Protein 3X0U (pdb70)

Radius of gyration: 28.28 Å; Cα contacts (8 Å, |Δi|>4): 1634; chains: 2; bounding box: 74×82×62 Å

CATH classification: 1.20.190.10

Secondary structure (DSSP, 8-state):
--S--TTGGG---PPPSEE--TTHHHHHHHHH-GGGSTT---HHHHHHHHHS---SSS-----HHHHHHHHHTTTS-HHHHHHHHHHIIIIIHHHHHHHHHHHHHHHHH-HHHHHHHHHHHIIIIITTGGGGG----SS--HHHHHHHHHHHHHHHHHHHHHHHHHHTHHHHT--HHHHHHHHHHHHHHHHHHHHHHHHHHHHHHHHHHHT--TTTHHHHHHHHHHHHIIIIIHHHHHHHHHHHHTSS--------EEEPPPEES--HHHHHHHHS-GGG--TTTSPPEETTEEPPEEEEEEEEEEEETTEEEEEEEEEEETTS-EEEES---TT-EEEEEEE-TT--EEEEEEEEETTTEEEEEEEEETTS-EEEEE---S--EEEEEETTEEEEEEEEE-TTSSS--EEEEEEEE--HHHH--/----PPPSEE--TTHHHHHHHHH-GGGSTT---HHHHHHHHHS---TTS-----HHHHHHHHHTTTS-HHHHHHHHHHIIIIIHHHHHHHHHHHHHHHHH-HHHHHHHHHHHIIIIITTGGGGG----SS--HHHHHHHHHHHHHHHHHHHHHHHHHHTHHHHT--HHHHHHHHHHHHHHHHHHHHHHHHHHHHHHHHHHHT--TTTHHHHHHHHHHHHIIIIIHHHHHHHHHHHHTSS--------EEEPPPEES--HHHHHHHHS-GGG--TTTSPPEETTEEPPEEEEEEEE---BTTB--EEEEEEEETTS-EEEES---TT-EEEEEEE-TT--EEEEEEEEETTTEEEEEEEEETTS-EEEEE---SPPEEEEEETTEEEEEEEEE-TTSSS--EEEEEEEE--HHHH---PPP-

Nearest PDB structures (foldseek):
  3x0u-assembly2_B  TM=9.921E-01  e=1.372E-71  Vibrio parahaemolyticus M0605
  7fdp-assembly1_A  TM=9.233E-01  e=2.544E-31  Photorhabdus akhurstii
  5zi1-assembly1_A  TM=7.061E-01  e=5.101E-11  Bacillus thuringiensis
  8qae-assembly1_A  TM=3.138E-01  e=6.309E+00  synthetic construct
  5c5b-assembly2_D  TM=1.461E-01  e=5.992E+00  Homo sapiens

Foldseek 3Di:
DDDDDPQCVLDFLFAALEHEFLCLCVLQCLQAFVVPDPPDDALLVVVLCSQQPDDPPDDRDDGSLVVLLVVLCSRGPPVVSVLSVVCCVPLVVVLSVLSVVLVVCCVPPRQQSSLVSLVVSLPVRQVPSLVSQADDPDLSCSSSLSSLLVSLSSLLVNLLSLQSCVVCVVRNVDDPVSLVVSLVSLVVSLVVQLVRLVSVLVSQLVVQCVPDDQFCLLSRNLSSVQSSVSRPVSSSQQSVQCSVVSHSGHHGFDADKGWHGKDFGGDPVSNVQSVDDPVPRDPQARFPDDPPHGWAFFKKKFWWFDQDPNWTAGQWMWTATPVGDIDTAHDADDGTHDIDMDGCVLKFFAKKKWWADPPLTGAKIWTAIPVGDIDIGHDDPDGGIRMRHYPQWTWGHKHFDCRPHRHTRMMITMIDGDHCVRRND/DFFLFDDLEAEFLCLVVLQCLQAFVVPPPPGDQLLVVVLCSQQPDDPPDDGDDGSLRVLLVVLPVGDDPVVSVLSVVLCVPLVVVLSVLSVVLVVCCVVPNLQRSLVSLVCSLPPRQVPSLVSQADDPDLPCSSSLSSLLVSLSSLLSNLLSLLSCVVCVVRNVDDVVRLVVSLVSLVVSLVVQLVRLVSVLVSQLVVLCVPDDQWCLLRRNLSSVQSSVSRNVSSSQLSVQCSVVSHSRHHHDDADKGWHGKDFGRDPVSVVQSVDDPVPRDPQARFDDDPPHGWAWFKKKFWWFDDDPNWTATQWMWTATPVGDIGIAHDADDGTHDMDMDTLVLWFFAKKKWAYDPPLATQKIWTATPVGDIDIGHDCPVGDIGMRHYFQWTWGHKHFDQRPHSGTRMIITMIDGDDCVRRNDDDHDD

Sequence (846 aa):
LTEFNPNNARKSYLFDNYEVDPNYAFKAMVSFGLSNIPYAGGFLSTLWNIFWPNTPNEPDIENIWEQLRDRIQDLVDESIIDAINGILDSKIKETRDKIQDINETIENFGYAAAKDDYIGLVTHYLIGLEENFKRELDGDEWLGYAILPLLATTVSLQITYMACGLDYKDEFGFTDSDVHKLTRNIDKLYDDVSSYITELAAWADNDSYNNANQDNVYDEVMGARSWCTVHGFEHMLIWQKIKELKKVDVFVHSNLISYSPAVGFPSGNFNYIATGTEDEIPQPLKPNMFGERRNRIVKIESWNSIEIHYYNRVGRLKLTYENGEVVELGKAHKYDEHYQSIELNGAYIKYVDVIANGPEAIDRIVFHFSDDRTFVVGENSGKPSVRLQLEGHFICGMLADQEGSDKVAAFSVAYELFHPDEFGTRKSYLFDNYEVDPNYAFKAMVSFGLSNIPYAGGFLSTLWNIFWPNTPNEPDIENIWEQLRDRIQDLVDESIIDAINGILDSKIKETRDKIQDINETIENFGYAAAKDDYIGLVTHYLIGLEENFKRELDGDEWLGYAILPLLATTVSLQITYMACGLDYKDEFGFTDSDVHKLTRNIDKLYDDVSSYITELAAWADNDSYNNANQDNVYDEVMGARSWCTVHGFEHMLIWQKIKELKKVDVFVHSNLISYSPAVGFPSGNFNYIATGTEDEIPQPLKPNMFGERRNRIVKIESWNSIEIHYYNRVGRLKLTYENGEVVELGKAHKYDEHYQSIELNGAYIKYVDVIANGPEAIDRIVFHFSDDRTFVVGENSGKPSVRLQLEGHFICGMLADQEGSDKVAAFSVAYELFHPDEFGTEKLEH

Structure (mmCIF, N/CA/C/O backbone):
data_3X0U
#
_entry.id   3X0U
#
_cell.length_a   120.897
_cell.length_b   128.618
_cell.length_c   117.104
_cell.angle_alpha   90.00
_cell.angle_beta   90.00
_cell.angle_gamma   90.00
#
_symmetry.space_group_name_H-M   'C 2 2 21'
#
loop_
_entity.id
_entity.type
_entity.pdbx_description
1 polymer 'Uncharacterized protein'
2 water water
#
loop_
_atom_site.group_PDB
_atom_site.id
_atom_site.type_symbol
_atom_site.label_atom_id
_atom_site.label_alt_id
_atom_site.label_comp_id
_atom_site.label_asym_id
_atom_site.label_entity_id
_atom_site.label_seq_id
_atom_site.pdbx_PDB_ins_code
_atom_site.Cartn_x
_atom_site.Cartn_y
_atom_site.Cartn_z
_atom_site.occupancy
_atom_site.B_iso_or_equiv
_atom_site.auth_seq_id
_atom_site.auth_comp_id
_atom_site.auth_asym_id
_atom_site.auth_atom_id
_atom_site.pdbx_PDB_model_num
ATOM 1 N N . LEU A 1 12 ? 25.952 8.084 6.483 1.00 94.85 12 LEU A N 1
ATOM 2 C CA . LEU A 1 12 ? 25.711 8.066 5.005 1.00 90.27 12 LEU A CA 1
ATOM 3 C C . LEU A 1 12 ? 24.357 8.721 4.681 1.00 85.62 12 LEU A C 1
ATOM 4 O O . LEU A 1 12 ? 23.313 8.039 4.719 1.00 83.80 12 LEU A O 1
ATOM 9 N N . THR A 1 13 ? 24.373 10.037 4.386 1.00 74.23 13 THR A N 1
ATOM 10 C CA . THR A 1 13 ? 23.127 10.788 4.045 1.00 64.50 13 THR A CA 1
ATOM 11 C C . THR A 1 13 ? 22.852 10.711 2.519 1.00 58.48 13 THR A C 1
ATOM 12 O O . THR A 1 13 ? 23.653 11.148 1.681 1.00 64.80 13 THR A O 1
ATOM 16 N N . GLU A 1 14 ? 21.723 10.098 2.191 1.00 42.88 14 GLU A N 1
ATOM 17 C CA . GLU A 1 14 ? 21.407 9.659 0.836 1.00 39.40 14 GLU A CA 1
ATOM 18 C C . GLU A 1 14 ? 19.916 9.339 0.787 1.00 32.20 14 GLU A C 1
ATOM 19 O O . GLU A 1 14 ? 19.178 9.517 1.772 1.00 30.27 14 GLU A O 1
ATOM 25 N N . PHE A 1 15 ? 19.441 8.816 -0.337 1.00 25.09 15 PHE A N 1
ATOM 26 C CA . PHE A 1 15 ? 18.048 8.386 -0.333 1.00 22.24 15 PHE A CA 1
ATOM 27 C C . PHE A 1 15 ? 17.870 7.071 0.468 1.00 24.10 15 PHE A C 1
ATOM 28 O O . PHE A 1 15 ? 18.444 6.040 0.095 1.00 24.52 15 PHE A O 1
ATOM 36 N N . ASN A 1 16 ? 17.050 7.123 1.524 1.00 26.04 16 ASN A N 1
ATOM 37 C CA . ASN A 1 16 ? 16.755 5.965 2.387 1.00 29.45 16 ASN A CA 1
ATOM 38 C C . ASN A 1 16 ? 15.286 5.928 2.753 1.00 28.53 16 ASN A C 1
ATOM 39 O O . ASN A 1 16 ? 14.851 6.558 3.709 1.00 29.46 16 ASN A O 1
ATOM 44 N N . PRO A 1 17 ? 14.520 5.136 2.009 1.00 29.49 17 PRO A N 1
ATOM 45 C CA . PRO A 1 17 ? 13.098 5.045 2.184 1.00 29.04 17 PRO A CA 1
ATOM 46 C C . PRO A 1 17 ? 12.647 4.273 3.436 1.00 34.83 17 PRO A C 1
ATOM 47 O O . PRO A 1 17 ? 11.450 4.198 3.676 1.00 35.21 17 PRO A O 1
ATOM 51 N N . ASN A 1 18 ? 13.587 3.735 4.229 1.00 32.53 18 ASN A N 1
ATOM 52 C CA . ASN A 1 18 ? 13.264 2.881 5.402 1.00 34.55 18 ASN A CA 1
ATOM 53 C C . ASN A 1 18 ? 13.393 3.558 6.740 1.00 36.51 18 ASN A C 1
ATOM 54 O O . ASN A 1 18 ? 12.869 3.068 7.755 1.00 38.37 18 ASN A O 1
ATOM 59 N N . ASN A 1 19 ? 14.044 4.710 6.768 1.00 35.81 19 ASN A N 1
ATOM 60 C CA . ASN A 1 19 ? 14.380 5.278 8.044 1.00 34.94 19 ASN A CA 1
ATOM 61 C C . ASN A 1 19 ? 13.223 5.956 8.765 1.00 33.62 19 ASN A C 1
ATOM 62 O O . ASN A 1 19 ? 13.305 6.253 9.967 1.00 33.29 19 ASN A O 1
ATOM 67 N N . ALA A 1 20 ? 12.105 6.103 8.062 1.00 30.73 20 ALA A N 1
ATOM 68 C CA . ALA A 1 20 ? 10.915 6.754 8.652 1.00 26.74 20 ALA A CA 1
ATOM 69 C C . ALA A 1 20 ? 10.320 5.966 9.840 1.00 23.69 20 ALA A C 1
ATOM 70 O O . ALA A 1 20 ? 9.675 6.522 10.690 1.00 21.10 20 ALA A O 1
ATOM 72 N N . ARG A 1 21 ? 10.463 4.658 9.811 1.00 23.66 21 ARG A N 1
ATOM 73 C CA . ARG A 1 21 ? 9.956 3.816 10.873 1.00 21.83 21 ARG A CA 1
ATOM 74 C C . ARG A 1 21 ? 11.090 3.283 11.802 1.00 20.44 21 ARG A C 1
ATOM 75 O O . ARG A 1 21 ? 10.872 2.321 12.556 1.00 20.20 21 ARG A O 1
ATOM 83 N N . LYS A 1 22 ? 12.260 3.918 11.754 1.00 17.80 22 LYS A N 1
ATOM 84 C CA . LYS A 1 22 ? 13.332 3.552 12.653 1.00 16.67 22 LYS A CA 1
ATOM 85 C C . LYS A 1 22 ? 12.900 3.764 14.125 1.00 16.85 22 LYS A C 1
ATOM 86 O O . LYS A 1 22 ? 12.466 4.841 14.500 1.00 17.30 22 LYS A O 1
ATOM 92 N N . SER A 1 23 ? 13.026 2.708 14.936 1.00 14.64 23 SER A N 1
ATOM 93 C CA . SER A 1 23 ? 12.706 2.747 16.356 1.00 13.12 23 SER A CA 1
ATOM 94 C C . SER A 1 23 ? 13.419 1.537 16.909 1.00 11.21 23 SER A C 1
ATOM 95 O O . SER A 1 23 ? 13.162 0.437 16.465 1.00 11.79 23 SER A O 1
ATOM 98 N N . TYR A 1 24 ? 14.292 1.747 17.887 1.00 8.88 24 TYR A N 1
ATOM 99 C CA . TYR A 1 24 ? 14.986 0.678 18.542 1.00 8.81 24 TYR A CA 1
ATOM 100 C C . TYR A 1 24 ? 14.308 0.162 19.829 1.00 8.75 24 TYR A C 1
ATOM 101 O O . TYR A 1 24 ? 14.784 -0.819 20.444 1.00 8.85 24 TYR A O 1
ATOM 110 N N . LEU A 1 25 ? 13.209 0.797 20.232 1.00 9.10 25 LEU A N 1
ATOM 111 C CA . LEU A 1 25 ? 12.452 0.380 21.430 1.00 9.75 25 LEU A CA 1
ATOM 112 C C . LEU A 1 25 ? 12.115 -1.105 21.388 1.00 9.68 25 LEU A C 1
ATOM 113 O O . LEU A 1 25 ? 11.580 -1.631 20.403 1.00 8.77 25 LEU A O 1
ATOM 118 N N . PHE A 1 26 ? 12.361 -1.791 22.501 1.00 8.55 26 PHE A N 1
ATOM 119 C CA . PHE A 1 26 ? 11.998 -3.189 22.657 1.00 8.77 26 PHE A CA 1
ATOM 120 C C . PHE A 1 26 ? 10.595 -3.137 23.175 1.00 8.33 26 PHE A C 1
ATOM 121 O O . PHE A 1 26 ? 10.251 -2.322 24.054 1.00 8.92 26 PHE A O 1
ATOM 129 N N . ASP A 1 27 ? 9.738 -3.965 22.607 1.00 7.98 27 ASP A N 1
ATOM 130 C CA . ASP A 1 27 ? 8.339 -3.964 23.054 1.00 8.51 27 ASP A CA 1
ATOM 131 C C . ASP A 1 27 ? 8.283 -4.474 24.505 1.00 7.86 27 ASP A C 1
ATOM 132 O O . ASP A 1 27 ? 9.034 -5.347 24.915 1.00 8.41 27 ASP A O 1
ATOM 137 N N . ASN A 1 28 ? 7.325 -3.956 25.283 1.00 7.92 28 ASN A N 1
ATOM 138 C CA . ASN A 1 28 ? 7.129 -4.424 26.659 1.00 7.90 28 ASN A CA 1
ATOM 139 C C . ASN A 1 28 ? 6.860 -5.892 26.681 1.00 8.51 28 ASN A C 1
ATOM 140 O O . ASN A 1 28 ? 7.390 -6.617 27.545 1.00 8.53 28 ASN A O 1
ATOM 145 N N . TYR A 1 29 ? 6.072 -6.398 25.719 1.00 8.98 29 TYR A N 1
ATOM 146 C CA . TYR A 1 29 ? 5.845 -7.848 25.507 1.00 11.40 29 TYR A CA 1
ATOM 147 C C . TYR A 1 29 ? 6.492 -8.148 24.164 1.00 11.10 29 TYR A C 1
ATOM 148 O O . TYR A 1 29 ? 6.017 -7.672 23.151 1.00 9.97 29 TYR A O 1
ATOM 157 N N . GLU A 1 30 ? 7.628 -8.818 24.171 1.00 10.45 30 GLU A N 1
ATOM 158 C CA . GLU A 1 30 ? 8.392 -9.080 22.957 1.00 10.74 30 GLU A CA 1
ATOM 159 C C . GLU A 1 30 ? 8.362 -10.552 22.665 1.00 9.80 30 GLU A C 1
ATOM 160 O O . GLU A 1 30 ? 8.364 -11.411 23.537 1.00 9.08 30 GLU A O 1
ATOM 166 N N . VAL A 1 31 ? 8.432 -10.828 21.373 1.00 9.41 31 VAL A N 1
ATOM 167 C CA . VAL A 1 31 ? 8.331 -12.179 20.885 1.00 10.42 31 VAL A CA 1
ATOM 168 C C . VAL A 1 31 ? 9.704 -12.748 20.580 1.00 9.38 31 VAL A C 1
ATOM 169 O O . VAL A 1 31 ? 10.650 -12.011 20.321 1.00 9.90 31 VAL A O 1
ATOM 173 N N . ASP A 1 32 ? 9.813 -14.089 20.619 1.00 9.58 32 ASP A N 1
ATOM 174 C CA . ASP A 1 32 ? 10.955 -14.764 20.154 1.00 9.13 32 ASP A CA 1
ATOM 175 C C . ASP A 1 32 ? 10.508 -16.096 19.610 1.00 9.58 32 ASP A C 1
ATOM 176 O O . ASP A 1 32 ? 10.569 -17.133 20.319 1.00 9.69 32 ASP A O 1
ATOM 181 N N . PRO A 1 33 ? 10.102 -16.122 18.351 1.00 9.19 33 PRO A N 1
ATOM 182 C CA . PRO A 1 33 ? 9.647 -17.340 17.690 1.00 10.07 33 PRO A CA 1
ATOM 183 C C . PRO A 1 33 ? 10.704 -18.459 17.617 1.00 9.12 33 PRO A C 1
ATOM 184 O O . PRO A 1 33 ? 10.320 -19.629 17.350 1.00 10.56 33 PRO A O 1
ATOM 188 N N . ASN A 1 34 ? 11.986 -18.107 17.846 1.00 8.78 34 ASN A N 1
ATOM 189 C CA . ASN A 1 34 ? 13.064 -19.086 17.947 1.00 8.52 34 ASN A CA 1
ATOM 190 C C . ASN A 1 34 ? 13.312 -19.673 19.340 1.00 9.27 34 ASN A C 1
ATOM 191 O O . ASN A 1 34 ? 14.292 -20.380 19.562 1.00 8.95 34 ASN A O 1
ATOM 196 N N . TYR A 1 35 ? 12.420 -19.428 20.269 1.00 11.41 35 TYR A N 1
ATOM 197 C CA . TYR A 1 35 ? 12.746 -19.841 21.639 1.00 13.31 35 TYR A CA 1
ATOM 198 C C . TYR A 1 35 ? 12.851 -21.373 21.772 1.00 12.36 35 TYR A C 1
ATOM 199 O O . TYR A 1 35 ? 13.687 -21.853 22.516 1.00 12.34 35 TYR A O 1
ATOM 208 N N . ALA A 1 36 ? 12.057 -22.109 21.025 1.00 11.44 36 ALA A N 1
ATOM 209 C CA . ALA A 1 36 ? 12.060 -23.569 21.105 1.00 11.69 36 ALA A CA 1
ATOM 210 C C . ALA A 1 36 ? 13.237 -24.138 20.342 1.00 10.99 36 ALA A C 1
ATOM 211 O O . ALA A 1 36 ? 13.929 -25.037 20.828 1.00 10.16 36 ALA A O 1
ATOM 213 N N . PHE A 1 37 ? 13.544 -23.543 19.175 1.00 9.76 37 PHE A N 1
ATOM 214 C CA . PHE A 1 37 ? 14.764 -23.852 18.523 1.00 9.45 37 PHE A CA 1
ATOM 215 C C . PHE A 1 37 ? 15.917 -23.745 19.475 1.00 9.80 37 PHE A C 1
ATOM 216 O O . PHE A 1 37 ? 16.779 -24.639 19.595 1.00 10.24 37 PHE A O 1
ATOM 224 N N . LYS A 1 38 ? 15.985 -22.605 20.178 1.00 9.19 38 LYS A N 1
ATOM 225 C CA . LYS A 1 38 ? 17.126 -22.380 21.037 1.00 8.97 38 LYS A CA 1
ATOM 226 C C . LYS A 1 38 ? 17.223 -23.376 22.175 1.00 9.46 38 LYS A C 1
ATOM 227 O O . LYS A 1 38 ? 18.272 -23.978 22.435 1.00 9.48 38 LYS A O 1
ATOM 233 N N . ALA A 1 39 ? 16.114 -23.537 22.840 1.00 10.25 39 ALA A N 1
ATOM 234 C CA . ALA A 1 39 ? 16.080 -24.410 24.036 1.00 11.17 39 ALA A CA 1
ATOM 235 C C . ALA A 1 39 ? 16.293 -25.899 23.642 1.00 11.32 39 ALA A C 1
ATOM 236 O O . ALA A 1 39 ? 17.048 -26.613 24.312 1.00 12.68 39 ALA A O 1
ATOM 238 N N . MET A 1 40 ? 15.679 -26.322 22.579 1.00 10.81 40 MET A N 1
ATOM 239 C CA . MET A 1 40 ? 15.757 -27.750 22.154 1.00 11.60 40 MET A CA 1
ATOM 240 C C . MET A 1 40 ? 17.102 -28.120 21.617 1.00 11.41 40 MET A C 1
ATOM 241 O O . MET A 1 40 ? 17.703 -29.047 22.072 1.00 11.22 40 MET A O 1
ATOM 246 N N . VAL A 1 41 ? 17.678 -27.294 20.710 1.00 10.03 41 VAL A N 1
ATOM 247 C CA . VAL A 1 41 ? 19.003 -27.574 20.234 1.00 10.13 41 VAL A CA 1
ATOM 248 C C . VAL A 1 41 ? 20.048 -27.470 21.333 1.00 10.59 41 VAL A C 1
ATOM 249 O O . VAL A 1 41 ? 20.994 -28.239 21.393 1.00 11.70 41 VAL A O 1
ATOM 253 N N . SER A 1 42 ? 19.845 -26.533 22.280 1.00 9.82 42 SER A N 1
ATOM 254 C CA . SER A 1 42 ? 20.847 -26.276 23.298 1.00 10.99 42 SER A CA 1
ATOM 255 C C . SER A 1 42 ? 20.841 -27.349 24.396 1.00 10.83 42 SER A C 1
ATOM 256 O O . SER A 1 42 ? 21.789 -27.472 25.073 1.00 12.20 42 SER A O 1
ATOM 259 N N . PHE A 1 43 ? 19.737 -28.047 24.515 1.00 12.01 43 PHE A N 1
ATOM 260 C CA . PHE A 1 43 ? 19.594 -29.170 25.447 1.00 13.41 43 PHE A CA 1
ATOM 261 C C . PHE A 1 43 ? 20.302 -30.416 24.943 1.00 13.04 43 PHE A C 1
ATOM 262 O O . PHE A 1 43 ? 20.584 -31.327 25.743 1.00 13.71 43 PHE A O 1
ATOM 270 N N . GLY A 1 44 ? 20.570 -30.459 23.651 1.00 12.01 44 GLY A N 1
ATOM 271 C CA . GLY A 1 44 ? 21.045 -31.677 22.939 1.00 12.75 44 GLY A CA 1
ATOM 272 C C . GLY A 1 44 ? 19.816 -32.341 22.305 1.00 12.51 44 GLY A C 1
ATOM 273 O O . GLY A 1 44 ? 18.945 -32.852 23.008 1.00 13.81 44 GLY A O 1
ATOM 274 N N . LEU A 1 45 ? 19.745 -32.355 20.997 1.00 11.97 45 LEU A N 1
ATOM 275 C CA . LEU A 1 45 ? 18.593 -32.975 20.302 1.00 12.87 45 LEU A CA 1
ATOM 276 C C . LEU A 1 45 ? 18.375 -34.439 20.703 1.00 13.35 45 LEU A C 1
ATOM 277 O O . LEU A 1 45 ? 17.240 -34.858 20.721 1.00 14.49 45 LEU A O 1
ATOM 282 N N . SER A 1 46 ? 19.429 -35.161 21.007 1.00 13.89 46 SER A N 1
ATOM 283 C CA . SER A 1 46 ? 19.309 -36.599 21.446 1.00 16.45 46 SER A CA 1
ATOM 284 C C . SER A 1 46 ? 18.802 -36.713 22.890 1.00 18.06 46 SER A C 1
ATOM 285 O O . SER A 1 46 ? 18.489 -37.845 23.341 1.00 17.64 46 SER A O 1
ATOM 288 N N . ASN A 1 47 ? 18.770 -35.602 23.629 1.00 15.17 47 ASN A N 1
ATOM 289 C CA . ASN A 1 47 ? 18.333 -35.618 25.029 1.00 14.97 47 ASN A CA 1
ATOM 290 C C . ASN A 1 47 ? 16.855 -35.297 25.152 1.00 14.97 47 ASN A C 1
ATOM 291 O O . ASN A 1 47 ? 16.292 -35.350 26.247 1.00 16.11 47 ASN A O 1
ATOM 296 N N . ILE A 1 48 ? 16.214 -34.883 24.055 1.00 15.31 48 ILE A N 1
ATOM 297 C CA . ILE A 1 48 ? 14.829 -34.484 24.120 1.00 17.22 48 ILE A CA 1
ATOM 298 C C . ILE A 1 48 ? 13.941 -35.719 24.273 1.00 18.48 48 ILE A C 1
ATOM 299 O O . ILE A 1 48 ? 13.965 -36.575 23.422 1.00 17.41 48 ILE A O 1
ATOM 304 N N . PRO A 1 49 ? 13.155 -35.792 25.363 1.00 19.48 49 PRO A N 1
ATOM 305 C CA . PRO A 1 49 ? 12.335 -37.000 25.483 1.00 18.97 49 PRO A CA 1
ATOM 306 C C . PRO A 1 49 ? 11.325 -37.118 24.318 1.00 17.37 49 PRO A C 1
ATOM 307 O O . PRO A 1 49 ? 10.769 -36.122 23.877 1.00 16.69 49 PRO A O 1
ATOM 311 N N . TYR A 1 50 ? 11.141 -38.328 23.797 1.00 16.54 50 TYR A N 1
ATOM 312 C CA . TYR A 1 50 ? 10.099 -38.649 22.848 1.00 18.93 50 TYR A CA 1
ATOM 313 C C . TYR A 1 50 ? 10.415 -38.198 21.421 1.00 21.56 50 TYR A C 1
ATOM 314 O O . TYR A 1 50 ? 9.594 -38.318 20.525 1.00 24.53 50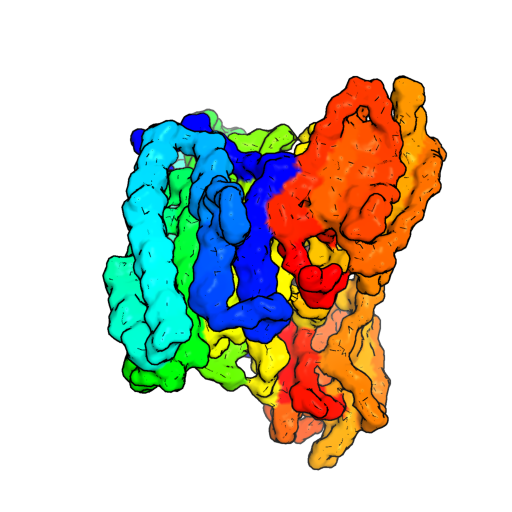 TYR A O 1
ATOM 323 N N . ALA A 1 51 ? 11.623 -37.718 21.203 1.00 19.01 51 ALA A N 1
ATOM 324 C CA . ALA A 1 51 ? 11.944 -37.182 19.894 1.00 17.69 51 ALA A CA 1
ATOM 325 C C . ALA A 1 51 ? 12.492 -38.281 18.994 1.00 17.65 51 ALA A C 1
ATOM 326 O O . ALA A 1 51 ? 13.018 -39.331 19.454 1.00 17.89 51 ALA A O 1
ATOM 328 N N . GLY A 1 52 ? 12.329 -38.055 17.686 1.00 16.84 52 GLY A N 1
ATOM 329 C CA . GLY A 1 52 ? 12.876 -38.948 16.668 1.00 16.83 52 GLY A CA 1
ATOM 330 C C . GLY A 1 52 ? 14.218 -38.458 16.129 1.00 14.53 52 GLY A C 1
ATOM 331 O O . GLY A 1 52 ? 15.032 -37.867 16.866 1.00 16.49 52 GLY A O 1
ATOM 332 N N . GLY A 1 53 ? 14.435 -38.685 14.845 1.00 12.04 53 GLY A N 1
ATOM 333 C CA . GLY A 1 53 ? 15.683 -38.294 14.181 1.00 12.84 53 GLY A CA 1
ATOM 334 C C . GLY A 1 53 ? 15.798 -36.754 14.085 1.00 11.63 53 GLY A C 1
ATOM 335 O O . GLY A 1 53 ? 14.790 -36.047 14.011 1.00 11.73 53 GLY A O 1
ATOM 336 N N . PHE A 1 54 ? 17.025 -36.281 14.077 1.00 12.12 54 PHE A N 1
ATOM 337 C CA . PHE A 1 54 ? 17.316 -34.819 14.131 1.00 11.66 54 PHE A CA 1
ATOM 338 C C . PHE A 1 54 ? 16.669 -34.057 12.998 1.00 11.61 54 PHE A C 1
ATOM 339 O O . PHE A 1 54 ? 16.180 -32.936 13.219 1.00 11.06 54 PHE A O 1
ATOM 347 N N . LEU A 1 55 ? 16.620 -34.618 11.776 1.00 10.08 55 LEU A N 1
ATOM 348 C CA . LEU A 1 55 ? 16.099 -33.846 10.676 1.00 11.05 55 LEU A CA 1
ATOM 349 C C . LEU A 1 55 ? 14.584 -33.702 10.833 1.00 10.99 55 LEU A C 1
ATOM 350 O O . LEU A 1 55 ? 14.001 -32.760 10.293 1.00 10.63 55 LEU A O 1
ATOM 355 N N . SER A 1 56 ? 13.909 -34.680 11.491 1.00 12.51 56 SER A N 1
ATOM 356 C CA . SER A 1 56 ? 12.492 -34.521 11.770 1.00 12.65 56 SER A CA 1
ATOM 357 C C . SER A 1 56 ? 12.251 -33.560 12.930 1.00 10.85 56 SER A C 1
ATOM 358 O O . SER A 1 56 ? 11.358 -32.726 12.856 1.00 11.88 56 SER A O 1
ATOM 361 N N . THR A 1 57 ? 13.041 -33.657 13.989 1.00 10.16 57 THR A N 1
ATOM 362 C CA . THR A 1 57 ? 12.915 -32.738 15.135 1.00 10.59 57 THR A CA 1
ATOM 363 C C . THR A 1 57 ? 13.073 -31.294 14.679 1.00 10.42 57 THR A C 1
ATOM 364 O O . THR A 1 57 ? 12.277 -30.420 14.970 1.00 9.73 57 THR A O 1
ATOM 368 N N . LEU A 1 58 ? 14.078 -31.065 13.874 1.00 10.08 58 LEU A N 1
ATOM 369 C CA . LEU A 1 58 ? 14.323 -29.696 13.428 1.00 9.48 58 LEU A CA 1
ATOM 370 C C . LEU A 1 58 ? 13.217 -29.196 12.516 1.00 9.76 58 LEU A C 1
ATOM 371 O O . LEU A 1 58 ? 12.853 -28.043 12.569 1.00 9.55 58 LEU A O 1
ATOM 376 N N . TRP A 1 59 ? 12.647 -30.055 11.682 1.00 8.52 59 TRP A N 1
ATOM 377 C CA . TRP A 1 59 ? 11.632 -29.628 10.800 1.00 9.62 59 TRP A CA 1
ATOM 378 C C . TRP A 1 59 ? 10.408 -29.164 11.579 1.00 9.43 59 TRP A C 1
ATOM 379 O O . TRP A 1 59 ? 9.744 -28.142 11.239 1.00 9.35 59 TRP A O 1
ATOM 390 N N . ASN A 1 60 ? 10.064 -29.907 12.615 1.00 10.01 60 ASN A N 1
ATOM 391 C CA . ASN A 1 60 ? 8.895 -29.570 13.421 1.00 11.25 60 ASN A CA 1
ATOM 392 C C . ASN A 1 60 ? 9.105 -28.290 14.252 1.00 11.14 60 ASN A C 1
ATOM 393 O O . ASN A 1 60 ? 8.141 -27.699 14.708 1.00 11.46 60 ASN A O 1
ATOM 398 N N . ILE A 1 61 ? 10.353 -27.914 14.459 1.00 10.40 61 ILE A N 1
ATOM 399 C CA . ILE A 1 61 ? 10.699 -26.646 15.184 1.00 9.99 61 ILE A CA 1
ATOM 400 C C . ILE A 1 61 ? 10.488 -25.442 14.208 1.00 9.52 61 ILE A C 1
ATOM 401 O O . ILE A 1 61 ? 9.794 -24.486 14.506 1.00 9.55 61 ILE A O 1
ATOM 406 N N . PHE A 1 62 ? 11.086 -25.527 13.016 1.00 9.05 62 PHE A N 1
ATOM 407 C CA . PHE A 1 62 ? 10.986 -24.429 12.044 1.00 8.76 62 PHE A CA 1
ATOM 408 C C . PHE A 1 62 ? 9.618 -24.244 11.455 1.00 9.84 62 PHE A C 1
ATOM 409 O O . PHE A 1 62 ? 9.220 -23.119 11.133 1.00 9.37 62 PHE A O 1
ATOM 417 N N . TRP A 1 63 ? 8.883 -25.345 11.335 1.00 9.01 63 TRP A N 1
ATOM 418 C CA . TRP A 1 63 ? 7.565 -25.368 10.709 1.00 10.75 63 TRP A CA 1
ATOM 419 C C . TRP A 1 63 ? 6.617 -26.054 11.702 1.00 12.26 63 TRP A C 1
ATOM 420 O O . TRP A 1 63 ? 6.181 -27.196 11.487 1.00 14.36 63 TRP A O 1
ATOM 431 N N . PRO A 1 64 ? 6.279 -25.370 12.781 1.00 12.80 64 PRO A N 1
ATOM 432 C CA . PRO A 1 64 ? 5.430 -25.999 13.829 1.00 15.03 64 PRO A CA 1
ATOM 433 C C . PRO A 1 64 ? 4.067 -26.392 13.316 1.00 18.05 64 PRO A C 1
ATOM 434 O O . PRO A 1 64 ? 3.501 -25.783 12.424 1.00 16.80 64 PRO A O 1
ATOM 438 N N . ASN A 1 65 ? 3.590 -27.515 13.848 1.00 22.66 65 ASN A N 1
ATOM 439 C CA . ASN A 1 65 ? 2.406 -28.124 13.296 1.00 23.90 65 ASN A CA 1
ATOM 440 C C . ASN A 1 65 ? 1.868 -29.080 14.363 1.00 33.50 65 ASN A C 1
ATOM 441 O O . ASN A 1 65 ? 2.649 -29.686 15.140 1.00 32.95 65 ASN A O 1
ATOM 446 N N . THR A 1 66 ? 0.551 -29.170 14.435 1.00 35.07 66 THR A N 1
ATOM 447 C CA . THR A 1 66 ? -0.081 -30.155 15.300 1.00 45.00 66 THR A CA 1
ATOM 448 C C . THR A 1 66 ? -1.055 -30.880 14.432 1.00 46.91 66 THR A C 1
ATOM 449 O O . THR A 1 66 ? -1.787 -30.237 13.642 1.00 38.67 66 THR A O 1
ATOM 453 N N . PRO A 1 67 ? -1.063 -32.224 14.573 1.00 64.73 67 PRO A N 1
ATOM 454 C CA . PRO A 1 67 ? -1.683 -33.129 13.612 1.00 72.39 67 PRO A CA 1
ATOM 455 C C . PRO A 1 67 ? -3.178 -32.897 13.617 1.00 75.58 67 PRO A C 1
ATOM 456 O O . PRO A 1 67 ? -3.775 -32.838 14.691 1.00 76.39 67 PRO A O 1
ATOM 460 N N . ASN A 1 68 ? -3.756 -32.741 12.429 1.00 82.99 68 ASN A N 1
ATOM 461 C CA . ASN A 1 68 ? -5.141 -32.295 12.270 1.00 91.36 68 ASN A CA 1
ATOM 462 C C . ASN A 1 68 ? -5.306 -30.845 12.761 1.00 94.59 68 ASN A C 1
ATOM 463 O O . ASN A 1 68 ? -4.804 -30.454 13.834 1.00 79.37 68 ASN A O 1
ATOM 468 N N . GLU A 1 69 ? -6.031 -30.071 11.951 1.00 100.64 69 GLU A N 1
ATOM 469 C CA . GLU A 1 69 ? -6.384 -28.676 12.235 1.00 100.11 69 GLU A CA 1
ATOM 470 C C . GLU A 1 69 ? -5.145 -27.741 12.326 1.00 94.41 69 GLU A C 1
ATOM 471 O O . GLU A 1 69 ? -4.298 -27.778 11.428 1.00 88.57 69 GLU A O 1
ATOM 477 N N . PRO A 1 70 ? -5.016 -26.939 13.405 1.00 93.43 70 PRO A N 1
ATOM 478 C CA . PRO A 1 70 ? -4.371 -25.613 13.259 1.00 91.02 70 PRO A CA 1
ATOM 479 C C . PRO A 1 70 ? -3.209 -25.522 12.262 1.00 77.61 70 PRO A C 1
ATOM 480 O O . PRO A 1 70 ? -2.260 -26.307 12.338 1.00 77.92 70 PRO A O 1
ATOM 484 N N . ASP A 1 71 ? -3.309 -24.572 11.330 1.00 67.92 71 ASP A N 1
ATOM 485 C CA . ASP A 1 71 ? -2.150 -24.127 10.559 1.00 58.29 71 ASP A CA 1
ATOM 486 C C . ASP A 1 71 ? -1.475 -22.932 11.249 1.00 47.48 71 ASP A C 1
ATOM 487 O O . ASP A 1 71 ? -2.030 -21.841 11.319 1.00 50.57 71 ASP A O 1
ATOM 492 N N . ILE A 1 72 ? -0.278 -23.189 11.781 1.00 35.65 72 ILE A N 1
ATOM 493 C CA . ILE A 1 72 ? 0.444 -22.269 12.622 1.00 29.35 72 ILE A CA 1
ATOM 494 C C . ILE A 1 72 ? 1.448 -21.576 11.669 1.00 20.51 72 ILE A C 1
ATOM 495 O O . ILE A 1 72 ? 1.978 -22.227 10.729 1.00 17.87 72 ILE A O 1
ATOM 500 N N . GLU A 1 73 ? 1.675 -20.292 11.887 1.00 16.01 73 GLU A N 1
ATOM 501 C CA . GLU A 1 73 ? 2.772 -19.593 11.153 1.00 13.33 73 GLU A CA 1
ATOM 502 C C . GLU A 1 73 ? 4.128 -20.198 11.515 1.00 11.46 73 GLU A C 1
ATOM 503 O O . GLU A 1 73 ? 4.383 -20.568 12.682 1.00 12.49 73 GLU A O 1
ATOM 509 N N . ASN A 1 74 ? 4.986 -20.336 10.519 1.00 9.56 74 ASN A N 1
ATOM 510 C CA . ASN A 1 74 ? 6.347 -20.870 10.739 1.00 8.93 74 ASN A CA 1
ATOM 511 C C . ASN A 1 74 ? 7.196 -19.760 11.426 1.00 8.84 74 ASN A C 1
ATOM 512 O O . ASN A 1 74 ? 6.725 -18.622 11.610 1.00 8.84 74 ASN A O 1
ATOM 517 N N . ILE A 1 75 ? 8.439 -20.078 11.813 1.00 8.26 75 ILE A N 1
ATOM 518 C CA . ILE A 1 75 ? 9.231 -19.121 12.583 1.00 8.38 75 ILE A CA 1
ATOM 519 C C . ILE A 1 75 ? 9.406 -17.809 11.806 1.00 7.92 75 ILE A C 1
ATOM 520 O O . ILE A 1 75 ? 9.266 -16.720 12.350 1.00 8.64 75 ILE A O 1
ATOM 525 N N . TRP A 1 76 ? 9.757 -17.912 10.529 1.00 7.62 76 TRP A N 1
ATOM 526 C CA . TRP A 1 76 ? 9.967 -16.715 9.673 1.00 7.73 76 TRP A CA 1
ATOM 527 C C . TRP A 1 76 ? 8.724 -15.862 9.589 1.00 7.71 76 TRP A C 1
ATOM 528 O O . TRP A 1 76 ? 8.767 -14.608 9.661 1.00 8.02 76 TRP A O 1
ATOM 539 N N . GLU A 1 77 ? 7.573 -16.496 9.393 1.00 7.73 77 GLU A N 1
ATOM 540 C CA . GLU A 1 77 ? 6.324 -15.734 9.335 1.00 8.27 77 GLU A CA 1
ATOM 541 C C . GLU A 1 77 ? 5.982 -15.018 10.620 1.00 8.20 77 GLU A C 1
ATOM 542 O O . GLU A 1 77 ? 5.554 -13.864 10.605 1.00 8.83 77 GLU A O 1
ATOM 548 N N . GLN A 1 78 ? 6.211 -15.660 11.759 1.00 8.50 78 GLN A N 1
ATOM 549 C CA . GLN A 1 78 ? 6.032 -15.021 13.061 1.00 9.07 78 GLN A CA 1
ATOM 550 C C . GLN A 1 78 ? 6.940 -13.802 13.204 1.00 8.69 78 GLN A C 1
ATOM 551 O O . GLN A 1 78 ? 6.529 -12.745 13.725 1.00 9.71 78 GLN A O 1
ATOM 557 N N . LEU A 1 79 ? 8.196 -13.921 12.777 1.00 7.71 79 LEU A N 1
ATOM 558 C CA . LEU A 1 79 ? 9.096 -12.820 12.763 1.00 7.92 79 LEU A CA 1
ATOM 559 C C . LEU A 1 79 ? 8.691 -11.708 11.808 1.00 8.33 79 LEU A C 1
ATOM 560 O O . LEU A 1 79 ? 8.766 -10.510 12.160 1.00 8.28 79 LEU A O 1
ATOM 565 N N . ARG A 1 80 ? 8.209 -12.063 10.618 1.00 8.10 80 ARG A N 1
ATOM 566 C CA . ARG A 1 80 ? 7.670 -11.111 9.705 1.00 8.86 80 ARG A CA 1
ATOM 567 C C . ARG A 1 80 ? 6.560 -10.245 10.380 1.00 8.95 80 ARG A C 1
ATOM 568 O O . ARG A 1 80 ? 6.531 -9.011 10.205 1.00 9.31 80 ARG A O 1
ATOM 576 N N . ASP A 1 81 ? 5.658 -10.869 11.112 1.00 9.80 81 ASP A N 1
ATOM 577 C CA . ASP A 1 81 ? 4.613 -10.112 11.822 1.00 10.53 81 ASP A CA 1
ATOM 578 C C . ASP A 1 81 ? 5.197 -9.073 12.779 1.00 11.61 81 ASP A C 1
ATOM 579 O O . ASP A 1 81 ? 4.606 -7.998 12.940 1.00 13.82 81 ASP A O 1
ATOM 584 N N . ARG A 1 82 ? 6.316 -9.367 13.419 1.00 9.52 82 ARG A N 1
ATOM 585 C CA . ARG A 1 82 ? 6.981 -8.386 14.311 1.00 9.73 82 ARG A CA 1
ATOM 586 C C . ARG A 1 82 ? 7.675 -7.282 13.532 1.00 9.19 82 ARG A C 1
ATOM 587 O O . ARG A 1 82 ? 7.648 -6.121 13.920 1.00 9.49 82 ARG A O 1
ATOM 595 N N . ILE A 1 83 ? 8.341 -7.670 12.432 1.00 8.87 83 ILE A N 1
ATOM 596 C CA . ILE A 1 83 ? 9.186 -6.757 11.667 1.00 9.42 83 ILE A CA 1
ATOM 597 C C . ILE A 1 83 ? 8.353 -5.713 10.932 1.00 10.84 83 ILE A C 1
ATOM 598 O O . ILE A 1 83 ? 8.828 -4.622 10.614 1.00 11.51 83 ILE A O 1
ATOM 603 N N . GLN A 1 84 ? 7.088 -6.039 10.679 1.00 11.04 84 GLN A N 1
ATOM 604 C CA . GLN A 1 84 ? 6.208 -5.122 9.990 1.00 13.45 84 GLN A CA 1
ATOM 605 C C . GLN A 1 84 ? 6.048 -3.800 10.750 1.00 14.95 84 GLN A C 1
ATOM 606 O O . GLN A 1 84 ? 5.701 -2.818 10.184 1.00 17.64 84 GLN A O 1
ATOM 612 N N . ASP A 1 85 ? 6.294 -3.769 12.047 1.00 13.69 85 ASP A N 1
ATOM 613 C CA . ASP A 1 85 ? 6.239 -2.499 12.772 1.00 14.09 85 ASP A CA 1
ATOM 614 C C . ASP A 1 85 ? 7.454 -1.597 12.446 1.00 14.75 85 ASP A C 1
ATOM 615 O O . ASP A 1 85 ? 7.413 -0.424 12.770 1.00 15.00 85 ASP A O 1
ATOM 620 N N . LEU A 1 86 ? 8.547 -2.159 11.860 1.00 11.86 86 LEU A N 1
ATOM 621 C CA . LEU A 1 86 ? 9.843 -1.499 11.668 1.00 12.45 86 LEU A CA 1
ATOM 622 C C . LEU A 1 86 ? 10.104 -1.057 10.271 1.00 14.12 86 LEU A C 1
ATOM 623 O O . LEU A 1 86 ? 11.068 -0.325 10.030 1.00 15.10 86 LEU A O 1
ATOM 628 N N . VAL A 1 87 ? 9.316 -1.599 9.322 1.00 13.30 87 VAL A N 1
ATOM 629 C CA . VAL A 1 87 ? 9.602 -1.389 7.923 1.00 14.81 87 VAL A CA 1
ATOM 630 C C . VAL A 1 87 ? 8.262 -1.159 7.186 1.00 15.15 87 VAL A C 1
ATOM 631 O O . VAL A 1 87 ? 7.187 -1.475 7.688 1.00 16.44 87 VAL A O 1
ATOM 635 N N . ASP A 1 88 ? 8.368 -0.635 5.994 1.00 17.36 88 ASP A N 1
ATOM 636 C CA . ASP A 1 88 ? 7.147 -0.319 5.227 1.00 20.07 88 ASP A CA 1
ATOM 637 C C . ASP A 1 88 ? 6.600 -1.586 4.514 1.00 20.32 88 ASP A C 1
ATOM 638 O O . ASP A 1 88 ? 7.267 -2.631 4.468 1.00 16.61 88 ASP A O 1
ATOM 643 N N . GLU A 1 89 ? 5.411 -1.445 3.926 1.00 20.72 89 GLU A N 1
ATOM 644 C CA . GLU A 1 89 ? 4.730 -2.537 3.284 1.00 22.99 89 GLU A CA 1
ATOM 645 C C . GLU A 1 89 ? 5.532 -3.111 2.162 1.00 21.62 89 GLU A C 1
ATOM 646 O O . GLU A 1 89 ? 5.488 -4.327 1.898 1.00 20.05 89 GLU A O 1
ATOM 652 N N . SER A 1 90 ? 6.281 -2.279 1.454 1.00 21.39 90 SER A N 1
ATOM 653 C CA . SER A 1 90 ? 7.114 -2.821 0.376 1.00 21.85 90 SER A CA 1
ATOM 654 C C . SER A 1 90 ? 8.235 -3.793 0.819 1.00 19.09 90 SER A C 1
ATOM 655 O O . SER A 1 90 ? 8.536 -4.807 0.125 1.00 17.33 90 SER A O 1
ATOM 658 N N . ILE A 1 91 ? 8.856 -3.514 1.961 1.00 15.59 91 ILE A N 1
ATOM 659 C CA . ILE A 1 91 ? 9.862 -4.423 2.500 1.00 15.27 91 ILE A CA 1
ATOM 660 C C . ILE A 1 91 ? 9.124 -5.741 2.886 1.00 15.12 91 ILE A C 1
ATOM 661 O O . ILE A 1 91 ? 9.624 -6.819 2.638 1.00 13.27 91 ILE A O 1
ATOM 666 N N . ILE A 1 92 ? 7.956 -5.623 3.498 1.00 13.29 92 ILE A N 1
ATOM 667 C CA . ILE A 1 92 ? 7.243 -6.799 3.932 1.00 12.05 92 ILE A CA 1
ATOM 668 C C . ILE A 1 92 ? 6.848 -7.657 2.710 1.00 12.91 92 ILE A C 1
ATOM 669 O O . ILE A 1 92 ? 6.974 -8.859 2.716 1.00 11.05 92 ILE A O 1
ATOM 674 N N . ASP A 1 93 ? 6.431 -7.011 1.617 1.00 13.20 93 ASP A N 1
ATOM 675 C CA . ASP A 1 93 ? 6.160 -7.759 0.394 1.00 16.54 93 ASP A CA 1
ATOM 676 C C . ASP A 1 93 ? 7.327 -8.497 -0.131 1.00 14.54 93 ASP A C 1
ATOM 677 O O . ASP A 1 93 ? 7.156 -9.644 -0.547 1.00 16.17 93 ASP A O 1
ATOM 682 N N . ALA A 1 94 ? 8.500 -7.903 -0.087 1.00 13.56 94 ALA A N 1
ATOM 683 C CA . ALA A 1 94 ? 9.718 -8.551 -0.516 1.00 14.79 94 ALA A CA 1
ATOM 684 C C . ALA A 1 94 ? 10.036 -9.766 0.379 1.00 14.75 94 ALA A C 1
ATOM 685 O O . ALA A 1 94 ? 10.391 -10.841 -0.124 1.00 14.32 94 ALA A O 1
ATOM 687 N N . ILE A 1 95 ? 9.922 -9.565 1.701 1.00 12.64 95 ILE A N 1
ATOM 688 C CA . ILE A 1 95 ? 10.061 -10.644 2.645 1.00 11.87 95 ILE A CA 1
ATOM 689 C C . ILE A 1 95 ? 9.123 -11.791 2.314 1.00 11.24 95 ILE A C 1
ATOM 690 O O . ILE A 1 95 ? 9.554 -12.959 2.219 1.00 11.25 95 ILE A O 1
ATOM 695 N N . ASN A 1 96 ? 7.855 -11.488 2.152 1.00 12.14 96 ASN A N 1
ATOM 696 C CA . ASN A 1 96 ? 6.859 -12.502 1.857 1.00 12.32 96 ASN A CA 1
ATOM 697 C C . ASN A 1 96 ? 7.188 -13.285 0.583 1.00 13.68 96 ASN A C 1
ATOM 698 O O . ASN A 1 96 ? 7.003 -14.514 0.543 1.00 13.62 96 ASN A O 1
ATOM 703 N N . GLY A 1 97 ? 7.680 -12.580 -0.417 1.00 15.27 97 GLY A N 1
ATOM 704 C CA . GLY A 1 97 ? 8.195 -13.195 -1.621 1.00 15.72 97 GLY A CA 1
ATOM 705 C C . GLY A 1 97 ? 9.267 -14.245 -1.374 1.00 14.91 97 GLY A C 1
ATOM 706 O O . GLY A 1 97 ? 9.269 -15.283 -2.046 1.00 17.23 97 GLY A O 1
ATOM 707 N N . ILE A 1 98 ? 10.207 -13.983 -0.478 1.00 13.63 98 ILE A N 1
ATOM 708 C CA . ILE A 1 98 ? 11.248 -14.895 -0.174 1.00 13.67 98 ILE A CA 1
ATOM 709 C C . ILE A 1 98 ? 10.687 -16.041 0.635 1.00 12.26 98 ILE A C 1
ATOM 710 O O . ILE A 1 98 ? 11.035 -17.194 0.392 1.00 12.12 98 ILE A O 1
ATOM 715 N N . LEU A 1 99 ? 9.808 -15.729 1.610 1.00 12.13 99 LEU A N 1
ATOM 716 C CA . LEU A 1 99 ? 9.245 -16.807 2.414 1.00 12.00 99 LEU A CA 1
ATOM 717 C C . LEU A 1 99 ? 8.423 -17.779 1.589 1.00 13.80 99 LEU A C 1
ATOM 718 O O . LEU A 1 99 ? 8.485 -19.010 1.814 1.00 12.19 99 LEU A O 1
ATOM 723 N N . ASP A 1 100 ? 7.634 -17.231 0.657 1.00 14.25 100 ASP A N 1
ATOM 724 C CA . ASP A 1 100 ? 6.685 -18.054 -0.148 1.00 16.73 100 ASP A CA 1
ATOM 725 C C . ASP A 1 100 ? 7.417 -18.815 -1.242 1.00 17.00 100 ASP A C 1
ATOM 726 O O . ASP A 1 100 ? 6.850 -19.737 -1.823 1.00 19.34 100 ASP A O 1
ATOM 731 N N . SER A 1 101 ? 8.687 -18.526 -1.453 1.00 14.49 101 SER A N 1
ATOM 732 C CA . SER A 1 101 ? 9.524 -19.169 -2.496 1.00 16.67 101 SER A CA 1
ATOM 733 C C . SER A 1 101 ? 10.659 -19.990 -1.904 1.00 15.82 101 SER A C 1
ATOM 734 O O . SER A 1 101 ? 10.484 -21.182 -1.677 1.00 16.81 101 SER A O 1
ATOM 737 N N . LYS A 1 102 ? 11.759 -19.332 -1.570 1.00 15.44 102 LYS A N 1
ATOM 738 C CA . LYS A 1 102 ? 12.938 -19.950 -1.057 1.00 17.00 102 LYS A CA 1
ATOM 739 C C . LYS A 1 102 ? 12.677 -20.750 0.230 1.00 16.49 102 LYS A C 1
ATOM 740 O O . LYS A 1 102 ? 13.153 -21.881 0.364 1.00 15.92 102 LYS A O 1
ATOM 746 N N . ILE A 1 103 ? 11.912 -20.192 1.178 1.00 12.47 103 ILE A N 1
ATOM 747 C CA . ILE A 1 103 ? 11.764 -20.882 2.438 1.00 11.87 103 ILE A CA 1
ATOM 748 C C . ILE A 1 103 ? 10.775 -22.054 2.275 1.00 11.79 103 ILE A C 1
ATOM 749 O O . ILE A 1 103 ? 11.057 -23.173 2.739 1.00 11.96 103 ILE A O 1
ATOM 754 N N . LYS A 1 104 ? 9.626 -21.817 1.606 1.00 13.70 104 LYS A N 1
ATOM 755 C CA . LYS A 1 104 ? 8.611 -22.839 1.436 1.00 14.67 104 LYS A CA 1
ATOM 756 C C . LYS A 1 104 ? 9.162 -24.036 0.657 1.00 13.88 104 LYS A C 1
ATOM 757 O O . LYS A 1 104 ? 8.877 -25.192 0.987 1.00 13.81 104 LYS A O 1
ATOM 763 N N . GLU A 1 105 ? 9.962 -23.763 -0.368 1.00 13.83 105 GLU A N 1
ATOM 764 C CA . GLU A 1 105 ? 10.548 -24.861 -1.159 1.00 15.17 105 GLU A CA 1
ATOM 765 C C . GLU A 1 105 ? 11.522 -25.672 -0.324 1.00 14.56 105 GLU A C 1
ATOM 766 O O . GLU A 1 105 ? 11.591 -26.926 -0.452 1.00 13.61 105 GLU A O 1
ATOM 772 N N . THR A 1 106 ? 12.210 -24.997 0.602 1.00 12.71 106 THR A N 1
ATOM 773 C CA . THR A 1 106 ? 13.118 -25.705 1.493 1.00 12.24 106 THR A CA 1
ATOM 774 C C . THR A 1 106 ? 12.351 -26.546 2.499 1.00 11.40 106 THR A C 1
ATOM 775 O O . THR A 1 106 ? 12.736 -27.689 2.749 1.00 11.73 106 THR A O 1
ATOM 779 N N . ARG A 1 107 ? 11.230 -26.033 3.008 1.00 11.62 107 ARG A N 1
ATOM 780 C CA . ARG A 1 107 ? 10.325 -26.800 3.858 1.00 11.87 107 ARG A CA 1
ATOM 781 C C . ARG A 1 107 ? 9.951 -28.107 3.183 1.00 12.54 107 ARG A C 1
ATOM 782 O O . ARG A 1 107 ? 9.982 -29.158 3.785 1.00 12.45 107 ARG A O 1
ATOM 790 N N . ASP A 1 108 ? 9.573 -27.997 1.924 1.00 13.19 108 ASP A N 1
ATOM 791 C CA . ASP A 1 108 ? 9.006 -29.131 1.209 1.00 15.00 108 ASP A CA 1
ATOM 792 C C . ASP A 1 108 ? 10.133 -30.152 0.894 1.00 13.31 108 ASP A C 1
ATOM 793 O O . ASP A 1 108 ? 9.907 -31.352 0.990 1.00 13.22 108 ASP A O 1
ATOM 798 N N . LYS A 1 109 ? 11.318 -29.680 0.575 1.00 13.63 109 LYS A N 1
ATOM 799 C CA . LYS A 1 109 ? 12.471 -30.561 0.289 1.00 13.43 109 LYS A CA 1
ATOM 800 C C . LYS A 1 109 ? 12.857 -31.368 1.512 1.00 13.38 109 LYS A C 1
ATOM 801 O O . LYS A 1 109 ? 13.075 -32.589 1.454 1.00 11.05 109 LYS A O 1
ATOM 807 N N . ILE A 1 110 ? 12.882 -30.694 2.692 1.00 11.64 110 ILE A N 1
ATOM 808 C CA . ILE A 1 110 ? 13.195 -31.372 3.906 1.00 11.38 110 ILE A CA 1
ATOM 809 C C . ILE A 1 110 ? 12.117 -32.411 4.280 1.00 11.34 110 ILE A C 1
ATOM 810 O O . ILE A 1 110 ? 12.465 -33.491 4.740 1.00 11.76 110 ILE A O 1
ATOM 815 N N . GLN A 1 111 ? 10.847 -32.091 4.071 1.00 12.03 111 GLN A N 1
ATOM 816 C CA . GLN A 1 111 ? 9.753 -33.012 4.363 1.00 12.66 111 GLN A CA 1
ATOM 817 C C . GLN A 1 111 ? 9.919 -34.298 3.498 1.00 13.28 111 GLN A C 1
ATOM 818 O O . GLN A 1 111 ? 9.788 -35.407 3.990 1.00 12.55 111 GLN A O 1
ATOM 824 N N . ASP A 1 112 ? 10.245 -34.069 2.247 1.00 12.54 112 ASP A N 1
ATOM 825 C CA . ASP A 1 112 ? 10.504 -35.153 1.288 1.00 13.54 112 ASP A CA 1
ATOM 826 C C . ASP A 1 112 ? 11.688 -36.046 1.749 1.00 12.36 112 ASP A C 1
ATOM 827 O O . ASP A 1 112 ? 11.557 -37.286 1.784 1.00 12.77 112 ASP A O 1
ATOM 832 N N . ILE A 1 113 ? 12.800 -35.436 2.190 1.00 11.11 113 ILE A N 1
ATOM 833 C CA . ILE A 1 113 ? 13.890 -36.167 2.756 1.00 11.75 113 ILE A CA 1
ATOM 834 C C . ILE A 1 113 ? 13.473 -36.973 3.998 1.00 10.88 113 ILE A C 1
ATOM 835 O O . ILE A 1 113 ? 13.855 -38.149 4.180 1.00 13.40 113 ILE A O 1
ATOM 840 N N . ASN A 1 114 ? 12.667 -36.409 4.868 1.00 11.77 114 ASN A N 1
ATOM 841 C CA . ASN A 1 114 ? 12.280 -37.108 6.051 1.00 12.41 114 ASN A CA 1
ATOM 842 C C . ASN A 1 114 ? 11.409 -38.363 5.731 1.00 12.49 114 ASN A C 1
ATOM 843 O O . ASN A 1 114 ? 11.481 -39.356 6.458 1.00 12.05 114 ASN A O 1
ATOM 848 N N . GLU A 1 115 ? 10.599 -38.228 4.697 1.00 12.69 115 GLU A N 1
ATOM 849 C CA . GLU A 1 115 ? 9.763 -39.352 4.211 1.00 15.97 115 GLU A CA 1
ATOM 850 C C . GLU A 1 115 ? 10.658 -40.507 3.698 1.00 14.62 115 GLU A C 1
ATOM 851 O O . GLU A 1 115 ? 10.460 -41.643 4.077 1.00 16.52 115 GLU A O 1
ATOM 857 N N . THR A 1 116 ? 11.675 -40.169 2.942 1.00 15.81 116 THR A N 1
ATOM 858 C CA . THR A 1 116 ? 12.646 -41.128 2.424 1.00 14.65 116 THR A CA 1
ATOM 859 C C . THR A 1 116 ? 13.439 -41.732 3.549 1.00 14.50 116 THR A C 1
ATOM 860 O O . THR A 1 116 ? 13.617 -42.934 3.606 1.00 13.54 116 THR A O 1
ATOM 864 N N . ILE A 1 117 ? 13.896 -40.919 4.520 1.00 13.76 117 ILE A N 1
ATOM 865 C CA . ILE A 1 117 ? 14.531 -41.487 5.674 1.00 13.89 117 ILE A CA 1
ATOM 866 C C . ILE A 1 117 ? 13.642 -42.516 6.366 1.00 14.76 117 ILE A C 1
ATOM 867 O O . ILE A 1 117 ? 14.142 -43.588 6.750 1.00 15.63 117 ILE A O 1
ATOM 872 N N . GLU A 1 118 ? 12.381 -42.182 6.575 1.00 15.45 118 GLU A N 1
ATOM 873 C CA . GLU A 1 118 ? 11.510 -43.030 7.322 1.00 19.37 118 GLU A CA 1
ATOM 874 C C . GLU A 1 118 ? 11.216 -44.352 6.536 1.00 17.12 118 GLU A C 1
ATOM 875 O O . GLU A 1 118 ? 11.187 -45.391 7.127 1.00 18.51 118 GLU A O 1
ATOM 881 N N . ASN A 1 119 ? 11.029 -44.267 5.235 1.00 16.12 119 ASN A N 1
ATOM 882 C CA . ASN A 1 119 ? 10.560 -45.390 4.430 1.00 17.21 119 ASN A CA 1
ATOM 883 C C . ASN A 1 119 ? 11.637 -46.204 3.787 1.00 16.22 119 ASN A C 1
ATOM 884 O O . ASN A 1 119 ? 11.430 -47.382 3.548 1.00 18.05 119 ASN A O 1
ATOM 889 N N . PHE A 1 120 ? 12.798 -45.613 3.547 1.00 15.58 120 PHE A N 1
ATOM 890 C CA . PHE A 1 120 ? 13.929 -46.271 2.875 1.00 14.90 120 PHE A CA 1
ATOM 891 C C . PHE A 1 120 ? 15.262 -46.176 3.621 1.00 14.25 120 PHE A C 1
ATOM 892 O O . PHE A 1 120 ? 16.180 -46.877 3.294 1.00 13.92 120 PHE A O 1
ATOM 900 N N . GLY A 1 121 ? 15.385 -45.248 4.570 1.00 14.89 121 GLY A N 1
ATOM 901 C CA . GLY A 1 121 ? 16.615 -45.076 5.338 1.00 14.45 121 GLY A CA 1
ATOM 902 C C . GLY A 1 121 ? 17.524 -43.984 4.883 1.00 14.14 121 GLY A C 1
ATOM 903 O O . GLY A 1 121 ? 17.301 -43.338 3.858 1.00 14.29 121 GLY A O 1
ATOM 904 N N . TYR A 1 122 ? 18.553 -43.730 5.698 1.00 15.51 122 TYR A N 1
ATOM 905 C CA . TYR A 1 122 ? 19.469 -42.606 5.505 1.00 14.74 122 TYR A CA 1
ATOM 906 C C . TYR A 1 122 ? 20.308 -42.730 4.227 1.00 15.38 122 TYR A C 1
ATOM 907 O O . TYR A 1 122 ? 20.446 -41.771 3.451 1.00 13.44 122 TYR A O 1
ATOM 916 N N . ALA A 1 123 ? 20.864 -43.914 3.954 1.00 15.07 123 ALA A N 1
ATOM 917 C CA . ALA A 1 123 ? 21.610 -44.024 2.718 1.00 15.22 123 ALA A CA 1
ATOM 918 C C . ALA A 1 123 ? 20.791 -43.700 1.505 1.00 15.19 123 ALA A C 1
ATOM 919 O O . ALA A 1 123 ? 21.253 -43.007 0.605 1.00 14.45 123 ALA A O 1
ATOM 921 N N . ALA A 1 124 ? 19.545 -44.188 1.457 1.00 15.84 124 ALA A N 1
ATOM 922 C CA . ALA A 1 124 ? 18.643 -43.870 0.360 1.00 15.20 124 ALA A CA 1
ATOM 923 C C . ALA A 1 124 ? 18.425 -42.340 0.179 1.00 13.69 124 ALA A C 1
ATOM 924 O O . ALA A 1 124 ? 18.320 -41.836 -0.942 1.00 13.60 124 ALA A O 1
ATOM 926 N N . ALA A 1 125 ? 18.399 -41.615 1.310 1.00 13.42 125 ALA A N 1
ATOM 927 C CA . ALA A 1 125 ? 18.163 -40.178 1.295 1.00 14.39 125 ALA A CA 1
ATOM 928 C C . ALA A 1 125 ? 19.418 -39.367 0.982 1.00 15.18 125 ALA A C 1
ATOM 929 O O . ALA A 1 125 ? 19.326 -38.135 0.878 1.00 14.14 125 ALA A O 1
ATOM 931 N N . LYS A 1 126 ? 20.597 -40.000 0.889 1.00 14.17 126 LYS A N 1
ATOM 932 C CA . LYS A 1 126 ? 21.822 -39.232 0.663 1.00 16.49 126 LYS A CA 1
ATOM 933 C C . LYS A 1 126 ? 21.771 -38.280 -0.493 1.00 15.80 126 LYS A C 1
ATOM 934 O O . LYS A 1 126 ? 22.189 -37.093 -0.376 1.00 14.45 126 LYS A O 1
ATOM 940 N N . ASP A 1 127 ? 21.311 -38.728 -1.657 1.00 15.12 127 ASP A N 1
ATOM 941 C CA . ASP A 1 127 ? 21.294 -37.806 -2.794 1.00 15.09 127 ASP A CA 1
ATOM 942 C C . ASP A 1 127 ? 20.436 -36.578 -2.522 1.00 14.94 127 ASP A C 1
ATOM 943 O O . ASP A 1 127 ? 20.821 -35.489 -2.916 1.00 15.19 127 ASP A O 1
ATOM 948 N N . ASP A 1 128 ? 19.267 -36.776 -1.934 1.00 13.56 128 ASP A N 1
ATOM 949 C CA . ASP A 1 128 ? 18.339 -35.678 -1.786 1.00 14.51 128 ASP A CA 1
ATOM 950 C C . ASP A 1 128 ? 18.902 -34.736 -0.680 1.00 13.25 128 ASP A C 1
ATOM 951 O O . ASP A 1 128 ? 18.719 -33.521 -0.753 1.00 13.97 128 ASP A O 1
ATOM 956 N N . TYR A 1 129 ? 19.577 -35.307 0.279 1.00 12.73 129 TYR A N 1
ATOM 957 C CA . TYR A 1 129 ? 20.210 -34.474 1.339 1.00 13.24 129 TYR A CA 1
ATOM 958 C C . TYR A 1 129 ? 21.300 -33.619 0.727 1.00 13.85 129 TYR A C 1
ATOM 959 O O . TYR A 1 129 ? 21.432 -32.437 1.024 1.00 12.92 129 TYR A O 1
ATOM 968 N N . ILE A 1 130 ? 22.131 -34.222 -0.117 1.00 13.05 130 ILE A N 1
ATOM 969 C CA . ILE A 1 130 ? 23.157 -33.439 -0.803 1.00 15.00 130 ILE A CA 1
ATOM 970 C C . ILE A 1 130 ? 22.528 -32.352 -1.643 1.00 14.04 130 ILE A C 1
ATOM 971 O O . ILE A 1 130 ? 22.996 -31.237 -1.678 1.00 16.33 130 ILE A O 1
ATOM 976 N N . GLY A 1 131 ? 21.458 -32.636 -2.316 1.00 14.21 131 GLY A N 1
ATOM 977 C CA . GLY A 1 131 ? 20.685 -31.667 -3.046 1.00 14.89 131 GLY A CA 1
ATOM 978 C C . GLY A 1 131 ? 20.154 -30.505 -2.188 1.00 15.98 131 GLY A C 1
ATOM 979 O O . GLY A 1 131 ? 20.184 -29.339 -2.621 1.00 15.15 131 GLY A O 1
ATOM 980 N N . LEU A 1 132 ? 19.658 -30.858 -1.003 1.00 14.02 132 LEU A N 1
ATOM 981 C CA . LEU A 1 132 ? 19.191 -29.870 -0.039 1.00 12.48 132 LEU A CA 1
ATOM 982 C C . LEU A 1 132 ? 20.333 -28.902 0.261 1.00 13.01 132 LEU A C 1
ATOM 983 O O . LEU A 1 132 ? 20.132 -27.708 0.146 1.00 13.56 132 LEU A O 1
ATOM 988 N N . VAL A 1 133 ? 21.519 -29.404 0.553 1.00 12.07 133 VAL A N 1
ATOM 989 C CA . VAL A 1 133 ? 22.605 -28.542 0.979 1.00 13.58 133 VAL A CA 1
ATOM 990 C C . VAL A 1 133 ? 23.027 -27.699 -0.222 1.00 16.10 133 VAL A C 1
ATOM 991 O O . VAL A 1 133 ? 23.094 -26.457 -0.159 1.00 13.96 133 VAL A O 1
ATOM 995 N N . THR A 1 134 ? 23.232 -28.360 -1.370 1.00 14.20 134 THR A N 1
ATOM 996 C CA . THR A 1 134 ? 23.823 -27.650 -2.510 1.00 16.37 134 THR A CA 1
ATOM 997 C C . THR A 1 134 ? 22.857 -26.686 -3.283 1.00 15.79 134 THR A C 1
ATOM 998 O O . THR A 1 134 ? 23.302 -25.634 -3.701 1.00 18.49 134 THR A O 1
ATOM 1002 N N . HIS A 1 135 ? 21.582 -27.001 -3.432 1.00 15.32 135 HIS A N 1
ATOM 1003 C CA . HIS A 1 135 ? 20.639 -26.215 -4.194 1.00 17.77 135 HIS A CA 1
ATOM 1004 C C . HIS A 1 135 ? 19.728 -25.362 -3.359 1.00 15.66 135 HIS A C 1
ATOM 1005 O O . HIS A 1 135 ? 18.988 -24.596 -3.946 1.00 15.03 135 HIS A O 1
ATOM 1012 N N . TYR A 1 136 ? 19.671 -25.594 -2.036 1.00 15.22 136 TYR A N 1
ATOM 1013 C CA . TYR A 1 136 ? 18.690 -24.846 -1.217 1.00 13.30 136 TYR A CA 1
ATOM 1014 C C . TYR A 1 136 ? 19.476 -24.064 -0.119 1.00 13.24 136 TYR A C 1
ATOM 1015 O O . TYR A 1 136 ? 19.288 -22.829 0.042 1.00 12.88 136 TYR A O 1
ATOM 1024 N N . LEU A 1 137 ? 20.300 -24.755 0.622 1.00 11.91 137 LEU A N 1
ATOM 1025 C CA . LEU A 1 137 ? 20.906 -24.151 1.837 1.00 13.26 137 LEU A CA 1
ATOM 1026 C C . LEU A 1 137 ? 22.097 -23.228 1.578 1.00 13.45 137 LEU A C 1
ATOM 1027 O O . LEU A 1 137 ? 22.193 -22.113 2.129 1.00 13.03 137 LEU A O 1
ATOM 1032 N N . ILE A 1 138 ? 23.028 -23.660 0.759 1.00 14.32 138 ILE A N 1
ATOM 1033 C CA . ILE A 1 138 ? 24.199 -22.813 0.498 1.00 15.72 138 ILE A CA 1
ATOM 1034 C C . ILE A 1 138 ? 23.725 -21.509 -0.164 1.00 14.57 138 ILE A C 1
ATOM 1035 O O . ILE A 1 138 ? 22.910 -21.489 -1.100 1.00 14.94 138 ILE A O 1
ATOM 1040 N N . GLY A 1 139 ? 24.174 -20.377 0.393 1.00 15.14 139 GLY A N 1
ATOM 1041 C CA . GLY A 1 139 ? 23.736 -19.085 -0.113 1.00 15.03 139 GLY A CA 1
ATOM 1042 C C . GLY A 1 139 ? 22.414 -18.546 0.410 1.00 15.06 139 GLY A C 1
ATOM 1043 O O . GLY A 1 139 ? 22.064 -17.386 0.181 1.00 14.44 139 GLY A O 1
ATOM 1044 N N . LEU A 1 140 ? 21.666 -19.375 1.156 1.00 11.95 140 LEU A N 1
ATOM 1045 C CA . LEU A 1 140 ? 20.330 -18.987 1.511 1.00 12.70 140 LEU A CA 1
ATOM 1046 C C . LEU A 1 140 ? 20.287 -17.730 2.406 1.00 11.65 140 LEU A C 1
ATOM 1047 O O . LEU A 1 140 ? 19.322 -16.960 2.320 1.00 12.99 140 LEU A O 1
ATOM 1052 N N . GLU A 1 141 ? 21.320 -17.564 3.195 1.00 12.52 141 GLU A N 1
ATOM 1053 C CA . GLU A 1 141 ? 21.453 -16.428 4.130 1.00 13.68 141 GLU A CA 1
ATOM 1054 C C . GLU A 1 141 ? 21.518 -15.093 3.418 1.00 14.07 141 GLU A C 1
ATOM 1055 O O . GLU A 1 141 ? 21.107 -14.051 3.956 1.00 11.70 141 GLU A O 1
ATOM 1061 N N . GLU A 1 142 ? 21.962 -15.104 2.151 1.00 13.95 142 GLU A N 1
ATOM 1062 C CA . GLU A 1 142 ? 22.137 -13.824 1.463 1.00 15.92 142 GLU A CA 1
ATOM 1063 C C . GLU A 1 142 ? 20.851 -13.108 1.255 1.00 15.73 142 GLU A C 1
ATOM 1064 O O . GLU A 1 142 ? 20.860 -11.884 1.109 1.00 14.92 142 GLU A O 1
ATOM 1070 N N . ASN A 1 143 ? 19.724 -13.826 1.234 1.00 12.89 143 ASN A N 1
ATOM 1071 C CA . ASN A 1 143 ? 18.455 -13.205 1.106 1.00 14.11 143 ASN A CA 1
ATOM 1072 C C . ASN A 1 143 ? 18.102 -12.198 2.208 1.00 13.61 143 ASN A C 1
ATOM 1073 O O . ASN A 1 143 ? 17.193 -11.390 2.029 1.00 13.23 143 ASN A O 1
ATOM 1078 N N . PHE A 1 144 ? 18.763 -12.322 3.343 1.00 12.23 144 PHE A N 1
ATOM 1079 C CA . PHE A 1 144 ? 18.437 -11.449 4.479 1.00 12.12 144 PHE A CA 1
ATOM 1080 C C . PHE A 1 144 ? 19.665 -10.669 4.944 1.00 11.81 144 PHE A C 1
ATOM 1081 O O . PHE A 1 144 ? 19.709 -10.235 6.088 1.00 11.43 144 PHE A O 1
ATOM 1089 N N . LYS A 1 145 ? 20.667 -10.509 4.099 1.00 13.66 145 LYS A N 1
ATOM 1090 C CA . LYS A 1 145 ? 21.839 -9.673 4.434 1.00 15.31 145 LYS A CA 1
ATOM 1091 C C . LYS A 1 145 ? 21.751 -8.351 3.665 1.00 18.49 145 LYS A C 1
ATOM 1092 O O . LYS A 1 145 ? 21.151 -8.309 2.595 1.00 19.35 145 LYS A O 1
ATOM 1098 N N . ARG A 1 146 ? 22.320 -7.283 4.225 1.00 17.78 146 ARG A N 1
ATOM 1099 C CA . ARG A 1 146 ? 22.452 -6.021 3.504 1.00 20.56 146 ARG A CA 1
ATOM 1100 C C . ARG A 1 146 ? 23.902 -5.624 3.556 1.00 23.92 146 ARG A C 1
ATOM 1101 O O . ARG A 1 146 ? 24.648 -6.168 4.323 1.00 25.77 146 ARG A O 1
ATOM 1109 N N . GLU A 1 147 ? 24.299 -4.632 2.774 1.00 29.48 147 GLU A N 1
ATOM 1110 C CA . GLU A 1 147 ? 25.643 -4.022 2.913 1.00 31.10 147 GLU A CA 1
ATOM 1111 C C . GLU A 1 147 ? 25.835 -3.282 4.215 1.00 32.85 147 GLU A C 1
ATOM 1112 O O . GLU A 1 147 ? 24.946 -2.543 4.679 1.00 35.16 147 GLU A O 1
ATOM 1118 N N . LEU A 1 148 ? 26.980 -3.468 4.849 1.00 30.41 148 LEU A N 1
ATOM 1119 C CA . LEU A 1 148 ? 27.191 -2.725 6.079 1.00 30.85 148 LEU A CA 1
ATOM 1120 C C . LEU A 1 148 ? 27.943 -1.457 5.672 1.00 32.23 148 LEU A C 1
ATOM 1121 O O . LEU A 1 148 ? 29.172 -1.405 5.673 1.00 37.37 148 LEU A O 1
ATOM 1126 N N . ASP A 1 149 ? 27.165 -0.454 5.297 1.00 31.40 149 ASP A N 1
ATOM 1127 C CA . ASP A 1 149 ? 27.699 0.814 4.805 1.00 36.92 149 ASP A CA 1
ATOM 1128 C C . ASP A 1 149 ? 27.342 2.028 5.691 1.00 37.29 149 ASP A C 1
ATOM 1129 O O . ASP A 1 149 ? 27.301 3.155 5.181 1.00 40.94 149 ASP A O 1
ATOM 1134 N N . GLY A 1 150 ? 27.069 1.822 6.990 1.00 36.73 150 GLY A N 1
ATOM 1135 C CA . GLY A 1 150 ? 26.742 2.981 7.868 1.00 42.34 150 GLY A CA 1
ATOM 1136 C C . GLY A 1 150 ? 25.308 3.519 7.748 1.00 44.23 150 GLY A C 1
ATOM 1137 O O . GLY A 1 150 ? 24.949 4.486 8.456 1.00 47.93 150 GLY A O 1
ATOM 1138 N N . ASP A 1 151 ? 24.490 2.870 6.898 1.00 42.53 151 ASP A N 1
ATOM 1139 C CA . ASP A 1 151 ? 23.036 3.128 6.732 1.00 41.99 151 ASP A CA 1
ATOM 1140 C C . ASP A 1 151 ? 22.342 1.732 6.770 1.00 34.28 151 ASP A C 1
ATOM 1141 O O . ASP A 1 151 ? 21.795 1.249 5.775 1.00 39.07 151 ASP A O 1
ATOM 1146 N N . GLU A 1 152 ? 22.439 1.079 7.931 1.00 26.67 152 GLU A N 1
ATOM 1147 C CA . GLU A 1 152 ? 22.262 -0.375 8.077 1.00 20.06 152 GLU A CA 1
ATOM 1148 C C . GLU A 1 152 ? 20.882 -0.679 8.775 1.00 15.46 152 GLU A C 1
ATOM 1149 O O . GLU A 1 152 ? 20.667 -1.816 9.208 1.00 13.70 152 GLU A O 1
ATOM 1155 N N . TRP A 1 153 ? 19.990 0.297 8.810 1.00 12.39 153 TRP A N 1
ATOM 1156 C CA . TRP A 1 153 ? 18.685 0.088 9.475 1.00 11.97 153 TRP A CA 1
ATOM 1157 C C . TRP A 1 153 ? 17.912 -1.123 8.935 1.00 11.96 153 TRP A C 1
ATOM 1158 O O . TRP A 1 153 ? 17.395 -2.005 9.700 1.00 9.53 153 TRP A O 1
ATOM 1169 N N . LEU A 1 154 ? 17.831 -1.238 7.598 1.00 11.25 154 LEU A N 1
ATOM 1170 C CA . LEU A 1 154 ? 17.112 -2.363 7.044 1.00 10.92 154 LEU A CA 1
ATOM 1171 C C . LEU A 1 154 ? 17.774 -3.697 7.433 1.00 10.17 154 LEU A C 1
ATOM 1172 O O . LEU A 1 154 ? 17.097 -4.674 7.744 1.00 8.38 154 LEU A O 1
ATOM 1177 N N . GLY A 1 155 ? 19.099 -3.746 7.474 1.00 9.01 155 GLY A N 1
ATOM 1178 C CA . GLY A 1 155 ? 19.810 -4.888 7.911 1.00 9.35 155 GLY A CA 1
ATOM 1179 C C . GLY A 1 155 ? 19.474 -5.290 9.346 1.00 8.98 155 GLY A C 1
ATOM 1180 O O . GLY A 1 155 ? 19.262 -6.487 9.671 1.00 8.52 155 GLY A O 1
ATOM 1181 N N . TYR A 1 156 ? 19.389 -4.276 10.207 1.00 8.85 156 TYR A N 1
ATOM 1182 C CA . TYR A 1 156 ? 18.935 -4.490 11.581 1.00 8.21 156 TYR A CA 1
ATOM 1183 C C . TYR A 1 156 ? 17.527 -5.046 11.622 1.00 7.90 156 TYR A C 1
ATOM 1184 O O . TYR A 1 156 ? 17.239 -6.055 12.322 1.00 7.16 156 TYR A O 1
ATOM 1193 N N . ALA A 1 157 ? 16.630 -4.434 10.895 1.00 7.32 157 ALA A N 1
ATOM 1194 C CA . ALA A 1 157 ? 15.246 -4.859 10.922 1.00 7.52 157 ALA A CA 1
ATOM 1195 C C . ALA A 1 157 ? 15.043 -6.300 10.513 1.00 7.74 157 ALA A C 1
ATOM 1196 O O . ALA A 1 157 ? 14.172 -6.962 11.055 1.00 7.63 157 ALA A O 1
ATOM 1198 N N . ILE A 1 158 ? 15.792 -6.765 9.478 1.00 7.75 158 ILE A N 1
ATOM 1199 C CA . ILE A 1 158 ? 15.617 -8.144 8.988 1.00 8.67 158 ILE A CA 1
ATOM 1200 C C . ILE A 1 158 ? 16.586 -9.147 9.637 1.00 7.77 158 ILE A C 1
ATOM 1201 O O . ILE A 1 158 ? 16.572 -10.334 9.321 1.00 7.66 158 ILE A O 1
ATOM 1206 N N . LEU A 1 159 ? 17.414 -8.705 10.589 1.00 7.56 159 LEU A N 1
ATOM 1207 C CA . LEU A 1 159 ? 18.306 -9.594 11.349 1.00 7.65 159 LEU A CA 1
ATOM 1208 C C . LEU A 1 159 ? 17.640 -10.876 11.847 1.00 7.33 159 LEU A C 1
ATOM 1209 O O . LEU A 1 159 ? 18.213 -11.929 11.704 1.00 7.12 159 LEU A O 1
ATOM 1214 N N . PRO A 1 160 ? 16.422 -10.782 12.420 1.00 6.61 160 PRO A N 1
ATOM 1215 C CA . PRO A 1 160 ? 15.837 -12.018 12.927 1.00 6.37 160 PRO A CA 1
ATOM 1216 C C . PRO A 1 160 ? 15.613 -13.038 11.822 1.00 6.40 160 PRO A C 1
ATOM 1217 O O . PRO A 1 160 ? 15.720 -14.252 12.066 1.00 6.84 160 PRO A O 1
ATOM 1221 N N . LEU A 1 161 ? 15.299 -12.548 10.614 1.00 6.85 161 LEU A N 1
ATOM 1222 C CA . LEU A 1 161 ? 15.102 -13.439 9.465 1.00 7.27 161 LEU A CA 1
ATOM 1223 C C . LEU A 1 161 ? 16.406 -14.068 9.047 1.00 8.14 161 LEU A C 1
ATOM 1224 O O . LEU A 1 161 ? 16.496 -15.290 8.712 1.00 7.20 161 LEU A O 1
ATOM 1229 N N . LEU A 1 162 ? 17.452 -13.261 9.072 1.00 8.27 162 LEU A N 1
ATOM 1230 C CA . LEU A 1 162 ? 18.784 -13.797 8.787 1.00 8.70 162 LEU A CA 1
ATOM 1231 C C . LEU A 1 162 ? 19.167 -14.866 9.793 1.00 8.23 162 LEU A C 1
ATOM 1232 O O . LEU A 1 162 ? 19.622 -15.944 9.404 1.00 7.68 162 LEU A O 1
ATOM 1237 N N . ALA A 1 163 ? 19.026 -14.580 11.090 1.00 7.99 163 ALA A N 1
ATOM 1238 C CA . ALA A 1 163 ? 19.410 -15.488 12.098 1.00 7.44 163 ALA A CA 1
ATOM 1239 C C . ALA A 1 163 ? 18.669 -16.842 11.992 1.00 8.01 163 ALA A C 1
ATOM 1240 O O . ALA A 1 163 ? 19.282 -17.871 12.141 1.00 8.36 163 ALA A O 1
ATOM 1242 N N . THR A 1 164 ? 17.350 -16.793 11.800 1.00 7.35 164 THR A N 1
ATOM 1243 C CA . THR A 1 164 ? 16.552 -17.981 11.621 1.00 7.70 164 THR A CA 1
ATOM 1244 C C . THR A 1 164 ? 17.073 -18.837 10.466 1.00 7.77 164 THR A C 1
ATOM 1245 O O . THR A 1 164 ? 17.197 -20.054 10.559 1.00 7.53 164 THR A O 1
ATOM 1249 N N . THR A 1 165 ? 17.399 -18.159 9.385 1.00 7.47 165 THR A N 1
ATOM 1250 C CA . THR A 1 165 ? 17.851 -18.810 8.194 1.00 7.43 165 THR A CA 1
ATOM 1251 C C . THR A 1 165 ? 19.190 -19.481 8.436 1.00 7.94 165 THR A C 1
ATOM 1252 O O . THR A 1 165 ? 19.399 -20.616 8.049 1.00 8.27 165 THR A O 1
ATOM 1256 N N . VAL A 1 166 ? 20.138 -18.763 9.054 1.00 7.63 166 VAL A N 1
ATOM 1257 C CA . VAL A 1 166 ? 21.426 -19.351 9.377 1.00 7.98 166 VAL A CA 1
ATOM 1258 C C . VAL A 1 166 ? 21.319 -20.527 10.356 1.00 8.51 166 VAL A C 1
ATOM 1259 O O . VAL A 1 166 ? 22.023 -21.538 10.253 1.00 9.06 166 VAL A O 1
ATOM 1263 N N . SER A 1 167 ? 20.432 -20.397 11.322 1.00 7.69 167 SER A N 1
ATOM 1264 C CA . SER A 1 167 ? 20.126 -21.501 12.193 1.00 8.17 167 SER A CA 1
ATOM 1265 C C . SER A 1 167 ? 19.640 -22.751 11.433 1.00 7.70 167 SER A C 1
ATOM 1266 O O . SER A 1 167 ? 20.106 -23.856 11.718 1.00 8.05 167 SER A O 1
ATOM 1269 N N . LEU A 1 168 ? 18.760 -22.551 10.469 1.00 7.94 168 LEU A N 1
ATOM 1270 C CA . LEU A 1 168 ? 18.348 -23.664 9.584 1.00 8.39 168 LEU A CA 1
ATOM 1271 C C . LEU A 1 168 ? 19.493 -24.251 8.814 1.00 8.33 168 LEU A C 1
ATOM 1272 O O . LEU A 1 168 ? 19.686 -25.494 8.786 1.00 8.30 168 LEU A O 1
ATOM 1277 N N . GLN A 1 169 ? 20.299 -23.386 8.181 1.00 8.91 169 GLN A N 1
ATOM 1278 C CA . GLN A 1 169 ? 21.419 -23.869 7.378 1.00 9.40 169 GLN A CA 1
ATOM 1279 C C . GLN A 1 169 ? 22.405 -24.617 8.218 1.00 9.30 169 GLN A C 1
ATOM 1280 O O . GLN A 1 169 ? 22.880 -25.702 7.820 1.00 9.03 169 GLN A O 1
ATOM 1286 N N . ILE A 1 170 ? 22.841 -24.024 9.350 1.00 9.38 170 ILE A N 1
ATOM 1287 C CA . ILE A 1 170 ? 23.891 -24.638 10.139 1.00 10.00 170 ILE A CA 1
ATOM 1288 C C . ILE A 1 170 ? 23.408 -25.913 10.749 1.00 9.61 170 ILE A C 1
ATOM 1289 O O . ILE A 1 170 ? 24.154 -26.896 10.751 1.00 9.13 170 ILE A O 1
ATOM 1294 N N . THR A 1 171 ? 22.174 -25.956 11.246 1.00 8.91 171 THR A N 1
ATOM 1295 C CA . THR A 1 171 ? 21.766 -27.208 11.900 1.00 8.83 171 THR A CA 1
ATOM 1296 C C . THR A 1 171 ? 21.622 -28.392 10.856 1.00 8.63 171 THR A C 1
ATOM 1297 O O . THR A 1 171 ? 22.005 -29.508 11.163 1.00 9.62 171 THR A O 1
ATOM 1301 N N . TYR A 1 172 ? 21.056 -28.100 9.706 1.00 8.78 172 TYR A N 1
ATOM 1302 C CA . TYR A 1 172 ? 20.842 -29.106 8.644 1.00 8.71 172 TYR A CA 1
ATOM 1303 C C . TYR A 1 172 ? 22.160 -29.560 8.072 1.00 9.61 172 TYR A C 1
ATOM 1304 O O . TYR A 1 172 ? 22.348 -30.771 7.860 1.00 10.43 172 TYR A O 1
ATOM 1313 N N . MET A 1 173 ? 23.088 -28.640 7.842 1.00 9.41 173 MET A N 1
ATOM 1314 C CA . MET A 1 173 ? 24.457 -29.044 7.501 1.00 11.05 173 MET A CA 1
ATOM 1315 C C . MET A 1 173 ? 25.106 -29.914 8.553 1.00 10.55 173 MET A C 1
ATOM 1316 O O . MET A 1 173 ? 25.742 -30.969 8.216 1.00 11.51 173 MET A O 1
ATOM 1321 N N . ALA A 1 174 ? 24.970 -29.563 9.811 1.00 10.37 174 ALA A N 1
ATOM 1322 C CA . ALA A 1 174 ? 25.601 -30.319 10.873 1.00 9.55 174 ALA A CA 1
ATOM 1323 C C . ALA A 1 174 ? 25.005 -31.732 11.006 1.00 10.63 174 ALA A C 1
ATOM 1324 O O . ALA A 1 174 ? 25.682 -32.651 11.451 1.00 11.58 174 ALA A O 1
ATOM 1326 N N . CYS A 1 175 ? 23.729 -31.849 10.688 1.00 11.38 175 CYS A N 1
ATOM 1327 C CA . CYS A 1 175 ? 23.037 -33.190 10.734 1.00 12.54 175 CYS A CA 1
ATOM 1328 C C . CYS A 1 175 ? 23.773 -34.184 9.880 1.00 13.30 175 CYS A C 1
ATOM 1329 O O . CYS A 1 175 ? 23.779 -35.358 10.200 1.00 13.47 175 CYS A O 1
ATOM 1332 N N . GLY A 1 176 ? 24.335 -33.729 8.791 1.00 13.43 176 GLY A N 1
ATOM 1333 C CA . GLY A 1 176 ? 25.075 -34.607 7.877 1.00 14.67 176 GLY A CA 1
ATOM 1334 C C . GLY A 1 176 ? 26.328 -35.145 8.549 1.00 15.01 176 GLY A C 1
ATOM 1335 O O . GLY A 1 176 ? 26.800 -36.256 8.275 1.00 14.65 176 GLY A O 1
ATOM 1336 N N . LEU A 1 177 ? 26.873 -34.387 9.496 1.00 13.72 177 LEU A N 1
ATOM 1337 C CA . LEU A 1 177 ? 27.974 -34.871 10.310 1.00 14.05 177 LEU A CA 1
ATOM 1338 C C . LEU A 1 177 ? 27.568 -35.910 11.350 1.00 14.48 177 LEU A C 1
ATOM 1339 O O . LEU A 1 177 ? 28.179 -36.971 11.425 1.00 13.96 177 LEU A O 1
ATOM 1344 N N . ASP A 1 178 ? 26.518 -35.648 12.140 1.00 14.72 178 ASP A N 1
ATOM 1345 C CA . ASP A 1 178 ? 26.070 -36.614 13.116 1.00 14.15 178 ASP A CA 1
ATOM 1346 C C . ASP A 1 178 ? 25.689 -37.954 12.471 1.00 14.23 178 ASP A C 1
ATOM 1347 O O . ASP A 1 178 ? 26.037 -38.998 13.008 1.00 13.88 178 ASP A O 1
ATOM 1352 N N . TYR A 1 179 ? 25.086 -37.858 11.304 1.00 13.44 179 TYR A N 1
ATOM 1353 C CA . TYR A 1 179 ? 24.582 -39.039 10.593 1.00 14.99 179 TYR A CA 1
ATOM 1354 C C . TYR A 1 179 ? 25.507 -39.467 9.466 1.00 15.00 179 TYR A C 1
ATOM 1355 O O . TYR A 1 179 ? 25.111 -40.145 8.504 1.00 14.81 179 TYR A O 1
ATOM 1364 N N . LYS A 1 180 ? 26.773 -39.082 9.549 1.00 15.69 180 LYS A N 1
ATOM 1365 C CA . LYS A 1 180 ? 27.659 -39.340 8.434 1.00 16.46 180 LYS A CA 1
ATOM 1366 C C . LYS A 1 180 ? 27.749 -40.829 8.057 1.00 16.16 180 LYS A C 1
ATOM 1367 O O . LYS A 1 180 ? 27.894 -41.186 6.872 1.00 17.93 180 LYS A O 1
ATOM 1373 N N . ASP A 1 181 ? 27.714 -41.688 9.038 1.00 16.94 181 ASP A N 1
ATOM 1374 C CA . ASP A 1 181 ? 27.839 -43.141 8.775 1.00 18.66 181 ASP A CA 1
ATOM 1375 C C . ASP A 1 181 ? 26.542 -43.698 8.230 1.00 20.81 181 ASP A C 1
ATOM 1376 O O . ASP A 1 181 ? 26.581 -44.651 7.402 1.00 19.69 181 ASP A O 1
ATOM 1381 N N . GLU A 1 182 ? 25.406 -43.144 8.674 1.00 17.88 182 GLU A N 1
ATOM 1382 C CA . GLU A 1 182 ? 24.113 -43.577 8.210 1.00 18.89 182 GLU A CA 1
ATOM 1383 C C . GLU A 1 182 ? 23.898 -43.167 6.752 1.00 18.15 182 GLU A C 1
ATOM 1384 O O . GLU A 1 182 ? 23.505 -43.997 5.893 1.00 15.99 182 GLU A O 1
ATOM 1390 N N . PHE A 1 183 ? 24.183 -41.910 6.418 1.00 16.43 183 PHE A N 1
ATOM 1391 C CA . PHE A 1 183 ? 24.104 -41.444 5.080 1.00 15.56 183 PHE A CA 1
ATOM 1392 C C . PHE A 1 183 ? 25.127 -42.131 4.145 1.00 16.67 183 PHE A C 1
ATOM 1393 O O . PHE A 1 183 ? 24.885 -42.234 2.970 1.00 17.26 183 PHE A O 1
ATOM 1401 N N . GLY A 1 184 ? 26.285 -42.471 4.671 1.00 18.22 184 GLY A N 1
ATOM 1402 C CA . GLY A 1 184 ? 27.379 -43.051 3.903 1.00 20.19 184 GLY A CA 1
ATOM 1403 C C . GLY A 1 184 ? 28.289 -42.033 3.293 1.00 22.95 184 GLY A C 1
ATOM 1404 O O . GLY A 1 184 ? 28.803 -42.236 2.215 1.00 19.70 184 GLY A O 1
ATOM 1405 N N . PHE A 1 185 ? 28.524 -40.913 3.986 1.00 21.79 185 PHE A N 1
ATOM 1406 C CA . PHE A 1 185 ? 29.497 -39.943 3.536 1.00 22.04 185 PHE A CA 1
ATOM 1407 C C . PHE A 1 185 ? 30.970 -40.380 3.728 1.00 24.48 185 PHE A C 1
ATOM 1408 O O . PHE A 1 185 ? 31.362 -41.002 4.729 1.00 26.82 185 PHE A O 1
ATOM 1416 N N . THR A 1 186 ? 31.781 -39.967 2.789 1.00 28.06 186 THR A N 1
ATOM 1417 C CA . THR A 1 186 ? 33.242 -40.091 2.903 1.00 31.72 186 THR A CA 1
ATOM 1418 C C . THR A 1 186 ? 33.831 -38.928 3.644 1.00 39.54 186 THR A C 1
ATOM 1419 O O . THR A 1 186 ? 33.153 -37.894 3.860 1.00 32.65 186 THR A O 1
ATOM 1423 N 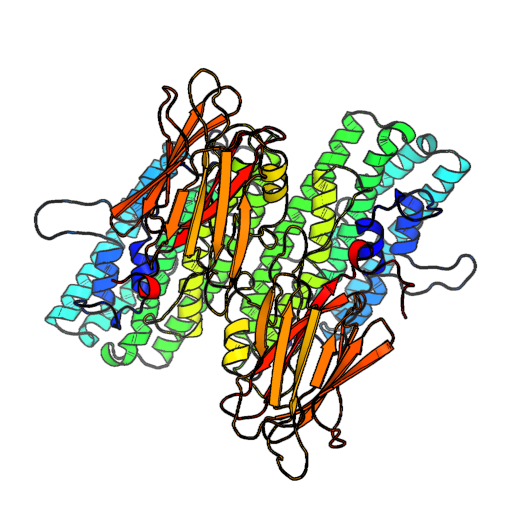N . ASP A 1 187 ? 35.104 -39.087 4.008 1.00 37.78 187 ASP A N 1
ATOM 1424 C CA . ASP A 1 187 ? 35.826 -38.061 4.729 1.00 39.27 187 ASP A CA 1
ATOM 1425 C C . ASP A 1 187 ? 35.792 -36.773 3.923 1.00 35.07 187 ASP A C 1
ATOM 1426 O O . ASP A 1 187 ? 35.643 -35.697 4.498 1.00 32.55 187 ASP A O 1
ATOM 1431 N N . SER A 1 188 ? 35.846 -36.874 2.608 1.00 33.91 188 SER A N 1
ATOM 1432 C CA . SER A 1 188 ? 35.783 -35.686 1.770 1.00 34.93 188 SER A CA 1
ATOM 1433 C C . SER A 1 188 ? 34.441 -34.981 1.903 1.00 34.99 188 SER A C 1
ATOM 1434 O O . SER A 1 188 ? 34.375 -33.728 1.974 1.00 30.16 188 SER A O 1
ATOM 1437 N N . ASP A 1 189 ? 33.362 -35.768 1.930 1.00 31.70 189 ASP A N 1
ATOM 1438 C CA . ASP A 1 189 ? 32.005 -35.204 2.034 1.00 27.70 189 ASP A CA 1
ATOM 1439 C C . ASP A 1 189 ? 31.954 -34.449 3.356 1.00 24.21 189 ASP A C 1
ATOM 1440 O O . ASP A 1 189 ? 31.457 -33.335 3.383 1.00 22.71 189 ASP A O 1
ATOM 1445 N N . VAL A 1 190 ? 32.438 -35.096 4.421 1.00 23.96 190 VAL A N 1
ATOM 1446 C CA . VAL A 1 190 ? 32.465 -34.571 5.767 1.00 24.00 190 VAL A CA 1
ATOM 1447 C C . VAL A 1 190 ? 33.210 -33.233 5.823 1.00 25.43 190 VAL A C 1
ATOM 1448 O O . VAL A 1 190 ? 32.753 -32.278 6.479 1.00 20.42 190 VAL A O 1
ATOM 1452 N N . HIS A 1 191 ? 34.337 -33.158 5.136 1.00 25.26 191 HIS A N 1
ATOM 1453 C CA . HIS A 1 191 ? 35.173 -32.001 5.217 1.00 28.57 191 HIS A CA 1
ATOM 1454 C C . HIS A 1 191 ? 34.503 -30.850 4.482 1.00 25.33 191 HIS A C 1
ATOM 1455 O O . HIS A 1 191 ? 34.631 -29.691 4.900 1.00 25.12 191 HIS A O 1
ATOM 1462 N N . LYS A 1 192 ? 33.744 -31.151 3.434 1.00 22.59 192 LYS A N 1
ATOM 1463 C CA . LYS A 1 192 ? 33.014 -30.120 2.723 1.00 24.00 192 LYS A CA 1
ATOM 1464 C C . LYS A 1 192 ? 31.887 -29.549 3.579 1.00 19.03 192 LYS A C 1
ATOM 1465 O O . LYS A 1 192 ? 31.624 -28.350 3.503 1.00 20.88 192 LYS A O 1
ATOM 1471 N N . LEU A 1 193 ? 31.179 -30.396 4.296 1.00 17.53 193 LEU A N 1
ATOM 1472 C CA . LEU A 1 193 ? 30.122 -29.886 5.176 1.00 18.06 193 LEU A CA 1
ATOM 1473 C C . LEU A 1 193 ? 30.766 -29.028 6.278 1.00 16.62 193 LEU A C 1
ATOM 1474 O O . LEU A 1 193 ? 30.248 -27.968 6.597 1.00 14.87 193 LEU A O 1
ATOM 1479 N N . THR A 1 194 ? 31.814 -29.530 6.905 1.00 17.18 194 THR A N 1
ATOM 1480 C CA . THR A 1 194 ? 32.497 -28.801 7.956 1.00 20.17 194 THR A CA 1
ATOM 1481 C C . THR A 1 194 ? 32.984 -27.434 7.478 1.00 18.66 194 THR A C 1
ATOM 1482 O O . THR A 1 194 ? 32.830 -26.448 8.165 1.00 15.60 194 THR A O 1
ATOM 1486 N N . ARG A 1 195 ? 33.551 -27.374 6.292 1.00 17.25 195 ARG A N 1
ATOM 1487 C CA . ARG A 1 195 ? 33.991 -26.114 5.718 1.00 19.76 195 ARG A CA 1
ATOM 1488 C C . ARG A 1 195 ? 32.835 -25.131 5.454 1.00 18.18 195 ARG A C 1
ATOM 1489 O O . ARG A 1 195 ? 32.990 -23.918 5.646 1.00 15.50 195 ARG A O 1
ATOM 1497 N N . ASN A 1 196 ? 31.725 -25.637 4.951 1.00 16.41 196 ASN A N 1
ATOM 1498 C CA . ASN A 1 196 ? 30.528 -24.842 4.805 1.00 17.39 196 ASN A CA 1
ATOM 1499 C C . ASN A 1 196 ? 30.000 -24.293 6.095 1.00 14.61 196 ASN A C 1
ATOM 1500 O O . ASN A 1 196 ? 29.681 -23.113 6.114 1.00 14.42 196 ASN A O 1
ATOM 1505 N N . ILE A 1 197 ? 30.054 -25.066 7.173 1.00 14.01 197 ILE A N 1
ATOM 1506 C CA . ILE A 1 197 ? 29.623 -24.533 8.495 1.00 13.38 197 ILE A CA 1
ATOM 1507 C C . ILE A 1 197 ? 30.582 -23.465 8.972 1.00 13.94 197 ILE A C 1
ATOM 1508 O O . ILE A 1 197 ? 30.160 -22.378 9.402 1.00 12.50 197 ILE A O 1
ATOM 1513 N N . ASP A 1 198 ? 31.870 -23.772 8.861 1.00 13.69 198 ASP A N 1
ATOM 1514 C CA . ASP A 1 198 ? 32.898 -22.844 9.306 1.00 14.07 198 ASP A CA 1
ATOM 1515 C C . ASP A 1 198 ? 32.735 -21.510 8.596 1.00 14.65 198 ASP A C 1
ATOM 1516 O O . ASP A 1 198 ? 32.788 -20.432 9.216 1.00 12.58 198 ASP A O 1
ATOM 1521 N N . LYS A 1 199 ? 32.631 -21.565 7.283 1.00 13.66 199 LYS A N 1
ATOM 1522 C CA . LYS A 1 199 ? 32.619 -20.378 6.499 1.00 15.26 199 LYS A CA 1
ATOM 1523 C C . LYS A 1 199 ? 31.372 -19.537 6.818 1.00 14.19 199 LYS A C 1
ATOM 1524 O O . LYS A 1 199 ? 31.418 -18.326 6.928 1.00 12.37 199 LYS A O 1
ATOM 1530 N N . LEU A 1 200 ? 30.237 -20.208 6.908 1.00 12.45 200 LEU A N 1
ATOM 1531 C CA . LEU A 1 200 ? 28.992 -19.490 7.189 1.00 11.32 200 LEU A CA 1
ATOM 1532 C C . LEU A 1 200 ? 29.066 -18.864 8.560 1.00 9.96 200 LEU A C 1
ATOM 1533 O O . LEU A 1 200 ? 28.614 -17.689 8.717 1.00 10.28 200 LEU A O 1
ATOM 1538 N N . TYR A 1 201 ? 29.476 -19.615 9.569 1.00 9.44 201 TYR A N 1
ATOM 1539 C CA . TYR A 1 201 ? 29.629 -19.113 10.917 1.00 9.98 201 TYR A CA 1
ATOM 1540 C C . TYR A 1 201 ? 30.529 -17.877 10.922 1.00 11.17 201 TYR A C 1
ATOM 1541 O O . TYR A 1 201 ? 30.201 -16.834 11.481 1.00 10.43 201 TYR A O 1
ATOM 1550 N N . ASP A 1 202 ? 31.690 -17.997 10.307 1.00 11.43 202 ASP A N 1
ATOM 1551 C CA . ASP A 1 202 ? 32.677 -16.907 10.384 1.00 11.50 202 ASP A CA 1
ATOM 1552 C C . ASP A 1 202 ? 32.142 -15.670 9.724 1.00 12.09 202 ASP A C 1
ATOM 1553 O O . ASP A 1 202 ? 32.336 -14.570 10.225 1.00 11.34 202 ASP A O 1
ATOM 1558 N N . ASP A 1 203 ? 31.465 -15.827 8.594 1.00 10.94 203 ASP A N 1
ATOM 1559 C CA . ASP A 1 203 ? 30.967 -14.701 7.873 1.00 13.35 203 ASP A CA 1
ATOM 1560 C C . ASP A 1 203 ? 29.839 -14.008 8.644 1.00 11.96 203 ASP A C 1
ATOM 1561 O O . ASP A 1 203 ? 29.825 -12.781 8.810 1.00 10.37 203 ASP A O 1
ATOM 1566 N N . VAL A 1 204 ? 28.873 -14.818 9.088 1.00 10.87 204 VAL A N 1
ATOM 1567 C CA . VAL A 1 204 ? 27.696 -14.231 9.722 1.00 10.48 204 VAL A CA 1
ATOM 1568 C C . VAL A 1 204 ? 27.973 -13.694 11.108 1.00 10.80 204 VAL A C 1
ATOM 1569 O O . VAL A 1 204 ? 27.426 -12.648 11.483 1.00 11.12 204 VAL A O 1
ATOM 1573 N N . SER A 1 205 ? 28.828 -14.349 11.869 1.00 10.07 205 SER A N 1
ATOM 1574 C CA . SER A 1 205 ? 29.172 -13.826 13.224 1.00 11.70 205 SER A CA 1
ATOM 1575 C C . SER A 1 205 ? 29.810 -12.449 13.102 1.00 12.84 205 SER A C 1
ATOM 1576 O O . SER A 1 205 ? 29.461 -11.546 13.847 1.00 13.68 205 SER A O 1
ATOM 1579 N N . SER A 1 206 ? 30.748 -12.275 12.158 1.00 14.38 206 SER A N 1
ATOM 1580 C CA . SER A 1 206 ? 31.358 -10.948 11.885 1.00 14.40 206 SER A CA 1
ATOM 1581 C C . SER A 1 206 ? 30.321 -9.913 11.498 1.00 12.98 206 SER A C 1
ATOM 1582 O O . SER A 1 206 ? 30.334 -8.805 12.026 1.00 12.28 206 SER A O 1
ATOM 1585 N N . TYR A 1 207 ? 29.449 -10.271 10.564 1.00 11.51 207 TYR A N 1
ATOM 1586 C CA . TYR A 1 207 ? 28.379 -9.435 10.100 1.00 10.77 207 TYR A CA 1
ATOM 1587 C C . TYR A 1 207 ? 27.477 -8.950 11.266 1.00 10.25 207 TYR A C 1
ATOM 1588 O O . TYR A 1 207 ? 27.188 -7.728 11.396 1.00 9.50 207 TYR A O 1
ATOM 1597 N N . ILE A 1 208 ? 26.990 -9.886 12.072 1.00 9.21 208 ILE A N 1
ATOM 1598 C CA . ILE A 1 208 ? 26.106 -9.532 13.152 1.00 8.82 208 ILE A CA 1
ATOM 1599 C C . ILE A 1 208 ? 26.813 -8.683 14.203 1.00 9.54 208 ILE A C 1
ATOM 1600 O O . ILE A 1 208 ? 26.266 -7.675 14.698 1.00 8.73 208 ILE A O 1
ATOM 1605 N N . THR A 1 209 ? 28.075 -8.991 14.450 1.00 10.92 209 THR A N 1
ATOM 1606 C CA . THR A 1 209 ? 28.826 -8.209 15.422 1.00 11.58 209 THR A CA 1
ATOM 1607 C C . THR A 1 209 ? 28.967 -6.774 15.005 1.00 12.09 209 THR A C 1
ATOM 1608 O O . THR A 1 209 ? 28.811 -5.864 15.832 1.00 11.05 209 THR A O 1
ATOM 1612 N N . GLU A 1 210 ? 29.276 -6.557 13.752 1.00 11.37 210 GLU A N 1
ATOM 1613 C CA . GLU A 1 210 ? 29.402 -5.212 13.207 1.00 13.38 210 GLU A CA 1
ATOM 1614 C C . GLU A 1 210 ? 28.068 -4.493 13.201 1.00 12.33 210 GLU A C 1
ATOM 1615 O O . GLU A 1 210 ? 27.998 -3.338 13.609 1.00 11.20 210 GLU A O 1
ATOM 1621 N N . LEU A 1 211 ? 27.006 -5.160 12.732 1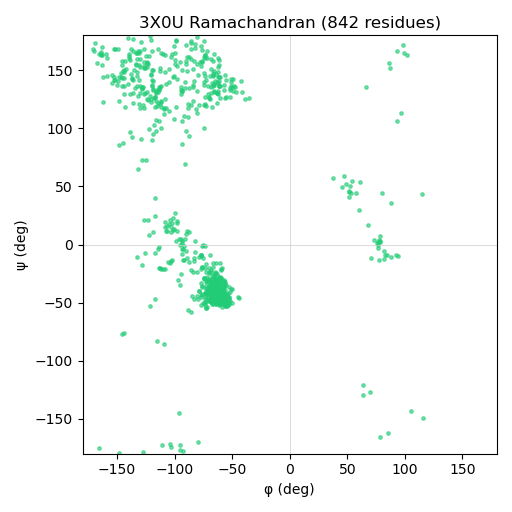.00 11.05 211 LEU A N 1
ATOM 1622 C CA . LEU A 1 211 ? 25.653 -4.616 12.754 1.00 10.00 211 LEU A CA 1
ATOM 1623 C C . LEU A 1 211 ? 25.228 -4.135 14.117 1.00 8.72 211 LEU A C 1
ATOM 1624 O O . LEU A 1 211 ? 24.628 -3.033 14.252 1.00 8.64 211 LEU A O 1
ATOM 1629 N N . ALA A 1 212 ? 25.501 -4.941 15.144 1.00 7.87 212 ALA A N 1
ATOM 1630 C CA . ALA A 1 212 ? 25.164 -4.596 16.521 1.00 8.09 212 ALA A CA 1
ATOM 1631 C C . ALA A 1 212 ? 25.911 -3.385 17.000 1.00 8.44 212 ALA A C 1
ATOM 1632 O O . ALA A 1 212 ? 25.346 -2.548 17.715 1.00 8.75 212 ALA A O 1
ATOM 1634 N N . ALA A 1 213 ? 27.201 -3.283 16.666 1.00 8.81 213 ALA A N 1
ATOM 1635 C CA . ALA A 1 213 ? 27.953 -2.093 17.006 1.00 9.64 213 ALA A CA 1
ATOM 1636 C C . ALA A 1 213 ? 27.421 -0.847 16.329 1.00 9.93 213 ALA A C 1
ATOM 1637 O O . ALA A 1 213 ? 27.266 0.183 17.005 1.00 10.81 213 ALA A O 1
ATOM 1639 N N . TRP A 1 214 ? 27.039 -0.950 15.060 1.00 8.93 214 TRP A N 1
ATOM 1640 C CA . TRP A 1 214 ? 26.460 0.171 14.326 1.00 9.40 214 TRP A CA 1
ATOM 1641 C C . TRP A 1 214 ? 25.171 0.562 15.011 1.00 8.48 214 TRP A C 1
ATOM 1642 O O . TRP A 1 214 ? 24.909 1.768 15.222 1.00 7.98 214 TRP A O 1
ATOM 1653 N N . ALA A 1 215 ? 24.362 -0.437 15.383 1.00 8.33 215 ALA A N 1
ATOM 1654 C CA . ALA A 1 215 ? 23.099 -0.139 16.001 1.00 8.65 215 ALA A CA 1
ATOM 1655 C C . ALA A 1 215 ? 23.211 0.471 17.382 1.00 9.00 215 ALA A C 1
ATOM 1656 O O . ALA A 1 215 ? 22.411 1.345 17.766 1.00 8.38 215 ALA A O 1
ATOM 1658 N N . ASP A 1 216 ? 24.230 0.054 18.126 1.00 9.86 216 ASP A N 1
ATOM 1659 C CA . ASP A 1 216 ? 24.506 0.659 19.428 1.00 12.18 216 ASP A CA 1
ATOM 1660 C C . ASP A 1 216 ? 24.717 2.184 19.215 1.00 10.67 216 ASP A C 1
ATOM 1661 O O . ASP A 1 216 ? 24.176 3.009 19.928 1.00 11.76 216 ASP A O 1
ATOM 1666 N N . ASN A 1 217 ? 25.478 2.571 18.194 1.00 8.18 217 ASN A N 1
ATOM 1667 C CA . ASN A 1 217 ? 25.836 3.954 18.013 1.00 8.59 217 ASN A CA 1
ATOM 1668 C C . ASN A 1 217 ? 24.663 4.744 17.383 1.00 7.95 217 ASN A C 1
ATOM 1669 O O . ASN A 1 217 ? 24.374 5.877 17.787 1.00 7.12 217 ASN A O 1
ATOM 1674 N N . ASP A 1 218 ? 23.966 4.124 16.407 1.00 7.29 218 ASP A N 1
ATOM 1675 C CA . ASP A 1 218 ? 22.868 4.791 15.705 1.00 8.15 218 ASP A CA 1
ATOM 1676 C C . ASP A 1 218 ? 21.695 5.049 16.645 1.00 8.08 218 ASP A C 1
ATOM 1677 O O . ASP A 1 218 ? 21.073 6.107 16.613 1.00 8.78 218 ASP A O 1
ATOM 1682 N N . SER A 1 219 ? 21.384 4.051 17.488 1.00 8.49 219 SER A N 1
ATOM 1683 C CA . SER A 1 219 ? 20.343 4.239 18.487 1.00 8.33 219 SER A CA 1
ATOM 1684 C C . SER A 1 219 ? 20.641 5.393 19.408 1.00 8.07 219 SER A C 1
ATOM 1685 O O . SER A 1 219 ? 19.747 6.246 19.690 1.00 9.52 219 SER A O 1
ATOM 1688 N N . TYR A 1 220 ? 21.863 5.464 19.894 1.00 8.19 220 TYR A N 1
ATOM 1689 C CA . TYR A 1 220 ? 22.274 6.575 20.709 1.00 8.94 220 TYR A CA 1
ATOM 1690 C C . TYR A 1 220 ? 22.191 7.905 19.993 1.00 8.83 220 TYR A C 1
ATOM 1691 O O . TYR A 1 220 ? 21.635 8.871 20.530 1.00 9.18 220 TYR A O 1
ATOM 1700 N N . ASN A 1 221 ? 22.690 7.932 18.774 1.00 8.87 221 ASN A N 1
ATOM 1701 C CA . ASN A 1 221 ? 22.703 9.188 17.975 1.00 9.36 221 ASN A CA 1
ATOM 1702 C C . ASN A 1 221 ? 21.298 9.762 17.767 1.00 11.09 221 ASN A C 1
ATOM 1703 O O . ASN A 1 221 ? 21.176 10.995 17.699 1.00 12.52 221 ASN A O 1
ATOM 1708 N N . ASN A 1 222 ? 20.310 8.941 17.682 1.00 10.53 222 ASN A N 1
ATOM 1709 C CA . ASN A 1 222 ? 18.961 9.392 17.377 1.00 12.88 222 ASN A CA 1
ATOM 1710 C C . ASN A 1 222 ? 18.080 9.528 18.618 1.00 13.33 222 ASN A C 1
ATOM 1711 O O . ASN A 1 222 ? 16.864 9.853 18.518 1.00 14.11 222 ASN A O 1
ATOM 1716 N N . ALA A 1 223 ? 18.647 9.281 19.787 1.00 11.62 223 ALA A N 1
ATOM 1717 C CA . ALA A 1 223 ? 17.880 9.335 21.036 1.00 12.24 223 ALA A CA 1
ATOM 1718 C C . ALA A 1 223 ? 17.909 10.730 21.663 1.00 13.88 223 ALA A C 1
ATOM 1719 O O . ALA A 1 223 ? 18.707 11.602 21.292 1.00 15.87 223 ALA A O 1
ATOM 1721 N N . ASN A 1 224 ? 17.106 10.929 22.716 1.00 16.27 224 ASN A N 1
ATOM 1722 C CA . ASN A 1 224 ? 17.254 12.050 23.644 1.00 17.32 224 ASN A CA 1
ATOM 1723 C C . ASN A 1 224 ? 17.320 11.547 25.069 1.00 18.64 224 ASN A C 1
ATOM 1724 O O . ASN A 1 224 ? 17.261 10.321 25.360 1.00 14.70 224 ASN A O 1
ATOM 1729 N N . GLN A 1 225 ? 17.430 12.472 26.037 1.00 17.68 225 GLN A N 1
ATOM 1730 C CA . GLN A 1 225 ? 17.534 12.021 27.439 1.00 19.90 225 GLN A CA 1
ATOM 1731 C C . GLN A 1 225 ? 16.344 11.246 27.929 1.00 17.49 225 GLN A C 1
ATOM 1732 O O . GLN A 1 225 ? 16.480 10.438 28.867 1.00 18.96 225 GLN A O 1
ATOM 1738 N N . ASP A 1 226 ? 15.168 11.525 27.379 1.00 16.66 226 ASP A N 1
ATOM 1739 C CA . ASP A 1 226 ? 13.999 10.823 27.846 1.00 16.85 226 ASP A CA 1
ATOM 1740 C C . ASP A 1 226 ? 13.934 9.388 27.353 1.00 15.20 226 ASP A C 1
ATOM 1741 O O . ASP A 1 226 ? 13.223 8.583 27.952 1.00 16.26 226 ASP A O 1
ATOM 1746 N N . ASN A 1 227 ? 14.513 9.090 26.172 1.00 12.83 227 ASN A N 1
ATOM 1747 C CA . ASN A 1 227 ? 14.363 7.767 25.625 1.00 11.38 227 ASN A CA 1
ATOM 1748 C C . ASN A 1 227 ? 15.642 7.016 25.340 1.00 9.78 227 ASN A C 1
ATOM 1749 O O . ASN A 1 227 ? 15.576 5.934 24.786 1.00 9.60 227 ASN A O 1
ATOM 1754 N N . VAL A 1 228 ? 16.776 7.543 25.762 1.00 9.56 228 VAL A N 1
ATOM 1755 C CA . VAL A 1 228 ? 18.076 6.899 25.438 1.00 9.47 228 VAL A CA 1
ATOM 1756 C C . VAL A 1 228 ? 18.180 5.488 26.060 1.00 8.99 228 VAL A C 1
ATOM 1757 O O . VAL A 1 228 ? 18.738 4.582 25.455 1.00 9.05 228 VAL A O 1
ATOM 1761 N N . TYR A 1 229 ? 17.667 5.286 27.259 1.00 7.77 229 TYR A N 1
ATOM 1762 C CA . TYR A 1 229 ? 17.649 3.922 27.783 1.00 7.68 229 TYR A CA 1
ATOM 1763 C C . TYR A 1 229 ? 16.881 2.989 26.901 1.00 7.58 229 TYR A C 1
ATOM 1764 O O . TYR A 1 229 ? 17.408 1.932 26.502 1.00 7.08 229 TYR A O 1
ATOM 1773 N N . ASP A 1 230 ? 15.624 3.340 26.591 1.00 7.50 230 ASP A N 1
ATOM 1774 C CA . ASP A 1 230 ? 14.861 2.486 25.766 1.00 7.48 230 ASP A CA 1
ATOM 1775 C C . ASP A 1 230 ? 15.485 2.220 24.383 1.00 7.13 230 ASP A C 1
ATOM 1776 O O . ASP A 1 230 ? 15.431 1.091 23.864 1.00 6.85 230 ASP A O 1
ATOM 1781 N N . GLU A 1 231 ? 16.113 3.227 23.811 1.00 7.34 231 GLU A N 1
ATOM 1782 C CA . GLU A 1 231 ? 16.658 3.093 22.436 1.00 7.52 231 GLU A CA 1
ATOM 1783 C C . GLU A 1 231 ? 17.923 2.183 22.444 1.00 7.18 231 GLU A C 1
ATOM 1784 O O . GLU A 1 231 ? 18.039 1.238 21.666 1.00 6.94 231 GLU A O 1
ATOM 1790 N N . VAL A 1 232 ? 18.878 2.556 23.274 1.00 6.86 232 VAL A N 1
ATOM 1791 C CA . VAL A 1 232 ? 20.144 1.847 23.276 1.00 6.62 232 VAL A CA 1
ATOM 1792 C C . VAL A 1 232 ? 19.923 0.445 23.844 1.00 7.02 232 VAL A C 1
ATOM 1793 O O . VAL A 1 232 ? 20.443 -0.528 23.262 1.00 7.23 232 VAL A O 1
ATOM 1797 N N . MET A 1 233 ? 19.237 0.311 24.983 1.00 6.62 233 MET A N 1
ATOM 1798 C CA . MET A 1 233 ? 19.039 -1.021 25.543 1.00 6.79 233 MET A CA 1
ATOM 1799 C C . MET A 1 233 ? 18.172 -1.884 24.613 1.00 6.40 233 MET A C 1
ATOM 1800 O O . MET A 1 233 ? 18.292 -3.100 24.513 1.00 6.76 233 MET A O 1
ATOM 1805 N N . GLY A 1 234 ? 17.267 -1.248 23.887 1.00 6.47 234 GLY A N 1
ATOM 1806 C CA . GLY A 1 234 ? 16.488 -1.932 22.894 1.00 6.59 234 GLY A CA 1
ATOM 1807 C C . GLY A 1 234 ? 17.314 -2.492 21.741 1.00 6.64 234 GLY A C 1
ATOM 1808 O O . GLY A 1 234 ? 17.116 -3.654 21.337 1.00 5.79 234 GLY A O 1
ATOM 1809 N N . ALA A 1 235 ? 18.204 -1.657 21.210 1.00 6.32 235 ALA A N 1
ATOM 1810 C CA . ALA A 1 235 ? 19.128 -2.106 20.153 1.00 6.36 235 ALA A CA 1
ATOM 1811 C C . ALA A 1 235 ? 19.959 -3.323 20.603 1.00 6.98 235 ALA A C 1
ATOM 1812 O O . ALA A 1 235 ? 20.108 -4.326 19.877 1.00 7.38 235 ALA A O 1
ATOM 1814 N N . ARG A 1 236 ? 20.415 -3.239 21.850 1.00 6.84 236 ARG A N 1
ATOM 1815 C CA . ARG A 1 236 ? 21.199 -4.269 22.422 1.00 7.14 236 ARG A CA 1
ATOM 1816 C C . ARG A 1 236 ? 20.396 -5.555 22.536 1.00 6.81 236 ARG A C 1
ATOM 1817 O O . ARG A 1 236 ? 20.884 -6.612 22.201 1.00 7.00 236 ARG A O 1
ATOM 1825 N N . SER A 1 237 ? 19.167 -5.447 22.999 1.00 6.51 237 SER A N 1
ATOM 1826 C CA . SER A 1 237 ? 18.317 -6.596 23.255 1.00 6.87 237 SER A CA 1
ATOM 1827 C C . SER A 1 237 ? 17.925 -7.285 21.961 1.00 6.61 237 SER A C 1
ATOM 1828 O O . SER A 1 237 ? 17.920 -8.501 21.850 1.00 6.17 237 SER A O 1
ATOM 1831 N N . TRP A 1 238 ? 17.592 -6.479 20.948 1.00 6.82 238 TRP A N 1
ATOM 1832 C CA . TRP A 1 238 ? 17.229 -7.022 19.641 1.00 7.07 238 TRP A CA 1
ATOM 1833 C C . TRP A 1 238 ? 18.407 -7.811 19.072 1.00 6.94 238 TRP A C 1
ATOM 1834 O O . TRP A 1 238 ? 18.236 -8.948 18.606 1.00 6.17 238 TRP A O 1
ATOM 1845 N N . CYS A 1 239 ? 19.621 -7.238 19.149 1.00 6.68 239 CYS A N 1
ATOM 1846 C CA . CYS A 1 239 ? 20.782 -7.930 18.661 1.00 7.77 239 CYS A CA 1
ATOM 1847 C C . CYS A 1 239 ? 21.148 -9.193 19.440 1.00 7.35 239 CYS A C 1
ATOM 1848 O O . CYS A 1 239 ? 21.604 -10.193 18.891 1.00 7.38 239 CYS A O 1
ATOM 1851 N N . THR A 1 240 ? 20.903 -9.175 20.739 1.00 6.77 240 THR A N 1
ATOM 1852 C CA . THR A 1 240 ? 21.078 -10.358 21.559 1.00 6.51 240 THR A CA 1
ATOM 1853 C C . THR A 1 240 ? 20.083 -11.471 21.261 1.00 6.78 240 THR A C 1
ATOM 1854 O O . THR A 1 240 ? 20.486 -12.581 20.987 1.00 7.27 240 THR A O 1
ATOM 1858 N N . VAL A 1 241 ? 18.802 -11.158 21.239 1.00 6.87 241 VAL A N 1
ATOM 1859 C CA . VAL A 1 241 ? 17.772 -12.162 21.029 1.00 7.28 241 VAL A CA 1
ATOM 1860 C C . VAL A 1 241 ? 17.854 -12.686 19.583 1.00 7.32 241 VAL A C 1
ATOM 1861 O O . VAL A 1 241 ? 17.807 -13.889 19.355 1.00 7.17 241 VAL A O 1
ATOM 1865 N N . HIS A 1 242 ? 18.000 -11.775 18.620 1.00 6.89 242 HIS A N 1
ATOM 1866 C CA . HIS A 1 242 ? 17.888 -12.157 17.228 1.00 7.25 242 HIS A CA 1
ATOM 1867 C C . HIS A 1 242 ? 19.192 -12.308 16.550 1.00 7.64 242 HIS A C 1
ATOM 1868 O O . HIS A 1 242 ? 19.271 -12.481 15.342 1.00 8.78 242 HIS A O 1
ATOM 1875 N N . GLY A 1 243 ? 20.259 -12.337 17.336 1.00 7.25 243 GLY A N 1
ATOM 1876 C CA . GLY A 1 243 ? 21.600 -12.427 16.786 1.00 7.52 243 GLY A CA 1
ATOM 1877 C C . GLY A 1 243 ? 22.499 -13.231 17.692 1.00 7.17 243 GLY A C 1
ATOM 1878 O O . GLY A 1 243 ? 22.776 -14.408 17.414 1.00 7.51 243 GLY A O 1
ATOM 1879 N N . PHE A 1 244 ? 22.978 -12.662 18.797 1.00 7.31 244 PHE A N 1
ATOM 1880 C CA . PHE A 1 244 ? 23.960 -13.367 19.603 1.00 7.72 244 PHE A CA 1
ATOM 1881 C C . PHE A 1 244 ? 23.464 -14.680 20.215 1.00 7.46 244 PHE A C 1
ATOM 1882 O O . PHE A 1 244 ? 24.264 -15.598 20.388 1.00 8.87 244 PHE A O 1
ATOM 1890 N N . GLU A 1 245 ? 22.168 -14.790 20.595 1.00 7.69 245 GLU A N 1
ATOM 1891 C CA . GLU A 1 245 ? 21.650 -16.037 21.150 1.00 7.24 245 GLU A CA 1
ATOM 1892 C C . GLU A 1 245 ? 21.714 -17.177 20.126 1.00 7.47 245 GLU A C 1
ATOM 1893 O O . GLU A 1 245 ? 21.866 -18.320 20.510 1.00 7.91 245 GLU A O 1
ATOM 1899 N N . HIS A 1 246 ? 21.570 -16.864 18.842 1.00 7.44 246 HIS A N 1
ATOM 1900 C CA . HIS A 1 246 ? 21.718 -17.832 17.771 1.00 7.70 246 HIS A CA 1
ATOM 1901 C C . HIS A 1 246 ? 23.174 -18.151 17.606 1.00 9.53 246 HIS A C 1
ATOM 1902 O O . HIS A 1 246 ? 23.541 -19.316 17.513 1.00 8.11 246 HIS A O 1
ATOM 1909 N N . MET A 1 247 ? 24.002 -17.100 17.490 1.00 9.50 247 MET A N 1
ATOM 1910 C CA . MET A 1 247 ? 25.429 -17.320 17.361 1.00 10.64 247 MET A CA 1
ATOM 1911 C C . MET A 1 247 ? 26.043 -18.228 18.399 1.00 10.16 247 MET A C 1
ATOM 1912 O O . MET A 1 247 ? 26.966 -19.008 18.091 1.00 10.16 247 MET A O 1
ATOM 1917 N N . LEU A 1 248 ? 25.605 -18.140 19.633 1.00 10.36 248 LEU A N 1
ATOM 1918 C CA . LEU A 1 248 ? 26.184 -18.990 20.710 1.00 10.70 248 LEU A CA 1
ATOM 1919 C C . LEU A 1 248 ? 26.014 -20.484 20.362 1.00 10.60 248 LEU A C 1
ATOM 1920 O O . LEU A 1 248 ? 26.891 -21.336 20.636 1.00 11.60 248 LEU A O 1
ATOM 1925 N N . ILE A 1 249 ? 24.873 -20.799 19.779 1.00 10.58 249 ILE A N 1
ATOM 1926 C CA . ILE A 1 249 ? 24.540 -22.183 19.394 1.00 9.82 249 ILE A CA 1
ATOM 1927 C C . ILE A 1 249 ? 25.361 -22.564 18.165 1.00 9.58 249 ILE A C 1
ATOM 1928 O O . ILE A 1 249 ? 25.963 -23.651 18.137 1.00 10.23 249 ILE A O 1
ATOM 1933 N N . TRP A 1 250 ? 25.427 -21.682 17.184 1.00 9.33 250 TRP A N 1
ATOM 1934 C CA . TRP A 1 250 ? 26.164 -21.951 15.973 1.00 9.08 250 TRP A CA 1
ATOM 1935 C C . TRP A 1 250 ? 27.616 -22.147 16.308 1.00 10.35 250 TRP A C 1
ATOM 1936 O O . TRP A 1 250 ? 28.273 -23.043 15.768 1.00 9.63 250 TRP A O 1
ATOM 1947 N N . GLN A 1 251 ? 28.132 -21.327 17.210 1.00 10.78 251 GLN A N 1
ATOM 1948 C CA . GLN A 1 251 ? 29.533 -21.501 17.600 1.00 12.90 251 GLN A CA 1
ATOM 1949 C C . GLN A 1 251 ? 29.855 -22.904 18.196 1.00 12.12 251 GLN A C 1
ATOM 1950 O O . GLN A 1 251 ? 30.925 -23.456 17.931 1.00 11.77 251 GLN A O 1
ATOM 1956 N N . LYS A 1 252 ? 28.982 -23.416 19.060 1.00 10.60 252 LYS A N 1
ATOM 1957 C CA . LYS A 1 252 ? 29.159 -24.735 19.672 1.00 11.60 252 LYS A CA 1
ATOM 1958 C C . LYS A 1 252 ? 29.144 -25.784 18.569 1.00 10.82 252 LYS A C 1
ATOM 1959 O O . LYS A 1 252 ? 29.950 -26.734 18.598 1.00 10.62 252 LYS A O 1
ATOM 1965 N N . ILE A 1 253 ? 28.218 -25.668 17.640 1.00 10.34 253 ILE A N 1
ATOM 1966 C CA . ILE A 1 253 ? 28.133 -26.606 16.489 1.00 10.62 253 ILE A CA 1
ATOM 1967 C C . ILE A 1 253 ? 29.423 -26.541 15.641 1.00 11.77 253 ILE A C 1
ATOM 1968 O O . ILE A 1 253 ? 29.947 -27.587 15.276 1.00 12.00 253 ILE A O 1
ATOM 1973 N N . LYS A 1 254 ? 29.911 -25.341 15.348 1.00 10.40 254 LYS A N 1
ATOM 1974 C CA . LYS A 1 254 ? 31.207 -25.213 14.661 1.00 11.58 254 LYS A CA 1
ATOM 1975 C C . LYS A 1 254 ? 32.335 -25.907 15.454 1.00 11.48 254 LYS A C 1
ATOM 1976 O O . LYS A 1 254 ? 33.136 -26.667 14.858 1.00 12.69 254 LYS A O 1
ATOM 1982 N N . GLU A 1 255 ? 32.393 -25.695 16.765 1.00 12.37 255 GLU A N 1
ATOM 1983 C CA . GLU A 1 255 ? 33.476 -26.163 17.542 1.00 13.31 255 GLU A CA 1
ATOM 1984 C C . GLU A 1 255 ? 33.455 -27.717 17.662 1.00 14.98 255 GLU A C 1
ATOM 1985 O O . GLU A 1 255 ? 34.495 -28.372 17.518 1.00 14.94 255 GLU A O 1
ATOM 1991 N N . LEU A 1 256 ? 32.286 -28.282 17.854 1.00 13.51 256 LEU A N 1
ATOM 1992 C CA . LEU A 1 256 ? 32.132 -29.723 18.095 1.00 15.22 256 LEU A CA 1
ATOM 1993 C C . LEU A 1 256 ? 31.900 -30.509 16.816 1.00 15.72 256 LEU A C 1
ATOM 1994 O O . LEU A 1 256 ? 32.001 -31.752 16.835 1.00 16.77 256 LEU A O 1
ATOM 1999 N N . LYS A 1 257 ? 31.599 -29.833 15.705 1.00 14.07 257 LYS A N 1
ATOM 2000 C CA . LYS A 1 257 ? 31.399 -30.490 14.399 1.00 14.87 257 LYS A CA 1
ATOM 2001 C C . LYS A 1 257 ? 30.274 -31.547 14.525 1.00 16.05 257 LYS A C 1
ATOM 2002 O O . LYS A 1 257 ? 30.370 -32.664 13.976 1.00 15.15 257 LYS A O 1
ATOM 2008 N N . LYS A 1 258 ? 29.202 -31.154 15.196 1.00 14.81 258 LYS A N 1
ATOM 2009 C CA . LYS A 1 258 ? 27.986 -31.963 15.244 1.00 15.22 258 LYS A CA 1
ATOM 2010 C C . LYS A 1 258 ? 26.814 -31.070 15.604 1.00 14.02 258 LYS A C 1
ATOM 2011 O O . LYS A 1 258 ? 27.018 -29.968 16.140 1.00 12.40 258 LYS A O 1
ATOM 2017 N N . VAL A 1 259 ? 25.597 -31.527 15.314 1.00 11.57 259 VAL A N 1
ATOM 2018 C CA . VAL A 1 259 ? 24.409 -30.773 15.673 1.00 12.14 259 VAL A CA 1
ATOM 2019 C C . VAL A 1 259 ? 23.995 -31.058 17.131 1.00 12.19 259 VAL A C 1
ATOM 2020 O O . VAL A 1 259 ? 23.246 -30.253 17.692 1.00 12.07 259 VAL A O 1
ATOM 2024 N N . ASP A 1 260 ? 24.400 -32.209 17.680 1.00 11.27 260 ASP A N 1
ATOM 2025 C CA . ASP A 1 260 ? 23.946 -32.669 18.985 1.00 13.42 260 ASP A CA 1
ATOM 2026 C C . ASP A 1 260 ? 24.922 -32.116 20.004 1.00 12.90 260 ASP A C 1
ATOM 2027 O O . ASP A 1 260 ? 26.036 -32.659 20.177 1.00 13.58 260 ASP A O 1
ATOM 2032 N N . VAL A 1 261 ? 24.543 -31.009 20.623 1.00 12.72 261 VAL A N 1
ATOM 2033 C CA . VAL A 1 261 ? 25.444 -30.260 21.479 1.00 12.68 261 VAL A CA 1
ATOM 2034 C C . VAL A 1 261 ? 24.700 -29.824 22.730 1.00 14.00 261 VAL A C 1
ATOM 2035 O O . VAL A 1 261 ? 23.497 -29.836 22.763 1.00 14.15 261 VAL A O 1
ATOM 2039 N N . PHE A 1 262 ? 25.449 -29.329 23.721 1.00 12.31 262 PHE A N 1
ATOM 2040 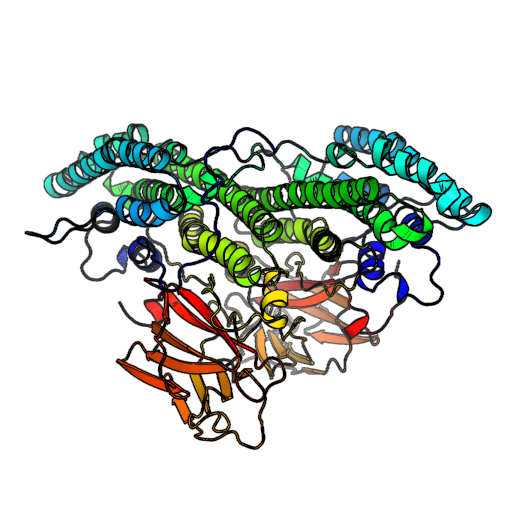C CA . PHE A 1 262 ? 24.869 -28.747 24.881 1.00 13.96 262 PHE A CA 1
ATOM 2041 C C . PHE A 1 262 ? 25.411 -27.331 25.029 1.00 13.09 262 PHE A C 1
ATOM 2042 O O . PHE A 1 262 ? 26.656 -27.107 24.993 1.00 13.94 262 PHE A O 1
ATOM 2050 N N . VAL A 1 263 ? 24.488 -26.405 25.246 1.00 13.20 263 VAL A N 1
ATOM 2051 C CA . VAL A 1 263 ? 24.818 -24.962 25.370 1.00 14.69 263 VAL A CA 1
ATOM 2052 C C . VAL A 1 263 ? 23.976 -24.408 26.501 1.00 13.23 263 VAL A C 1
ATOM 2053 O O . VAL A 1 263 ? 22.781 -24.620 26.512 1.00 14.07 263 VAL A O 1
ATOM 2057 N N . HIS A 1 264 ? 24.565 -23.700 27.469 1.00 13.62 264 HIS A N 1
ATOM 2058 C CA . HIS A 1 264 ? 23.737 -23.057 28.521 1.00 13.38 264 HIS A CA 1
ATOM 2059 C C . HIS A 1 264 ? 23.943 -21.551 28.363 1.00 13.88 264 HIS A C 1
ATOM 2060 O O . HIS A 1 264 ? 25.058 -21.043 28.603 1.00 13.03 264 HIS A O 1
ATOM 2067 N N . SER A 1 265 ? 22.914 -20.876 27.858 1.00 11.66 265 SER A N 1
ATOM 2068 C CA . SER A 1 265 ? 23.030 -19.487 27.466 1.00 11.02 265 SER A CA 1
ATOM 2069 C C . SER A 1 265 ? 23.171 -18.564 28.666 1.00 10.45 265 SER A C 1
ATOM 2070 O O . SER A 1 265 ? 22.382 -18.636 29.582 1.00 12.00 265 SER A O 1
ATOM 2073 N N . ASN A 1 266 ? 24.199 -17.737 28.658 1.00 9.00 266 ASN A N 1
ATOM 2074 C CA . ASN A 1 266 ? 24.314 -16.741 29.685 1.00 8.88 266 ASN A CA 1
ATOM 2075 C C . ASN A 1 266 ? 24.013 -15.322 29.170 1.00 8.76 266 ASN A C 1
ATOM 2076 O O . ASN A 1 266 ? 24.287 -14.350 29.865 1.00 9.41 266 ASN A O 1
ATOM 2081 N N . LEU A 1 267 ? 23.470 -15.196 27.947 1.00 8.32 267 LEU A N 1
ATOM 2082 C CA . LEU A 1 267 ? 23.228 -13.859 27.388 1.00 8.52 267 LEU A CA 1
ATOM 2083 C C . LEU A 1 267 ? 22.014 -13.206 28.060 1.00 7.72 267 LEU A C 1
ATOM 2084 O O . LEU A 1 267 ? 20.978 -13.853 28.294 1.00 8.39 267 LEU A O 1
ATOM 2089 N N . ILE A 1 268 ? 22.148 -11.918 28.313 1.00 7.27 268 ILE A N 1
ATOM 2090 C CA . ILE A 1 268 ? 21.150 -11.106 28.981 1.00 7.03 268 ILE A CA 1
ATOM 2091 C C . ILE A 1 268 ? 20.583 -10.072 28.005 1.00 7.18 268 ILE A C 1
ATOM 2092 O O . ILE A 1 268 ? 21.332 -9.382 27.297 1.00 7.53 268 ILE A O 1
ATOM 2097 N N . SER A 1 269 ? 19.251 -9.943 27.954 1.00 6.50 269 SER A N 1
ATOM 2098 C CA . SER A 1 269 ? 18.592 -8.897 27.213 1.00 7.03 269 SER A CA 1
ATOM 2099 C C . SER A 1 269 ? 17.710 -8.054 28.198 1.00 6.55 269 SER A C 1
ATOM 2100 O O . SER A 1 269 ? 17.660 -8.370 29.378 1.00 6.14 269 SER A O 1
ATOM 2103 N N . TYR A 1 270 ? 17.036 -7.030 27.705 1.00 6.22 270 TYR A N 1
ATOM 2104 C CA . TYR A 1 270 ? 16.515 -5.985 28.567 1.00 6.45 270 TYR A CA 1
ATOM 2105 C C . TYR A 1 270 ? 15.128 -5.526 28.133 1.00 6.73 270 TYR A C 1
ATOM 2106 O O . TYR A 1 270 ? 14.910 -5.229 26.956 1.00 6.91 270 TYR A O 1
ATOM 2115 N N . SER A 1 271 ? 14.242 -5.323 29.094 1.00 6.37 271 SER A N 1
ATOM 2116 C CA . SER A 1 271 ? 12.943 -4.714 28.807 1.00 6.97 271 SER A CA 1
ATOM 2117 C C . SER A 1 271 ? 13.095 -3.237 28.503 1.00 6.84 271 SER A C 1
ATOM 2118 O O . SER A 1 271 ? 14.074 -2.613 28.946 1.00 6.31 271 SER A O 1
ATOM 2121 N N . PRO A 1 272 ? 12.039 -2.597 27.960 1.00 6.78 272 PRO A N 1
ATOM 2122 C CA . PRO A 1 272 ? 11.955 -1.171 28.035 1.00 7.09 272 PRO A CA 1
ATOM 2123 C C . PRO A 1 272 ? 11.717 -0.762 29.486 1.00 7.86 272 PRO A C 1
ATOM 2124 O O . PRO A 1 272 ? 11.329 -1.595 30.285 1.00 7.50 272 PRO A O 1
ATOM 2128 N N . ALA A 1 273 ? 12.022 0.485 29.821 1.00 8.18 273 ALA A N 1
ATOM 2129 C CA . ALA A 1 273 ? 11.783 0.975 31.170 1.00 9.32 273 ALA A CA 1
ATOM 2130 C C . ALA A 1 273 ? 10.317 1.423 31.321 1.00 10.80 273 ALA A C 1
ATOM 2131 O O . ALA A 1 273 ? 9.582 1.644 30.313 1.00 11.48 273 ALA A O 1
ATOM 2133 N N . VAL A 1 274 ? 9.837 1.450 32.561 1.00 10.89 274 VAL A N 1
ATOM 2134 C CA . VAL A 1 274 ? 8.509 2.001 32.914 1.00 11.70 274 VAL A CA 1
ATOM 2135 C C . VAL A 1 274 ? 8.762 3.133 33.870 1.00 12.50 274 VAL A C 1
ATOM 2136 O O . VAL A 1 274 ? 9.599 3.020 34.758 1.00 11.84 274 VAL A O 1
ATOM 2140 N N . GLY A 1 275 ? 8.066 4.250 33.693 1.00 13.73 275 GLY A N 1
ATOM 2141 C CA . GLY A 1 275 ? 8.110 5.279 34.688 1.00 14.60 275 GLY A CA 1
ATOM 2142 C C . GLY A 1 275 ? 8.733 6.536 34.163 1.00 16.91 275 GLY A C 1
ATOM 2143 O O . GLY A 1 275 ? 8.559 6.861 32.992 1.00 20.89 275 GLY A O 1
ATOM 2144 N N . PHE A 1 276 ? 9.388 7.278 35.020 1.00 14.98 276 PHE A N 1
ATOM 2145 C CA . PHE A 1 276 ? 9.844 8.631 34.680 1.00 17.68 276 PHE A CA 1
ATOM 2146 C C . PHE A 1 276 ? 11.297 8.599 34.355 1.00 16.53 276 PHE A C 1
ATOM 2147 O O . PHE A 1 276 ? 12.040 7.906 35.040 1.00 13.47 276 PHE A O 1
ATOM 2155 N N . PRO A 1 277 ? 11.743 9.418 33.376 1.00 15.66 277 PRO A N 1
ATOM 2156 C CA . PRO A 1 277 ? 13.172 9.338 32.995 1.00 15.72 277 PRO A CA 1
ATOM 2157 C C . PRO A 1 277 ? 14.181 9.448 34.107 1.00 15.54 277 PRO A C 1
ATOM 2158 O O . PRO A 1 277 ? 14.014 10.324 34.963 1.00 15.82 277 PRO A O 1
ATOM 2162 N N . SER A 1 278 ? 15.203 8.561 34.106 1.00 12.64 278 SER A N 1
ATOM 2163 C CA . SER A 1 278 ? 16.188 8.404 35.185 1.00 12.14 278 SER A CA 1
ATOM 2164 C C . SER A 1 278 ? 17.628 8.616 34.710 1.00 12.24 278 SER A C 1
ATOM 2165 O O . SER A 1 278 ? 18.098 7.911 33.807 1.00 11.85 278 SER A O 1
ATOM 2168 N N . GLY A 1 279 ? 18.388 9.485 35.368 1.00 12.77 279 GLY A N 1
ATOM 2169 C CA . GLY A 1 279 ? 19.812 9.624 35.038 1.00 14.16 279 GLY A CA 1
ATOM 2170 C C . GLY A 1 279 ? 20.575 8.378 35.316 1.00 13.17 279 GLY A C 1
ATOM 2171 O O . GLY A 1 279 ? 21.578 8.084 34.629 1.00 14.32 279 GLY A O 1
ATOM 2172 N N . ASN A 1 280 ? 20.163 7.630 36.351 1.00 12.21 280 ASN A N 1
ATOM 2173 C CA . ASN A 1 280 ? 20.836 6.387 36.691 1.00 12.22 280 ASN A CA 1
ATOM 2174 C C . ASN A 1 280 ? 20.608 5.340 35.597 1.00 10.42 280 ASN A C 1
ATOM 2175 O O . ASN A 1 280 ? 21.519 4.646 35.237 1.00 9.94 280 ASN A O 1
ATOM 2180 N N . PHE A 1 281 ? 19.368 5.221 35.111 1.00 9.33 281 PHE A N 1
ATOM 2181 C CA . PHE A 1 281 ? 19.130 4.318 33.966 1.00 8.91 281 PHE A CA 1
ATOM 2182 C C . PHE A 1 281 ? 19.964 4.756 32.749 1.00 8.93 281 PHE A C 1
ATOM 2183 O O . PHE A 1 281 ? 20.590 3.919 32.056 1.00 8.70 281 PHE A O 1
ATOM 2191 N N . ASN A 1 282 ? 19.965 6.050 32.491 1.00 9.88 282 ASN A N 1
ATOM 2192 C CA . ASN A 1 282 ? 20.675 6.548 31.319 1.00 10.47 282 ASN A CA 1
ATOM 2193 C C . ASN A 1 282 ? 22.159 6.260 31.405 1.00 10.30 282 ASN A C 1
ATOM 2194 O O . ASN A 1 282 ? 22.785 6.010 30.383 1.00 10.39 282 ASN A O 1
ATOM 2199 N N . TYR A 1 283 ? 22.712 6.290 32.611 1.00 10.40 283 TYR A N 1
ATOM 2200 C CA . TYR A 1 283 ? 24.159 6.022 32.847 1.00 11.71 283 TYR A CA 1
ATOM 2201 C C . TYR A 1 283 ? 24.488 4.576 32.419 1.00 11.67 283 TYR A C 1
ATOM 2202 O O . TYR A 1 283 ? 25.532 4.303 31.864 1.00 11.91 283 TYR A O 1
ATOM 2211 N N . ILE A 1 284 ? 23.567 3.654 32.642 1.00 10.72 284 ILE A N 1
ATOM 2212 C CA . ILE A 1 284 ? 23.746 2.233 32.225 1.00 11.09 284 ILE A CA 1
ATOM 2213 C C . ILE A 1 284 ? 23.656 2.133 30.702 1.00 10.85 284 ILE A C 1
ATOM 2214 O O . ILE A 1 284 ? 24.465 1.468 30.046 1.00 10.47 284 ILE A O 1
ATOM 2219 N N . ALA A 1 285 ? 22.743 2.877 30.124 1.00 11.78 285 ALA A N 1
ATOM 2220 C CA . ALA A 1 285 ? 22.575 2.852 28.686 1.00 11.71 285 ALA A CA 1
ATOM 2221 C C . ALA A 1 285 ? 23.730 3.445 27.926 1.00 11.08 285 ALA A C 1
ATOM 2222 O O . ALA A 1 285 ? 24.043 2.950 26.823 1.00 13.09 285 ALA A O 1
ATOM 2224 N N . THR A 1 286 ? 24.371 4.470 28.484 1.00 10.46 286 THR A N 1
ATOM 2225 C CA . THR A 1 286 ? 25.413 5.205 27.772 1.00 11.93 286 THR A CA 1
ATOM 2226 C C . THR A 1 286 ? 26.783 4.647 28.058 1.00 11.85 286 THR A C 1
ATOM 2227 O O . THR A 1 286 ? 27.774 5.084 27.468 1.00 13.04 286 THR A O 1
ATOM 2231 N N . GLY A 1 287 ? 26.853 3.655 28.960 1.00 12.21 287 GLY A N 1
ATOM 2232 C CA . GLY A 1 287 ? 28.086 2.887 29.184 1.00 13.55 287 GLY A CA 1
ATOM 2233 C C . GLY A 1 287 ? 28.049 1.602 28.358 1.00 13.71 287 GLY A C 1
ATOM 2234 O O . GLY A 1 287 ? 27.108 1.384 27.635 1.00 17.00 287 GLY A O 1
ATOM 2235 N N . THR A 1 288 ? 28.994 0.710 28.546 1.00 11.52 288 THR A N 1
ATOM 2236 C CA . THR A 1 288 ? 29.101 -0.455 27.731 1.00 11.52 288 THR A CA 1
ATOM 2237 C C . THR A 1 288 ? 28.289 -1.574 28.345 1.00 10.73 288 THR A C 1
ATOM 2238 O O . THR A 1 288 ? 28.017 -1.632 29.555 1.00 9.26 288 THR A O 1
ATOM 2242 N N . GLU A 1 289 ? 27.922 -2.515 27.516 1.00 10.65 289 GLU A N 1
ATOM 2243 C CA . GLU A 1 289 ? 27.176 -3.666 27.970 1.00 11.67 289 GLU A CA 1
ATOM 2244 C C . GLU A 1 289 ? 27.993 -4.523 28.931 1.00 12.08 289 GLU A C 1
ATOM 2245 O O . GLU A 1 289 ? 27.465 -5.084 29.889 1.00 13.03 289 GLU A O 1
ATOM 2251 N N . ASP A 1 290 ? 29.297 -4.579 28.684 1.00 10.99 290 ASP A N 1
ATOM 2252 C CA . ASP A 1 290 ? 30.267 -5.357 29.511 1.00 13.07 290 ASP A CA 1
ATOM 2253 C C . ASP A 1 290 ? 30.247 -4.879 30.928 1.00 12.62 290 ASP A C 1
ATOM 2254 O O . ASP A 1 290 ? 30.527 -5.689 31.811 1.00 15.15 290 ASP A O 1
ATOM 2259 N N . GLU A 1 291 ? 29.927 -3.604 31.179 1.00 9.08 291 GLU A N 1
ATOM 2260 C CA . GLU A 1 291 ? 30.032 -3.088 32.547 1.00 10.59 291 GLU A CA 1
ATOM 2261 C C . GLU A 1 291 ? 28.669 -2.944 33.269 1.00 9.72 291 GLU A C 1
ATOM 2262 O O . GLU A 1 291 ? 28.618 -2.325 34.367 1.00 9.92 291 GLU A O 1
ATOM 2268 N N . ILE A 1 292 ? 27.595 -3.479 32.696 1.00 9.06 292 ILE A N 1
ATOM 2269 C CA . ILE A 1 292 ? 26.284 -3.391 33.389 1.00 9.72 292 ILE A CA 1
ATOM 2270 C C . ILE A 1 292 ? 26.349 -4.294 34.618 1.00 8.65 292 ILE A C 1
ATOM 2271 O O . ILE A 1 292 ? 26.753 -5.443 34.510 1.00 8.56 292 ILE A O 1
ATOM 2276 N N . PRO A 1 293 ? 26.058 -3.772 35.822 1.00 8.03 293 PRO A N 1
ATOM 2277 C CA . PRO A 1 293 ? 26.187 -4.529 37.047 1.00 7.65 293 PRO A CA 1
ATOM 2278 C C . PRO A 1 293 ? 24.846 -5.098 37.516 1.00 7.35 293 PRO A C 1
ATOM 2279 O O . PRO A 1 293 ? 23.822 -4.775 36.908 1.00 7.00 293 PRO A O 1
ATOM 2283 N N . GLN A 1 294 ? 24.914 -5.874 38.580 1.00 7.75 294 GLN A N 1
ATOM 2284 C CA . GLN A 1 294 ? 23.671 -6.165 39.367 1.00 8.23 294 GLN A CA 1
ATOM 2285 C C . GLN A 1 294 ? 23.155 -4.882 39.917 1.00 7.78 294 GLN A C 1
ATOM 2286 O O . GLN A 1 294 ? 23.919 -3.950 40.223 1.00 8.54 294 GLN A O 1
ATOM 2292 N N . PRO A 1 295 ? 21.821 -4.789 40.161 1.00 7.74 295 PRO A N 1
ATOM 2293 C CA . PRO A 1 295 ? 20.818 -5.845 40.073 1.00 7.96 295 PRO A CA 1
ATOM 2294 C C . PRO A 1 295 ? 20.268 -6.085 38.652 1.00 7.63 295 PRO A C 1
ATOM 2295 O O . PRO A 1 295 ? 19.588 -7.075 38.410 1.00 8.21 295 PRO A O 1
ATOM 2299 N N . LEU A 1 296 ? 20.504 -5.173 37.719 1.00 7.07 296 LEU A N 1
ATOM 2300 C CA . LEU A 1 296 ? 19.902 -5.369 36.371 1.00 7.36 296 LEU A CA 1
ATOM 2301 C C . LEU A 1 296 ? 20.455 -6.612 35.718 1.00 7.53 296 LEU A C 1
ATOM 2302 O O . LEU A 1 296 ? 19.698 -7.411 35.182 1.00 8.07 296 LEU A O 1
ATOM 2307 N N . LYS A 1 297 ? 21.783 -6.743 35.674 1.00 6.87 297 LYS A N 1
ATOM 2308 C CA . LYS A 1 297 ? 22.406 -7.790 34.931 1.00 7.65 297 LYS A CA 1
ATOM 2309 C C . LYS A 1 297 ? 23.069 -8.733 35.939 1.00 7.20 297 LYS A C 1
ATOM 2310 O O . LYS A 1 297 ? 23.997 -8.313 36.647 1.00 7.94 297 LYS A O 1
ATOM 2316 N N . PRO A 1 298 ? 22.676 -10.013 35.946 1.00 6.94 298 PRO A N 1
ATOM 2317 C CA . PRO A 1 298 ? 23.226 -10.916 37.004 1.00 7.32 298 PRO A CA 1
ATOM 2318 C C . PRO A 1 298 ? 24.682 -11.227 36.721 1.00 8.35 298 PRO A C 1
ATOM 2319 O O . PRO A 1 298 ? 25.076 -11.378 35.548 1.00 8.43 298 PRO A O 1
ATOM 2323 N N . ASN A 1 299 ? 25.470 -11.283 37.789 1.00 8.66 299 ASN A N 1
ATOM 2324 C CA . ASN A 1 299 ? 26.883 -11.709 37.632 1.00 9.48 299 ASN A CA 1
ATOM 2325 C C . ASN A 1 299 ? 26.958 -13.122 37.091 1.00 9.68 299 ASN A C 1
ATOM 2326 O O . ASN A 1 299 ? 26.055 -13.908 37.229 1.00 9.24 299 ASN A O 1
ATOM 2331 N N . MET A 1 300 ? 28.087 -13.502 36.487 1.00 9.76 300 MET A N 1
ATOM 2332 C CA . MET A 1 300 ? 28.378 -14.908 36.322 1.00 10.52 300 MET A CA 1
ATOM 2333 C C . MET A 1 300 ? 28.608 -15.530 37.717 1.00 10.71 300 MET A C 1
ATOM 2334 O O . MET A 1 300 ? 29.225 -14.933 38.637 1.00 12.14 300 MET A O 1
ATOM 2339 N N . PHE A 1 301 ? 28.193 -16.769 37.834 1.00 11.67 301 PHE A N 1
ATOM 2340 C CA . PHE A 1 301 ? 28.396 -17.564 39.062 1.00 14.68 301 PHE A CA 1
ATOM 2341 C C . PHE A 1 301 ? 28.817 -18.925 38.540 1.00 14.74 301 PHE A C 1
ATOM 2342 O O . PHE A 1 301 ? 27.995 -19.740 38.155 1.00 15.07 301 PHE A O 1
ATOM 2350 N N . GLY A 1 302 ? 30.145 -19.153 38.412 1.00 16.55 302 GLY A N 1
ATOM 2351 C CA . GLY A 1 302 ? 30.641 -20.345 37.679 1.00 16.37 302 GLY A CA 1
ATOM 2352 C C . GLY A 1 302 ? 30.289 -20.383 36.192 1.00 17.18 302 GLY A C 1
ATOM 2353 O O . GLY A 1 302 ? 30.537 -19.427 35.467 1.00 19.89 302 GLY A O 1
ATOM 2354 N N . GLU A 1 303 ? 29.561 -21.430 35.755 1.00 19.05 303 GLU A N 1
ATOM 2355 C CA . GLU A 1 303 ? 29.253 -21.587 34.330 1.00 22.10 303 GLU A CA 1
ATOM 2356 C C . GLU A 1 303 ? 27.908 -21.039 33.978 1.00 18.46 303 GLU A C 1
ATOM 2357 O O . GLU A 1 303 ? 27.543 -21.105 32.829 1.00 21.41 303 GLU A O 1
ATOM 2363 N N . ARG A 1 304 ? 27.223 -20.416 34.932 1.00 17.07 304 ARG A N 1
ATOM 2364 C CA . ARG A 1 304 ? 25.860 -19.862 34.734 1.00 15.31 304 ARG A CA 1
ATOM 2365 C C . ARG A 1 304 ? 25.739 -18.527 35.466 1.00 14.82 304 ARG A C 1
ATOM 2366 O O . ARG A 1 304 ? 26.708 -18.049 36.061 1.00 15.24 304 ARG A O 1
ATOM 2374 N N . ARG A 1 305 ? 24.599 -17.881 35.340 1.00 10.41 305 ARG A N 1
ATOM 2375 C CA . ARG A 1 305 ? 24.348 -16.627 35.940 1.00 9.60 305 ARG A CA 1
ATOM 2376 C C . ARG A 1 305 ? 23.888 -16.801 37.396 1.00 9.04 305 ARG A C 1
ATOM 2377 O O . ARG A 1 305 ? 23.190 -17.795 37.683 1.00 9.76 305 ARG A O 1
ATOM 2385 N N . ASN A 1 306 ? 24.188 -15.804 38.199 1.00 8.74 306 ASN A N 1
ATOM 2386 C CA . ASN A 1 306 ? 23.866 -15.747 39.615 1.00 9.29 306 ASN A CA 1
ATOM 2387 C C . ASN A 1 306 ? 22.316 -15.638 39.727 1.00 9.98 306 ASN A C 1
ATOM 2388 O O . ASN A 1 306 ? 21.735 -14.649 39.269 1.00 9.59 306 ASN A O 1
ATOM 2393 N N . ARG A 1 307 ? 21.694 -16.615 40.343 1.00 9.98 307 ARG A N 1
ATOM 2394 C CA . ARG A 1 307 ? 20.204 -16.603 40.542 1.00 11.22 307 ARG A CA 1
ATOM 2395 C C . ARG A 1 307 ? 19.715 -15.851 41.717 1.00 10.84 307 ARG A C 1
ATOM 2396 O O . ARG A 1 307 ? 20.273 -15.924 42.791 1.00 12.45 307 ARG A O 1
ATOM 2404 N N . ILE A 1 308 ? 18.645 -15.061 41.511 1.00 10.24 308 ILE A N 1
ATOM 2405 C CA . ILE A 1 308 ? 17.889 -14.474 42.621 1.00 10.82 308 ILE A CA 1
ATOM 2406 C C . ILE A 1 308 ? 17.243 -15.627 43.369 1.00 11.03 308 ILE A C 1
ATOM 2407 O O . ILE A 1 308 ? 16.663 -16.513 42.762 1.00 12.51 308 ILE A O 1
ATOM 2412 N N . VAL A 1 309 ? 17.368 -15.634 44.679 1.00 11.51 309 VAL A N 1
ATOM 2413 C CA . VAL A 1 309 ? 16.722 -16.647 45.505 1.00 11.61 309 VAL A CA 1
ATOM 2414 C C . VAL A 1 309 ? 15.637 -16.063 46.383 1.00 11.54 309 VAL A C 1
ATOM 2415 O O . VAL A 1 309 ? 14.785 -16.828 46.896 1.00 10.88 309 VAL A O 1
ATOM 2419 N N . LYS A 1 310 ? 15.654 -14.785 46.631 1.00 11.23 310 LYS A N 1
ATOM 2420 C CA . LYS A 1 310 ? 14.690 -14.152 47.520 1.00 12.45 310 LYS A CA 1
ATOM 2421 C C . LYS A 1 310 ? 14.469 -12.742 47.037 1.00 12.28 310 LYS A C 1
ATOM 2422 O O . LYS A 1 310 ? 15.434 -12.061 46.686 1.00 11.41 310 LYS A O 1
ATOM 2428 N N . ILE A 1 311 ? 13.189 -12.275 47.096 1.00 10.38 311 ILE A N 1
ATOM 2429 C CA . ILE A 1 311 ? 12.820 -10.907 46.930 1.00 9.84 311 ILE A CA 1
ATOM 2430 C C . ILE A 1 311 ? 12.155 -10.394 48.182 1.00 10.46 311 ILE A C 1
ATOM 2431 O O . ILE A 1 311 ? 11.256 -11.072 48.718 1.00 11.98 311 ILE A O 1
ATOM 2436 N N . GLU A 1 312 ? 12.559 -9.215 48.625 1.00 9.73 312 GLU A N 1
ATOM 2437 C CA . GLU A 1 312 ? 11.937 -8.497 49.741 1.00 9.76 312 GLU A CA 1
ATOM 2438 C C . GLU A 1 312 ? 11.455 -7.187 49.203 1.00 9.48 312 GLU A C 1
ATOM 2439 O O . GLU A 1 312 ? 12.073 -6.622 48.275 1.00 8.27 312 GLU A O 1
ATOM 2445 N N . SER A 1 313 ? 10.336 -6.679 49.741 1.00 8.41 313 SER A N 1
ATOM 2446 C CA . SER A 1 313 ? 9.802 -5.438 49.311 1.00 8.88 313 SER A CA 1
ATOM 2447 C C . SER A 1 313 ? 9.216 -4.627 50.414 1.00 9.11 313 SER A C 1
ATOM 2448 O O . SER A 1 313 ? 8.822 -5.220 51.439 1.00 10.00 313 SER A O 1
ATOM 2451 N N . TRP A 1 314 ? 9.123 -3.332 50.196 1.00 9.97 314 TRP A N 1
ATOM 2452 C CA . TRP A 1 314 ? 8.386 -2.393 51.034 1.00 10.47 314 TRP A CA 1
ATOM 2453 C C . TRP A 1 314 ? 7.491 -1.560 50.178 1.00 11.61 314 TRP A C 1
ATOM 2454 O O . TRP A 1 314 ? 7.890 -1.106 49.091 1.00 10.96 314 TRP A O 1
ATOM 2465 N N . ASN A 1 315 ? 6.252 -1.355 50.627 1.00 10.84 315 ASN A N 1
ATOM 2466 C CA . ASN A 1 315 ? 5.470 -0.332 50.036 1.00 10.59 315 ASN A CA 1
ATOM 2467 C C . ASN A 1 315 ? 5.862 1.064 50.543 1.00 11.56 315 ASN A C 1
ATOM 2468 O O . ASN A 1 315 ? 6.475 1.234 51.594 1.00 11.84 315 ASN A O 1
ATOM 2473 N N . SER A 1 316 ? 5.566 2.092 49.784 1.00 10.66 316 SER A N 1
ATOM 2474 C CA . SER A 1 316 ? 5.902 3.415 50.123 1.00 11.66 316 SER A CA 1
ATOM 2475 C C . SER A 1 316 ? 4.912 4.012 51.073 1.00 13.10 316 SER A C 1
ATOM 2476 O O . SER A 1 316 ? 3.779 3.488 51.282 1.00 13.06 316 SER A O 1
ATOM 2479 N N . ILE A 1 317 ? 5.305 5.146 51.587 1.00 15.40 317 ILE A N 1
ATOM 2480 C CA . ILE A 1 317 ? 4.384 6.101 52.198 1.00 15.62 317 ILE A CA 1
ATOM 2481 C C . ILE A 1 317 ? 3.108 6.258 51.389 1.00 17.38 317 ILE A C 1
ATOM 2482 O O . ILE A 1 317 ? 3.159 6.248 50.157 1.00 14.98 317 ILE A O 1
ATOM 2487 N N . GLU A 1 318 ? 1.972 6.374 52.064 1.00 18.06 318 GLU A N 1
ATOM 2488 C CA . GLU A 1 318 ? 0.718 6.583 51.361 1.00 19.06 318 GLU A CA 1
ATOM 2489 C C . GLU A 1 318 ? 0.806 7.932 50.627 1.00 19.93 318 GLU A C 1
ATOM 2490 O O . GLU A 1 318 ? 1.170 8.940 51.206 1.00 21.79 318 GLU A O 1
ATOM 2496 N N . ILE A 1 319 ? 0.458 7.935 49.335 1.00 20.69 319 ILE A N 1
ATOM 2497 C CA . ILE A 1 319 ? 0.452 9.139 48.502 1.00 22.06 319 ILE A CA 1
ATOM 2498 C C . ILE A 1 319 ? -0.894 9.160 47.833 1.00 24.61 319 ILE A C 1
ATOM 2499 O O . ILE A 1 319 ? -1.224 8.206 47.097 1.00 22.20 319 ILE A O 1
ATOM 2504 N N . HIS A 1 320 ? -1.686 10.188 48.113 1.00 28.00 320 HIS A N 1
ATOM 2505 C CA . HIS A 1 320 ? -3.039 10.316 47.551 1.00 30.77 320 HIS A CA 1
ATOM 2506 C C . HIS A 1 320 ? -3.828 9.013 47.724 1.00 28.97 320 HIS A C 1
ATOM 2507 O O . HIS A 1 320 ? -4.414 8.516 46.758 1.00 30.04 320 HIS A O 1
ATOM 2514 N N . TYR A 1 321 ? -3.851 8.536 48.963 1.00 25.04 321 TYR A N 1
ATOM 2515 C CA . TYR A 1 321 ? -4.592 7.373 49.437 1.00 28.60 321 TYR A CA 1
ATOM 2516 C C . TYR A 1 321 ? -4.019 5.985 49.087 1.00 21.28 321 TYR A C 1
ATOM 2517 O O . TYR A 1 321 ? -4.528 4.991 49.607 1.00 22.29 321 TYR A O 1
ATOM 2526 N N . TYR A 1 322 ? -2.924 5.922 48.317 1.00 17.35 322 TYR A N 1
ATOM 2527 C CA . TYR A 1 322 ? -2.396 4.676 47.880 1.00 14.90 322 TYR A CA 1
ATOM 2528 C C . TYR A 1 322 ? -0.921 4.566 48.202 1.00 16.26 322 TYR A C 1
ATOM 2529 O O . TYR A 1 322 ? -0.152 5.478 47.863 1.00 18.03 322 TYR A O 1
ATOM 2538 N N . ASN A 1 323 ? -0.527 3.431 48.741 1.00 13.93 323 ASN A N 1
ATOM 2539 C CA . ASN A 1 323 ? 0.872 3.098 48.947 1.00 13.89 323 ASN A CA 1
ATOM 2540 C C . ASN A 1 323 ? 1.421 2.602 47.631 1.00 14.80 323 ASN A C 1
ATOM 2541 O O . ASN A 1 323 ? 0.824 1.783 46.949 1.00 14.88 323 ASN A O 1
ATOM 2546 N N . ARG A 1 324 ? 2.555 3.132 47.265 1.00 12.20 324 ARG A N 1
ATOM 2547 C CA . ARG A 1 324 ? 3.202 2.761 46.006 1.00 12.54 324 ARG A CA 1
ATOM 2548 C C . ARG A 1 324 ? 4.361 1.834 46.252 1.00 11.28 324 ARG A C 1
ATOM 2549 O O . ARG A 1 324 ? 4.496 1.263 47.311 1.00 10.81 324 ARG A O 1
ATOM 2557 N N . VAL A 1 325 ? 5.144 1.542 45.220 1.00 10.65 325 VAL A N 1
ATOM 2558 C CA . VAL A 1 325 ? 6.326 0.710 45.394 1.00 9.65 325 VAL A CA 1
ATOM 2559 C C . VAL A 1 325 ? 7.406 1.543 46.145 1.00 10.08 325 VAL A C 1
ATOM 2560 O O . VAL A 1 325 ? 7.824 2.561 45.678 1.00 10.32 325 VAL A O 1
ATOM 2564 N N . GLY A 1 326 ? 7.816 1.074 47.330 1.00 9.93 326 GLY A N 1
ATOM 2565 C CA . GLY A 1 326 ? 8.799 1.826 48.126 1.00 9.78 326 GLY A CA 1
ATOM 2566 C C . GLY A 1 326 ? 10.241 1.501 47.718 1.00 9.19 326 GLY A C 1
ATOM 2567 O O . GLY A 1 326 ? 10.966 2.435 47.321 1.00 10.27 326 GLY A O 1
ATOM 2568 N N . ARG A 1 327 ? 10.588 0.230 47.812 1.00 9.71 327 ARG A N 1
ATOM 2569 C CA . ARG A 1 327 ? 11.893 -0.296 47.460 1.00 9.83 327 ARG A CA 1
ATOM 2570 C C . ARG A 1 327 ? 11.872 -1.754 47.452 1.00 9.83 327 ARG A C 1
ATOM 2571 O O . ARG A 1 327 ? 10.930 -2.400 47.951 1.00 10.24 327 ARG A O 1
ATOM 2579 N N . LEU A 1 328 ? 12.913 -2.352 46.890 1.00 9.52 328 LEU A N 1
ATOM 2580 C CA . LEU A 1 328 ? 13.027 -3.742 46.804 1.00 9.19 328 LEU A CA 1
ATOM 2581 C C . LEU A 1 328 ? 14.408 -4.185 47.296 1.00 9.32 328 LEU A C 1
ATOM 2582 O O . LEU A 1 328 ? 15.331 -3.391 47.345 1.00 9.17 328 LEU A O 1
ATOM 2587 N N . LYS A 1 329 ? 14.563 -5.447 47.565 1.00 9.07 329 LYS A N 1
ATOM 2588 C CA . LYS A 1 329 ? 15.864 -6.002 47.975 1.00 9.82 329 LYS A CA 1
ATOM 2589 C C . LYS A 1 329 ? 15.983 -7.402 47.482 1.00 9.09 329 LYS A C 1
ATOM 2590 O O . LYS A 1 329 ? 15.111 -8.270 47.714 1.00 10.83 329 LYS A O 1
ATOM 2596 N N . LEU A 1 330 ? 17.037 -7.688 46.713 1.00 8.51 330 LEU A N 1
ATOM 2597 C CA . LEU A 1 330 ? 17.268 -9.012 46.168 1.00 8.80 330 LEU A CA 1
ATOM 2598 C C . LEU A 1 330 ? 18.370 -9.757 46.893 1.00 10.37 330 LEU A C 1
ATOM 2599 O O . LEU A 1 330 ? 19.395 -9.183 47.177 1.00 10.51 330 LEU A O 1
ATOM 2604 N N . THR A 1 331 ? 18.169 -11.012 47.105 1.00 9.84 331 THR A N 1
ATOM 2605 C CA . THR A 1 331 ? 19.200 -11.925 47.593 1.00 10.27 331 THR A CA 1
ATOM 2606 C C . THR A 1 331 ? 19.487 -12.940 46.553 1.00 9.92 331 THR A C 1
ATOM 2607 O O . THR A 1 331 ? 18.606 -13.515 45.941 1.00 11.21 331 THR A O 1
ATOM 2611 N N . TYR A 1 332 ? 20.783 -13.168 46.297 1.00 10.29 332 TYR A N 1
ATOM 2612 C CA . TYR A 1 332 ? 21.226 -14.067 45.292 1.00 10.68 332 TYR A CA 1
ATOM 2613 C C . TYR A 1 332 ? 21.836 -15.346 45.856 1.00 12.48 332 TYR A C 1
ATOM 2614 O O . TYR A 1 332 ? 22.220 -15.419 47.061 1.00 12.77 332 TYR A O 1
ATOM 2623 N N . GLU A 1 333 ? 21.938 -16.349 44.997 1.00 13.17 333 GLU A N 1
ATOM 2624 C CA . GLU A 1 333 ? 22.433 -17.632 45.447 1.00 15.49 333 GLU A CA 1
ATOM 2625 C C . GLU A 1 333 ? 23.900 -17.598 45.926 1.00 15.89 333 GLU A C 1
ATOM 2626 O O . GLU A 1 333 ? 24.311 -18.443 46.743 1.00 18.15 333 GLU A O 1
ATOM 2632 N N . ASN A 1 334 ? 24.649 -16.634 45.433 1.00 14.73 334 ASN A N 1
ATOM 2633 C CA . ASN A 1 334 ? 26.072 -16.470 45.819 1.00 16.00 334 ASN A CA 1
ATOM 2634 C C . ASN A 1 334 ? 26.170 -15.711 47.130 1.00 17.12 334 ASN A C 1
ATOM 2635 O O . ASN A 1 334 ? 27.291 -15.442 47.567 1.00 19.80 334 ASN A O 1
ATOM 2640 N N . GLY A 1 335 ? 25.015 -15.374 47.749 1.00 16.24 335 GLY A N 1
ATOM 2641 C CA . GLY A 1 335 ? 24.944 -14.712 49.035 1.00 15.61 335 GLY A CA 1
ATOM 2642 C C . GLY A 1 335 ? 24.841 -13.176 49.017 1.00 14.45 335 GLY A C 1
ATOM 2643 O O . GLY A 1 335 ? 24.560 -12.548 50.037 1.00 15.30 335 GLY A O 1
ATOM 2644 N N . GLU A 1 336 ? 25.026 -12.523 47.877 1.00 13.10 336 GLU A N 1
ATOM 2645 C CA . GLU A 1 336 ? 24.941 -11.097 47.808 1.00 13.07 336 GLU A CA 1
ATOM 2646 C C . GLU A 1 336 ? 23.524 -10.617 48.065 1.00 12.89 336 GLU A C 1
ATOM 2647 O O . GLU A 1 336 ? 22.593 -11.282 47.634 1.00 13.94 336 GLU A O 1
ATOM 2653 N N . VAL A 1 337 ? 23.429 -9.482 48.709 1.00 14.06 337 VAL A N 1
ATOM 2654 C CA . VAL A 1 337 ? 22.162 -8.787 48.984 1.00 13.96 337 VAL A CA 1
ATOM 2655 C C . VAL A 1 337 ? 22.242 -7.429 48.354 1.00 14.93 337 VAL A C 1
ATOM 2656 O O . VAL A 1 337 ? 23.156 -6.612 48.625 1.00 16.11 337 VAL A O 1
ATOM 2660 N N . VAL A 1 338 ? 21.284 -7.119 47.464 1.00 11.99 338 VAL A N 1
ATOM 2661 C CA . VAL A 1 338 ? 21.382 -5.909 46.716 1.00 11.85 338 VAL A CA 1
ATOM 2662 C C . VAL A 1 338 ? 20.110 -5.074 46.921 1.00 11.29 338 VAL A C 1
ATOM 2663 O O . VAL A 1 338 ? 19.022 -5.626 46.751 1.00 10.87 338 VAL A O 1
ATOM 2667 N N . GLU A 1 339 ? 20.246 -3.825 47.346 1.00 11.87 339 GLU A N 1
ATOM 2668 C CA . GLU A 1 339 ? 19.122 -2.904 47.515 1.00 12.48 339 GLU A CA 1
ATOM 2669 C C . GLU A 1 339 ? 18.756 -2.234 46.237 1.00 12.62 339 GLU A C 1
ATOM 2670 O O . GLU A 1 339 ? 19.614 -1.793 45.483 1.00 14.55 339 GLU A O 1
ATOM 2676 N N . LEU A 1 340 ? 17.436 -2.140 46.001 1.00 10.24 340 LEU A N 1
ATOM 2677 C CA . LEU A 1 340 ? 16.870 -1.362 44.900 1.00 10.76 340 LEU A CA 1
ATOM 2678 C C . LEU A 1 340 ? 16.043 -0.242 45.482 1.00 11.10 340 LEU A C 1
ATOM 2679 O O . LEU A 1 340 ? 14.879 -0.451 45.827 1.00 11.56 340 LEU A O 1
ATOM 2684 N N . GLY A 1 341 ? 16.629 0.952 45.579 1.00 11.33 341 GLY A N 1
ATOM 2685 C CA . GLY A 1 341 ? 16.075 2.027 46.378 1.00 10.85 341 GLY A CA 1
ATOM 2686 C C . GLY A 1 341 ? 16.590 1.889 47.820 1.00 11.26 341 GLY A C 1
ATOM 2687 O O . GLY A 1 341 ? 16.908 0.790 48.308 1.00 11.73 341 GLY A O 1
ATOM 2688 N N . LYS A 1 342 ? 16.672 3.026 48.470 1.00 11.43 342 LYS A N 1
ATOM 2689 C CA . LYS A 1 342 ? 17.051 2.997 49.883 1.00 13.52 342 LYS A CA 1
ATOM 2690 C C . LYS A 1 342 ? 15.846 3.173 50.769 1.00 13.08 342 LYS A C 1
ATOM 2691 O O . LYS A 1 342 ? 14.799 3.609 50.352 1.00 12.05 342 LYS A O 1
ATOM 2697 N N . ALA A 1 343 ? 16.053 2.822 52.044 1.00 13.57 343 ALA A N 1
ATOM 2698 C CA . ALA A 1 343 ? 14.984 2.945 53.028 1.00 15.20 343 ALA A CA 1
ATOM 2699 C C . ALA A 1 343 ? 14.549 4.375 53.267 1.00 13.70 343 ALA A C 1
ATOM 2700 O O . ALA A 1 343 ? 15.335 5.307 53.261 1.00 14.01 343 ALA A O 1
ATOM 2702 N N . HIS A 1 344 ? 13.264 4.554 53.550 1.00 13.59 344 HIS A N 1
ATOM 2703 C CA . HIS A 1 344 ? 12.671 5.805 53.950 1.00 13.11 344 HIS A CA 1
ATOM 2704 C C . HIS A 1 344 ? 11.767 5.526 55.171 1.00 12.84 344 HIS A C 1
ATOM 2705 O O . HIS A 1 344 ? 11.335 4.412 55.386 1.00 13.18 344 HIS A O 1
ATOM 2712 N N . LYS A 1 345 ? 11.555 6.563 55.955 1.00 14.71 345 LYS A N 1
ATOM 2713 C CA . LYS A 1 345 ? 10.979 6.438 57.323 1.00 15.29 345 LYS A CA 1
ATOM 2714 C C . LYS A 1 345 ? 9.596 5.869 57.315 1.00 14.59 345 LYS A C 1
ATOM 2715 O O . LYS A 1 345 ? 9.244 5.138 58.239 1.00 15.16 345 LYS A O 1
ATOM 2721 N N . TYR A 1 346 ? 8.783 6.175 56.271 1.00 13.82 346 TYR A N 1
ATOM 2722 C CA . TYR A 1 346 ? 7.394 5.654 56.218 1.00 14.50 346 TYR A CA 1
ATOM 2723 C C . TYR A 1 346 ? 7.168 4.444 55.255 1.00 14.23 346 TYR A C 1
ATOM 2724 O O . TYR A 1 346 ? 6.002 4.098 54.904 1.00 15.80 346 TYR A O 1
ATOM 2733 N N . ASP A 1 347 ? 8.267 3.755 54.867 1.00 13.39 347 ASP A N 1
ATOM 2734 C CA . ASP A 1 347 ? 8.145 2.460 54.215 1.00 12.78 347 ASP A CA 1
ATOM 2735 C C . ASP A 1 347 ? 7.248 1.589 55.068 1.00 14.88 347 ASP A C 1
ATOM 2736 O O . ASP A 1 347 ? 7.344 1.630 56.324 1.00 14.95 347 ASP A O 1
ATOM 2741 N N . GLU A 1 348 ? 6.420 0.785 54.457 1.00 13.12 348 GLU A N 1
ATOM 2742 C CA . GLU A 1 348 ? 5.567 -0.123 55.169 1.00 14.74 348 GLU A CA 1
ATOM 2743 C C . GLU A 1 348 ? 5.279 -1.395 54.411 1.00 14.26 348 GLU A C 1
ATOM 2744 O O . GLU A 1 348 ? 5.789 -1.581 53.306 1.00 13.30 348 GLU A O 1
ATOM 2750 N N . HIS A 1 349 ? 4.480 -2.297 54.984 1.00 13.20 349 HIS A N 1
ATOM 2751 C CA . HIS A 1 349 ? 4.067 -3.524 54.318 1.00 14.17 349 HIS A CA 1
ATOM 2752 C C . HIS A 1 349 ? 5.248 -4.349 53.805 1.00 14.09 349 HIS A C 1
ATOM 2753 O O . HIS A 1 349 ? 5.331 -4.750 52.630 1.00 11.75 349 HIS A O 1
ATOM 2760 N N . TYR A 1 350 ? 6.169 -4.650 54.724 1.00 12.06 350 TYR A N 1
ATOM 2761 C CA . TYR A 1 350 ? 7.255 -5.548 54.430 1.00 12.00 350 TYR A CA 1
ATOM 2762 C C . TYR A 1 350 ? 6.769 -6.907 53.970 1.00 13.02 350 TYR A C 1
ATOM 2763 O O . TYR A 1 350 ? 5.783 -7.457 54.528 1.00 11.19 350 TYR A O 1
ATOM 2772 N N . GLN A 1 351 ? 7.342 -7.424 52.881 1.00 10.37 351 GLN A N 1
ATOM 2773 C CA . GLN A 1 351 ? 7.120 -8.729 52.407 1.00 11.34 351 GLN A CA 1
ATOM 2774 C C . GLN A 1 351 ? 8.352 -9.392 51.939 1.00 10.62 351 GLN A C 1
ATOM 2775 O O . GLN A 1 351 ? 9.302 -8.714 51.561 1.00 10.88 351 GLN A O 1
ATOM 2781 N N . SER A 1 352 ? 8.329 -10.709 51.887 1.00 10.69 352 SER A N 1
ATOM 2782 C CA . SER A 1 352 ? 9.434 -11.495 51.404 1.00 13.23 352 SER A CA 1
ATOM 2783 C C . SER A 1 352 ? 8.909 -12.688 50.677 1.00 15.48 352 SER A C 1
ATOM 2784 O O . SER A 1 352 ? 7.885 -13.297 51.120 1.00 14.94 352 SER A O 1
ATOM 2787 N N . ILE A 1 353 ? 9.632 -13.170 49.681 1.00 12.34 353 ILE A N 1
ATOM 2788 C CA . ILE A 1 353 ? 9.285 -14.411 49.038 1.00 12.02 353 ILE A CA 1
ATOM 2789 C C . ILE A 1 353 ? 10.508 -15.166 48.645 1.00 12.63 353 ILE A C 1
ATOM 2790 O O . ILE A 1 353 ? 11.439 -14.573 48.072 1.00 12.13 353 ILE A O 1
ATOM 2795 N N . GLU A 1 354 ? 10.516 -16.471 48.889 1.00 12.64 354 GLU A N 1
ATOM 2796 C CA . GLU A 1 354 ? 11.586 -17.323 48.428 1.00 16.61 354 GLU A CA 1
ATOM 2797 C C . GLU A 1 354 ? 11.261 -17.928 47.114 1.00 16.00 354 GLU A C 1
ATOM 2798 O O . GLU A 1 354 ? 10.206 -18.512 46.941 1.00 15.82 354 GLU A O 1
ATOM 2804 N N . LEU A 1 355 ? 12.182 -17.884 46.167 1.00 14.40 355 LEU A N 1
ATOM 2805 C CA . LEU A 1 355 ? 11.870 -18.435 44.897 1.00 14.44 355 LEU A CA 1
ATOM 2806 C C . LEU A 1 355 ? 11.742 -19.978 44.909 1.00 16.72 355 LEU A C 1
ATOM 2807 O O . LEU A 1 355 ? 10.980 -20.506 44.129 1.00 14.82 355 LEU A O 1
ATOM 2812 N N . ASN A 1 356 ? 12.522 -20.639 45.768 1.00 16.46 356 ASN A N 1
ATOM 2813 C CA . ASN A 1 356 ? 12.502 -22.052 45.923 1.00 18.03 356 ASN A CA 1
ATOM 2814 C C . ASN A 1 356 ? 12.633 -22.740 44.608 1.00 19.85 356 ASN A C 1
ATOM 2815 O O . ASN A 1 356 ? 11.843 -23.663 44.304 1.00 22.16 356 ASN A O 1
ATOM 2820 N N . GLY A 1 357 ? 13.567 -22.273 43.765 1.00 18.02 357 GLY A N 1
ATOM 2821 C CA . GLY A 1 357 ? 13.818 -22.959 42.515 1.00 17.67 357 GLY A CA 1
ATOM 2822 C C . GLY A 1 357 ? 12.954 -22.533 41.309 1.00 16.50 357 GLY A C 1
ATOM 2823 O O . GLY A 1 357 ? 13.261 -22.893 40.210 1.00 17.51 357 GLY A O 1
ATOM 2824 N N . ALA A 1 358 ? 11.919 -21.737 41.542 1.00 16.70 358 ALA A N 1
ATOM 2825 C CA . ALA A 1 358 ? 11.065 -21.238 40.481 1.00 15.15 358 ALA A CA 1
ATOM 2826 C C . ALA A 1 358 ? 11.805 -20.103 39.768 1.00 14.37 358 ALA A C 1
ATOM 2827 O O . ALA A 1 358 ? 12.802 -19.588 40.278 1.00 13.92 358 ALA A O 1
ATOM 2829 N N . TYR A 1 359 ? 11.250 -19.667 38.660 1.00 12.22 359 TYR A N 1
ATOM 2830 C CA . TYR A 1 359 ? 11.742 -18.429 37.997 1.00 12.26 359 TYR A CA 1
ATOM 2831 C C . TYR A 1 359 ? 10.614 -17.396 37.861 1.00 11.28 359 TYR A C 1
ATOM 2832 O O . TYR A 1 359 ? 9.381 -17.734 37.888 1.00 11.79 359 TYR A O 1
ATOM 2841 N N . ILE A 1 360 ? 11.030 -16.152 37.632 1.00 9.66 360 ILE A N 1
ATOM 2842 C CA . ILE A 1 360 ? 10.102 -15.062 37.346 1.00 9.63 360 ILE A CA 1
ATOM 2843 C C . ILE A 1 360 ? 9.752 -15.142 35.886 1.00 10.72 360 ILE A C 1
ATOM 2844 O O . ILE A 1 360 ? 10.619 -14.991 35.035 1.00 9.36 360 ILE A O 1
ATOM 2849 N N . LYS A 1 361 ? 8.490 -15.379 35.582 1.00 10.09 361 LYS A N 1
ATOM 2850 C CA . LYS A 1 361 ? 8.095 -15.525 34.221 1.00 11.32 361 LYS A CA 1
ATOM 2851 C C . LYS A 1 361 ? 7.911 -14.172 33.510 1.00 10.61 361 LYS A C 1
ATOM 2852 O O . LYS A 1 361 ? 8.267 -14.025 32.341 1.00 12.72 361 LYS A O 1
ATOM 2858 N N . TYR A 1 362 ? 7.256 -13.262 34.189 1.00 9.07 362 TYR A N 1
ATOM 2859 C CA . TYR A 1 362 ? 6.963 -11.900 33.720 1.00 10.28 362 TYR A CA 1
ATOM 2860 C C . TYR A 1 362 ? 6.555 -11.044 34.873 1.00 9.67 362 TYR A C 1
ATOM 2861 O O . TYR A 1 362 ? 6.325 -11.571 35.997 1.00 8.95 362 TYR A O 1
ATOM 2870 N N . VAL A 1 363 ? 6.570 -9.726 34.668 1.00 8.89 363 VAL A N 1
ATOM 2871 C CA . VAL A 1 363 ? 6.020 -8.804 35.622 1.00 9.38 363 VAL A CA 1
ATOM 2872 C C . VAL A 1 363 ? 4.956 -7.917 34.975 1.00 9.42 363 VAL A C 1
ATOM 2873 O O . VAL A 1 363 ? 5.006 -7.676 33.777 1.00 9.43 363 VAL A O 1
ATOM 2877 N N . ASP A 1 364 ? 4.004 -7.433 35.765 1.00 10.46 364 ASP A N 1
ATOM 2878 C CA . ASP A 1 364 ? 3.053 -6.413 35.351 1.00 10.64 364 ASP A CA 1
ATOM 2879 C C . ASP A 1 364 ? 3.355 -5.185 36.178 1.00 9.99 364 ASP A C 1
ATOM 2880 O O . ASP A 1 364 ? 3.580 -5.301 37.420 1.00 9.94 364 ASP A O 1
ATOM 2885 N N . VAL A 1 365 ? 3.376 -4.057 35.526 1.00 8.06 365 VAL A N 1
ATOM 2886 C CA . VAL A 1 365 ? 3.725 -2.808 36.150 1.00 8.91 365 VAL A CA 1
ATOM 2887 C C . VAL A 1 365 ? 2.687 -1.737 35.922 1.00 9.16 365 VAL A C 1
ATOM 2888 O O . VAL A 1 365 ? 2.250 -1.546 34.762 1.00 9.46 365 VAL A O 1
ATOM 2892 N N . ILE A 1 366 ? 2.305 -0.978 36.953 1.00 9.04 366 ILE A N 1
ATOM 2893 C CA . ILE A 1 366 ? 1.391 0.150 36.786 1.00 10.46 366 ILE A CA 1
ATOM 2894 C C . ILE A 1 366 ? 2.168 1.399 37.189 1.00 11.85 366 ILE A C 1
ATOM 2895 O O . ILE A 1 366 ? 2.723 1.458 38.284 1.00 12.35 366 ILE A O 1
ATOM 2900 N N . ALA A 1 367 ? 2.204 2.406 36.323 1.00 13.78 367 ALA A N 1
ATOM 2901 C CA . ALA A 1 367 ? 2.841 3.661 36.724 1.00 16.33 367 ALA A CA 1
ATOM 2902 C C . ALA A 1 367 ? 1.749 4.693 36.803 1.00 19.96 367 ALA A C 1
ATOM 2903 O O . ALA A 1 367 ? 0.734 4.624 36.077 1.00 19.21 367 ALA A O 1
ATOM 2905 N N . ASN A 1 368 ? 1.948 5.694 37.666 1.00 22.03 368 ASN A N 1
ATOM 2906 C CA . ASN A 1 368 ? 0.977 6.775 37.756 1.00 23.17 368 ASN A CA 1
ATOM 2907 C C . ASN A 1 368 ? 1.639 7.981 38.398 1.00 25.90 368 ASN A C 1
ATOM 2908 O O . ASN A 1 368 ? 2.701 7.846 39.023 1.00 23.60 368 ASN A O 1
ATOM 2913 N N . GLY A 1 369 ? 1.021 9.155 38.275 1.00 26.99 369 GLY A N 1
ATOM 2914 C CA . GLY A 1 369 ? 1.578 10.320 39.010 1.00 27.27 369 GLY A CA 1
ATOM 2915 C C . GLY A 1 369 ? 1.401 10.035 40.509 1.00 30.77 369 GLY A C 1
ATOM 2916 O O . GLY A 1 369 ? 0.522 9.238 40.884 1.00 27.43 369 GLY A O 1
ATOM 2917 N N . PRO A 1 370 ? 2.209 10.691 41.367 1.00 29.68 370 PRO A N 1
ATOM 2918 C CA . PRO A 1 370 ? 3.274 11.647 40.996 1.00 30.20 370 PRO A CA 1
ATOM 2919 C C . PRO A 1 370 ? 4.663 10.954 40.864 1.00 29.64 370 PRO A C 1
ATOM 2920 O O . PRO A 1 370 ? 5.279 10.619 41.873 1.00 28.75 370 PRO A O 1
ATOM 2924 N N . GLU A 1 371 ? 5.137 10.777 39.629 1.00 25.84 371 GLU A N 1
ATOM 2925 C CA . GLU A 1 371 ? 6.418 10.111 39.342 1.00 30.85 371 GLU A CA 1
ATOM 2926 C C . GLU A 1 371 ? 6.573 8.808 40.158 1.00 24.78 371 GLU A C 1
ATOM 2927 O O . GLU A 1 371 ? 7.596 8.532 40.768 1.00 25.13 371 GLU A O 1
ATOM 2933 N N . ALA A 1 372 ? 5.541 7.981 40.108 1.00 21.75 372 ALA A N 1
ATOM 2934 C CA . ALA A 1 372 ? 5.464 6.759 40.921 1.00 20.03 372 ALA A CA 1
ATOM 2935 C C . ALA A 1 372 ? 5.363 5.555 40.033 1.00 18.68 372 ALA A C 1
ATOM 2936 O O . ALA A 1 372 ? 4.613 5.573 39.034 1.00 17.19 372 ALA A O 1
ATOM 2938 N N . ILE A 1 373 ? 6.043 4.487 40.447 1.00 14.50 373 ILE A N 1
ATOM 2939 C CA . ILE A 1 373 ? 5.654 3.114 40.044 1.00 14.91 373 ILE A CA 1
ATOM 2940 C C . ILE A 1 373 ? 4.646 2.716 41.146 1.00 15.77 373 ILE A C 1
ATOM 2941 O O . ILE A 1 373 ? 5.050 2.499 42.307 1.00 14.20 373 ILE A O 1
ATOM 2946 N N . ASP A 1 374 ? 3.370 2.616 40.769 1.00 12.24 374 ASP A N 1
ATOM 2947 C CA . ASP A 1 374 ? 2.307 2.253 41.722 1.00 12.32 374 ASP A CA 1
ATOM 2948 C C . ASP A 1 374 ? 2.426 0.839 42.229 1.00 12.36 374 ASP A C 1
ATOM 2949 O O . ASP A 1 374 ? 2.302 0.576 43.448 1.00 11.69 374 ASP A O 1
ATOM 2954 N N . ARG A 1 375 ? 2.610 -0.129 41.323 1.00 10.12 375 ARG A N 1
ATOM 2955 C CA . ARG A 1 375 ? 2.491 -1.509 41.633 1.00 10.55 375 ARG A CA 1
ATOM 2956 C C . ARG A 1 375 ? 3.313 -2.315 40.688 1.00 10.41 375 ARG A C 1
ATOM 2957 O O . ARG A 1 375 ? 3.330 -2.063 39.461 1.00 11.22 375 ARG A O 1
ATOM 2965 N N . ILE A 1 376 ? 3.966 -3.317 41.232 1.00 9.33 376 ILE A N 1
ATOM 2966 C CA . ILE A 1 376 ? 4.628 -4.303 40.446 1.00 10.05 376 ILE A CA 1
ATOM 2967 C C . ILE A 1 376 ? 4.117 -5.657 40.879 1.00 10.25 376 ILE A C 1
ATOM 2968 O O . ILE A 1 376 ? 4.102 -5.974 42.071 1.00 10.61 376 ILE A O 1
ATOM 2973 N N . VAL A 1 377 ? 3.718 -6.488 39.938 1.00 9.43 377 VAL A N 1
ATOM 2974 C CA . VAL A 1 377 ? 3.348 -7.868 40.217 1.00 10.93 377 VAL A CA 1
ATOM 2975 C C . VAL A 1 377 ? 4.319 -8.835 39.565 1.00 11.10 377 VAL A C 1
ATOM 2976 O O . VAL A 1 377 ? 4.489 -8.833 38.304 1.00 11.86 377 VAL A O 1
ATOM 2980 N N . PHE A 1 378 ? 4.962 -9.685 40.364 1.00 10.91 378 PHE A N 1
ATOM 2981 C CA . PHE A 1 378 ? 5.794 -10.702 39.873 1.00 9.85 378 PHE A CA 1
ATOM 2982 C C . PHE A 1 378 ? 5.021 -12.030 39.725 1.00 9.89 378 PHE A C 1
ATOM 2983 O O . PHE A 1 378 ? 4.327 -12.457 40.636 1.00 11.54 378 PHE A O 1
ATOM 2991 N N . HIS A 1 379 ? 5.109 -12.663 38.589 1.00 10.20 379 HIS A N 1
ATOM 2992 C CA . HIS A 1 379 ? 4.469 -13.971 38.323 1.00 11.31 379 HIS A CA 1
ATOM 2993 C C . HIS A 1 379 ? 5.494 -15.031 38.170 1.00 11.33 379 HIS A C 1
ATOM 2994 O O . HIS A 1 379 ? 6.358 -14.958 37.260 1.00 11.83 379 HIS A O 1
ATOM 3001 N N . PHE A 1 380 ? 5.474 -16.037 39.033 1.00 11.97 380 PHE A N 1
ATOM 3002 C CA . PHE A 1 380 ? 6.495 -17.046 39.013 1.00 12.41 380 PHE A CA 1
ATOM 3003 C C . PHE A 1 380 ? 6.069 -18.285 38.306 1.00 14.45 380 PHE A C 1
ATOM 3004 O O . PHE A 1 380 ? 4.833 -18.495 38.155 1.00 16.05 380 PHE A O 1
ATOM 3012 N N . SER A 1 381 ? 7.021 -19.135 37.969 1.00 13.34 381 SER A N 1
ATOM 3013 C CA . SER A 1 381 ? 6.804 -20.328 37.204 1.00 15.03 381 SER A CA 1
ATOM 3014 C C . SER A 1 381 ? 5.955 -21.379 37.950 1.00 18.94 381 SER A C 1
ATOM 3015 O O . SER A 1 381 ? 5.443 -22.285 37.293 1.00 22.13 381 SER A O 1
ATOM 3018 N N . ASP A 1 382 ? 5.861 -21.273 39.269 1.00 19.39 382 ASP A N 1
ATOM 3019 C CA . ASP A 1 382 ? 5.234 -22.325 40.090 1.00 22.72 382 ASP A CA 1
ATOM 3020 C C . ASP A 1 382 ? 3.852 -21.828 40.483 1.00 22.67 382 ASP A C 1
ATOM 3021 O O . ASP A 1 382 ? 3.309 -22.238 41.515 1.00 26.57 382 ASP A O 1
ATOM 3026 N N . ASP A 1 383 ? 3.357 -20.860 39.704 1.00 23.46 383 ASP A N 1
ATOM 3027 C CA . ASP A 1 383 ? 2.022 -20.268 39.835 1.00 27.07 383 ASP A CA 1
ATOM 3028 C C . ASP A 1 383 ? 1.877 -19.160 40.897 1.00 25.86 383 ASP A C 1
ATOM 3029 O O . ASP A 1 383 ? 0.885 -18.378 40.878 1.00 29.72 383 ASP A O 1
ATOM 3034 N N . ARG A 1 384 ? 2.883 -19.005 41.775 1.00 18.56 384 ARG A N 1
ATOM 3035 C CA . ARG A 1 384 ? 2.792 -18.018 42.784 1.00 14.57 384 ARG A CA 1
ATOM 3036 C C . ARG A 1 384 ? 2.938 -16.617 42.197 1.00 15.26 384 ARG A C 1
ATOM 3037 O O . ARG A 1 384 ? 3.463 -16.433 41.064 1.00 12.97 384 ARG A O 1
ATOM 3045 N N . THR A 1 385 ? 2.477 -15.650 42.957 1.00 14.28 385 THR A N 1
ATOM 3046 C CA . THR A 1 385 ? 2.592 -14.226 42.645 1.00 14.72 385 THR A CA 1
ATOM 3047 C C . THR A 1 385 ? 3.136 -13.465 43.836 1.00 15.02 385 THR A C 1
ATOM 3048 O O . THR A 1 385 ? 3.092 -13.970 44.966 1.00 14.76 385 THR A O 1
ATOM 3052 N N . PHE A 1 386 ? 3.684 -12.274 43.577 1.00 12.55 386 PHE A N 1
ATOM 3053 C CA . PHE A 1 386 ? 4.210 -11.387 44.591 1.00 11.69 386 PHE A CA 1
ATOM 3054 C C . PHE A 1 386 ? 3.872 -9.995 44.132 1.00 12.99 386 PHE A C 1
ATOM 3055 O O . PHE A 1 386 ? 4.319 -9.521 43.049 1.00 12.35 386 PHE A O 1
ATOM 3063 N N . VAL A 1 387 ? 3.084 -9.331 44.948 1.00 11.35 387 VAL A N 1
ATOM 3064 C CA . VAL A 1 387 ? 2.538 -8.030 44.660 1.00 11.72 387 VAL A CA 1
ATOM 3065 C C . VAL A 1 387 ? 3.107 -6.956 45.532 1.00 11.02 387 VAL A C 1
ATOM 3066 O O . VAL A 1 387 ? 2.984 -7.011 46.778 1.00 11.58 387 VAL A O 1
ATOM 3070 N N . VAL A 1 388 ? 3.684 -5.937 44.901 1.00 9.65 388 VAL A N 1
ATOM 3071 C CA . VAL A 1 388 ? 4.237 -4.829 45.582 1.00 9.94 388 VAL A CA 1
ATOM 3072 C C . VAL A 1 388 ? 3.526 -3.556 45.171 1.00 10.44 388 VAL A C 1
ATOM 3073 O O . VAL A 1 388 ? 3.307 -3.299 43.977 1.00 9.84 388 VAL A O 1
ATOM 3077 N N . GLY A 1 389 ? 3.132 -2.722 46.150 1.00 9.55 389 GLY A N 1
ATOM 3078 C CA . GLY A 1 389 ? 2.431 -1.503 45.930 1.00 9.35 389 GLY A CA 1
ATOM 3079 C C . GLY A 1 389 ? 0.947 -1.760 45.648 1.00 8.66 389 GLY A C 1
ATOM 3080 O O . GLY A 1 389 ? 0.449 -2.872 45.896 1.00 9.70 389 GLY A O 1
ATOM 3081 N N . GLU A 1 390 ? 0.273 -0.727 45.135 1.00 9.07 390 GLU A N 1
ATOM 3082 C CA . GLU A 1 390 ? -1.205 -0.725 44.947 1.00 9.76 390 GLU A CA 1
ATOM 3083 C C . GLU A 1 390 ? -1.561 0.013 43.678 1.00 9.33 390 GLU A C 1
ATOM 3084 O O . GLU A 1 390 ? -0.910 0.957 43.322 1.00 9.04 390 GLU A O 1
ATOM 3090 N N . ASN A 1 391 ? -2.640 -0.412 43.038 1.00 9.30 391 ASN A N 1
ATOM 3091 C CA . ASN A 1 391 ? -3.155 0.217 41.848 1.00 9.61 391 ASN A CA 1
ATOM 3092 C C . ASN A 1 391 ? -3.952 1.423 42.196 1.00 10.59 391 ASN A C 1
ATOM 3093 O O . ASN A 1 391 ? -5.019 1.240 42.713 1.00 9.89 391 ASN A O 1
ATOM 3098 N N . SER A 1 392 ? -3.481 2.619 41.829 1.00 12.54 392 SER A N 1
ATOM 3099 C CA . SER A 1 392 ? -4.229 3.840 42.112 1.00 16.36 392 SER A CA 1
ATOM 3100 C C . SER A 1 392 ? -5.176 4.182 40.965 1.00 19.69 392 SER A C 1
ATOM 3101 O O . SER A 1 392 ? -5.837 5.243 41.028 1.00 20.36 392 SER A O 1
ATOM 3104 N N . GLY A 1 393 ? -5.337 3.281 39.984 1.00 17.94 393 GLY A N 1
ATOM 3105 C CA . GLY A 1 393 ? -6.433 3.430 38.970 1.00 16.95 393 GLY A CA 1
ATOM 3106 C C . GLY A 1 393 ? -5.873 3.667 37.585 1.00 16.42 393 GLY A C 1
ATOM 3107 O O . GLY A 1 393 ? -6.364 4.536 36.871 1.00 16.72 393 GLY A O 1
ATOM 3108 N N . LYS A 1 394 ? -4.823 2.918 37.201 1.00 13.51 394 LYS A N 1
ATOM 3109 C CA . LYS A 1 394 ? -4.192 3.012 35.902 1.00 13.40 394 LYS A CA 1
ATOM 3110 C C . LYS A 1 394 ? -3.982 1.609 35.298 1.00 13.24 394 LYS A C 1
ATOM 3111 O O . LYS A 1 394 ? -3.934 0.613 36.016 1.00 10.65 394 LYS A O 1
ATOM 3117 N N . PRO A 1 395 ? -3.816 1.545 33.980 1.00 13.40 395 PRO A N 1
ATOM 3118 C CA . PRO A 1 395 ? -3.622 0.202 33.410 1.00 12.75 395 PRO A CA 1
ATOM 3119 C C . PRO A 1 395 ? -2.198 -0.325 33.658 1.00 11.76 395 PRO A C 1
ATOM 3120 O O . PRO A 1 395 ? -1.260 0.444 33.901 1.00 11.60 395 PRO A O 1
ATOM 3124 N N . SER A 1 396 ? -2.080 -1.632 33.605 1.00 10.38 396 SER A N 1
ATOM 3125 C CA . SER A 1 396 ? -0.826 -2.302 33.745 1.00 10.28 396 SER A CA 1
ATOM 3126 C C . SER A 1 396 ? -0.179 -2.573 32.370 1.00 10.86 396 SER A C 1
ATOM 3127 O O . SER A 1 396 ? -0.854 -2.709 31.366 1.00 10.28 396 SER A O 1
ATOM 3130 N N . VAL A 1 397 ? 1.144 -2.597 32.371 1.00 9.42 397 VAL A N 1
ATOM 3131 C CA . VAL A 1 397 ? 1.946 -2.962 31.241 1.00 10.38 397 VAL A CA 1
ATOM 3132 C C . VAL A 1 397 ? 2.710 -4.225 31.632 1.00 9.17 397 VAL A C 1
ATOM 3133 O O . VAL A 1 397 ? 3.296 -4.302 32.742 1.00 9.02 397 VAL A O 1
ATOM 3137 N N . ARG A 1 398 ? 2.702 -5.240 30.790 1.00 8.80 398 ARG A N 1
ATOM 3138 C CA . ARG A 1 398 ? 3.421 -6.486 31.080 1.00 9.81 398 ARG A CA 1
ATOM 3139 C C . ARG A 1 398 ? 4.796 -6.349 30.499 1.00 9.59 398 ARG A C 1
ATOM 3140 O O . ARG A 1 398 ? 4.949 -5.913 29.335 1.00 10.63 398 ARG A O 1
ATOM 3148 N N . LEU A 1 399 ? 5.823 -6.741 31.274 1.00 8.08 399 LEU A N 1
ATOM 3149 C CA . LEU A 1 399 ? 7.167 -6.865 30.739 1.00 7.82 399 LEU A CA 1
ATOM 3150 C C . LEU A 1 399 ? 7.496 -8.333 30.665 1.00 7.98 399 LEU A C 1
ATOM 3151 O O . LEU A 1 399 ? 7.532 -9.047 31.663 1.00 8.08 399 LEU A O 1
ATOM 3156 N N . GLN A 1 400 ? 7.625 -8.852 29.447 1.00 8.07 400 GLN A N 1
ATOM 3157 C CA . GLN A 1 400 ? 7.827 -10.230 29.202 1.00 8.09 400 GLN A CA 1
ATOM 3158 C C . GLN A 1 400 ? 8.566 -10.385 27.841 1.00 8.35 400 GLN A C 1
ATOM 3159 O O . GLN A 1 400 ? 8.351 -9.582 26.930 1.00 8.85 400 GLN A O 1
ATOM 3165 N N . LEU A 1 401 ? 9.420 -11.390 27.755 1.00 7.50 401 LEU A N 1
ATOM 3166 C CA . LEU A 1 401 ? 10.047 -11.849 26.538 1.00 8.10 401 LEU A CA 1
ATOM 3167 C C . LEU A 1 401 ? 9.812 -13.317 26.397 1.00 8.52 401 LEU A C 1
ATOM 3168 O O . LEU A 1 401 ? 10.181 -14.122 27.246 1.00 7.80 401 LEU A O 1
ATOM 3173 N N . GLU A 1 402 ? 9.104 -13.686 25.309 1.00 8.90 402 GLU A N 1
ATOM 3174 C CA . GLU A 1 402 ? 8.744 -15.071 25.048 1.00 10.24 402 GLU A CA 1
ATOM 3175 C C . GLU A 1 402 ? 9.937 -15.984 25.177 1.00 9.14 402 GLU A C 1
ATOM 3176 O O . GLU A 1 402 ? 10.990 -15.672 24.625 1.00 9.05 402 GLU A O 1
ATOM 3182 N N . GLY A 1 403 ? 9.777 -17.102 25.902 1.00 8.45 403 GLY A N 1
ATOM 3183 C CA . GLY A 1 403 ? 10.834 -18.135 25.914 1.00 8.93 403 GLY A CA 1
ATOM 3184 C C . GLY A 1 403 ? 11.996 -17.745 26.845 1.00 8.21 403 GLY A C 1
ATOM 3185 O O . GLY A 1 403 ? 13.020 -18.438 26.902 1.00 9.75 403 GLY A O 1
ATOM 3186 N N . HIS A 1 404 ? 11.865 -16.608 27.527 1.00 7.55 404 HIS A N 1
ATOM 3187 C CA . HIS A 1 404 ? 12.918 -16.085 28.447 1.00 7.90 404 HIS A CA 1
ATOM 3188 C C . HIS A 1 404 ? 12.325 -15.732 29.777 1.00 8.03 404 HIS A C 1
ATOM 3189 O O . HIS A 1 404 ? 11.090 -15.575 29.909 1.00 7.98 404 HIS A O 1
ATOM 3196 N N . PHE A 1 405 ? 13.146 -15.799 30.830 1.00 7.91 405 PHE A N 1
ATOM 3197 C CA . PHE A 1 405 ? 12.645 -15.446 32.167 1.00 8.13 405 PHE A CA 1
ATOM 3198 C C . PHE A 1 405 ? 13.354 -14.204 32.660 1.00 7.51 405 PHE A C 1
ATOM 3199 O O . PHE A 1 405 ? 14.377 -13.809 32.086 1.00 8.00 405 PHE A O 1
ATOM 3207 N N . ILE A 1 406 ? 12.842 -13.631 33.727 1.00 7.03 406 ILE A N 1
ATOM 3208 C CA . ILE A 1 406 ? 13.403 -12.398 34.269 1.00 6.81 406 ILE A CA 1
ATOM 3209 C C . ILE A 1 406 ? 14.515 -12.765 35.279 1.00 7.45 406 ILE A C 1
ATOM 3210 O O . ILE A 1 406 ? 14.262 -13.538 36.252 1.00 7.41 406 ILE A O 1
ATOM 3215 N N . CYS A 1 407 ? 15.745 -12.282 34.998 1.00 7.98 407 CYS A N 1
ATOM 3216 C CA . CYS A 1 407 ? 16.942 -12.622 35.765 1.00 8.45 407 CYS A CA 1
ATOM 3217 C C . CYS A 1 407 ? 17.553 -11.447 36.535 1.00 7.99 407 CYS A C 1
ATOM 3218 O O . CYS A 1 407 ? 18.601 -11.627 37.190 1.00 8.13 407 CYS A O 1
ATOM 3221 N N . GLY A 1 408 ? 16.977 -10.267 36.399 1.00 7.53 408 GLY A N 1
ATOM 3222 C CA . GLY A 1 408 ? 17.426 -9.039 37.020 1.00 7.40 408 GLY A CA 1
ATOM 3223 C C . GLY A 1 408 ? 16.441 -7.949 36.841 1.00 7.90 408 GLY A C 1
ATOM 3224 O O . GLY A 1 408 ? 15.459 -8.106 36.090 1.00 7.41 408 GLY A O 1
ATOM 3225 N N . MET A 1 409 ? 16.645 -6.874 37.567 1.00 7.22 409 MET A N 1
ATOM 3226 C CA . MET A 1 409 ? 15.793 -5.725 37.514 1.00 7.46 409 MET A CA 1
ATOM 3227 C C . MET A 1 409 ? 16.471 -4.511 38.110 1.00 7.85 409 MET A C 1
ATOM 3228 O O . MET A 1 409 ? 17.558 -4.598 38.694 1.00 7.59 409 MET A O 1
ATOM 3233 N N . LEU A 1 410 ? 15.840 -3.373 37.924 1.00 7.75 410 LEU A N 1
ATOM 3234 C CA . LEU A 1 410 ? 16.431 -2.085 38.252 1.00 8.56 410 LEU A CA 1
ATOM 3235 C C . LEU A 1 410 ? 15.362 -1.108 38.641 1.00 8.86 410 LEU A C 1
ATOM 3236 O O . LEU A 1 410 ? 14.260 -1.069 38.009 1.00 7.91 410 LEU A O 1
ATOM 3241 N N . ALA A 1 411 ? 15.662 -0.353 39.695 1.00 9.15 411 ALA A N 1
ATOM 3242 C CA . ALA A 1 411 ? 14.716 0.657 40.216 1.00 9.58 411 ALA A CA 1
ATOM 3243 C C . ALA A 1 411 ? 15.457 1.958 40.446 1.00 10.20 411 ALA A C 1
ATOM 3244 O O . ALA A 1 411 ? 16.638 1.951 40.801 1.00 13.36 411 ALA A O 1
ATOM 3246 N N . ASP A 1 412 ? 14.810 3.087 40.291 1.00 10.09 412 ASP A N 1
ATOM 3247 C CA . ASP A 1 412 ? 15.370 4.338 40.746 1.00 9.31 412 ASP A CA 1
ATOM 3248 C C . ASP A 1 412 ? 14.297 5.120 41.439 1.00 9.41 412 ASP A C 1
ATOM 3249 O O . ASP A 1 412 ? 13.278 5.358 40.840 1.00 8.72 412 ASP A O 1
ATOM 3254 N N . GLN A 1 413 ? 14.508 5.483 42.706 1.00 10.45 413 GLN A N 1
ATOM 3255 C CA . GLN A 1 413 ? 13.582 6.395 43.442 1.00 11.07 413 GLN A CA 1
ATOM 3256 C C . GLN A 1 413 ? 13.755 7.877 43.051 1.00 11.59 413 GLN A C 1
ATOM 3257 O O . GLN A 1 413 ? 12.921 8.747 43.403 1.00 12.25 413 GLN A O 1
ATOM 3263 N N . GLU A 1 414 ? 14.797 8.175 42.275 1.00 12.41 414 GLU A N 1
ATOM 3264 C CA . GLU A 1 414 ? 14.959 9.543 41.719 1.00 13.30 414 GLU A CA 1
ATOM 3265 C C . GLU A 1 414 ? 14.890 10.610 42.825 1.00 15.09 414 GLU A C 1
ATOM 3266 O O . GLU A 1 414 ? 14.210 11.622 42.679 1.00 17.44 414 GLU A O 1
ATOM 3272 N N . GLY A 1 415 ? 15.567 10.322 43.906 1.00 16.70 415 GLY A N 1
ATOM 3273 C CA . GLY A 1 415 ? 15.666 11.260 45.061 1.00 18.14 415 GLY A CA 1
ATOM 3274 C C . GLY A 1 415 ? 14.415 11.301 45.920 1.00 18.78 415 GLY A C 1
ATOM 3275 O O . GLY A 1 415 ? 14.397 12.018 46.899 1.00 20.49 415 GLY A O 1
ATOM 3276 N N . SER A 1 416 ? 13.400 10.494 45.609 1.00 17.05 416 SER A N 1
ATOM 3277 C CA . SER A 1 416 ? 12.144 10.492 46.322 1.00 15.76 416 SER A CA 1
ATOM 3278 C C . SER A 1 416 ? 12.021 9.327 47.274 1.00 13.09 416 SER A C 1
ATOM 3279 O O . SER A 1 416 ? 12.962 8.536 47.441 1.00 12.58 416 SER A O 1
ATOM 3282 N N . ASP A 1 417 ? 10.836 9.186 47.877 1.00 15.11 417 ASP A N 1
ATOM 3283 C CA . ASP A 1 417 ? 10.598 8.122 48.833 1.00 14.58 417 ASP A CA 1
ATOM 3284 C C . ASP A 1 417 ? 9.873 6.867 48.259 1.00 14.76 417 ASP A C 1
ATOM 3285 O O . ASP A 1 417 ? 9.372 5.984 48.995 1.00 14.52 417 ASP A O 1
ATOM 3290 N N . LYS A 1 418 ? 9.773 6.822 46.924 1.00 13.18 418 LYS A N 1
ATOM 3291 C CA . LYS A 1 418 ? 9.120 5.742 46.257 1.00 13.44 418 LYS A CA 1
ATOM 3292 C C . LYS A 1 418 ? 9.884 5.530 44.929 1.00 11.12 418 LYS A C 1
ATOM 3293 O O . LYS A 1 418 ? 10.538 6.451 44.439 1.00 11.01 418 LYS A O 1
ATOM 3299 N N . VAL A 1 419 ? 9.808 4.318 44.422 1.00 9.53 419 VAL A N 1
ATOM 3300 C CA . VAL A 1 419 ? 10.345 3.993 43.088 1.00 8.78 419 VAL A CA 1
ATOM 3301 C C . VAL A 1 419 ? 9.624 4.786 41.993 1.00 8.46 419 VAL A C 1
ATOM 3302 O O . VAL A 1 419 ? 8.363 4.855 41.972 1.00 7.93 419 VAL A O 1
ATOM 3306 N N . ALA A 1 420 ? 10.416 5.395 41.079 1.00 8.41 420 ALA A N 1
ATOM 3307 C CA . ALA A 1 420 ? 9.918 6.231 40.005 1.00 8.81 420 ALA A CA 1
ATOM 3308 C C . ALA A 1 420 ? 10.144 5.645 38.595 1.00 9.36 420 ALA A C 1
ATOM 3309 O O . ALA A 1 420 ? 9.453 6.023 37.640 1.00 11.17 420 ALA A O 1
ATOM 3311 N N . ALA A 1 421 ? 11.084 4.725 38.490 1.00 9.08 421 ALA A N 1
ATOM 3312 C CA . ALA A 1 421 ? 11.407 4.043 37.226 1.00 9.55 421 ALA A CA 1
ATOM 3313 C C . ALA A 1 421 ? 11.816 2.616 37.550 1.00 8.55 421 ALA A C 1
ATOM 3314 O O . ALA A 1 421 ? 12.461 2.318 38.567 1.00 8.33 421 ALA A O 1
ATOM 3316 N N . PHE A 1 422 ? 11.439 1.692 36.698 1.00 7.77 422 PHE A N 1
ATOM 3317 C CA . PHE A 1 422 ? 11.669 0.305 36.924 1.00 7.67 422 PHE A CA 1
ATOM 3318 C C . PHE A 1 422 ? 11.873 -0.410 35.561 1.00 8.16 422 PHE A C 1
ATOM 3319 O O . PHE A 1 422 ? 11.231 -0.042 34.536 1.00 8.70 422 PHE A O 1
ATOM 3327 N N . SER A 1 423 ? 12.750 -1.405 35.522 1.00 7.26 423 SER A N 1
ATOM 3328 C CA . SER A 1 423 ? 12.922 -2.200 34.313 1.00 7.15 423 SER A CA 1
ATOM 3329 C C . SER A 1 423 ? 13.410 -3.583 34.733 1.00 6.81 423 SER A C 1
ATOM 3330 O O . SER A 1 423 ? 13.837 -3.803 35.869 1.00 7.23 423 SER A O 1
ATOM 3333 N N . VAL A 1 424 ? 13.389 -4.519 33.788 1.00 6.43 424 VAL A N 1
ATOM 3334 C CA . VAL A 1 424 ? 13.845 -5.884 34.020 1.00 6.39 424 VAL A CA 1
ATOM 3335 C C . VAL A 1 424 ? 14.792 -6.377 32.933 1.00 5.98 424 VAL A C 1
ATOM 3336 O O . VAL A 1 424 ? 14.943 -5.733 31.870 1.00 5.56 424 VAL A O 1
ATOM 3340 N N . ALA A 1 425 ? 15.450 -7.496 33.220 1.00 5.46 425 ALA A N 1
ATOM 3341 C CA . ALA A 1 425 ? 16.333 -8.156 32.302 1.00 5.58 425 ALA A CA 1
ATOM 3342 C C . ALA A 1 425 ? 15.944 -9.603 32.156 1.00 6.12 425 ALA A C 1
ATOM 3343 O O . ALA A 1 425 ? 15.302 -10.173 33.087 1.00 5.76 425 ALA A O 1
ATOM 3345 N N . TYR A 1 426 ? 16.281 -10.165 30.987 1.00 5.74 426 TYR A N 1
ATOM 3346 C CA . TYR A 1 426 ? 15.884 -11.492 30.580 1.00 6.15 426 TYR A CA 1
ATOM 3347 C C . TYR A 1 426 ? 17.017 -12.408 30.211 1.00 6.89 426 TYR A C 1
ATOM 3348 O O . TYR A 1 426 ? 18.105 -11.971 29.746 1.00 6.86 426 TYR A O 1
ATOM 3357 N N . GLU A 1 427 ? 16.742 -13.694 30.328 1.00 7.52 427 GLU A N 1
ATOM 3358 C CA . GLU A 1 427 ? 17.669 -14.748 29.965 1.00 8.35 427 GLU A CA 1
ATOM 3359 C C . GLU A 1 427 ? 16.882 -15.912 29.382 1.00 7.31 427 GLU A C 1
ATOM 3360 O O . GLU A 1 427 ? 15.739 -16.142 29.760 1.00 7.53 427 GLU A O 1
ATOM 3366 N N . LEU A 1 428 ? 17.472 -16.660 28.487 1.00 7.53 428 LEU A N 1
ATOM 3367 C CA . LEU A 1 428 ? 16.751 -17.788 27.848 1.00 7.97 428 LEU A CA 1
ATOM 3368 C C . LEU A 1 428 ? 16.422 -18.878 28.874 1.00 8.26 428 LEU A C 1
ATOM 3369 O O . LEU A 1 428 ? 17.226 -19.192 29.754 1.00 8.24 428 LEU A O 1
ATOM 3374 N N . PHE A 1 429 ? 15.204 -19.420 28.793 1.00 9.20 429 PHE A N 1
ATOM 3375 C CA . PHE A 1 429 ? 14.776 -20.564 29.587 1.00 10.94 429 PHE A CA 1
ATOM 3376 C C . PHE A 1 429 ? 15.798 -21.678 29.538 1.00 11.09 429 PHE A C 1
ATOM 3377 O O . PHE A 1 429 ? 16.300 -22.041 28.468 1.00 11.75 429 PHE A O 1
ATOM 3385 N N . HIS A 1 430 ? 16.049 -22.243 30.711 1.00 11.74 430 HIS A N 1
ATOM 3386 C CA . HIS A 1 430 ? 17.032 -23.298 30.919 1.00 13.25 430 HIS A CA 1
ATOM 3387 C C . HIS A 1 430 ? 16.382 -24.608 31.432 1.00 13.51 430 HIS A C 1
ATOM 3388 O O . HIS A 1 430 ? 16.126 -24.730 32.613 1.00 14.52 430 HIS A O 1
ATOM 3395 N N . PRO A 1 431 ? 16.214 -25.592 30.553 1.00 15.91 431 PRO A N 1
ATOM 3396 C CA . PRO A 1 431 ? 15.590 -26.880 30.988 1.00 18.56 431 PRO A CA 1
ATOM 3397 C C . PRO A 1 431 ? 16.456 -27.593 32.001 1.00 18.94 431 PRO A C 1
ATOM 3398 O O . PRO A 1 431 ? 15.894 -28.284 32.850 1.00 21.80 431 PRO A O 1
ATOM 3402 N N . ASP A 1 432 ? 17.798 -27.414 31.958 1.00 19.91 432 ASP A N 1
ATOM 3403 C CA . ASP A 1 432 ? 18.663 -27.940 33.028 1.00 19.65 432 ASP A CA 1
ATOM 3404 C C . ASP A 1 432 ? 18.341 -27.372 34.387 1.00 21.63 432 ASP A C 1
ATOM 3405 O O . ASP A 1 432 ? 18.581 -28.036 35.411 1.00 27.69 432 ASP A O 1
ATOM 3410 N N . GLU A 1 433 ? 17.807 -26.150 34.463 1.00 18.99 433 GLU A N 1
ATOM 3411 C CA . GLU A 1 433 ? 17.544 -25.512 35.728 1.00 20.17 433 GLU A CA 1
ATOM 3412 C C . GLU A 1 433 ? 16.102 -25.680 36.152 1.00 21.80 433 GLU A C 1
ATOM 3413 O O . GLU A 1 433 ? 15.789 -25.658 37.348 1.00 24.10 433 GLU A O 1
ATOM 3419 N N . PHE A 1 434 ? 15.228 -25.773 35.159 1.00 22.06 434 PHE A N 1
ATOM 3420 C CA . PHE A 1 434 ? 13.803 -25.616 35.389 1.00 24.99 434 PHE A CA 1
ATOM 3421 C C . PHE A 1 434 ? 12.918 -26.768 34.889 1.00 24.00 434 PHE A C 1
ATOM 3422 O O . PHE A 1 434 ? 11.708 -26.764 35.207 1.00 27.21 434 PHE A O 1
ATOM 3430 N N . GLY A 1 435 ? 13.482 -27.739 34.154 1.00 25.89 435 GLY A N 1
ATOM 3431 C CA . GLY A 1 435 ? 12.732 -28.909 33.625 1.00 29.64 435 GLY A CA 1
ATOM 3432 C C . GLY A 1 435 ? 12.362 -28.804 32.139 1.00 37.86 435 GLY A C 1
ATOM 3433 O O . GLY A 1 435 ? 12.390 -27.702 31.576 1.00 30.42 435 GLY A O 1
ATOM 3434 N N . THR A 1 436 ? 12.007 -29.953 31.514 1.00 45.59 436 THR A N 1
ATOM 3435 C CA . THR A 1 436 ? 11.611 -30.035 30.067 1.00 51.29 436 THR A CA 1
ATOM 3436 C C . THR A 1 436 ? 10.094 -29.856 29.750 1.00 53.81 436 THR A C 1
ATOM 3437 O O . THR A 1 436 ? 9.203 -30.059 30.591 1.00 50.18 436 THR A O 1
ATOM 3441 N N . ARG B 1 21 ? 52.594 -19.159 9.277 1.00 58.72 21 ARG B N 1
ATOM 3442 C CA . ARG B 1 21 ? 52.483 -19.708 10.671 1.00 55.94 21 ARG B CA 1
ATOM 3443 C C . ARG B 1 21 ? 52.491 -18.575 11.705 1.00 48.62 21 ARG B C 1
ATOM 3444 O O . ARG B 1 21 ? 53.428 -18.437 12.491 1.00 55.59 21 ARG B O 1
ATOM 3452 N N . LYS B 1 22 ? 51.426 -17.783 11.713 1.00 35.05 22 LYS B N 1
ATOM 3453 C CA . LYS B 1 22 ? 51.344 -16.587 12.593 1.00 29.67 22 LYS B CA 1
ATOM 3454 C C . LYS B 1 22 ? 50.741 -16.989 13.931 1.00 24.68 22 LYS B C 1
ATOM 3455 O O . LYS B 1 22 ? 50.072 -18.052 14.075 1.00 25.08 22 LYS B O 1
ATOM 3461 N N . SER B 1 23 ? 50.951 -16.154 14.937 1.00 22.73 23 SER B N 1
ATOM 3462 C CA . SER B 1 23 ? 50.397 -16.454 16.243 1.00 18.05 23 SER B CA 1
ATOM 3463 C C . SER B 1 23 ? 49.810 -15.185 16.860 1.00 15.28 23 SER B C 1
ATOM 3464 O O . SER B 1 23 ? 50.335 -14.042 16.730 1.00 16.18 23 SER B O 1
ATOM 3467 N N . TYR B 1 24 ? 48.699 -15.381 17.534 1.00 12.42 24 TYR B N 1
ATOM 3468 C CA . TYR B 1 24 ? 48.082 -14.327 18.349 1.00 12.01 24 TYR B CA 1
ATOM 3469 C C . TYR B 1 24 ? 48.529 -14.274 19.828 1.00 11.80 24 TYR B C 1
ATOM 3470 O O . TYR B 1 24 ? 47.951 -13.559 20.649 1.00 12.11 24 TYR B O 1
ATOM 3479 N N . LEU B 1 25 ? 49.495 -15.116 20.211 1.00 12.51 25 LEU B N 1
ATOM 3480 C CA . LEU B 1 25 ? 50.025 -15.150 21.565 1.00 12.67 25 LEU B CA 1
ATOM 3481 C C . LEU B 1 25 ? 50.349 -13.769 22.114 1.00 13.23 25 LEU B C 1
ATOM 3482 O O . LEU B 1 25 ? 50.986 -12.948 21.441 1.00 11.88 25 LEU B O 1
ATOM 3487 N N . PHE B 1 26 ? 49.881 -13.499 23.334 1.00 11.26 26 PHE B N 1
ATOM 3488 C CA . PHE B 1 26 ? 50.223 -12.268 24.055 1.00 11.10 26 PHE B CA 1
ATOM 3489 C C . PHE B 1 26 ? 51.400 -12.650 24.916 1.00 12.86 26 PHE B C 1
ATOM 3490 O O . PHE B 1 26 ? 51.440 -13.727 25.473 1.00 12.77 26 PHE B O 1
ATOM 3498 N N . ASP B 1 27 ? 52.426 -11.802 24.949 1.00 13.36 27 ASP B N 1
ATOM 3499 C CA . ASP B 1 27 ? 53.645 -12.209 25.638 1.00 15.44 27 ASP B CA 1
ATOM 3500 C C . ASP B 1 27 ? 53.441 -12.183 27.138 1.00 14.16 27 ASP B C 1
ATOM 3501 O O . ASP B 1 27 ? 52.524 -11.510 27.693 1.00 12.31 27 ASP B O 1
ATOM 3506 N N . ASN B 1 28 ? 54.323 -12.904 27.827 1.00 13.45 28 ASN B N 1
ATOM 3507 C CA . ASN B 1 28 ? 54.336 -12.916 29.281 1.00 12.91 28 ASN B CA 1
ATOM 3508 C C . ASN B 1 28 ? 54.444 -11.535 29.857 1.00 12.65 28 ASN B C 1
ATOM 3509 O O . ASN B 1 28 ? 53.665 -11.181 30.735 1.00 11.00 28 ASN B O 1
ATOM 3514 N N . TYR B 1 29 ? 55.342 -10.722 29.297 1.00 12.04 29 TYR B N 1
ATOM 3515 C CA . TYR B 1 29 ? 55.448 -9.305 29.580 1.00 12.99 29 TYR B CA 1
ATOM 3516 C C . TYR B 1 29 ? 55.036 -8.545 28.360 1.00 11.54 29 TYR B C 1
ATOM 3517 O O . TYR B 1 29 ? 55.638 -8.719 27.299 1.00 12.28 29 TYR B O 1
ATOM 3526 N N . GLU B 1 30 ? 54.022 -7.682 28.496 1.00 9.98 30 GLU B N 1
ATOM 3527 C CA . GLU B 1 30 ? 53.526 -6.874 27.408 1.00 9.82 30 GLU B CA 1
ATOM 3528 C C . GLU B 1 30 ? 53.496 -5.393 27.701 1.00 9.53 30 GLU B C 1
ATOM 3529 O O . GLU B 1 30 ? 53.461 -4.933 28.874 1.00 9.29 30 GLU B O 1
ATOM 3535 N N . VAL B 1 31 ? 53.623 -4.646 26.606 1.00 11.41 31 VAL B N 1
ATOM 3536 C CA . VAL B 1 31 ? 53.766 -3.188 26.636 1.00 11.60 31 VAL B CA 1
ATOM 3537 C C . VAL B 1 31 ? 52.478 -2.489 26.388 1.00 11.32 31 VAL B C 1
ATOM 3538 O O . VAL B 1 31 ? 51.573 -3.034 25.748 1.00 11.80 31 VAL B O 1
ATOM 3542 N N . ASP B 1 32 ? 52.388 -1.288 26.916 1.00 9.54 32 ASP B N 1
ATOM 3543 C CA . ASP B 1 32 ? 51.294 -0.416 26.553 1.00 10.35 32 ASP B CA 1
ATOM 3544 C C . ASP B 1 32 ? 51.798 1.013 26.532 1.00 10.22 32 ASP B C 1
ATOM 3545 O O . ASP B 1 32 ? 51.694 1.766 27.509 1.00 9.97 32 ASP B O 1
ATOM 3550 N N . PRO B 1 33 ? 52.337 1.410 25.355 1.00 10.72 33 PRO B N 1
ATOM 3551 C CA . PRO B 1 33 ? 52.851 2.774 25.227 1.00 11.00 33 PRO B CA 1
ATOM 3552 C C . PRO B 1 33 ? 51.772 3.868 25.371 1.00 10.99 33 PRO B C 1
ATOM 3553 O O . PRO B 1 33 ? 52.086 5.014 25.517 1.00 10.94 33 PRO B O 1
ATOM 3557 N N . ASN B 1 34 ? 50.485 3.491 25.265 1.00 10.34 34 ASN B N 1
ATOM 3558 C CA . ASN B 1 34 ? 49.390 4.426 25.486 1.00 9.89 34 ASN B CA 1
ATOM 3559 C C . ASN B 1 34 ? 48.899 4.514 26.940 1.00 10.28 34 ASN B C 1
ATOM 3560 O O . ASN B 1 34 ? 47.922 5.198 27.214 1.00 9.85 34 ASN B O 1
ATOM 3565 N N . TYR B 1 35 ? 49.650 3.939 27.863 1.00 10.00 35 TYR B N 1
ATOM 3566 C CA . TYR B 1 35 ? 49.260 3.996 29.264 1.00 10.94 35 TYR B CA 1
ATOM 3567 C C . TYR B 1 35 ? 49.130 5.447 29.695 1.00 10.60 35 TYR B C 1
ATOM 3568 O O . TYR B 1 35 ? 48.124 5.832 30.316 1.00 9.33 35 TYR B O 1
ATOM 3577 N N . ALA B 1 36 ? 50.137 6.282 29.445 1.00 11.36 36 ALA B N 1
ATOM 3578 C CA . ALA B 1 36 ? 50.048 7.645 29.915 1.00 12.09 36 ALA B CA 1
ATOM 3579 C C . ALA B 1 36 ? 48.845 8.414 29.370 1.00 10.88 36 ALA B C 1
ATOM 3580 O O . ALA B 1 36 ? 48.128 9.138 30.115 1.00 10.71 36 ALA B O 1
ATOM 3582 N N . PHE B 1 37 ? 48.583 8.226 28.077 1.00 10.51 37 PHE B N 1
ATOM 3583 C CA . PHE B 1 37 ? 47.424 8.821 27.440 1.00 10.21 37 PHE B CA 1
ATOM 3584 C C . PHE B 1 37 ? 46.169 8.402 28.169 1.00 10.14 37 PHE B C 1
ATOM 3585 O O . PHE B 1 37 ? 45.314 9.217 28.529 1.00 8.97 37 PHE B O 1
ATOM 3593 N N . LYS B 1 38 ? 46.040 7.078 28.336 1.00 9.75 38 LYS B N 1
ATOM 3594 C CA . LYS B 1 38 ? 44.819 6.558 28.922 1.00 8.27 38 LYS B CA 1
ATOM 3595 C C . LYS B 1 38 ? 44.644 7.079 30.313 1.00 8.76 38 LYS B C 1
ATOM 3596 O O . LYS B 1 38 ? 43.541 7.477 30.686 1.00 8.20 38 LYS B O 1
ATOM 3602 N N . ALA B 1 39 ? 45.683 6.948 31.147 1.00 8.37 39 ALA B N 1
ATOM 3603 C CA . ALA B 1 39 ? 45.556 7.336 32.570 1.00 9.22 39 ALA B CA 1
ATOM 3604 C C . ALA B 1 39 ? 45.312 8.858 32.699 1.00 9.40 39 ALA B C 1
ATOM 3605 O O . ALA B 1 39 ? 44.455 9.274 33.513 1.00 10.23 39 ALA B O 1
ATOM 3607 N N . MET B 1 40 ? 46.004 9.685 31.921 1.00 9.41 40 MET B N 1
ATOM 3608 C CA . MET B 1 40 ? 45.840 11.153 32.058 1.00 10.43 40 MET B CA 1
ATOM 3609 C C . MET B 1 40 ? 44.500 11.662 31.550 1.00 10.11 40 MET B C 1
ATOM 3610 O O . MET B 1 40 ? 43.816 12.358 32.244 1.00 9.92 40 MET B O 1
ATOM 3615 N N . VAL B 1 41 ? 44.093 11.263 30.347 1.00 9.89 41 VAL B N 1
ATOM 3616 C CA . VAL B 1 41 ? 42.843 11.693 29.835 1.00 9.16 41 VAL B CA 1
ATOM 3617 C C . VAL B 1 41 ? 41.709 11.163 30.687 1.00 8.90 41 VAL B C 1
ATOM 3618 O O . VAL B 1 41 ? 40.759 11.880 30.940 1.00 9.66 41 VAL B O 1
ATOM 3622 N N . SER B 1 42 ? 41.809 9.917 31.155 1.00 9.06 42 SER B N 1
ATOM 3623 C CA . SER B 1 42 ? 40.720 9.299 31.923 1.00 8.87 42 SER B CA 1
ATOM 3624 C C . SER B 1 42 ? 40.573 9.917 33.305 1.00 9.44 42 SER B C 1
ATOM 3625 O O . SER B 1 42 ? 39.498 9.840 33.906 1.00 9.26 42 SER B O 1
ATOM 3628 N N . PHE B 1 43 ? 41.646 10.499 33.806 1.00 9.10 43 PHE B N 1
ATOM 3629 C CA . PHE B 1 43 ? 41.592 11.184 35.115 1.00 10.79 43 PHE B CA 1
ATOM 3630 C C . PHE B 1 43 ? 40.897 12.531 35.025 1.00 11.20 43 PHE B C 1
ATOM 3631 O O . PHE B 1 43 ? 40.468 13.045 36.093 1.00 12.30 43 PHE B O 1
ATOM 3639 N N . GLY B 1 44 ? 40.778 13.112 33.820 1.00 11.49 44 GLY B N 1
ATOM 3640 C CA . GLY B 1 44 ? 40.313 14.481 33.621 1.00 11.10 44 GLY B CA 1
ATOM 3641 C C . GLY B 1 44 ? 41.551 15.363 33.573 1.00 12.00 44 GLY B C 1
ATOM 3642 O O . GLY B 1 44 ? 42.225 15.535 34.578 1.00 12.63 44 GLY B O 1
ATOM 3643 N N . LEU B 1 45 ? 41.906 15.833 32.402 1.00 12.28 45 LEU B N 1
ATOM 3644 C CA . LEU B 1 45 ? 43.117 16.624 32.226 1.00 12.79 45 LEU B CA 1
ATOM 3645 C C . LEU B 1 45 ? 43.156 17.822 33.208 1.00 12.95 45 LEU B C 1
ATOM 3646 O O . LEU B 1 45 ? 44.201 18.110 33.794 1.00 13.82 45 LEU B O 1
ATOM 3651 N N . SER B 1 46 ? 42.012 18.430 33.475 1.00 13.05 46 SER B N 1
ATOM 3652 C CA . SER B 1 46 ? 42.001 19.639 34.356 1.00 13.28 46 SER B CA 1
ATOM 3653 C C . SER B 1 46 ? 42.148 19.254 35.833 1.00 15.09 46 SER B C 1
ATOM 3654 O O . SER B 1 46 ? 42.367 20.119 36.704 1.00 14.53 46 SER B O 1
ATOM 3657 N N . ASN B 1 47 ? 42.056 17.966 36.145 1.00 14.28 47 ASN B N 1
ATOM 3658 C CA . ASN B 1 47 ? 42.200 17.472 37.531 1.00 15.26 47 ASN B CA 1
ATOM 3659 C C . ASN B 1 47 ? 43.658 17.209 37.869 1.00 15.83 47 ASN B C 1
ATOM 3660 O O . ASN B 1 47 ? 44.013 17.046 39.028 1.00 16.66 47 ASN B O 1
ATOM 3665 N N . ILE B 1 48 ? 44.517 17.150 36.870 1.00 14.68 48 ILE B N 1
ATOM 3666 C CA . ILE B 1 48 ? 45.927 16.900 37.110 1.00 17.61 48 ILE B CA 1
ATOM 3667 C C . ILE B 1 48 ? 46.550 18.182 37.704 1.00 18.72 48 ILE B C 1
ATOM 3668 O O . ILE B 1 48 ? 46.432 19.253 37.113 1.00 18.06 48 ILE B O 1
ATOM 3673 N N . PRO B 1 49 ? 47.233 18.061 38.865 1.00 20.95 49 PRO B N 1
ATOM 3674 C CA . PRO B 1 49 ? 47.803 19.266 39.479 1.00 20.98 49 PRO B CA 1
ATOM 3675 C C . PRO B 1 49 ? 48.759 20.016 38.575 1.00 20.32 49 PRO B C 1
ATOM 3676 O O . PRO B 1 49 ? 49.557 19.391 37.850 1.00 19.20 49 PRO B O 1
ATOM 3680 N N . TYR B 1 50 ? 48.634 21.357 38.568 1.00 19.19 50 TYR B N 1
ATOM 3681 C CA . TYR B 1 50 ? 49.501 22.249 37.834 1.00 19.12 50 TYR B CA 1
ATOM 3682 C C . TYR B 1 50 ? 49.506 22.020 36.331 1.00 18.94 50 TYR B C 1
ATOM 3683 O O . TYR B 1 50 ? 50.489 22.343 35.662 1.00 19.70 50 TYR B O 1
ATOM 3692 N N . ALA B 1 51 ? 48.360 21.546 35.846 1.00 19.29 51 ALA B N 1
ATOM 3693 C CA . ALA B 1 51 ? 48.116 21.287 34.451 1.00 21.00 51 ALA B CA 1
ATOM 3694 C C . ALA B 1 51 ? 48.238 22.565 33.608 1.00 20.14 51 ALA B C 1
ATOM 3695 O O . ALA B 1 51 ? 47.811 23.630 34.048 1.00 18.18 51 ALA B O 1
ATOM 3697 N N . GLY B 1 52 ? 48.900 22.444 32.460 1.00 18.46 52 GLY B N 1
ATOM 3698 C CA . GLY B 1 52 ? 48.806 23.392 31.360 1.00 18.16 52 GLY B CA 1
ATOM 3699 C C . GLY B 1 52 ? 47.571 23.260 30.467 1.00 15.32 52 GLY B C 1
ATOM 3700 O O . GLY B 1 52 ? 46.585 22.520 30.752 1.00 15.47 52 GLY B O 1
ATOM 3701 N N . GLY B 1 53 ? 47.589 23.979 29.358 1.00 14.41 53 GLY B N 1
ATOM 3702 C CA . GLY B 1 53 ? 46.503 23.881 28.393 1.00 13.21 53 GLY B CA 1
ATOM 3703 C C . GLY B 1 53 ? 46.432 22.505 27.734 1.00 13.13 53 GLY B C 1
ATOM 3704 O O . GLY B 1 53 ? 47.447 21.900 27.532 1.00 13.38 53 GLY B O 1
ATOM 3705 N N . PHE B 1 54 ? 45.239 22.057 27.362 1.00 13.22 54 PHE B N 1
ATOM 3706 C CA . PHE B 1 54 ? 45.050 20.628 26.928 1.00 13.62 54 PHE B CA 1
ATOM 3707 C C . PHE B 1 54 ? 45.801 20.307 25.658 1.00 13.21 54 PHE B C 1
ATOM 3708 O O . PHE B 1 54 ? 46.345 19.191 25.521 1.00 13.44 54 PHE B O 1
ATOM 3716 N N . LEU B 1 55 ? 45.901 21.265 24.742 1.00 13.22 55 LEU B N 1
ATOM 3717 C CA . LEU B 1 55 ? 46.630 21.021 23.490 1.00 13.79 55 LEU B CA 1
ATOM 3718 C C . LEU B 1 55 ? 48.137 20.853 23.724 1.00 13.91 55 LEU B C 1
ATOM 3719 O O . LEU B 1 55 ? 48.824 20.105 23.024 1.00 15.13 55 LEU B O 1
ATOM 3724 N N . SER B 1 56 ? 48.659 21.498 24.743 1.00 13.83 56 SER B N 1
ATOM 3725 C CA . SER B 1 56 ? 50.010 21.275 25.117 1.00 15.08 56 SER B CA 1
ATOM 3726 C C . SER B 1 56 ? 50.232 19.897 25.815 1.00 13.53 56 SER B C 1
ATOM 3727 O O . SER B 1 56 ? 51.174 19.142 25.517 1.00 13.03 56 SER B O 1
ATOM 3730 N N . THR B 1 57 ? 49.371 19.595 26.765 1.00 12.70 57 THR B N 1
ATOM 3731 C CA . THR B 1 57 ? 49.498 18.319 27.471 1.00 12.91 57 THR B CA 1
ATOM 3732 C C . THR B 1 57 ? 49.424 17.149 26.499 1.00 11.78 57 THR B C 1
ATOM 3733 O O . THR B 1 57 ? 50.252 16.204 26.561 1.00 11.21 57 THR B O 1
ATOM 3737 N N . LEU B 1 58 ? 48.413 17.204 25.626 1.00 10.61 58 LEU B N 1
ATOM 3738 C CA . LEU B 1 58 ? 48.258 16.111 24.666 1.00 11.62 58 LEU B CA 1
ATOM 3739 C C . LEU B 1 58 ? 49.494 15.911 23.794 1.00 11.77 58 LEU B C 1
ATOM 3740 O O . LEU B 1 58 ? 49.877 14.772 23.431 1.00 11.88 58 LEU B O 1
ATOM 3745 N N . TRP B 1 59 ? 50.136 17.023 23.406 1.00 11.81 59 TRP B N 1
ATOM 3746 C CA . TRP B 1 59 ? 51.335 16.929 22.585 1.00 12.27 59 TRP B CA 1
ATOM 3747 C C . TRP B 1 59 ? 52.469 16.212 23.301 1.00 11.87 59 TRP B C 1
ATOM 3748 O O . TRP B 1 59 ? 53.158 15.359 22.720 1.00 12.87 59 TRP B O 1
ATOM 3759 N N . ASN B 1 60 ? 52.633 16.534 24.564 1.00 12.74 60 ASN B N 1
ATOM 3760 C CA . ASN B 1 60 ? 53.645 15.910 25.394 1.00 13.32 60 ASN B CA 1
ATOM 3761 C C . ASN B 1 60 ? 53.350 14.405 25.608 1.00 12.74 60 ASN B C 1
ATOM 3762 O O . ASN B 1 60 ? 54.269 13.639 25.842 1.00 14.67 60 ASN B O 1
ATOM 3767 N N . ILE B 1 61 ? 52.096 14.012 25.518 1.00 11.33 61 ILE B N 1
ATOM 3768 C CA . ILE B 1 61 ? 51.714 12.599 25.664 1.00 11.33 61 ILE B CA 1
ATOM 3769 C C . ILE B 1 61 ? 52.073 11.815 24.389 1.00 10.69 61 ILE B C 1
ATOM 3770 O O . ILE B 1 61 ? 52.733 10.790 24.453 1.00 12.27 61 ILE B O 1
ATOM 3775 N N . PHE B 1 62 ? 51.666 12.309 23.226 1.00 9.95 62 PHE B N 1
ATOM 3776 C CA . PHE B 1 62 ? 51.871 11.555 21.992 1.00 10.10 62 PHE B CA 1
ATOM 3777 C C . PHE B 1 62 ? 53.340 11.592 21.530 1.00 11.10 62 PHE B C 1
ATOM 3778 O O . PHE B 1 62 ? 53.784 10.685 20.870 1.00 10.93 62 PHE B O 1
ATOM 3786 N N . TRP B 1 63 ? 54.030 12.695 21.874 1.00 10.69 63 TRP B N 1
ATOM 3787 C CA . TRP B 1 63 ? 55.430 12.923 21.498 1.00 11.82 63 TRP B CA 1
ATOM 3788 C C . TRP B 1 63 ? 56.240 13.202 22.771 1.00 14.04 63 TRP B C 1
ATOM 3789 O O . TRP B 1 63 ? 56.676 14.338 23.039 1.00 13.27 63 TRP B O 1
ATOM 3800 N N . PRO B 1 64 ? 56.469 12.144 23.560 1.00 15.28 64 PRO B N 1
ATOM 3801 C CA . PRO B 1 64 ? 57.120 12.360 24.819 1.00 16.95 64 PRO B CA 1
ATOM 3802 C C . PRO B 1 64 ? 58.504 12.934 24.531 1.00 17.84 64 PRO B C 1
ATOM 3803 O O . PRO B 1 64 ? 59.155 12.583 23.558 1.00 16.74 64 PRO B O 1
ATOM 3807 N N . ASN B 1 65 ? 58.892 13.823 25.425 1.00 18.72 65 ASN B N 1
ATOM 3808 C CA . ASN B 1 65 ? 60.070 14.656 25.236 1.00 21.58 65 ASN B CA 1
ATOM 3809 C C . ASN B 1 65 ? 60.521 15.278 26.542 1.00 25.89 65 ASN B C 1
ATOM 3810 O O . ASN B 1 65 ? 59.810 15.283 27.541 1.00 23.44 65 ASN B O 1
ATOM 3815 N N . THR B 1 66 ? 61.751 15.744 26.490 1.00 28.02 66 THR B N 1
ATOM 3816 C CA . THR B 1 66 ? 62.229 16.801 27.338 1.00 31.53 66 THR B CA 1
ATOM 3817 C C . THR B 1 66 ? 62.765 17.951 26.470 1.00 32.82 66 THR B C 1
ATOM 3818 O O . THR B 1 66 ? 63.660 17.714 25.630 1.00 30.31 66 THR B O 1
ATOM 3822 N N . PRO B 1 67 ? 62.237 19.191 26.667 1.00 33.63 67 PRO B N 1
ATOM 3823 C CA . PRO B 1 67 ? 62.812 20.333 25.907 1.00 33.94 67 PRO B CA 1
ATOM 3824 C C . PRO B 1 67 ? 64.331 20.379 26.038 1.00 33.02 67 PRO B C 1
ATOM 3825 O O . PRO B 1 67 ? 64.919 20.048 27.098 1.00 32.90 67 PRO B O 1
ATOM 3829 N N . ASN B 1 68 ? 64.928 20.697 24.902 1.00 32.18 68 ASN B N 1
ATOM 3830 C CA . ASN B 1 68 ? 66.359 20.840 24.732 1.00 32.72 68 ASN B CA 1
ATOM 3831 C C . ASN B 1 68 ? 67.168 19.551 24.846 1.00 31.79 68 ASN B C 1
ATOM 3832 O O . ASN B 1 68 ? 68.431 19.616 24.967 1.00 29.78 68 ASN B O 1
ATOM 3837 N N . GLU B 1 69 ? 66.478 18.394 24.745 1.00 29.05 69 GLU B N 1
ATOM 3838 C CA . GLU B 1 69 ? 67.184 17.070 24.736 1.00 28.74 69 GLU B CA 1
ATOM 3839 C C . GLU B 1 69 ? 66.804 16.272 23.519 1.00 29.69 69 GLU B C 1
ATOM 3840 O O . GLU B 1 69 ? 65.768 16.587 22.888 1.00 31.57 69 GLU B O 1
ATOM 3846 N N . PRO B 1 70 ? 67.627 15.244 23.199 1.00 31.97 70 PRO B N 1
ATOM 3847 C CA . PRO B 1 70 ? 67.401 14.488 21.936 1.00 31.46 70 PRO B CA 1
ATOM 3848 C C . PRO B 1 70 ? 66.028 13.801 21.906 1.00 30.43 70 PRO B C 1
ATOM 3849 O O . PRO B 1 70 ? 65.427 13.544 22.954 1.00 26.91 70 PRO B O 1
ATOM 3853 N N . ASP B 1 71 ? 65.556 13.591 20.685 1.00 32.62 71 ASP B N 1
ATOM 3854 C CA . ASP B 1 71 ? 64.236 13.079 20.423 1.00 34.16 71 ASP B CA 1
ATOM 3855 C C . ASP B 1 71 ? 64.203 11.643 20.965 1.00 30.28 71 ASP B C 1
ATOM 3856 O O . ASP B 1 71 ? 65.143 10.891 20.802 1.00 30.14 71 ASP B O 1
ATOM 3861 N N . ILE B 1 72 ? 63.119 11.257 21.636 1.00 23.26 72 ILE B N 1
ATOM 3862 C CA . ILE B 1 72 ? 62.929 9.852 22.007 1.00 21.73 72 ILE B CA 1
ATOM 3863 C C . ILE B 1 72 ? 61.750 9.289 21.205 1.00 18.32 72 ILE B C 1
ATOM 3864 O O . ILE B 1 72 ? 61.045 10.056 20.593 1.00 15.95 72 ILE B O 1
ATOM 3869 N N . GLU B 1 73 ? 61.590 7.957 21.158 1.00 17.73 73 GLU B N 1
ATOM 3870 C CA . GLU B 1 73 ? 60.531 7.398 20.264 1.00 17.00 73 GLU B CA 1
ATOM 3871 C C . GLU B 1 73 ? 59.175 7.875 20.678 1.00 14.01 73 GLU B C 1
ATOM 3872 O O . GLU B 1 73 ? 58.875 7.877 21.872 1.00 15.03 73 GLU B O 1
ATOM 3878 N N . ASN B 1 74 ? 58.356 8.262 19.715 1.00 12.76 74 ASN B N 1
ATOM 3879 C CA . ASN B 1 74 ? 57.025 8.674 20.026 1.00 12.30 74 ASN B CA 1
ATOM 3880 C C . ASN B 1 74 ? 56.131 7.419 20.206 1.00 12.51 74 ASN B C 1
ATOM 3881 O O . ASN B 1 74 ? 56.596 6.300 20.074 1.00 12.35 74 ASN B O 1
ATOM 3886 N N . ILE B 1 75 ? 54.855 7.592 20.529 1.00 11.43 75 ILE B N 1
ATOM 3887 C CA . ILE B 1 75 ? 54.001 6.434 20.844 1.00 11.84 75 ILE B CA 1
ATOM 3888 C C . ILE B 1 75 ? 53.866 5.532 19.631 1.00 11.24 75 ILE B C 1
ATOM 3889 O O . ILE B 1 75 ? 53.949 4.327 19.748 1.00 10.89 75 ILE B O 1
ATOM 3894 N N . TRP B 1 76 ? 53.690 6.109 18.445 1.00 10.61 76 TRP B N 1
ATOM 3895 C CA . TRP B 1 76 ? 53.585 5.294 17.245 1.00 10.72 76 TRP B CA 1
ATOM 3896 C C . TRP B 1 76 ? 54.855 4.453 17.053 1.00 11.35 76 TRP B C 1
ATOM 3897 O O . TRP B 1 76 ? 54.762 3.329 16.666 1.00 9.89 76 TRP B O 1
ATOM 3908 N N . GLU B 1 77 ? 56.015 5.042 17.272 1.00 11.25 77 GLU B N 1
ATOM 3909 C CA . GLU B 1 77 ? 57.280 4.378 16.987 1.00 12.31 77 GLU B CA 1
ATOM 3910 C C . GLU B 1 77 ? 57.436 3.279 17.991 1.00 11.72 77 GLU B C 1
ATOM 3911 O O . GLU B 1 77 ? 57.905 2.197 17.630 1.00 13.09 77 GLU B O 1
ATOM 3917 N N . GLN B 1 78 ? 57.001 3.511 19.247 1.00 11.04 78 GLN B N 1
ATOM 3918 C CA . GLN B 1 78 ? 57.064 2.433 20.242 1.00 12.05 78 GLN B CA 1
ATOM 3919 C C . GLN B 1 78 ? 56.177 1.243 19.837 1.00 11.40 78 GLN B C 1
ATOM 3920 O O . GLN B 1 78 ? 56.541 0.063 20.033 1.00 10.53 78 GLN B O 1
ATOM 3926 N N . LEU B 1 79 ? 54.971 1.551 19.350 1.00 10.76 79 LEU B N 1
ATOM 3927 C CA . LEU B 1 79 ? 54.096 0.485 18.891 1.00 11.11 79 LEU B CA 1
ATOM 3928 C C . LEU B 1 79 ? 54.632 -0.207 17.634 1.00 10.87 79 LEU B C 1
ATOM 3929 O O . LEU B 1 79 ? 54.465 -1.430 17.463 1.00 11.36 79 LEU B O 1
ATOM 3934 N N . ARG B 1 80 ? 55.241 0.583 16.761 1.00 10.53 80 ARG B N 1
ATOM 3935 C CA . ARG B 1 80 ? 55.885 0.030 15.558 1.00 12.87 80 ARG B CA 1
ATOM 3936 C C . ARG B 1 80 ? 56.879 -1.064 15.979 1.00 11.41 80 ARG B C 1
ATOM 3937 O O . ARG B 1 80 ? 56.958 -2.149 15.363 1.00 10.98 80 ARG B O 1
ATOM 3945 N N . ASP B 1 81 ? 57.613 -0.793 17.064 1.00 12.45 81 ASP B N 1
ATOM 3946 C CA . ASP B 1 81 ? 58.641 -1.737 17.575 1.00 12.93 81 ASP B CA 1
ATOM 3947 C C . ASP B 1 81 ? 57.997 -3.088 17.994 1.00 13.37 81 ASP B C 1
ATOM 3948 O O . ASP B 1 81 ? 58.553 -4.136 17.753 1.00 14.98 81 ASP B O 1
ATOM 3953 N N . ARG B 1 82 ? 56.822 -3.012 18.620 1.00 13.07 82 ARG B N 1
ATOM 3954 C CA . ARG B 1 82 ? 56.030 -4.188 19.010 1.00 12.25 82 ARG B CA 1
ATOM 3955 C C . ARG B 1 82 ? 55.433 -4.949 17.827 1.00 11.88 82 ARG B C 1
ATOM 3956 O O . ARG B 1 82 ? 55.461 -6.195 17.772 1.00 12.43 82 ARG B O 1
ATOM 3964 N N . ILE B 1 83 ? 54.963 -4.209 16.842 1.00 10.72 83 ILE B N 1
ATOM 3965 C CA . ILE B 1 83 ? 54.256 -4.728 15.664 1.00 11.20 83 ILE B CA 1
ATOM 3966 C C . ILE B 1 83 ? 55.238 -5.430 14.733 1.00 13.15 83 ILE B C 1
ATOM 3967 O O . ILE B 1 83 ? 54.852 -6.333 13.948 1.00 13.72 83 ILE B O 1
ATOM 3972 N N . GLN B 1 84 ? 56.500 -5.035 14.854 1.00 14.00 84 GLN B N 1
ATOM 3973 C CA . GLN B 1 84 ? 57.554 -5.615 14.037 1.00 19.23 84 GLN B CA 1
ATOM 3974 C C . GLN B 1 84 ? 57.653 -7.125 14.282 1.00 21.69 84 GLN B C 1
ATOM 3975 O O . GLN B 1 84 ? 58.076 -7.859 13.408 1.00 23.20 84 GLN B O 1
ATOM 3981 N N . ASP B 1 85 ? 57.294 -7.596 15.474 1.00 22.54 85 ASP B N 1
ATOM 3982 C CA . ASP B 1 85 ? 57.235 -9.049 15.698 1.00 27.35 85 ASP B CA 1
ATOM 3983 C C . ASP B 1 85 ? 56.112 -9.786 14.955 1.00 24.59 85 ASP B C 1
ATOM 3984 O O . ASP B 1 85 ? 56.096 -10.986 14.956 1.00 27.23 85 ASP B O 1
ATOM 3989 N N . LEU B 1 86 ? 55.179 -9.086 14.320 1.00 21.01 86 LEU B N 1
ATOM 3990 C CA . LEU B 1 86 ? 54.033 -9.680 13.683 1.00 22.96 86 LEU B CA 1
ATOM 3991 C C . LEU B 1 86 ? 54.039 -9.569 12.195 1.00 22.72 86 LEU B C 1
ATOM 3992 O O . LEU B 1 86 ? 53.292 -10.249 11.559 1.00 23.00 86 LEU B O 1
ATOM 3997 N N . VAL B 1 87 ? 54.787 -8.635 11.627 1.00 22.54 87 VAL B N 1
ATOM 3998 C CA . VAL B 1 87 ? 54.644 -8.353 10.223 1.00 20.04 87 VAL B CA 1
ATOM 3999 C C . VAL B 1 87 ? 56.064 -8.284 9.619 1.00 20.68 87 VAL B C 1
ATOM 4000 O O . VAL B 1 87 ? 57.083 -8.210 10.346 1.00 20.18 87 VAL B O 1
ATOM 4004 N N . ASP B 1 88 ? 56.087 -8.356 8.313 1.00 19.85 88 ASP B N 1
ATOM 4005 C CA . ASP B 1 88 ? 57.389 -8.423 7.621 1.00 24.73 88 ASP B CA 1
ATOM 4006 C C . ASP B 1 88 ? 57.981 -7.054 7.365 1.00 23.31 88 ASP B C 1
ATOM 4007 O O . ASP B 1 88 ? 57.386 -6.003 7.662 1.00 18.57 88 ASP B O 1
ATOM 4012 N N . GLU B 1 89 ? 59.207 -7.061 6.832 1.00 22.74 89 GLU B N 1
ATOM 4013 C CA . GLU B 1 89 ? 59.930 -5.831 6.692 1.00 21.01 89 GLU B CA 1
ATOM 4014 C C . GLU B 1 89 ? 59.223 -4.837 5.805 1.00 19.20 89 GLU B C 1
ATOM 4015 O O . GLU B 1 89 ? 59.304 -3.640 5.999 1.00 19.03 89 GLU B O 1
ATOM 4021 N N . SER B 1 90 ? 58.568 -5.323 4.776 1.00 20.43 90 SER B N 1
ATOM 4022 C CA . SER B 1 90 ? 57.950 -4.453 3.842 1.00 21.55 90 SER B CA 1
ATOM 4023 C C . SER B 1 90 ? 56.814 -3.653 4.505 1.00 18.98 90 SER B C 1
ATOM 4024 O O . SER B 1 90 ? 56.641 -2.468 4.240 1.00 19.01 90 SER B O 1
ATOM 4027 N N . ILE B 1 91 ? 56.113 -4.305 5.413 1.00 19.29 91 ILE B N 1
ATOM 4028 C CA . ILE B 1 91 ? 54.992 -3.614 6.158 1.00 17.61 91 ILE B CA 1
ATOM 4029 C C . ILE B 1 91 ? 55.606 -2.598 7.129 1.00 15.82 91 ILE B C 1
ATOM 4030 O O . ILE B 1 91 ? 55.132 -1.435 7.264 1.00 16.09 91 ILE B O 1
ATOM 4035 N N . ILE B 1 92 ? 56.699 -2.988 7.770 1.00 15.67 92 ILE B N 1
ATOM 4036 C CA . ILE B 1 92 ? 57.413 -2.047 8.626 1.00 16.32 92 ILE B CA 1
ATOM 4037 C C . ILE B 1 92 ? 57.867 -0.792 7.827 1.00 17.47 92 ILE B C 1
ATOM 4038 O O . ILE B 1 92 ? 57.727 0.359 8.324 1.00 14.82 92 ILE B O 1
ATOM 4043 N N . ASP B 1 93 ? 58.396 -0.998 6.609 1.00 17.49 93 ASP B N 1
ATOM 4044 C CA . ASP B 1 93 ? 58.838 0.119 5.783 1.00 19.95 93 ASP B CA 1
ATOM 4045 C C . ASP B 1 93 ? 57.678 1.035 5.463 1.00 18.30 93 ASP B C 1
ATOM 4046 O O . ASP B 1 93 ? 57.785 2.264 5.562 1.00 18.73 93 ASP B O 1
ATOM 4051 N N . ALA B 1 94 ? 56.552 0.443 5.117 1.00 18.07 94 ALA B N 1
ATOM 4052 C CA . ALA B 1 94 ? 55.379 1.237 4.842 1.00 18.54 94 ALA B CA 1
ATOM 4053 C C . ALA B 1 94 ? 54.899 2.043 6.073 1.00 17.22 94 ALA B C 1
ATOM 4054 O O . ALA B 1 94 ? 54.572 3.237 5.947 1.00 18.84 94 ALA B O 1
ATOM 4056 N N . ILE B 1 95 ? 54.868 1.389 7.218 1.00 16.48 95 ILE B N 1
ATOM 4057 C CA . ILE B 1 95 ? 54.487 2.047 8.482 1.00 15.12 95 ILE B CA 1
ATOM 4058 C C . ILE B 1 95 ? 55.430 3.233 8.721 1.00 15.35 95 ILE B C 1
ATOM 4059 O O . ILE B 1 95 ? 55.017 4.355 9.002 1.00 15.13 95 ILE B O 1
ATOM 4064 N N . ASN B 1 96 ? 56.716 2.991 8.602 1.00 15.11 96 ASN B N 1
ATOM 4065 C CA . ASN B 1 96 ? 57.711 4.035 8.860 1.00 15.34 96 ASN B CA 1
ATOM 4066 C C . ASN B 1 96 ? 57.546 5.227 7.905 1.00 16.43 96 ASN B C 1
ATOM 4067 O O . ASN B 1 96 ? 57.712 6.391 8.304 1.00 17.71 96 ASN B O 1
ATOM 4072 N N . GLY B 1 97 ? 57.103 4.958 6.684 1.00 15.89 97 GLY B N 1
ATOM 4073 C CA . GLY B 1 97 ? 56.888 6.009 5.728 1.00 17.24 97 GLY B CA 1
ATOM 4074 C C . GLY B 1 97 ? 55.768 6.937 6.170 1.00 19.00 97 GLY B C 1
ATOM 4075 O O . GLY B 1 97 ? 55.866 8.160 6.044 1.00 19.97 97 GLY B O 1
ATOM 4076 N N . ILE B 1 98 ? 54.714 6.346 6.728 1.00 17.35 98 ILE B N 1
ATOM 4077 C CA . ILE B 1 98 ? 53.635 7.121 7.309 1.00 17.90 98 ILE B CA 1
ATOM 4078 C C . ILE B 1 98 ? 54.071 7.876 8.544 1.00 15.62 98 ILE B C 1
ATOM 4079 O O . ILE B 1 98 ? 53.798 9.059 8.661 1.00 15.87 98 ILE B O 1
ATOM 4084 N N . LEU B 1 99 ? 54.762 7.221 9.473 1.00 14.40 99 LEU B N 1
ATOM 4085 C CA . LEU B 1 99 ? 55.241 7.908 10.661 1.00 14.90 99 LEU B CA 1
ATOM 4086 C C . LEU B 1 99 ? 56.118 9.110 10.316 1.00 17.41 99 LEU B C 1
ATOM 4087 O O . LEU B 1 99 ? 55.989 10.178 10.936 1.00 16.18 99 LEU B O 1
ATOM 4092 N N . ASP B 1 100 ? 57.035 8.909 9.342 1.00 17.65 100 ASP B N 1
ATOM 4093 C CA . ASP B 1 100 ? 58.053 9.934 9.034 1.00 19.82 100 ASP B CA 1
ATOM 4094 C C . ASP B 1 100 ? 57.502 11.073 8.187 1.00 19.78 100 ASP B C 1
ATOM 4095 O O . ASP B 1 100 ? 58.167 12.141 8.083 1.00 22.01 100 ASP B O 1
ATOM 4100 N N . SER B 1 101 ? 56.280 10.909 7.651 1.00 18.24 101 SER B N 1
ATOM 4101 C CA . SER B 1 101 ? 55.591 11.938 6.883 1.00 19.10 101 SER B CA 1
ATOM 4102 C C . SER B 1 101 ? 54.393 12.551 7.623 1.00 18.94 101 SER B C 1
ATOM 4103 O O . SER B 1 101 ? 54.553 13.550 8.311 1.00 20.61 101 SER B O 1
ATOM 4106 N N . LYS B 1 102 ? 53.254 11.903 7.513 1.00 18.05 102 LYS B N 1
ATOM 4107 C CA . LYS B 1 102 ? 52.025 12.446 8.046 1.00 19.82 102 LYS B CA 1
ATOM 4108 C C . LYS B 1 102 ? 52.044 12.647 9.546 1.00 17.45 102 LYS B C 1
ATOM 4109 O O . LYS B 1 102 ? 51.583 13.701 10.021 1.00 18.14 102 LYS B O 1
ATOM 4115 N N . ILE B 1 103 ? 52.653 11.725 10.291 1.00 16.46 103 ILE B N 1
ATOM 4116 C CA . ILE B 1 103 ? 52.656 11.865 11.740 1.00 16.53 103 ILE B CA 1
ATOM 4117 C C . ILE B 1 103 ? 53.605 12.986 12.191 1.00 16.25 103 ILE B C 1
ATOM 4118 O O . ILE B 1 103 ? 53.238 13.804 13.053 1.00 14.93 103 ILE B O 1
ATOM 4123 N N . LYS B 1 104 ? 54.777 13.069 11.578 1.00 16.30 104 LYS B N 1
ATOM 4124 C CA . LYS B 1 104 ? 55.735 14.090 11.941 1.00 19.54 104 LYS B CA 1
ATOM 4125 C C . LYS B 1 104 ? 55.193 15.458 11.519 1.00 15.87 104 LYS B C 1
ATOM 4126 O O . LYS B 1 104 ? 55.420 16.454 12.184 1.00 17.83 104 LYS B O 1
ATOM 4132 N N . GLU B 1 105 ? 54.507 15.511 10.414 1.00 17.17 105 GLU B N 1
ATOM 4133 C CA . GLU B 1 105 ? 53.983 16.793 9.937 1.00 17.76 105 GLU B CA 1
ATOM 4134 C C . GLU B 1 105 ? 52.924 17.282 10.905 1.00 17.95 105 GLU B C 1
ATOM 4135 O O . GLU B 1 105 ? 52.785 18.452 11.146 1.00 15.49 105 GLU B O 1
ATOM 4141 N N . THR B 1 106 ? 52.118 16.341 11.393 1.00 15.59 106 THR B N 1
ATOM 4142 C CA . THR B 1 106 ? 51.104 16.679 12.370 1.00 14.53 106 THR B CA 1
ATOM 4143 C C . THR B 1 106 ? 51.727 17.097 13.687 1.00 13.31 106 THR B C 1
ATOM 4144 O O . THR B 1 106 ? 51.234 18.063 14.296 1.00 14.81 106 THR B O 1
ATOM 4148 N N . ARG B 1 107 ? 52.791 16.436 14.128 1.00 12.96 107 ARG B N 1
ATOM 4149 C CA . ARG B 1 107 ? 53.494 16.814 15.318 1.00 14.17 107 ARG B CA 1
ATOM 4150 C C . ARG B 1 107 ? 53.887 18.284 15.210 1.00 16.22 107 ARG B C 1
ATOM 4151 O O . ARG B 1 107 ? 53.679 19.079 16.121 1.00 13.85 107 ARG B O 1
ATOM 4159 N N . ASP B 1 108 ? 54.484 18.613 14.072 1.00 15.43 108 ASP B N 1
ATOM 4160 C CA . ASP B 1 108 ? 55.009 19.968 13.924 1.00 16.30 108 ASP B CA 1
ATOM 4161 C C . ASP B 1 108 ? 53.939 21.016 13.835 1.00 16.54 108 ASP B C 1
ATOM 4162 O O . ASP B 1 108 ? 54.130 22.128 14.374 1.00 20.28 108 ASP B O 1
ATOM 4167 N N . LYS B 1 109 ? 52.837 20.708 13.154 1.00 15.83 109 LYS B N 1
ATOM 4168 C CA . LYS B 1 109 ? 51.715 21.605 13.051 1.00 15.27 109 LYS B CA 1
ATOM 4169 C C . LYS B 1 109 ? 51.121 21.901 14.434 1.00 15.12 109 LYS B C 1
ATOM 4170 O O . LYS B 1 109 ? 50.790 23.048 14.770 1.00 14.85 109 LYS B O 1
ATOM 4176 N N . ILE B 1 110 ? 50.975 20.860 15.245 1.00 14.01 110 ILE B N 1
ATOM 4177 C CA . ILE B 1 110 ? 50.437 21.073 16.576 1.00 15.43 110 ILE B CA 1
ATOM 4178 C C . ILE B 1 110 ? 51.384 21.912 17.437 1.00 15.68 110 ILE B C 1
ATOM 4179 O O . ILE B 1 110 ? 50.912 22.769 18.188 1.00 15.48 110 ILE B O 1
ATOM 4184 N N . GLN B 1 111 ? 52.685 21.674 17.316 1.00 16.67 111 GLN B N 1
ATOM 4185 C CA . GLN B 1 111 ? 53.669 22.419 18.066 1.00 19.16 111 GLN B CA 1
ATOM 4186 C C . GLN B 1 111 ? 53.526 23.898 17.705 1.00 21.14 111 GLN B C 1
ATOM 4187 O O . GLN B 1 111 ? 53.458 24.767 18.569 1.00 18.58 111 GLN B O 1
ATOM 4193 N N . ASP B 1 112 ? 53.430 24.149 16.422 1.00 20.09 112 ASP B N 1
ATOM 4194 C CA . ASP B 1 112 ? 53.145 25.512 15.913 1.00 21.59 112 ASP B CA 1
ATOM 4195 C C . ASP B 1 112 ? 51.914 26.125 16.551 1.00 18.91 112 ASP B C 1
ATOM 4196 O O . ASP B 1 112 ? 51.964 27.262 17.022 1.00 17.71 112 ASP B O 1
ATOM 4201 N N . ILE B 1 113 ? 50.810 25.405 16.552 1.00 18.74 113 ILE B N 1
ATOM 4202 C CA . ILE B 1 113 ? 49.587 25.886 17.179 1.00 18.32 113 ILE B CA 1
ATOM 4203 C C . ILE B 1 113 ? 49.792 26.193 18.692 1.00 17.96 113 ILE B C 1
ATOM 4204 O O . ILE B 1 113 ? 49.290 27.253 19.211 1.00 18.58 113 ILE B O 1
ATOM 4209 N N . ASN B 1 114 ? 50.477 25.301 19.414 1.00 16.73 114 ASN B N 1
ATOM 4210 C CA . ASN B 1 114 ? 50.748 25.532 20.819 1.00 17.69 114 ASN B CA 1
ATOM 4211 C C . ASN B 1 114 ? 51.519 26.841 21.101 1.00 19.99 114 ASN B C 1
ATOM 4212 O O . ASN B 1 114 ? 51.220 27.558 22.058 1.00 19.83 114 ASN B O 1
ATOM 4217 N N . GLU B 1 115 ? 52.539 27.078 20.294 1.00 20.50 115 GLU B N 1
ATOM 4218 C CA . GLU B 1 115 ? 53.316 28.309 20.404 1.00 25.36 115 GLU B CA 1
ATOM 4219 C C . GLU B 1 115 ? 52.442 29.527 20.167 1.00 23.28 115 GLU B C 1
ATOM 4220 O O . GLU B 1 115 ? 52.496 30.499 20.934 1.00 25.23 115 GLU B O 1
ATOM 4226 N N . THR B 1 116 ? 51.608 29.479 19.131 1.00 24.01 116 THR B N 1
ATOM 4227 C CA . THR B 1 116 ? 50.692 30.561 18.847 1.00 23.28 116 THR B CA 1
ATOM 4228 C C . THR B 1 116 ? 49.671 30.844 19.983 1.00 27.38 116 THR B C 1
ATOM 4229 O O . THR B 1 116 ? 49.384 32.018 20.322 1.00 25.65 116 THR B O 1
ATOM 4233 N N . ILE B 1 117 ? 49.100 29.777 20.548 1.00 23.33 117 ILE B N 1
ATOM 4234 C CA . ILE B 1 117 ? 48.129 29.937 21.602 1.00 22.68 117 ILE B CA 1
ATOM 4235 C C . ILE B 1 117 ? 48.757 30.694 22.782 1.00 27.19 117 ILE B C 1
ATOM 4236 O O . ILE B 1 117 ? 48.140 31.600 23.393 1.00 24.19 117 ILE B O 1
ATOM 4241 N N . GLU B 1 118 ? 49.954 30.272 23.127 1.00 28.61 118 GLU B N 1
ATOM 4242 C CA . GLU B 1 118 ? 50.628 30.760 24.297 1.00 35.89 118 GLU B CA 1
ATOM 4243 C C . GLU B 1 118 ? 51.015 32.247 24.126 1.00 36.17 118 GLU B C 1
ATOM 4244 O O . GLU B 1 118 ? 50.812 33.096 25.033 1.00 31.58 118 GLU B O 1
ATOM 4250 N N . ASN B 1 119 ? 51.579 32.545 22.970 1.00 30.69 119 ASN B N 1
ATOM 4251 C CA . ASN B 1 119 ? 52.088 33.894 22.685 1.00 34.34 119 ASN B CA 1
ATOM 4252 C C . ASN B 1 119 ? 51.101 34.902 22.144 1.00 33.68 119 ASN B C 1
ATOM 4253 O O . ASN B 1 119 ? 51.346 36.117 22.256 1.00 30.44 119 ASN B O 1
ATOM 4258 N N . PHE B 1 120 ? 50.001 34.439 21.556 1.00 26.82 120 PHE B N 1
ATOM 4259 C CA . PHE B 1 120 ? 49.054 35.318 20.925 1.00 26.70 120 PHE B CA 1
ATOM 4260 C C . PHE B 1 120 ? 47.588 35.068 21.287 1.00 26.29 120 PHE B C 1
ATOM 4261 O O . PHE B 1 120 ? 46.721 35.875 20.903 1.00 23.06 120 PHE B O 1
ATOM 4269 N N . GLY B 1 121 ? 47.342 33.932 21.968 1.00 24.65 121 GLY B N 1
ATOM 4270 C CA . GLY B 1 121 ? 46.025 33.582 22.501 1.00 25.86 121 GLY B CA 1
ATOM 4271 C C . GLY B 1 121 ? 45.284 32.604 21.591 1.00 26.16 121 GLY B C 1
ATOM 4272 O O . GLY B 1 121 ? 45.643 32.433 20.429 1.00 27.26 121 GLY B O 1
ATOM 4273 N N . TYR B 1 122 ? 44.244 31.999 22.140 1.00 23.47 122 TYR B N 1
ATOM 4274 C CA . TYR B 1 122 ? 43.473 30.993 21.434 1.00 22.69 122 TYR B CA 1
ATOM 4275 C C . TYR B 1 122 ? 42.848 31.564 20.182 1.00 24.52 122 TYR B C 1
ATOM 4276 O O . TYR B 1 122 ? 42.932 30.969 19.117 1.00 24.67 122 TYR B O 1
ATOM 4285 N N . ALA B 1 123 ? 42.265 32.749 20.278 1.00 26.72 123 ALA B N 1
ATOM 4286 C CA . ALA B 1 123 ? 41.543 33.320 19.101 1.00 27.41 123 ALA B CA 1
ATOM 4287 C C . ALA B 1 123 ? 42.485 33.561 17.893 1.00 25.31 123 ALA B C 1
ATOM 4288 O O . ALA B 1 123 ? 42.148 33.301 16.742 1.00 25.98 123 ALA B O 1
ATOM 4290 N N . ALA B 1 124 ? 43.713 33.938 18.167 1.00 26.37 124 ALA B N 1
ATOM 4291 C CA . ALA B 1 124 ? 44.707 34.106 17.081 1.00 26.75 124 ALA B CA 1
ATOM 4292 C C . ALA B 1 124 ? 45.218 32.774 16.486 1.00 28.97 124 ALA B C 1
ATOM 4293 O O . ALA B 1 124 ? 45.854 32.745 15.405 1.00 25.69 124 ALA B O 1
ATOM 4295 N N . ALA B 1 125 ? 45.059 31.684 17.244 1.00 25.56 125 ALA B N 1
ATOM 4296 C CA . ALA B 1 125 ? 45.403 30.370 16.720 1.00 24.30 125 ALA B CA 1
ATOM 4297 C C . ALA B 1 125 ? 44.229 29.673 16.053 1.00 23.12 125 ALA B C 1
ATOM 4298 O O . ALA B 1 125 ? 44.396 28.584 15.574 1.00 22.45 125 ALA B O 1
ATOM 4300 N N . LYS B 1 126 ? 43.053 30.286 16.027 1.00 21.04 126 LYS B N 1
ATOM 4301 C CA . LYS B 1 126 ? 41.839 29.644 15.540 1.00 22.87 126 LYS B CA 1
ATOM 4302 C C . LYS B 1 126 ? 41.959 29.108 14.126 1.00 24.57 126 LYS B C 1
ATOM 4303 O O . LYS B 1 126 ? 41.617 27.938 13.843 1.00 20.22 126 LYS B O 1
ATOM 4309 N N . ASP B 1 127 ? 42.415 29.947 13.192 1.00 24.98 127 ASP B N 1
ATOM 4310 C CA . ASP B 1 127 ? 42.477 29.455 11.812 1.00 24.20 127 ASP B CA 1
ATOM 4311 C C . ASP B 1 127 ? 43.521 28.384 11.668 1.00 22.14 127 ASP B C 1
ATOM 4312 O O . ASP B 1 127 ? 43.359 27.464 10.869 1.00 20.20 127 ASP B O 1
ATOM 4317 N N . ASP B 1 128 ? 44.611 28.498 12.403 1.00 22.63 128 ASP B N 1
ATOM 4318 C CA . ASP B 1 128 ? 45.660 27.485 12.353 1.00 22.59 128 ASP B CA 1
ATOM 4319 C C . ASP B 1 128 ? 45.100 26.128 12.882 1.00 20.11 128 ASP B C 1
ATOM 4320 O O . ASP B 1 128 ? 45.337 25.122 12.290 1.00 19.48 128 ASP B O 1
ATOM 4325 N N . TYR B 1 129 ? 44.322 26.164 13.955 1.00 18.41 129 TYR B N 1
ATOM 4326 C CA . TYR B 1 129 ? 43.665 24.956 14.482 1.00 17.63 129 TYR B CA 1
ATOM 4327 C C . TYR B 1 129 ? 42.675 24.394 13.463 1.00 17.14 129 TYR B C 1
ATOM 4328 O O . TYR B 1 129 ? 42.636 23.167 13.227 1.00 17.14 129 TYR B O 1
ATOM 4337 N N . ILE B 1 130 ? 41.824 25.250 12.883 1.00 16.62 130 ILE B N 1
ATOM 4338 C CA . ILE B 1 130 ? 40.944 24.805 11.831 1.00 17.87 130 ILE B CA 1
ATOM 4339 C C . ILE B 1 130 ? 41.695 24.088 10.721 1.00 18.80 130 ILE B C 1
ATOM 4340 O O . ILE B 1 130 ? 41.237 23.031 10.254 1.00 19.14 130 ILE B O 1
ATOM 4345 N N . GLY B 1 131 ? 42.850 24.589 10.350 1.00 18.60 131 GLY B N 1
ATOM 4346 C CA . GLY B 1 131 ? 43.717 23.939 9.334 1.00 20.20 131 GLY B CA 1
ATOM 4347 C C . GLY B 1 131 ? 44.265 22.568 9.789 1.00 19.06 131 GLY B C 1
ATOM 4348 O O . GLY B 1 131 ? 44.313 21.621 9.020 1.00 17.71 131 GLY B O 1
ATOM 4349 N N . LEU B 1 132 ? 44.602 22.484 11.069 1.00 17.63 132 LEU B N 1
ATOM 4350 C CA . LEU B 1 132 ? 45.003 21.189 11.677 1.00 17.15 132 LEU B CA 1
ATOM 4351 C C . LEU B 1 132 ? 43.913 20.193 11.469 1.00 15.75 132 LEU B C 1
ATOM 4352 O O . LEU B 1 132 ? 44.190 19.087 10.990 1.00 16.23 132 LEU B O 1
ATOM 4357 N N . VAL B 1 133 ? 42.691 20.537 11.862 1.00 15.54 133 VAL B N 1
ATOM 4358 C CA . VAL B 1 133 ? 41.571 19.565 11.811 1.00 15.33 133 VAL B CA 1
ATOM 4359 C C . VAL B 1 133 ? 41.313 19.240 10.356 1.00 17.59 133 VAL B C 1
ATOM 4360 O O . VAL B 1 133 ? 41.224 18.072 9.953 1.00 15.53 133 VAL B O 1
ATOM 4364 N N . THR B 1 134 ? 41.241 20.286 9.510 1.00 16.68 134 THR B N 1
ATOM 4365 C CA . THR B 1 134 ? 40.799 20.090 8.140 1.00 19.16 134 THR B CA 1
ATOM 4366 C C . THR B 1 134 ? 41.794 19.352 7.272 1.00 18.12 134 THR B C 1
ATOM 4367 O O . THR B 1 134 ? 41.410 18.460 6.467 1.00 19.88 134 THR B O 1
ATOM 4371 N N . HIS B 1 135 ? 43.060 19.697 7.395 1.00 18.42 135 HIS B N 1
ATOM 4372 C CA . HIS B 1 135 ? 44.073 19.223 6.474 1.00 20.18 135 HIS B CA 1
ATOM 4373 C C . HIS B 1 135 ? 44.982 18.169 7.017 1.00 18.95 135 HIS B C 1
ATOM 4374 O O . HIS B 1 135 ? 45.752 17.584 6.249 1.00 18.92 135 HIS B O 1
ATOM 4381 N N . TYR B 1 136 ? 45.000 17.969 8.345 1.00 17.13 136 TYR B N 1
ATOM 4382 C CA . TYR B 1 136 ? 45.925 16.987 8.920 1.00 15.92 136 TYR B CA 1
ATOM 4383 C C . TYR B 1 136 ? 45.154 15.852 9.611 1.00 15.26 136 TYR B C 1
ATOM 4384 O O . TYR B 1 136 ? 45.479 14.679 9.373 1.00 14.77 136 TYR B O 1
ATOM 4393 N N . LEU B 1 137 ? 44.161 16.190 10.413 1.00 13.65 137 LEU B N 1
ATOM 4394 C CA . LEU B 1 137 ? 43.455 15.136 11.208 1.00 14.51 137 LEU B CA 1
ATOM 4395 C C . LEU B 1 137 ? 42.353 14.366 10.494 1.00 13.79 137 LEU B C 1
ATOM 4396 O O . LEU B 1 137 ? 42.275 13.162 10.635 1.00 13.46 137 LEU B O 1
ATOM 4401 N N . ILE B 1 138 ? 41.457 15.040 9.790 1.00 14.23 138 ILE B N 1
ATOM 4402 C CA . ILE B 1 138 ? 40.416 14.375 9.045 1.00 16.61 138 ILE B CA 1
ATOM 4403 C C . ILE B 1 138 ? 41.076 13.388 8.061 1.00 17.28 138 ILE B C 1
ATOM 4404 O O . ILE B 1 138 ? 42.009 13.732 7.304 1.00 16.55 138 ILE B O 1
ATOM 4409 N N . GLY B 1 139 ? 40.636 12.130 8.138 1.00 17.01 139 GLY B N 1
ATOM 4410 C CA . GLY B 1 139 ? 41.186 11.073 7.295 1.00 16.77 139 GLY B CA 1
ATOM 4411 C C . GLY B 1 139 ? 42.472 10.430 7.759 1.00 15.74 139 GLY B C 1
ATOM 4412 O O . GLY B 1 139 ? 42.950 9.479 7.126 1.00 15.86 139 GLY B O 1
ATOM 4413 N N . LEU B 1 140 ? 43.123 10.979 8.799 1.00 14.24 140 LEU B N 1
ATOM 4414 C CA . LEU B 1 140 ? 44.449 10.433 9.220 1.00 14.25 140 LEU B CA 1
ATOM 4415 C C . LEU B 1 140 ? 44.408 8.928 9.571 1.00 13.11 140 LEU B C 1
ATOM 4416 O O . LEU B 1 140 ? 45.381 8.226 9.368 1.00 13.83 140 LEU B O 1
ATOM 4421 N N . GLU B 1 141 ? 43.289 8.478 10.070 1.00 13.13 141 GLU B N 1
ATOM 4422 C CA . GLU B 1 141 ? 43.124 7.083 10.492 1.00 14.73 141 GLU B CA 1
ATOM 4423 C C . GLU B 1 141 ? 43.140 6.100 9.293 1.00 13.95 141 GLU B C 1
ATOM 4424 O O . GLU B 1 141 ? 43.408 4.914 9.499 1.00 13.78 141 GLU B O 1
ATOM 4430 N N . GLU B 1 142 ? 42.854 6.602 8.096 1.00 15.19 142 GLU B N 1
ATOM 4431 C CA . GLU B 1 142 ? 42.781 5.726 6.943 1.00 17.23 142 GLU B CA 1
ATOM 4432 C C . GLU B 1 142 ? 44.110 5.060 6.702 1.00 15.27 142 GLU B C 1
ATOM 4433 O O . GLU B 1 142 ? 44.150 3.927 6.190 1.00 14.55 142 GLU B O 1
ATOM 4439 N N . ASN B 1 143 ? 45.207 5.719 7.098 1.00 13.67 143 ASN B N 1
ATOM 4440 C CA . ASN B 1 143 ? 46.528 5.152 6.954 1.00 14.39 143 ASN B CA 1
ATOM 4441 C C . ASN B 1 143 ? 46.715 3.811 7.688 1.00 13.95 143 ASN B C 1
ATOM 4442 O O . ASN B 1 143 ? 47.582 3.026 7.307 1.00 14.22 143 ASN B O 1
ATOM 4447 N N . PHE B 1 144 ? 45.871 3.516 8.676 1.00 12.50 144 PHE B N 1
ATOM 4448 C CA . PHE B 1 144 ? 46.006 2.293 9.460 1.00 11.46 144 PHE B CA 1
ATOM 4449 C C . PHE B 1 144 ? 44.740 1.473 9.495 1.00 12.80 144 PHE B C 1
ATOM 4450 O O . PHE B 1 144 ? 44.592 0.642 10.400 1.00 12.79 144 PHE B O 1
ATOM 4458 N N . LYS B 1 145 ? 43.846 1.689 8.514 1.00 14.30 145 LYS B N 1
ATOM 4459 C CA . LYS B 1 145 ? 42.701 0.795 8.283 1.00 17.39 145 LYS B CA 1
ATOM 4460 C C . LYS B 1 145 ? 42.925 -0.012 7.010 1.00 20.56 145 LYS B C 1
ATOM 4461 O O . LYS B 1 145 ? 43.610 0.446 6.083 1.00 20.45 145 LYS B O 1
ATOM 4467 N N . ARG B 1 146 ? 42.396 -1.222 7.019 1.00 21.36 146 ARG B N 1
ATOM 4468 C CA . ARG B 1 146 ? 42.443 -2.142 5.885 1.00 25.27 146 ARG B CA 1
ATOM 4469 C C . ARG B 1 146 ? 41.007 -2.592 5.593 1.00 29.43 146 ARG B C 1
ATOM 4470 O O . ARG B 1 146 ? 40.185 -2.645 6.477 1.00 29.25 146 ARG B O 1
ATOM 4478 N N . GLU B 1 147 ? 40.690 -2.936 4.365 1.00 38.23 147 GLU B N 1
ATOM 4479 C CA . GLU B 1 147 ? 39.401 -3.597 4.109 1.00 43.03 147 GLU B CA 1
ATOM 4480 C C . GLU B 1 147 ? 39.086 -4.819 5.042 1.00 44.39 147 GLU B C 1
ATOM 4481 O O . GLU B 1 147 ? 39.970 -5.644 5.430 1.00 42.40 147 GLU B O 1
ATOM 4487 N N . LEU B 1 148 ? 37.805 -4.912 5.404 1.00 46.05 148 LEU B N 1
ATOM 4488 C CA . LEU B 1 148 ? 37.296 -5.993 6.251 1.00 46.50 148 LEU B CA 1
ATOM 4489 C C . LEU B 1 148 ? 36.830 -7.138 5.368 1.00 47.88 148 LEU B C 1
ATOM 4490 O O . LEU B 1 148 ? 35.641 -7.407 5.309 1.00 45.25 148 LEU B O 1
ATOM 4495 N N . ASP B 1 149 ? 37.770 -7.823 4.716 1.00 48.50 149 ASP B N 1
ATOM 4496 C CA . ASP B 1 149 ? 37.449 -8.848 3.713 1.00 50.60 149 ASP B CA 1
ATOM 4497 C C . ASP B 1 149 ? 37.919 -10.259 4.109 1.00 53.61 149 ASP B C 1
ATOM 4498 O O . ASP B 1 149 ? 38.445 -10.985 3.270 1.00 53.29 149 ASP B O 1
ATOM 4503 N N . GLY B 1 150 ? 37.788 -10.655 5.373 1.00 52.40 150 GLY B N 1
ATOM 4504 C CA . GLY B 1 150 ? 38.093 -12.045 5.724 1.00 56.20 150 GLY B CA 1
ATOM 4505 C C . GLY B 1 150 ? 39.558 -12.499 5.701 1.00 56.14 150 GLY B C 1
ATOM 4506 O O . GLY B 1 150 ? 39.847 -13.630 6.164 1.00 55.22 150 GLY B O 1
ATOM 4507 N N . ASP B 1 151 ? 40.478 -11.696 5.135 1.00 47.56 151 ASP B N 1
ATOM 4508 C CA . ASP B 1 151 ? 41.876 -11.750 5.605 1.00 42.65 151 ASP B CA 1
ATOM 4509 C C . ASP B 1 151 ? 42.326 -10.392 6.153 1.00 37.40 151 ASP B C 1
ATOM 4510 O O . ASP B 1 151 ? 42.891 -9.496 5.476 1.00 35.64 151 ASP B O 1
ATOM 4515 N N . GLU B 1 152 ? 42.075 -10.281 7.441 1.00 29.31 152 GLU B N 1
ATOM 4516 C CA . GLU B 1 152 ? 42.192 -9.028 8.130 1.00 23.16 152 GLU B CA 1
ATOM 4517 C C . GLU B 1 152 ? 43.417 -9.061 9.037 1.00 18.35 152 GLU B C 1
ATOM 4518 O O . GLU B 1 152 ? 43.544 -8.223 9.943 1.00 16.18 152 GLU B O 1
ATOM 4524 N N . TRP B 1 153 ? 44.358 -9.973 8.778 1.00 13.90 153 TRP B N 1
ATOM 4525 C CA . TRP B 1 153 ? 45.489 -10.131 9.706 1.00 14.82 153 TRP B CA 1
ATOM 4526 C C . TRP B 1 153 ? 46.284 -8.805 9.746 1.00 13.52 153 TRP B C 1
ATOM 4527 O O . TRP B 1 153 ? 46.728 -8.368 10.800 1.00 14.49 153 TRP B O 1
ATOM 4538 N N . LEU B 1 154 ? 46.528 -8.201 8.614 1.00 13.67 154 LEU B N 1
ATOM 4539 C CA . LEU B 1 154 ? 47.287 -6.932 8.617 1.00 14.90 154 LEU B CA 1
ATOM 4540 C C . LEU B 1 154 ? 46.552 -5.813 9.359 1.00 12.95 154 LEU B C 1
ATOM 4541 O O . LEU B 1 154 ? 47.163 -5.025 10.097 1.00 10.89 154 LEU B O 1
ATOM 4546 N N . GLY B 1 155 ? 45.251 -5.755 9.212 1.00 11.45 155 GLY B N 1
ATOM 4547 C CA . GLY B 1 155 ? 44.444 -4.846 9.987 1.00 11.42 155 GLY B CA 1
ATOM 4548 C C . GLY B 1 155 ? 44.588 -5.049 11.491 1.00 10.42 155 GLY B C 1
ATOM 4549 O O . GLY B 1 155 ? 44.736 -4.097 12.270 1.00 10.61 155 GLY B O 1
ATOM 4550 N N . TYR B 1 156 ? 44.536 -6.313 11.926 1.00 10.48 156 TYR B N 1
ATOM 4551 C CA . TYR B 1 156 ? 44.722 -6.691 13.309 1.00 10.11 156 TYR B CA 1
ATOM 4552 C C . TYR B 1 156 ? 46.123 -6.237 13.772 1.00 10.17 156 TYR B C 1
ATOM 4553 O O . TYR B 1 156 ? 46.304 -5.608 14.826 1.00 10.03 156 TYR B O 1
ATOM 4562 N N . ALA B 1 157 ? 47.145 -6.538 12.964 1.00 10.18 157 ALA B N 1
ATOM 4563 C CA . ALA B 1 157 ? 48.490 -6.231 13.390 1.00 10.77 157 ALA B CA 1
ATOM 4564 C C . ALA B 1 157 ? 48.723 -4.711 13.603 1.00 10.44 157 ALA B C 1
ATOM 4565 O O . ALA B 1 157 ? 49.493 -4.314 14.481 1.00 10.54 157 ALA B O 1
ATOM 4567 N N . ILE B 1 158 ? 48.119 -3.882 12.757 1.00 9.44 158 ILE B N 1
ATOM 4568 C CA . ILE B 1 158 ? 48.336 -2.451 12.814 1.00 8.86 158 ILE B CA 1
ATOM 4569 C C . ILE B 1 158 ? 47.286 -1.731 13.679 1.00 9.30 158 ILE B C 1
ATOM 4570 O O . ILE B 1 158 ? 47.302 -0.519 13.815 1.00 8.88 158 ILE B O 1
ATOM 4575 N N . LEU B 1 159 ? 46.355 -2.504 14.271 1.00 9.09 159 LEU B N 1
ATOM 4576 C CA . LEU B 1 159 ? 45.352 -1.925 15.197 1.00 8.71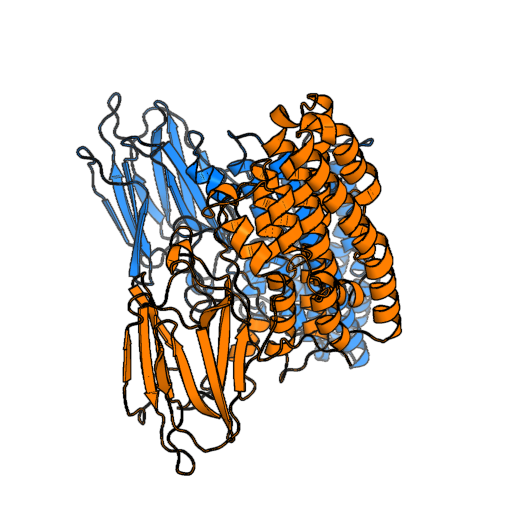 159 LEU B CA 1
ATOM 4577 C C . LEU B 1 159 ? 45.911 -0.936 16.195 1.00 8.21 159 LEU B C 1
ATOM 4578 O O . LEU B 1 159 ? 45.315 0.108 16.338 1.00 8.04 159 LEU B O 1
ATOM 4583 N N . PRO B 1 160 ? 47.043 -1.221 16.877 1.00 7.97 160 PRO B N 1
ATOM 4584 C CA . PRO B 1 160 ? 47.499 -0.250 17.854 1.00 8.14 160 PRO B CA 1
ATOM 4585 C C . PRO B 1 160 ? 47.852 1.095 17.217 1.00 8.21 160 PRO B C 1
ATOM 4586 O O . PRO B 1 160 ? 47.701 2.146 17.861 1.00 7.23 160 PRO B O 1
ATOM 4590 N N . LEU B 1 161 ? 48.358 1.070 15.970 1.00 8.49 161 LEU B N 1
ATOM 4591 C CA . LEU B 1 161 ? 48.643 2.336 15.297 1.00 8.90 161 LEU B CA 1
ATOM 4592 C C . LEU B 1 161 ? 47.403 3.057 14.910 1.00 8.91 161 LEU B C 1
ATOM 4593 O O . LEU B 1 161 ? 47.313 4.261 15.079 1.00 9.41 161 LEU B O 1
ATOM 4598 N N . LEU B 1 162 ? 46.408 2.323 14.436 1.00 8.65 162 LEU B N 1
ATOM 4599 C CA . LEU B 1 162 ? 45.091 2.920 14.214 1.00 8.47 162 LEU B CA 1
ATOM 4600 C C . LEU B 1 162 ? 44.532 3.558 15.517 1.00 8.90 162 LEU B C 1
ATOM 4601 O O . LEU B 1 162 ? 44.066 4.714 15.464 1.00 8.97 162 LEU B O 1
ATOM 4606 N N . ALA B 1 163 ? 44.515 2.845 16.631 1.00 7.75 163 ALA B N 1
ATOM 4607 C CA . ALA B 1 163 ? 43.927 3.378 17.856 1.00 7.85 163 ALA B CA 1
ATOM 4608 C C . ALA B 1 163 ? 44.653 4.608 18.360 1.00 8.27 163 ALA B C 1
ATOM 4609 O O . ALA B 1 163 ? 44.035 5.550 18.813 1.00 7.88 163 ALA B O 1
ATOM 4611 N N . THR B 1 164 ? 45.996 4.628 18.293 1.00 8.22 164 THR B N 1
ATOM 4612 C CA . THR B 1 164 ? 46.754 5.768 18.728 1.00 8.68 164 THR B CA 1
ATOM 4613 C C . THR B 1 164 ? 46.405 6.985 17.859 1.00 8.44 164 THR B C 1
ATOM 4614 O O . THR B 1 164 ? 46.269 8.136 18.357 1.00 9.04 164 THR B O 1
ATOM 4618 N N . THR B 1 165 ? 46.310 6.761 16.570 1.00 8.09 165 THR B N 1
ATOM 4619 C CA . THR B 1 165 ? 45.931 7.793 15.638 1.00 8.80 165 THR B CA 1
ATOM 4620 C C . THR B 1 165 ? 44.580 8.400 15.923 1.00 8.74 165 THR B C 1
ATOM 4621 O O . THR B 1 165 ? 44.409 9.624 15.960 1.00 9.11 165 THR B O 1
ATOM 4625 N N . VAL B 1 166 ? 43.588 7.536 16.156 1.00 8.44 166 VAL B N 1
ATOM 4626 C CA . VAL B 1 166 ? 42.257 7.975 16.418 1.00 8.64 166 VAL B CA 1
ATOM 4627 C C . VAL B 1 166 ? 42.221 8.681 17.775 1.00 8.58 166 VAL B C 1
ATOM 4628 O O . VAL B 1 166 ? 41.455 9.649 17.945 1.00 9.55 166 VAL B O 1
ATOM 4632 N N . SER B 1 167 ? 42.989 8.197 18.737 1.00 8.08 167 SER B N 1
ATOM 4633 C CA . SER B 1 167 ? 43.088 8.888 20.016 1.00 8.27 167 SER B CA 1
ATOM 4634 C C . SER B 1 167 ? 43.574 10.330 19.836 1.00 9.04 167 SER B C 1
ATOM 4635 O O . SER B 1 167 ? 43.047 11.278 20.443 1.00 9.99 167 SER B O 1
ATOM 4638 N N . LEU B 1 168 ? 44.567 10.522 18.977 1.00 9.90 168 LEU B N 1
ATOM 4639 C CA . LEU B 1 168 ? 45.045 11.860 18.658 1.00 9.71 168 LEU B CA 1
ATOM 4640 C C . LEU B 1 168 ? 43.962 12.691 18.028 1.00 10.03 168 LEU B C 1
ATOM 4641 O O . LEU B 1 168 ? 43.730 13.851 18.416 1.00 10.16 168 LEU B O 1
ATOM 4646 N N . GLN B 1 169 ? 43.345 12.146 16.991 1.00 9.39 169 GLN B N 1
ATOM 4647 C CA . GLN B 1 169 ? 42.299 12.851 16.231 1.00 8.92 169 GLN B CA 1
ATOM 4648 C C . GLN B 1 169 ? 41.153 13.340 17.156 1.00 9.72 169 GLN B C 1
ATOM 4649 O O . GLN B 1 169 ? 40.719 14.536 17.104 1.00 10.02 169 GLN B O 1
ATOM 4655 N N . ILE B 1 170 ? 40.630 12.392 17.917 1.00 9.65 170 ILE B N 1
ATOM 4656 C CA . ILE B 1 170 ? 39.433 12.634 18.691 1.00 10.60 170 ILE B CA 1
ATOM 4657 C C . ILE B 1 170 ? 39.748 13.642 19.780 1.00 9.68 170 ILE B C 1
ATOM 4658 O O . ILE B 1 170 ? 38.928 14.537 20.054 1.00 9.25 170 ILE B O 1
ATOM 4663 N N . THR B 1 171 ? 40.897 13.496 20.435 1.00 9.15 171 THR B N 1
ATOM 4664 C CA . THR B 1 171 ? 41.211 14.396 21.556 1.00 9.39 171 THR B CA 1
ATOM 4665 C C . THR B 1 171 ? 41.470 15.801 21.030 1.00 10.76 171 THR B C 1
ATOM 4666 O O . THR B 1 171 ? 40.993 16.760 21.618 1.00 10.59 171 THR B O 1
ATOM 4670 N N . TYR B 1 172 ? 42.185 15.931 19.904 1.00 10.17 172 TYR B N 1
ATOM 4671 C CA . TYR B 1 172 ? 42.429 17.264 19.359 1.00 10.77 172 TYR B CA 1
ATOM 4672 C C . TYR B 1 172 ? 41.171 17.904 18.797 1.00 12.04 172 TYR B C 1
ATOM 4673 O O . TYR B 1 172 ? 41.017 19.120 18.949 1.00 13.49 172 TYR B O 1
ATOM 4682 N N . MET B 1 173 ? 40.268 17.149 18.182 1.00 11.46 173 MET B N 1
ATOM 4683 C CA . MET B 1 173 ? 38.968 17.730 17.798 1.00 12.08 173 MET B CA 1
ATOM 4684 C C . MET B 1 173 ? 38.171 18.157 18.998 1.00 12.62 173 MET B C 1
ATOM 4685 O O . MET B 1 173 ? 37.524 19.213 18.995 1.00 12.31 173 MET B O 1
ATOM 4690 N N . ALA B 1 174 ? 38.172 17.333 20.033 1.00 11.00 174 ALA B N 1
ATOM 4691 C CA . ALA B 1 174 ? 37.368 17.672 21.235 1.00 11.57 174 ALA B CA 1
ATOM 4692 C C . ALA B 1 174 ? 37.885 18.917 21.895 1.00 13.03 174 ALA B C 1
ATOM 4693 O O . ALA B 1 174 ? 37.064 19.718 22.467 1.00 13.97 174 ALA B O 1
ATOM 4695 N N . CYS B 1 175 ? 39.210 19.116 21.873 1.00 12.19 175 CYS B N 1
ATOM 4696 C CA . CYS B 1 175 ? 39.781 20.319 22.527 1.00 14.11 175 CYS B CA 1
ATOM 4697 C C . CYS B 1 175 ? 39.170 21.611 21.958 1.00 15.54 175 CYS B C 1
ATOM 4698 O O . CYS B 1 175 ? 39.008 22.614 22.673 1.00 15.21 175 CYS B O 1
ATOM 4701 N N . GLY B 1 176 ? 38.795 21.576 20.690 1.00 15.63 176 GLY B N 1
ATOM 4702 C CA . GLY B 1 176 ? 38.202 22.765 20.074 1.00 15.48 176 GLY B CA 1
ATOM 4703 C C . GLY B 1 176 ? 36.868 23.034 20.746 1.00 17.83 176 GLY B C 1
ATOM 4704 O O . GLY B 1 176 ? 36.445 24.188 20.864 1.00 18.59 176 GLY B O 1
ATOM 4705 N N . LEU B 1 177 ? 36.189 22.005 21.244 1.00 15.35 177 LEU B N 1
ATOM 4706 C CA . LEU B 1 177 ? 34.925 22.219 21.949 1.00 16.84 177 LEU B CA 1
ATOM 4707 C C . LEU B 1 177 ? 35.157 22.734 23.361 1.00 17.50 177 LEU B C 1
ATOM 4708 O O . LEU B 1 177 ? 34.471 23.658 23.760 1.00 16.30 177 LEU B O 1
ATOM 4713 N N . ASP B 1 178 ? 36.127 22.184 24.122 1.00 16.12 178 ASP B N 1
ATOM 4714 C CA . ASP B 1 178 ? 36.401 22.698 25.459 1.00 16.06 178 ASP B CA 1
ATOM 4715 C C . ASP B 1 178 ? 36.757 24.181 25.384 1.00 18.45 178 ASP B C 1
ATOM 4716 O O . ASP B 1 178 ? 36.341 24.967 26.263 1.00 18.21 178 ASP B O 1
ATOM 4721 N N . TYR B 1 179 ? 37.529 24.533 24.367 1.00 16.26 179 TYR B N 1
ATOM 4722 C CA . TYR B 1 179 ? 37.997 25.893 24.194 1.00 17.31 179 TYR B CA 1
ATOM 4723 C C . TYR B 1 179 ? 37.140 26.662 23.155 1.00 16.47 179 TYR B C 1
ATOM 4724 O O . TYR B 1 179 ? 37.626 27.587 22.567 1.00 17.63 179 TYR B O 1
ATOM 4733 N N . LYS B 1 180 ? 35.870 26.319 22.948 1.00 17.02 180 LYS B N 1
ATOM 4734 C CA . LYS B 1 180 ? 35.127 26.956 21.860 1.00 20.23 180 LYS B CA 1
ATOM 4735 C C . LYS B 1 180 ? 35.044 28.506 22.093 1.00 22.71 180 LYS B C 1
ATOM 4736 O O . LYS B 1 180 ? 35.222 29.255 21.192 1.00 21.02 180 LYS B O 1
ATOM 4742 N N . ASP B 1 181 ? 34.826 28.942 23.320 1.00 24.84 181 ASP B N 1
ATOM 4743 C CA . ASP B 1 181 ? 34.681 30.398 23.594 1.00 26.65 181 ASP B CA 1
ATOM 4744 C C . ASP B 1 181 ? 36.027 31.118 23.541 1.00 27.14 181 ASP B C 1
ATOM 4745 O O . ASP B 1 181 ? 36.080 32.279 23.196 1.00 29.03 181 ASP B O 1
ATOM 4750 N N . GLU B 1 182 ? 37.118 30.429 23.848 1.00 24.66 182 GLU B N 1
ATOM 4751 C CA . GLU B 1 182 ? 38.439 31.017 23.733 1.00 23.51 182 GLU B CA 1
ATOM 4752 C C . GLU B 1 182 ? 38.863 31.132 22.268 1.00 24.23 182 GLU B C 1
ATOM 4753 O O . GLU B 1 182 ? 39.294 32.195 21.776 1.00 21.52 182 GLU B O 1
ATOM 4759 N N . PHE B 1 183 ? 38.778 30.033 21.518 1.00 23.78 183 PHE B N 1
ATOM 4760 C CA . PHE B 1 183 ? 39.028 30.105 20.064 1.00 21.01 183 PHE B CA 1
ATOM 4761 C C . PHE B 1 183 ? 38.100 31.080 19.335 1.00 20.92 183 PHE B C 1
ATOM 4762 O O . PHE B 1 183 ? 38.444 31.607 18.269 1.00 23.99 183 PHE B O 1
ATOM 4770 N N . GLY B 1 184 ? 36.899 31.192 19.842 1.00 24.40 184 GLY B N 1
ATOM 4771 C CA . GLY B 1 184 ? 35.875 32.027 19.236 1.00 27.77 184 GLY B CA 1
ATOM 4772 C C . GLY B 1 184 ? 35.181 31.380 18.058 1.00 27.23 184 GLY B C 1
ATOM 4773 O O . GLY B 1 184 ? 34.988 32.009 17.040 1.00 28.99 184 GLY B O 1
ATOM 4774 N N . PHE B 1 185 ? 34.810 30.106 18.176 1.00 28.09 185 PHE B N 1
ATOM 4775 C CA . PHE B 1 185 ? 34.167 29.437 17.056 1.00 26.34 185 PHE B CA 1
ATOM 4776 C C . PHE B 1 185 ? 32.694 29.877 16.851 1.00 28.63 185 PHE B C 1
ATOM 4777 O O . PHE B 1 185 ? 31.983 30.115 17.817 1.00 29.44 185 PHE B O 1
ATOM 4785 N N . THR B 1 186 ? 32.252 29.891 15.591 1.00 29.04 186 THR B N 1
ATOM 4786 C CA . THR B 1 186 ? 30.837 30.037 15.252 1.00 35.22 186 THR B CA 1
ATOM 4787 C C . THR B 1 186 ? 30.092 28.737 15.560 1.00 40.69 186 THR B C 1
ATOM 4788 O O . THR B 1 186 ? 30.696 27.668 15.751 1.00 35.08 186 THR B O 1
ATOM 4792 N N . ASP B 1 187 ? 28.777 28.786 15.642 1.00 42.41 187 ASP B N 1
ATOM 4793 C CA . ASP B 1 187 ? 28.053 27.543 15.898 1.00 48.09 187 ASP B CA 1
ATOM 4794 C C . ASP B 1 187 ? 28.154 26.573 14.701 1.00 45.25 187 ASP B C 1
ATOM 4795 O O . ASP B 1 187 ? 28.078 25.376 14.890 1.00 44.85 187 ASP B O 1
ATOM 4800 N N . SER B 1 188 ? 28.333 27.098 13.488 1.00 41.05 188 SER B N 1
ATOM 4801 C CA . SER B 1 188 ? 28.669 26.284 12.331 1.00 41.85 188 SER B CA 1
ATOM 4802 C C . SER B 1 188 ? 29.934 25.483 12.639 1.00 38.61 188 SER B C 1
ATOM 4803 O O . SER B 1 188 ? 29.951 24.264 12.441 1.00 36.36 188 SER B O 1
ATOM 4806 N N . ASP B 1 189 ? 30.962 26.194 13.122 1.00 35.21 189 ASP B N 1
ATOM 4807 C CA . ASP B 1 189 ? 32.285 25.650 13.499 1.00 33.94 189 ASP B CA 1
ATOM 4808 C C . ASP B 1 189 ? 32.103 24.500 14.517 1.00 29.67 189 ASP B C 1
ATOM 4809 O O . ASP B 1 189 ? 32.698 23.445 14.385 1.00 28.28 189 ASP B O 1
ATOM 4814 N N . VAL B 1 190 ? 31.294 24.739 15.534 1.00 27.35 190 VAL B N 1
ATOM 4815 C CA . VAL B 1 190 ? 31.126 23.805 16.629 1.00 30.08 190 VAL B CA 1
ATOM 4816 C C . VAL B 1 190 ? 30.366 22.572 16.145 1.00 31.83 190 VAL B C 1
ATOM 4817 O O . VAL B 1 190 ? 30.725 21.437 16.507 1.00 26.10 190 VAL B O 1
ATOM 4821 N N . HIS B 1 191 ? 29.376 22.807 15.281 1.00 33.00 191 HIS B N 1
ATOM 4822 C CA . HIS B 1 191 ? 28.604 21.739 14.662 1.00 31.79 191 HIS B CA 1
ATOM 4823 C C . HIS B 1 191 ? 29.484 20.821 13.827 1.00 28.15 191 HIS B C 1
ATOM 4824 O O . HIS B 1 191 ? 29.339 19.613 13.900 1.00 27.51 191 HIS B O 1
ATOM 4831 N N . LYS B 1 192 ? 30.373 21.377 13.036 1.00 25.00 192 LYS B N 1
ATOM 4832 C CA . LYS B 1 192 ? 31.236 20.577 12.219 1.00 27.33 192 LYS B CA 1
ATOM 4833 C C . LYS B 1 192 ? 32.168 19.744 13.094 1.00 23.50 192 LYS B C 1
ATOM 4834 O O . LYS B 1 192 ? 32.506 18.630 12.735 1.00 22.69 192 LYS B O 1
ATOM 4840 N N . LEU B 1 193 ? 32.644 20.316 14.197 1.00 22.28 193 LEU B N 1
ATOM 4841 C CA . LEU B 1 193 ? 33.577 19.592 15.055 1.00 20.15 193 LEU B CA 1
ATOM 4842 C C . LEU B 1 193 ? 32.874 18.421 15.728 1.00 19.48 193 LEU B C 1
ATOM 4843 O O . LEU B 1 193 ? 33.422 17.344 15.796 1.00 17.12 193 LEU B O 1
ATOM 4848 N N . THR B 1 194 ? 31.659 18.654 16.215 1.00 18.65 194 THR B N 1
ATOM 4849 C CA . THR B 1 194 ? 30.919 17.638 16.863 1.00 18.63 194 THR B CA 1
ATOM 4850 C C . THR B 1 194 ? 30.578 16.543 15.860 1.00 17.51 194 THR B C 1
ATOM 4851 O O . THR B 1 194 ? 30.716 15.373 16.167 1.00 13.84 194 THR B O 1
ATOM 4855 N N . ARG B 1 195 ? 30.143 16.905 14.666 1.00 17.57 195 ARG B N 1
ATOM 4856 C CA . ARG B 1 195 ? 29.877 15.890 13.655 1.00 19.91 195 ARG B CA 1
ATOM 4857 C C . ARG B 1 195 ? 31.129 15.099 13.292 1.00 18.45 195 ARG B C 1
ATOM 4858 O O . ARG B 1 195 ? 31.032 13.867 13.060 1.00 16.26 195 ARG B O 1
ATOM 4866 N N . ASN B 1 196 ? 32.275 15.741 13.266 1.00 14.94 196 ASN B N 1
ATOM 4867 C CA . ASN B 1 196 ? 33.465 15.003 12.913 1.00 16.91 196 ASN B CA 1
ATOM 4868 C C . ASN B 1 196 ? 33.868 14.012 13.964 1.00 13.84 196 ASN B C 1
ATOM 4869 O O . ASN B 1 196 ? 34.316 12.934 13.640 1.00 13.64 196 ASN B O 1
ATOM 4874 N N . ILE B 1 197 ? 33.730 14.383 15.207 1.00 12.65 197 ILE B N 1
ATOM 4875 C CA . ILE B 1 197 ? 33.919 13.426 16.270 1.00 12.12 197 ILE B CA 1
ATOM 4876 C C . ILE B 1 197 ? 32.960 12.263 16.165 1.00 12.54 197 ILE B C 1
ATOM 4877 O O . ILE B 1 197 ? 33.346 11.090 16.342 1.00 11.07 197 ILE B O 1
ATOM 4882 N N . ASP B 1 198 ? 31.686 12.558 16.022 1.00 11.21 198 ASP B N 1
ATOM 4883 C CA . ASP B 1 198 ? 30.688 11.518 15.942 1.00 12.29 198 ASP B CA 1
ATOM 4884 C C . ASP B 1 198 ? 30.995 10.559 14.802 1.00 11.63 198 ASP B C 1
ATOM 4885 O O . ASP B 1 198 ? 31.006 9.339 14.998 1.00 11.86 198 ASP B O 1
ATOM 4890 N N . LYS B 1 199 ? 31.284 11.082 13.625 1.00 11.09 199 LYS B N 1
ATOM 4891 C CA . LYS B 1 199 ? 31.514 10.225 12.447 1.00 12.39 199 LYS B CA 1
ATOM 4892 C C . LYS B 1 199 ? 32.754 9.329 12.626 1.00 10.84 199 LYS B C 1
ATOM 4893 O O . LYS B 1 199 ? 32.709 8.121 12.357 1.00 10.89 199 LYS B O 1
ATOM 4899 N N . LEU B 1 200 ? 33.812 9.915 13.131 1.00 9.59 200 LEU B N 1
ATOM 4900 C CA . LEU B 1 200 ? 35.039 9.173 13.350 1.00 10.19 200 LEU B CA 1
ATOM 4901 C C . LEU B 1 200 ? 34.852 8.068 14.384 1.00 8.88 200 LEU B C 1
ATOM 4902 O O . LEU B 1 200 ? 35.269 6.883 14.157 1.00 9.39 200 LEU B O 1
ATOM 4907 N N . TYR B 1 201 ? 34.272 8.433 15.528 1.00 8.83 201 TYR B N 1
ATOM 4908 C CA . TYR B 1 201 ? 33.963 7.438 16.542 1.00 8.42 201 TYR B CA 1
ATOM 4909 C C . TYR B 1 201 ? 33.081 6.292 15.966 1.00 9.21 201 TYR B C 1
ATOM 4910 O O . TYR B 1 201 ? 33.362 5.117 16.163 1.00 9.46 201 TYR B O 1
ATOM 4919 N N . ASP B 1 202 ? 31.982 6.637 15.303 1.00 8.97 202 ASP B N 1
ATOM 4920 C CA . ASP B 1 202 ? 31.076 5.625 14.791 1.00 9.71 202 ASP B CA 1
ATOM 4921 C C . ASP B 1 202 ? 31.758 4.701 13.800 1.00 10.02 202 ASP B C 1
ATOM 4922 O O . ASP B 1 202 ? 31.589 3.473 13.873 1.00 10.24 202 ASP B O 1
ATOM 4927 N N . ASP B 1 203 ? 32.537 5.283 12.899 1.00 11.79 203 ASP B N 1
ATOM 4928 C CA . ASP B 1 203 ? 33.208 4.512 11.869 1.00 12.77 203 ASP B CA 1
ATOM 4929 C C . ASP B 1 203 ? 34.265 3.577 12.467 1.00 11.57 203 ASP B C 1
ATOM 4930 O O . ASP B 1 203 ? 34.321 2.386 12.144 1.00 10.81 203 ASP B O 1
ATOM 4935 N N . VAL B 1 204 ? 35.106 4.093 13.361 1.00 10.46 204 VAL B N 1
ATOM 4936 C CA . VAL B 1 204 ? 36.185 3.279 13.901 1.00 10.24 204 VAL B CA 1
ATOM 4937 C C . VAL B 1 204 ? 35.700 2.274 14.931 1.00 10.78 204 VAL B C 1
ATOM 4938 O O . VAL B 1 204 ? 36.242 1.186 15.008 1.00 9.70 204 VAL B O 1
ATOM 4942 N N . SER B 1 205 ? 34.706 2.624 15.762 1.00 9.59 205 SER B N 1
ATOM 4943 C CA . SER B 1 205 ? 34.266 1.668 16.749 1.00 9.86 205 SER B CA 1
ATOM 4944 C C . SER B 1 205 ? 33.671 0.436 16.047 1.00 10.54 205 SER B C 1
ATOM 4945 O O . SER B 1 205 ? 33.904 -0.693 16.519 1.00 9.06 205 SER B O 1
ATOM 4948 N N . SER B 1 206 ? 32.905 0.642 14.960 1.00 10.30 206 SER B N 1
ATOM 4949 C CA . SER B 1 206 ? 32.338 -0.434 14.153 1.00 12.78 206 SER B CA 1
ATOM 4950 C C . SER B 1 206 ? 33.437 -1.289 13.599 1.00 12.08 206 SER B C 1
ATOM 4951 O O . SER B 1 206 ? 33.402 -2.512 13.654 1.00 11.96 206 SER B O 1
ATOM 4954 N N . TYR B 1 207 ? 34.437 -0.610 13.081 1.00 11.45 207 TYR B N 1
ATOM 4955 C CA . TYR B 1 207 ? 35.552 -1.282 12.381 1.00 11.18 207 TYR B CA 1
ATOM 4956 C C . TYR B 1 207 ? 36.333 -2.197 13.380 1.00 10.33 207 TYR B C 1
ATOM 4957 O O . TYR B 1 207 ? 36.638 -3.352 13.102 1.00 10.52 207 TYR B O 1
ATOM 4966 N N . ILE B 1 208 ? 36.720 -1.632 14.514 1.00 9.46 208 ILE B N 1
ATOM 4967 C CA . ILE B 1 208 ? 37.484 -2.365 15.522 1.00 9.35 208 ILE B CA 1
ATOM 4968 C C . ILE B 1 208 ? 36.640 -3.512 16.094 1.00 9.90 208 ILE B C 1
ATOM 4969 O O . ILE B 1 208 ? 37.151 -4.611 16.304 1.00 10.10 208 ILE B O 1
ATOM 4974 N N . THR B 1 209 ? 35.341 -3.289 16.322 1.00 9.51 209 THR B N 1
ATOM 4975 C CA . THR B 1 209 ? 34.483 -4.365 16.864 1.00 10.68 209 THR B CA 1
ATOM 4976 C C . THR B 1 209 ? 34.409 -5.539 15.856 1.00 11.43 209 THR B C 1
ATOM 4977 O O . THR B 1 209 ? 34.510 -6.710 16.278 1.00 11.79 209 THR B O 1
ATOM 4981 N N . GLU B 1 210 ? 34.295 -5.251 14.564 1.00 11.56 210 GLU B N 1
ATOM 4982 C CA . GLU B 1 210 ? 34.296 -6.285 13.563 1.00 13.76 210 GLU B CA 1
ATOM 4983 C C . GLU B 1 210 ? 35.620 -6.991 13.484 1.00 12.80 210 GLU B C 1
ATOM 4984 O O . GLU B 1 210 ? 35.670 -8.237 13.404 1.00 11.68 210 GLU B O 1
ATOM 4990 N N . LEU B 1 211 ? 36.710 -6.212 13.462 1.00 12.05 211 LEU B N 1
ATOM 4991 C CA . LEU B 1 211 ? 38.060 -6.764 13.446 1.00 11.82 211 LEU B CA 1
ATOM 4992 C C . LEU B 1 211 ? 38.289 -7.726 14.594 1.00 10.72 211 LEU B C 1
ATOM 4993 O O . LEU B 1 211 ? 38.869 -8.801 14.413 1.00 10.73 211 LEU B O 1
ATOM 4998 N N . ALA B 1 212 ? 37.852 -7.368 15.784 1.00 10.62 212 ALA B N 1
ATOM 4999 C CA . ALA B 1 212 ? 38.010 -8.208 16.946 1.00 10.20 212 ALA B CA 1
ATOM 5000 C C . ALA B 1 212 ? 37.266 -9.531 16.787 1.00 10.80 212 ALA B C 1
ATOM 5001 O O . ALA B 1 212 ? 37.788 -10.536 17.206 1.00 10.95 212 ALA B O 1
ATOM 5003 N N . ALA B 1 213 ? 36.036 -9.484 16.281 1.00 10.48 213 ALA B N 1
ATOM 5004 C CA . ALA B 1 213 ? 35.288 -10.703 16.037 1.00 10.83 213 ALA B CA 1
ATOM 5005 C C . ALA B 1 213 ? 35.980 -11.598 14.985 1.00 10.92 213 ALA B C 1
ATOM 5006 O O . ALA B 1 213 ? 36.041 -12.810 15.199 1.00 11.28 213 ALA B O 1
ATOM 5008 N N . TRP B 1 214 ? 36.493 -11.003 13.919 1.00 10.38 214 TRP B N 1
ATOM 5009 C CA . TRP B 1 214 ? 37.272 -11.734 12.895 1.00 10.93 214 TRP B CA 1
ATOM 5010 C C . TRP B 1 214 ? 38.455 -12.435 13.536 1.00 10.45 214 TRP B C 1
ATOM 5011 O O . TRP B 1 214 ? 38.689 -13.628 13.285 1.00 10.19 214 TRP B O 1
ATOM 5022 N N . ALA B 1 215 ? 39.173 -11.719 14.408 1.00 9.58 215 ALA B N 1
ATOM 5023 C CA . ALA B 1 215 ? 40.358 -12.264 15.065 1.00 10.05 215 ALA B CA 1
ATOM 5024 C C . ALA B 1 215 ? 40.027 -13.338 16.058 1.00 10.28 215 ALA B C 1
ATOM 5025 O O . ALA B 1 215 ? 40.750 -14.300 16.231 1.00 9.56 215 ALA B O 1
ATOM 5027 N N . ASP B 1 216 ? 38.915 -13.214 16.733 1.00 11.27 216 ASP B N 1
ATOM 5028 C CA . ASP B 1 216 ? 38.434 -14.329 17.571 1.00 13.15 216 ASP B CA 1
ATOM 5029 C C . ASP B 1 216 ? 38.293 -15.629 16.776 1.00 12.03 216 ASP B C 1
ATOM 5030 O O . ASP B 1 216 ? 38.730 -16.706 17.243 1.00 11.59 216 ASP B O 1
ATOM 5035 N N . ASN B 1 217 ? 37.654 -15.536 15.602 1.00 10.29 217 ASN B N 1
ATOM 5036 C CA . ASN B 1 217 ? 37.409 -16.723 14.794 1.00 10.40 217 ASN B CA 1
ATOM 5037 C C . ASN B 1 217 ? 38.692 -17.226 14.144 1.00 10.77 217 ASN B C 1
ATOM 5038 O O . ASN B 1 217 ? 38.949 -18.449 14.109 1.00 10.38 217 ASN B O 1
ATOM 5043 N N . ASP B 1 218 ? 39.500 -16.303 13.650 1.00 9.83 218 ASP B N 1
ATOM 5044 C CA . ASP B 1 218 ? 40.740 -16.670 12.944 1.00 10.63 218 ASP B CA 1
ATOM 5045 C C . ASP B 1 218 ? 41.767 -17.276 13.890 1.00 10.98 218 ASP B C 1
ATOM 5046 O O . ASP B 1 218 ? 42.453 -18.276 13.548 1.00 10.84 218 ASP B O 1
ATOM 5051 N N . SER B 1 219 ? 41.853 -16.752 15.117 1.00 10.14 219 SER B N 1
ATOM 5052 C CA . SER B 1 219 ? 42.793 -17.275 16.128 1.00 10.11 219 SER B CA 1
ATOM 5053 C C . SER B 1 219 ? 42.382 -18.680 16.528 1.00 10.76 219 SER B C 1
ATOM 5054 O O . SER B 1 219 ? 43.202 -19.596 16.580 1.00 11.37 219 SER B O 1
ATOM 5057 N N . TYR B 1 220 ? 41.084 -18.901 16.676 1.00 9.90 220 TYR B N 1
ATOM 5058 C CA . TYR B 1 220 ? 40.565 -20.231 16.946 1.00 10.88 220 TYR B CA 1
ATOM 5059 C C . TYR B 1 220 ? 40.825 -21.186 15.763 1.00 11.07 220 TYR B C 1
ATOM 5060 O O . TYR B 1 220 ? 41.293 -22.314 15.987 1.00 11.46 220 TYR B O 1
ATOM 5069 N N . ASN B 1 221 ? 40.549 -20.750 14.543 1.00 11.11 221 ASN B N 1
ATOM 5070 C CA . ASN B 1 221 ? 40.612 -21.620 13.372 1.00 11.34 221 ASN B CA 1
ATOM 5071 C C . ASN B 1 221 ? 41.998 -22.142 13.216 1.00 13.55 221 ASN B C 1
ATOM 5072 O O . ASN B 1 221 ? 42.188 -23.236 12.683 1.00 14.37 221 ASN B O 1
ATOM 5077 N N . ASN B 1 222 ? 42.974 -21.317 13.578 1.00 13.28 222 ASN B N 1
ATOM 5078 C CA . ASN B 1 222 ? 44.388 -21.700 13.371 1.00 15.03 222 ASN B CA 1
ATOM 5079 C C . ASN B 1 222 ? 45.056 -22.325 14.554 1.00 14.58 222 ASN B C 1
ATOM 5080 O O . ASN B 1 222 ? 46.264 -22.667 14.488 1.00 15.59 222 ASN B O 1
ATOM 5085 N N . ALA B 1 223 ? 44.328 -22.467 15.646 1.00 13.40 223 ALA B N 1
ATOM 5086 C CA . ALA B 1 223 ? 44.840 -23.075 16.863 1.00 14.48 223 ALA B CA 1
ATOM 5087 C C . ALA B 1 223 ? 44.722 -24.589 16.902 1.00 17.49 223 ALA B C 1
ATOM 5088 O O . ALA B 1 223 ? 44.093 -25.192 16.056 1.00 19.66 223 ALA B O 1
ATOM 5090 N N . ASN B 1 224 ? 45.310 -25.168 17.949 1.00 19.89 224 ASN B N 1
ATOM 5091 C CA . ASN B 1 224 ? 45.115 -26.577 18.322 1.00 21.96 224 ASN B CA 1
ATOM 5092 C C . ASN B 1 224 ? 44.746 -26.682 19.772 1.00 23.11 224 ASN B C 1
ATOM 5093 O O . ASN B 1 224 ? 44.739 -25.655 20.475 1.00 21.43 224 ASN B O 1
ATOM 5098 N N . GLN B 1 225 ? 44.418 -27.894 20.278 1.00 24.23 225 GLN B N 1
ATOM 5099 C CA . GLN B 1 225 ? 43.958 -27.994 21.680 1.00 26.30 225 GLN B CA 1
ATOM 5100 C C . GLN B 1 225 ? 45.033 -27.608 22.698 1.00 25.17 225 GLN B C 1
ATOM 5101 O O . GLN B 1 225 ? 44.740 -27.161 23.837 1.00 25.19 225 GLN B O 1
ATOM 5107 N N . ASP B 1 226 ? 46.278 -27.745 22.303 1.00 21.36 226 ASP B N 1
ATOM 5108 C CA . ASP B 1 226 ? 47.350 -27.261 23.160 1.00 22.10 226 ASP B CA 1
ATOM 5109 C C . ASP B 1 226 ? 47.531 -25.724 23.273 1.00 18.76 226 ASP B C 1
ATOM 5110 O O . ASP B 1 226 ? 47.974 -25.266 24.310 1.00 23.78 226 ASP B O 1
ATOM 5115 N N . ASN B 1 227 ? 47.227 -24.950 22.239 1.00 16.02 227 ASN B N 1
ATOM 5116 C CA . ASN B 1 227 ? 47.457 -23.501 22.311 1.00 14.62 227 ASN B CA 1
ATOM 5117 C C . ASN B 1 227 ? 46.187 -22.652 22.156 1.00 13.92 227 ASN B C 1
ATOM 5118 O O . ASN B 1 227 ? 46.301 -21.432 22.037 1.00 13.01 227 ASN B O 1
ATOM 5123 N N . VAL B 1 228 ? 45.016 -23.264 22.200 1.00 14.21 228 VAL B N 1
ATOM 5124 C CA . VAL B 1 228 ? 43.800 -22.470 21.899 1.00 13.82 228 VAL B CA 1
ATOM 5125 C C . VAL B 1 228 ? 43.559 -21.346 22.944 1.00 13.14 228 VAL B C 1
ATOM 5126 O O . VAL B 1 228 ? 43.107 -20.268 22.577 1.00 11.42 228 VAL B O 1
ATOM 5130 N N . TYR B 1 229 ? 43.858 -21.601 24.199 1.00 10.22 229 TYR B N 1
ATOM 5131 C CA . TYR B 1 229 ? 43.711 -20.557 25.201 1.00 10.08 229 TYR B CA 1
ATOM 5132 C C . TYR B 1 229 ? 44.609 -19.376 24.863 1.00 10.68 229 TYR B C 1
ATOM 5133 O O . TYR B 1 229 ? 44.161 -18.215 24.759 1.00 9.83 229 TYR B O 1
ATOM 5142 N N . ASP B 1 230 ? 45.883 -19.664 24.629 1.00 10.34 230 ASP B N 1
ATOM 5143 C CA . ASP B 1 230 ? 46.810 -18.584 24.278 1.00 10.82 230 ASP B CA 1
ATOM 5144 C C . ASP B 1 230 ? 46.465 -17.819 23.008 1.00 9.39 230 ASP B C 1
ATOM 5145 O O . ASP B 1 230 ? 46.643 -16.557 22.954 1.00 9.72 230 ASP B O 1
ATOM 5150 N N . GLU B 1 231 ? 45.993 -18.523 21.995 1.00 9.62 231 GLU B N 1
ATOM 5151 C CA . GLU B 1 231 ? 45.725 -17.922 20.743 1.00 10.24 231 GLU B CA 1
ATOM 5152 C C . GLU B 1 231 ? 44.466 -17.022 20.844 1.00 10.32 231 GLU B C 1
ATOM 5153 O O . GLU B 1 231 ? 44.510 -15.835 20.494 1.00 9.02 231 GLU B O 1
ATOM 5159 N N . VAL B 1 232 ? 43.365 -17.614 21.332 1.00 9.54 232 VAL B N 1
ATOM 5160 C CA . VAL B 1 232 ? 42.099 -16.862 21.443 1.00 9.34 232 VAL B CA 1
ATOM 5161 C C . VAL B 1 232 ? 42.164 -15.752 22.487 1.00 9.09 232 VAL B C 1
ATOM 5162 O O . VAL B 1 232 ? 41.773 -14.574 22.227 1.00 9.82 232 VAL B O 1
ATOM 5166 N N . MET B 1 233 ? 42.697 -16.059 23.642 1.00 8.37 233 MET B N 1
ATOM 5167 C CA . MET B 1 233 ? 42.773 -15.022 24.675 1.00 9.00 233 MET B CA 1
ATOM 5168 C C . MET B 1 233 ? 43.800 -13.996 24.305 1.00 8.79 233 MET B C 1
ATOM 5169 O O . MET B 1 233 ? 43.669 -12.850 24.708 1.00 8.17 233 MET B O 1
ATOM 5174 N N . GLY B 1 234 ? 44.844 -14.380 23.562 1.00 9.15 234 GLY B N 1
ATOM 5175 C CA . GLY B 1 234 ? 45.782 -13.392 23.037 1.00 8.73 234 GLY B CA 1
ATOM 5176 C C . GLY B 1 234 ? 45.176 -12.370 22.094 1.00 9.03 234 GLY B C 1
ATOM 5177 O O . GLY B 1 234 ? 45.480 -11.168 22.179 1.00 9.43 234 GLY B O 1
ATOM 5178 N N . ALA B 1 235 ? 44.348 -12.843 21.159 1.00 8.55 235 ALA B N 1
ATOM 5179 C CA . ALA B 1 235 ? 43.658 -11.969 20.235 1.00 8.50 235 ALA B CA 1
ATOM 5180 C C . ALA B 1 235 ? 42.783 -11.037 21.030 1.00 8.97 235 ALA B C 1
ATOM 5181 O O . ALA B 1 235 ? 42.735 -9.828 20.754 1.00 8.67 235 ALA B O 1
ATOM 5183 N N . ARG B 1 236 ? 42.109 -11.563 22.042 1.00 9.46 236 ARG B N 1
ATOM 5184 C CA . ARG B 1 236 ? 41.231 -10.779 22.897 1.00 9.94 236 ARG B CA 1
ATOM 5185 C C . ARG B 1 236 ? 42.026 -9.672 23.643 1.00 10.07 236 ARG B C 1
ATOM 5186 O O . ARG B 1 236 ? 41.627 -8.493 23.645 1.00 8.52 236 ARG B O 1
ATOM 5194 N N . SER B 1 237 ? 43.181 -10.026 24.213 1.00 9.29 237 SER B N 1
ATOM 5195 C CA . SER B 1 237 ? 43.979 -9.058 24.915 1.00 8.99 237 SER B CA 1
ATOM 5196 C C . SER B 1 237 ? 44.452 -7.947 24.016 1.00 8.29 237 SER B C 1
ATOM 5197 O O . SER B 1 237 ? 44.425 -6.794 24.393 1.00 8.17 237 SER B O 1
ATOM 5200 N N . TRP B 1 238 ? 44.947 -8.306 22.836 1.00 7.82 238 TRP B N 1
ATOM 5201 C CA . TRP B 1 238 ? 45.394 -7.307 21.896 1.00 7.67 238 TRP B CA 1
ATOM 5202 C C . TRP B 1 238 ? 44.331 -6.303 21.509 1.00 7.78 238 TRP B C 1
ATOM 5203 O O . TRP B 1 238 ? 44.562 -5.080 21.523 1.00 8.12 238 TRP B O 1
ATOM 5214 N N . CYS B 1 239 ? 43.145 -6.824 21.221 1.00 7.47 239 CYS B N 1
ATOM 5215 C CA . CYS B 1 239 ? 42.029 -5.981 20.785 1.00 7.68 239 CYS B CA 1
ATOM 5216 C C . CYS B 1 239 ? 41.545 -5.113 21.985 1.00 7.90 239 CYS B C 1
ATOM 5217 O O . CYS B 1 239 ? 41.135 -3.997 21.793 1.00 8.13 239 CYS B O 1
ATOM 5220 N N . THR B 1 240 ? 41.642 -5.610 23.197 1.00 7.53 240 THR B N 1
ATOM 5221 C CA . THR B 1 240 ? 41.268 -4.838 24.355 1.00 8.84 240 THR B CA 1
ATOM 5222 C C . THR B 1 240 ? 42.271 -3.750 24.637 1.00 8.90 240 THR B C 1
ATOM 5223 O O . THR B 1 240 ? 41.908 -2.580 24.796 1.00 9.01 240 THR B O 1
ATOM 5227 N N . VAL B 1 241 ? 43.530 -4.085 24.774 1.00 7.67 241 VAL B N 1
ATOM 5228 C CA . VAL B 1 241 ? 44.508 -3.108 25.201 1.00 8.56 241 VAL B CA 1
ATOM 5229 C C . VAL B 1 241 ? 44.680 -2.066 24.053 1.00 8.37 241 VAL B C 1
ATOM 5230 O O . VAL B 1 241 ? 44.750 -0.846 24.301 1.00 8.28 241 VAL B O 1
ATOM 5234 N N . HIS B 1 242 ? 44.771 -2.544 22.812 1.00 7.91 242 HIS B N 1
ATOM 5235 C CA . HIS B 1 242 ? 45.081 -1.657 21.712 1.00 8.22 242 HIS B CA 1
ATOM 5236 C C . HIS B 1 242 ? 43.868 -1.222 20.878 1.00 8.68 242 HIS B C 1
ATOM 5237 O O . HIS B 1 242 ? 43.997 -0.680 19.781 1.00 9.90 242 HIS B O 1
ATOM 5244 N N . GLY B 1 243 ? 42.676 -1.463 21.401 1.00 8.18 243 GLY B N 1
ATOM 5245 C CA . GLY B 1 243 ? 41.447 -1.130 20.747 1.00 7.95 243 GLY B CA 1
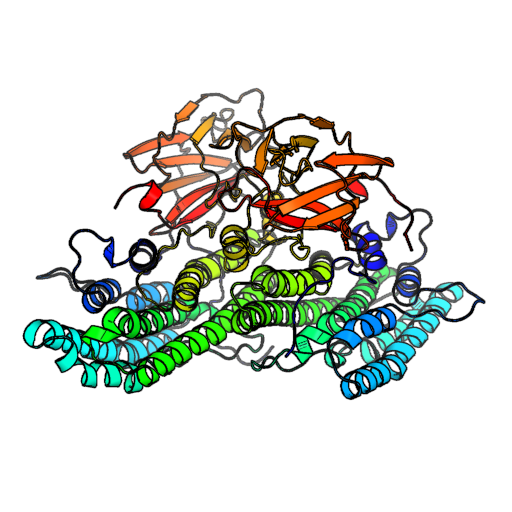ATOM 5246 C C . GLY B 1 243 ? 40.403 -0.676 21.696 1.00 8.33 243 GLY B C 1
ATOM 5247 O O . GLY B 1 243 ? 40.148 0.530 21.799 1.00 8.73 243 GLY B O 1
ATOM 5248 N N . PHE B 1 244 ? 39.797 -1.627 22.419 1.00 8.50 244 PHE B N 1
ATOM 5249 C CA . PHE B 1 244 ? 38.653 -1.248 23.241 1.00 8.49 244 PHE B CA 1
ATOM 5250 C C . PHE B 1 244 ? 38.970 -0.277 24.371 1.00 8.91 244 PHE B C 1
ATOM 5251 O O . PHE B 1 244 ? 38.128 0.557 24.710 1.00 9.02 244 PHE B O 1
ATOM 5259 N N . GLU B 1 245 ? 40.151 -0.364 24.970 1.00 8.24 245 GLU B N 1
ATOM 5260 C CA . GLU B 1 245 ? 40.507 0.607 26.006 1.00 8.56 245 GLU B CA 1
ATOM 5261 C C . GLU B 1 245 ? 40.615 2.049 25.476 1.00 8.39 245 GLU B C 1
ATOM 5262 O O . GLU B 1 245 ? 40.321 2.991 26.219 1.00 8.53 245 GLU B O 1
ATOM 5268 N N . HIS B 1 246 ? 41.032 2.219 24.209 1.00 7.96 246 HIS B N 1
ATOM 5269 C CA . HIS B 1 246 ? 40.978 3.522 23.538 1.00 8.62 246 HIS B CA 1
ATOM 5270 C C . HIS B 1 246 ? 39.533 3.918 23.286 1.00 8.20 246 HIS B C 1
ATOM 5271 O O . HIS B 1 246 ? 39.111 5.038 23.601 1.00 8.58 246 HIS B O 1
ATOM 5278 N N . MET B 1 247 ? 38.785 2.992 22.723 1.00 8.81 247 MET B N 1
ATOM 5279 C CA . MET B 1 247 ? 37.391 3.253 22.329 1.00 9.69 247 MET B CA 1
ATOM 5280 C C . MET B 1 247 ? 36.555 3.740 23.517 1.00 9.08 247 MET B C 1
ATOM 5281 O O . MET B 1 247 ? 35.710 4.611 23.369 1.00 9.37 247 MET B O 1
ATOM 5286 N N . LEU B 1 248 ? 36.778 3.169 24.710 1.00 9.12 248 LEU B N 1
ATOM 5287 C CA . LEU B 1 248 ? 36.049 3.611 25.927 1.00 9.01 248 LEU B CA 1
ATOM 5288 C C . LEU B 1 248 ? 36.244 5.092 26.183 1.00 9.53 248 LEU B C 1
ATOM 5289 O O . LEU B 1 248 ? 35.313 5.768 26.578 1.00 9.13 248 LEU B O 1
ATOM 5294 N N . ILE B 1 249 ? 37.457 5.590 26.010 1.00 8.12 249 ILE B N 1
ATOM 5295 C CA . ILE B 1 249 ? 37.759 6.963 26.256 1.00 8.86 249 ILE B CA 1
ATOM 5296 C C . ILE B 1 249 ? 37.121 7.838 25.152 1.00 8.59 249 ILE B C 1
ATOM 5297 O O . ILE B 1 249 ? 36.485 8.862 25.442 1.00 8.47 249 ILE B O 1
ATOM 5302 N N . TRP B 1 250 ? 37.225 7.377 23.882 1.00 8.59 250 TRP B N 1
ATOM 5303 C CA . TRP B 1 250 ? 36.588 8.078 22.786 1.00 8.26 250 TRP B CA 1
ATOM 5304 C C . TRP B 1 250 ? 35.104 8.194 22.991 1.00 8.76 250 TRP B C 1
ATOM 5305 O O . TRP B 1 250 ? 34.450 9.230 22.681 1.00 9.02 250 TRP B O 1
ATOM 5316 N N . GLN B 1 251 ? 34.520 7.107 23.465 1.00 9.16 251 GLN B N 1
ATOM 5317 C CA . GLN B 1 251 ? 33.077 7.093 23.656 1.00 10.15 251 GLN B CA 1
ATOM 5318 C C . GLN B 1 251 ? 32.635 8.169 24.664 1.00 9.28 251 GLN B C 1
ATOM 5319 O O . GLN B 1 251 ? 31.589 8.857 24.496 1.00 9.20 251 GLN B O 1
ATOM 5325 N N . LYS B 1 252 ? 33.375 8.340 25.741 1.00 8.76 252 LYS B N 1
ATOM 5326 C CA . LYS B 1 252 ? 33.029 9.351 26.747 1.00 9.80 252 LYS B CA 1
ATOM 5327 C C . LYS B 1 252 ? 33.162 10.770 26.183 1.00 9.57 252 LYS B C 1
ATOM 5328 O O . LYS B 1 252 ? 32.286 11.648 26.371 1.00 10.21 252 LYS B O 1
ATOM 5334 N N . ILE B 1 253 ? 34.198 10.973 25.395 1.00 9.22 253 ILE B N 1
ATOM 5335 C CA . ILE B 1 253 ? 34.449 12.235 24.669 1.00 9.38 253 ILE B CA 1
ATOM 5336 C C . ILE B 1 253 ? 33.293 12.520 23.714 1.00 9.00 253 ILE B C 1
ATOM 5337 O O . ILE B 1 253 ? 32.797 13.654 23.643 1.00 10.13 253 ILE B O 1
ATOM 5342 N N . LYS B 1 254 ? 32.857 11.513 22.963 1.00 9.30 254 LYS B N 1
ATOM 5343 C CA . LYS B 1 254 ? 31.733 11.682 22.069 1.00 9.97 254 LYS B CA 1
ATOM 5344 C C . LYS B 1 254 ? 30.486 12.080 22.873 1.00 10.20 254 LYS B C 1
ATOM 5345 O O . LYS B 1 254 ? 29.737 12.994 22.467 1.00 10.58 254 LYS B O 1
ATOM 5351 N N . GLU B 1 255 ? 30.216 11.367 23.950 1.00 11.15 255 GLU B N 1
ATOM 5352 C CA . GLU B 1 255 ? 28.975 11.619 24.714 1.00 11.29 255 GLU B CA 1
ATOM 5353 C C . GLU B 1 255 ? 28.950 13.015 25.353 1.00 11.69 255 GLU B C 1
ATOM 5354 O O . GLU B 1 255 ? 27.898 13.669 25.346 1.00 11.71 255 GLU B O 1
ATOM 5360 N N . LEU B 1 256 ? 30.061 13.444 25.896 1.00 11.67 256 LEU B N 1
ATOM 5361 C CA . LEU B 1 256 ? 30.148 14.696 26.661 1.00 13.59 256 LEU B CA 1
ATOM 5362 C C . LEU B 1 256 ? 30.548 15.885 25.820 1.00 14.90 256 LEU B C 1
ATOM 5363 O O . LEU B 1 256 ? 30.429 17.058 26.274 1.00 14.09 256 LEU B O 1
ATOM 5368 N N . LYS B 1 257 ? 31.024 15.598 24.599 1.00 13.82 257 LYS B N 1
ATOM 5369 C CA . LYS B 1 257 ? 31.502 16.632 23.667 1.00 16.77 257 LYS B CA 1
ATOM 5370 C C . LYS B 1 257 ? 32.527 17.542 24.288 1.00 16.24 257 LYS B C 1
ATOM 5371 O O . LYS B 1 257 ? 32.437 18.788 24.256 1.00 17.20 257 LYS B O 1
ATOM 5377 N N . LYS B 1 258 ? 33.526 16.923 24.883 1.00 13.98 258 LYS B N 1
ATOM 5378 C CA . LYS B 1 258 ? 34.650 17.647 25.453 1.00 14.23 258 LYS B CA 1
ATOM 5379 C C . LYS B 1 258 ? 35.792 16.650 25.677 1.00 13.63 258 LYS B C 1
ATOM 5380 O O . LYS B 1 258 ? 35.529 15.476 25.778 1.00 11.27 258 LYS B O 1
ATOM 5386 N N . VAL B 1 259 ? 37.039 17.097 25.691 1.00 11.71 259 VAL B N 1
ATOM 5387 C CA . VAL B 1 259 ? 38.185 16.256 26.008 1.00 11.40 259 VAL B CA 1
ATOM 5388 C C . VAL B 1 259 ? 38.378 16.057 27.513 1.00 12.05 259 VAL B C 1
ATOM 5389 O O . VAL B 1 259 ? 39.106 15.167 27.915 1.00 12.18 259 VAL B O 1
ATOM 5393 N N . ASP B 1 260 ? 37.861 17.000 28.337 1.00 11.22 260 ASP B N 1
ATOM 5394 C CA . ASP B 1 260 ? 38.083 16.963 29.766 1.00 12.77 260 ASP B CA 1
ATOM 5395 C C . ASP B 1 260 ? 36.998 16.096 30.398 1.00 12.65 260 ASP B C 1
ATOM 5396 O O . ASP B 1 260 ? 35.882 16.533 30.606 1.00 13.27 260 ASP B O 1
ATOM 5401 N N . VAL B 1 261 ? 37.306 14.811 30.580 1.00 11.85 261 VAL B N 1
ATOM 5402 C CA . VAL B 1 261 ? 36.290 13.851 30.989 1.00 11.55 261 VAL B CA 1
ATOM 5403 C C . VAL B 1 261 ? 36.873 12.948 32.084 1.00 11.29 261 VAL B C 1
ATOM 5404 O O . VAL B 1 261 ? 38.073 12.938 32.337 1.00 12.35 261 VAL B O 1
ATOM 5408 N N . PHE B 1 262 ? 36.007 12.211 32.764 1.00 10.30 262 PHE B N 1
ATOM 5409 C CA . PHE B 1 262 ? 36.415 11.245 33.726 1.00 11.09 262 PHE B CA 1
ATOM 5410 C C . PHE B 1 262 ? 35.938 9.851 33.227 1.00 10.45 262 PHE B C 1
ATOM 5411 O O . PHE B 1 262 ? 34.760 9.659 32.892 1.00 10.48 262 PHE B O 1
ATOM 5419 N N . VAL B 1 263 ? 36.863 8.920 33.141 1.00 10.00 263 VAL B N 1
ATOM 5420 C CA . VAL B 1 263 ? 36.613 7.534 32.710 1.00 9.97 263 VAL B CA 1
ATOM 5421 C C . VAL B 1 263 ? 37.257 6.556 33.694 1.00 9.29 263 VAL B C 1
ATOM 5422 O O . VAL B 1 263 ? 38.462 6.653 33.979 1.00 10.55 263 VAL B O 1
ATOM 5426 N N . HIS B 1 264 ? 36.467 5.604 34.187 1.00 10.01 264 HIS B N 1
ATOM 5427 C CA . HIS B 1 264 ? 36.964 4.521 35.030 1.00 10.05 264 HIS B CA 1
ATOM 5428 C C . HIS B 1 264 ? 36.837 3.219 34.246 1.00 10.31 264 HIS B C 1
ATOM 5429 O O . HIS B 1 264 ? 35.690 2.664 34.139 1.00 9.73 264 HIS B O 1
ATOM 5436 N N . SER B 1 265 ? 37.937 2.739 33.659 1.00 8.72 265 SER B N 1
ATOM 5437 C CA . SER B 1 265 ? 37.853 1.581 32.780 1.00 9.30 265 SER B CA 1
ATOM 5438 C C . SER B 1 265 ? 37.572 0.306 33.522 1.00 9.05 265 SER B C 1
ATOM 5439 O O . SER B 1 265 ? 38.212 -0.017 34.526 1.00 9.89 265 SER B O 1
ATOM 5442 N N . ASN B 1 266 ? 36.577 -0.436 33.062 1.00 8.65 266 ASN B N 1
ATOM 5443 C CA . ASN B 1 266 ? 36.269 -1.751 33.565 1.00 8.67 266 ASN B CA 1
ATOM 5444 C C . ASN B 1 266 ? 36.648 -2.868 32.631 1.00 8.05 266 ASN B C 1
ATOM 5445 O O . ASN B 1 266 ? 36.340 -4.041 32.871 1.00 8.49 266 ASN B O 1
ATOM 5450 N N . LEU B 1 267 ? 37.426 -2.582 31.584 1.00 8.03 267 LEU B N 1
ATOM 5451 C CA . LEU B 1 267 ? 37.828 -3.573 30.613 1.00 8.11 267 LEU B CA 1
ATOM 5452 C C . LEU B 1 267 ? 38.885 -4.521 31.127 1.00 8.08 267 LEU B C 1
ATOM 5453 O O . LEU B 1 267 ? 39.879 -4.089 31.725 1.00 8.90 267 LEU B O 1
ATOM 5458 N N . ILE B 1 268 ? 38.716 -5.774 30.828 1.00 7.23 268 ILE B N 1
ATOM 5459 C CA . ILE B 1 268 ? 39.618 -6.856 31.346 1.00 7.36 268 ILE B CA 1
ATOM 5460 C C . ILE B 1 268 ? 40.346 -7.522 30.180 1.00 7.83 268 ILE B C 1
ATOM 5461 O O . ILE B 1 268 ? 39.750 -7.858 29.156 1.00 7.94 268 ILE B O 1
ATOM 5466 N N . SER B 1 269 ? 41.659 -7.641 30.315 1.00 7.80 269 SER B N 1
ATOM 5467 C CA . SER B 1 269 ? 42.485 -8.336 29.371 1.00 7.76 269 SER B CA 1
ATOM 5468 C C . SER B 1 269 ? 43.210 -9.505 30.085 1.00 7.08 269 SER B C 1
ATOM 5469 O O . SER B 1 269 ? 43.057 -9.721 31.289 1.00 7.10 269 SER B O 1
ATOM 5472 N N . TYR B 1 270 ? 43.953 -10.291 29.300 1.00 8.09 270 TYR B N 1
ATOM 5473 C CA . TYR B 1 270 ? 44.371 -11.636 29.719 1.00 8.19 270 TYR B CA 1
ATOM 5474 C C . TYR B 1 270 ? 45.840 -11.963 29.447 1.00 9.09 270 TYR B C 1
ATOM 5475 O O . TYR B 1 270 ? 46.269 -11.794 28.328 1.00 9.14 270 TYR B O 1
ATOM 5484 N N . SER B 1 271 ? 46.509 -12.555 30.431 1.00 8.75 271 SER B N 1
ATOM 5485 C CA . SER B 1 271 ? 47.848 -13.103 30.202 1.00 8.56 271 SER B CA 1
ATOM 5486 C C . SER B 1 271 ? 47.756 -14.391 29.382 1.00 8.93 271 SER B C 1
ATOM 5487 O O . SER B 1 271 ? 46.716 -15.077 29.323 1.00 8.67 271 SER B O 1
ATOM 5490 N N . PRO B 1 272 ? 48.891 -14.830 28.786 1.00 8.79 272 PRO B N 1
ATOM 5491 C CA . PRO B 1 272 ? 48.967 -16.153 28.344 1.00 9.83 272 PRO B CA 1
ATOM 5492 C C . PRO B 1 272 ? 48.915 -17.093 29.569 1.00 9.45 272 PRO B C 1
ATOM 5493 O O . PRO B 1 272 ? 49.119 -16.673 30.726 1.00 9.98 272 PRO B O 1
ATOM 5497 N N . ALA B 1 273 ? 48.642 -18.347 29.286 1.00 10.36 273 ALA B N 1
ATOM 5498 C CA . ALA B 1 273 ? 48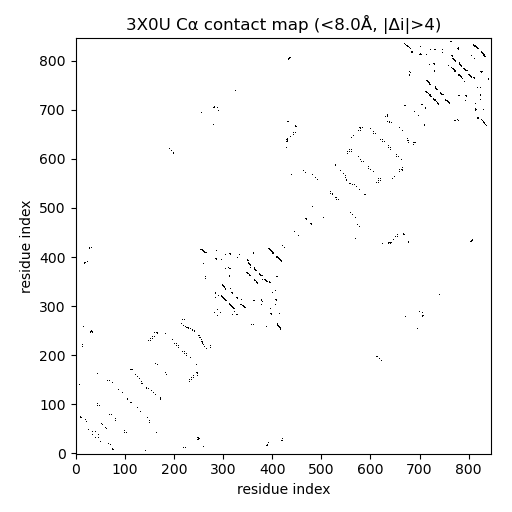.699 -19.341 30.326 1.00 11.67 273 ALA B CA 1
ATOM 5499 C C . ALA B 1 273 ? 50.124 -19.810 30.597 1.00 13.31 273 ALA B C 1
ATOM 5500 O O . ALA B 1 273 ? 51.036 -19.639 29.746 1.00 15.72 273 ALA B O 1
ATOM 5502 N N . VAL B 1 274 ? 50.333 -20.296 31.814 1.00 15.09 274 VAL B N 1
ATOM 5503 C CA . VAL B 1 274 ? 51.596 -21.008 32.183 1.00 16.30 274 VAL B CA 1
ATOM 5504 C C . VAL B 1 274 ? 51.214 -22.423 32.594 1.00 17.50 274 VAL B C 1
ATOM 5505 O O . VAL B 1 274 ? 50.161 -22.652 33.198 1.00 15.24 274 VAL B O 1
ATOM 5509 N N . GLY B 1 275 ? 52.020 -23.399 32.199 1.00 17.25 275 GLY B N 1
ATOM 5510 C CA . GLY B 1 275 ? 51.753 -24.794 32.565 1.00 17.23 275 GLY B CA 1
ATOM 5511 C C . GLY B 1 275 ? 51.212 -25.619 31.424 1.00 20.06 275 GLY B C 1
ATOM 5512 O O . GLY B 1 275 ? 51.611 -25.427 30.277 1.00 22.28 275 GLY B O 1
ATOM 5513 N N . PHE B 1 276 ? 50.304 -26.528 31.733 1.00 22.68 276 PHE B N 1
ATOM 5514 C CA . PHE B 1 276 ? 49.990 -27.675 30.877 1.00 25.74 276 PHE B CA 1
ATOM 5515 C C . PHE B 1 276 ? 48.568 -27.506 30.386 1.00 26.58 276 PHE B C 1
ATOM 5516 O O . PHE B 1 276 ? 47.705 -27.351 31.203 1.00 18.87 276 PHE B O 1
ATOM 5524 N N . PRO B 1 277 ? 48.328 -27.665 29.051 1.00 33.84 277 PRO B N 1
ATOM 5525 C CA . PRO B 1 277 ? 46.987 -27.505 28.374 1.00 34.20 277 PRO B CA 1
ATOM 5526 C C . PRO B 1 277 ? 45.821 -28.052 29.167 1.00 34.40 277 PRO B C 1
ATOM 5527 O O . PRO B 1 277 ? 45.817 -29.263 29.584 1.00 32.81 277 PRO B O 1
ATOM 5531 N N . SER B 1 278 ? 44.833 -27.202 29.398 1.00 23.55 278 SER B N 1
ATOM 5532 C CA . SER B 1 278 ? 43.657 -27.596 30.142 1.00 23.17 278 SER B CA 1
ATOM 5533 C C . SER B 1 278 ? 42.306 -27.548 29.349 1.00 19.59 278 SER B C 1
ATOM 5534 O O . SER B 1 278 ? 41.997 -26.551 28.750 1.00 17.95 278 SER B O 1
ATOM 5537 N N . GLY B 1 279 ? 41.535 -28.615 29.324 1.00 19.45 279 GLY B N 1
ATOM 5538 C CA . GLY B 1 279 ? 40.121 -28.548 28.878 1.00 17.92 279 GLY B CA 1
ATOM 5539 C C . GLY B 1 279 ? 39.374 -27.423 29.590 1.00 16.28 279 GLY B C 1
ATOM 5540 O O . GLY B 1 279 ? 38.527 -26.763 28.966 1.00 17.14 279 GLY B O 1
ATOM 5541 N N . ASN B 1 280 ? 39.656 -27.215 30.876 1.00 15.98 280 ASN B N 1
ATOM 5542 C CA . ASN B 1 280 ? 38.964 -26.208 31.643 1.00 16.96 280 ASN B CA 1
ATOM 5543 C C . ASN B 1 280 ? 39.365 -24.779 31.221 1.00 15.91 280 ASN B C 1
ATOM 5544 O O . ASN B 1 280 ? 38.526 -23.910 31.010 1.00 14.42 280 ASN B O 1
ATOM 5549 N N . PHE B 1 281 ? 40.662 -24.548 31.048 1.00 14.87 281 PHE B N 1
ATOM 5550 C CA . PHE B 1 281 ? 41.089 -23.296 30.393 1.00 13.24 281 PHE B CA 1
ATOM 5551 C C . PHE B 1 281 ? 40.490 -23.114 29.019 1.00 13.55 281 PHE B C 1
ATOM 5552 O O . PHE B 1 281 ? 39.972 -22.037 28.614 1.00 14.23 281 PHE B O 1
ATOM 5560 N N . ASN B 1 282 ? 40.550 -24.171 28.203 1.00 15.32 282 ASN B N 1
ATOM 5561 C CA . ASN B 1 282 ? 40.046 -24.089 26.865 1.00 15.11 282 ASN B CA 1
ATOM 5562 C C . ASN B 1 282 ? 38.566 -23.786 26.790 1.00 14.35 282 ASN B C 1
ATOM 5563 O O . ASN B 1 282 ? 38.153 -23.112 25.867 1.00 15.17 282 ASN B O 1
ATOM 5568 N N . TYR B 1 283 ? 37.803 -24.261 27.752 1.00 15.52 283 TYR B N 1
ATOM 5569 C CA . TYR B 1 283 ? 36.343 -23.967 27.830 1.00 16.73 283 TYR B CA 1
ATOM 5570 C C . TYR B 1 283 ? 36.096 -22.454 27.941 1.00 15.41 283 TYR B C 1
ATOM 5571 O O . TYR B 1 283 ? 35.206 -21.914 27.311 1.00 15.21 283 TYR B O 1
ATOM 5580 N N . ILE B 1 284 ? 36.914 -21.767 28.704 1.00 15.00 284 ILE B N 1
ATOM 5581 C CA . ILE B 1 284 ? 36.844 -20.308 28.828 1.00 16.80 284 ILE B CA 1
ATOM 5582 C C . ILE B 1 284 ? 37.211 -19.613 27.537 1.00 15.64 284 ILE B C 1
ATOM 5583 O O . ILE B 1 284 ? 36.486 -18.696 27.087 1.00 17.85 284 ILE B O 1
ATOM 5588 N N . ALA B 1 285 ? 38.262 -20.085 26.879 1.00 14.21 285 ALA B N 1
ATOM 5589 C CA . ALA B 1 285 ? 38.665 -19.532 25.612 1.00 15.46 285 ALA B CA 1
ATOM 5590 C C . ALA B 1 285 ? 37.656 -19.719 24.479 1.00 16.31 285 ALA B C 1
ATOM 5591 O O . ALA B 1 285 ? 37.517 -18.817 23.661 1.00 17.55 285 ALA B O 1
ATOM 5593 N N . THR B 1 286 ? 36.981 -20.866 24.427 1.00 14.36 286 THR B N 1
ATOM 5594 C CA . THR B 1 286 ? 36.109 -21.214 23.320 1.00 15.12 286 THR B CA 1
ATOM 5595 C C . THR B 1 286 ? 34.667 -20.717 23.578 1.00 15.19 286 THR B C 1
ATOM 5596 O O . THR B 1 286 ? 33.783 -20.907 22.724 1.00 15.94 286 THR B O 1
ATOM 5600 N N . GLY B 1 287 ? 34.429 -20.167 24.773 1.00 14.60 287 GLY B N 1
ATOM 5601 C CA . GLY B 1 287 ? 33.203 -19.436 25.075 1.00 16.69 287 GLY B CA 1
ATOM 5602 C C . GLY B 1 287 ? 33.375 -17.933 24.825 1.00 17.93 287 GLY B C 1
ATOM 5603 O O . GLY B 1 287 ? 34.467 -17.439 24.479 1.00 21.78 287 GLY B O 1
ATOM 5604 N N . THR B 1 288 ? 32.349 -17.158 25.112 1.00 15.35 288 THR B N 1
ATOM 5605 C CA . THR B 1 288 ? 32.427 -15.723 24.893 1.00 17.47 288 THR B CA 1
ATOM 5606 C C . THR B 1 288 ? 33.005 -14.917 26.054 1.00 14.50 288 THR B C 1
ATOM 5607 O O . THR B 1 288 ? 33.061 -15.359 27.213 1.00 12.45 288 THR B O 1
ATOM 5611 N N . GLU B 1 289 ? 33.450 -13.685 25.752 1.00 14.78 289 GLU B N 1
ATOM 5612 C CA . GLU B 1 289 ? 33.941 -12.808 26.808 1.00 15.41 289 GLU B CA 1
ATOM 5613 C C . GLU B 1 289 ? 32.913 -12.432 27.840 1.00 14.87 289 GLU B C 1
ATOM 5614 O O . GLU B 1 289 ? 33.236 -12.271 29.010 1.00 15.65 289 GLU B O 1
ATOM 5620 N N . ASP B 1 290 ? 31.675 -12.309 27.385 1.00 14.06 290 ASP B N 1
ATOM 5621 C CA . ASP B 1 290 ? 30.552 -11.894 28.240 1.00 16.79 290 ASP B CA 1
ATOM 5622 C C . ASP B 1 290 ? 30.389 -12.909 29.366 1.00 16.14 290 ASP B C 1
ATOM 5623 O O . ASP B 1 290 ? 29.924 -12.560 30.442 1.00 17.32 290 ASP B O 1
ATOM 5628 N N . GLU B 1 291 ? 30.754 -14.177 29.127 1.00 13.80 291 GLU B N 1
ATOM 5629 C CA . GLU B 1 291 ? 30.500 -15.224 30.107 1.00 12.93 291 GLU B CA 1
ATOM 5630 C C . GLU B 1 291 ? 31.745 -15.748 30.822 1.00 12.58 291 GLU B C 1
ATOM 5631 O O . GLU B 1 291 ? 31.676 -16.723 31.592 1.00 12.41 291 GLU B O 1
ATOM 5637 N N . ILE B 1 292 ? 32.849 -15.036 30.727 1.00 12.36 292 ILE B N 1
ATOM 5638 C CA . ILE B 1 292 ? 34.049 -15.433 31.560 1.00 12.87 292 ILE B CA 1
ATOM 5639 C C . ILE B 1 292 ? 33.728 -15.129 33.011 1.00 12.63 292 ILE B C 1
ATOM 5640 O O . ILE B 1 292 ? 33.362 -14.009 33.317 1.00 11.83 292 ILE B O 1
ATOM 5645 N N . PRO B 1 293 ? 33.858 -16.122 33.963 1.00 12.53 293 PRO B N 1
ATOM 5646 C CA . PRO B 1 293 ? 33.473 -15.846 35.319 1.00 11.72 293 PRO B CA 1
ATOM 5647 C C . PRO B 1 293 ? 34.659 -15.500 36.169 1.00 10.44 293 PRO B C 1
ATOM 5648 O O . PRO B 1 293 ? 35.825 -15.592 35.681 1.00 10.65 293 PRO B O 1
ATOM 5652 N N . GLN B 1 294 ? 34.369 -15.139 37.394 1.00 11.28 294 GLN B N 1
ATOM 5653 C CA . GLN B 1 294 ? 35.353 -15.201 38.484 1.00 11.36 294 GLN B CA 1
ATOM 5654 C C . GLN B 1 294 ? 35.789 -16.683 38.618 1.00 11.80 294 GLN B C 1
ATOM 5655 O O . GLN B 1 294 ? 35.002 -17.603 38.364 1.00 11.18 294 GLN B O 1
ATOM 5661 N N . PRO B 1 295 ? 37.076 -16.948 38.947 1.00 10.09 295 PRO B N 1
ATOM 5662 C CA . PRO B 1 295 ? 38.040 -15.970 39.445 1.00 9.77 295 PRO B CA 1
ATOM 5663 C C . PRO B 1 295 ? 38.845 -15.241 38.369 1.00 9.54 295 PRO B C 1
ATOM 5664 O O . PRO B 1 295 ? 39.547 -14.252 38.708 1.00 9.21 295 PRO B O 1
ATOM 5668 N N . LEU B 1 296 ? 38.817 -15.666 37.111 1.00 9.23 296 LEU B N 1
ATOM 5669 C CA . LEU B 1 296 ? 39.642 -14.934 36.092 1.00 9.89 296 LEU B CA 1
ATOM 5670 C C . LEU B 1 296 ? 39.163 -13.511 35.837 1.00 10.12 296 LEU B C 1
ATOM 5671 O O . LEU B 1 296 ? 39.946 -12.578 35.875 1.00 10.42 296 LEU B O 1
ATOM 5676 N N . LYS B 1 297 ? 37.859 -13.339 35.566 1.00 9.36 297 LYS B N 1
ATOM 5677 C CA . LYS B 1 297 ? 37.332 -12.023 35.230 1.00 8.98 297 LYS B CA 1
ATOM 5678 C C . LYS B 1 297 ? 36.470 -11.541 36.395 1.00 8.53 297 LYS B C 1
ATOM 5679 O O . LYS B 1 297 ? 35.439 -12.198 36.684 1.00 9.65 297 LYS B O 1
ATOM 5685 N N . PRO B 1 298 ? 36.823 -10.464 37.070 1.00 8.25 298 PRO B N 1
ATOM 5686 C CA . PRO B 1 298 ? 36.044 -9.997 38.230 1.00 8.62 298 PRO B CA 1
ATOM 5687 C C . PRO B 1 298 ? 34.655 -9.560 37.789 1.00 8.83 298 PRO B C 1
ATOM 5688 O O . PRO B 1 298 ? 34.500 -8.934 36.743 1.00 8.79 298 PRO B O 1
ATOM 5692 N N . ASN B 1 299 ? 33.665 -9.883 38.615 1.00 10.84 299 ASN B N 1
ATOM 5693 C CA . ASN B 1 299 ? 32.337 -9.305 38.421 1.00 11.01 299 ASN B CA 1
ATOM 5694 C C . ASN B 1 299 ? 32.342 -7.810 38.575 1.00 9.56 299 ASN B C 1
ATOM 5695 O O . ASN B 1 299 ? 33.201 -7.219 39.242 1.00 8.39 299 ASN B O 1
ATOM 5700 N N . MET B 1 300 ? 31.323 -7.123 38.043 1.00 8.85 300 MET B N 1
ATOM 5701 C CA . MET B 1 300 ? 31.110 -5.747 38.441 1.00 9.71 300 MET B CA 1
ATOM 5702 C C . MET B 1 300 ? 30.639 -5.703 39.894 1.00 10.63 300 MET B C 1
ATOM 5703 O O . MET B 1 300 ? 29.858 -6.609 40.367 1.00 10.84 300 MET B O 1
ATOM 5708 N N . PHE B 1 301 ? 31.069 -4.676 40.574 1.00 10.58 301 PHE B N 1
ATOM 5709 C CA . PHE B 1 301 ? 30.599 -4.352 41.933 1.00 12.22 301 PHE B CA 1
ATOM 5710 C C . PHE B 1 301 ? 30.209 -2.901 41.856 1.00 11.44 301 PHE B C 1
ATOM 5711 O O . PHE B 1 301 ? 31.010 -1.991 42.052 1.00 12.41 301 PHE B O 1
ATOM 5719 N N . GLY B 1 302 ? 28.947 -2.636 41.526 1.00 10.76 302 GLY B N 1
ATOM 5720 C CA . GLY B 1 302 ? 28.558 -1.226 41.255 1.00 11.33 302 GLY B CA 1
ATOM 5721 C C . GLY B 1 302 ? 29.189 -0.718 39.938 1.00 11.50 302 GLY B C 1
ATOM 5722 O O . GLY B 1 302 ? 29.081 -1.388 38.901 1.00 10.20 302 GLY B O 1
ATOM 5723 N N . GLU B 1 303 ? 29.880 0.421 40.026 1.00 11.83 303 GLU B N 1
ATOM 5724 C CA . GLU B 1 303 ? 30.484 1.069 38.805 1.00 12.74 303 GLU B CA 1
ATOM 5725 C C . GLU B 1 303 ? 31.926 0.682 38.585 1.00 13.50 303 GLU B C 1
ATOM 5726 O O . GLU B 1 303 ? 32.569 1.291 37.713 1.00 13.51 303 GLU B O 1
ATOM 5732 N N . ARG B 1 304 ? 32.444 -0.229 39.398 1.00 10.62 304 ARG B N 1
ATOM 5733 C CA . ARG B 1 304 ? 33.801 -0.719 39.212 1.00 11.51 304 ARG B CA 1
ATOM 5734 C C . ARG B 1 304 ? 33.829 -2.204 39.367 1.00 9.95 304 ARG B C 1
ATOM 5735 O O . ARG B 1 304 ? 32.812 -2.824 39.641 1.00 11.31 304 ARG B O 1
ATOM 5743 N N . ARG B 1 305 ? 35.000 -2.783 39.160 1.00 8.52 305 ARG B N 1
ATOM 5744 C CA . ARG B 1 305 ? 35.181 -4.223 39.313 1.00 8.12 305 ARG B CA 1
ATOM 5745 C C . ARG B 1 305 ? 35.350 -4.676 40.752 1.00 8.76 305 ARG B C 1
ATOM 5746 O O . ARG B 1 305 ? 35.938 -3.976 41.531 1.00 8.86 305 ARG B O 1
ATOM 5754 N N . ASN B 1 306 ? 34.839 -5.872 41.069 1.00 8.88 306 ASN B N 1
ATOM 5755 C CA . ASN B 1 306 ? 34.917 -6.501 42.372 1.00 8.84 306 ASN B CA 1
ATOM 5756 C C . ASN B 1 306 ? 36.398 -6.779 42.713 1.00 9.40 306 ASN B C 1
ATOM 5757 O O . ASN B 1 306 ? 37.085 -7.434 41.953 1.00 10.10 306 ASN B O 1
ATOM 5762 N N . ARG B 1 307 ? 36.872 -6.229 43.811 1.00 9.13 307 ARG B N 1
ATOM 5763 C CA . ARG B 1 307 ? 38.293 -6.389 44.222 1.00 10.41 307 ARG B CA 1
ATOM 5764 C C . ARG B 1 307 ? 38.489 -7.599 45.123 1.00 11.07 307 ARG B C 1
ATOM 5765 O O . ARG B 1 307 ? 37.757 -7.848 46.073 1.00 10.52 307 ARG B O 1
ATOM 5773 N N . ILE B 1 308 ? 39.605 -8.287 44.869 1.00 10.81 308 ILE B N 1
ATOM 5774 C CA . ILE B 1 308 ? 40.135 -9.305 45.803 1.00 11.22 308 ILE B CA 1
ATOM 5775 C C . ILE B 1 308 ? 40.628 -8.605 47.073 1.00 11.69 308 ILE B C 1
ATOM 5776 O O . ILE B 1 308 ? 41.398 -7.636 47.006 1.00 11.62 308 ILE B O 1
ATOM 5781 N N . VAL B 1 309 ? 40.206 -9.089 48.235 1.00 11.77 309 VAL B N 1
ATOM 5782 C CA . VAL B 1 309 ? 40.649 -8.584 49.520 1.00 12.36 309 VAL B CA 1
ATOM 5783 C C . VAL B 1 309 ? 41.575 -9.549 50.270 1.00 12.54 309 VAL B C 1
ATOM 5784 O O . VAL B 1 309 ? 42.267 -9.131 51.163 1.00 12.07 309 VAL B O 1
ATOM 5788 N N . LYS B 1 310 ? 41.533 -10.822 49.934 1.00 12.47 310 LYS B N 1
ATOM 5789 C CA . LYS B 1 310 ? 42.331 -11.837 50.665 1.00 12.54 310 LYS B CA 1
ATOM 5790 C C . LYS B 1 310 ? 42.628 -12.984 49.720 1.00 11.28 310 LYS B C 1
ATOM 5791 O O . LYS B 1 310 ? 41.780 -13.399 48.911 1.00 10.50 310 LYS B O 1
ATOM 5797 N N . ILE B 1 311 ? 43.838 -13.528 49.819 1.00 10.65 311 ILE B N 1
ATOM 5798 C CA . ILE B 1 311 ? 44.200 -14.700 49.127 1.00 10.08 311 ILE B CA 1
ATOM 5799 C C . ILE B 1 311 ? 44.585 -15.756 50.207 1.00 10.72 311 ILE B C 1
ATOM 5800 O O . ILE B 1 311 ? 45.312 -15.429 51.135 1.00 10.98 311 ILE B O 1
ATOM 5805 N N . GLU B 1 312 ? 44.104 -16.971 50.002 1.00 10.69 312 GLU B N 1
ATOM 5806 C CA . GLU B 1 312 ? 44.503 -18.155 50.782 1.00 11.30 312 GLU B CA 1
ATOM 5807 C C . GLU B 1 312 ? 45.088 -19.193 49.878 1.00 12.31 312 GLU B C 1
ATOM 5808 O O . GLU B 1 312 ? 44.721 -19.313 48.721 1.00 11.37 312 GLU B O 1
ATOM 5814 N N . SER B 1 313 ? 46.074 -19.945 50.355 1.00 12.53 313 SER B N 1
ATOM 5815 C CA . SER B 1 313 ? 46.685 -20.927 49.515 1.00 11.89 313 SER B CA 1
ATOM 5816 C C . SER B 1 313 ? 47.089 -22.152 50.328 1.00 12.06 313 SER B C 1
ATOM 5817 O O . SER B 1 313 ? 47.261 -22.033 51.525 1.00 11.69 313 SER B O 1
ATOM 5820 N N . TRP B 1 314 ? 47.221 -23.245 49.623 1.00 12.48 314 TRP B N 1
ATOM 5821 C CA . TRP B 1 314 ? 47.775 -24.505 50.130 1.00 13.47 314 TRP B CA 1
ATOM 5822 C C . TRP B 1 314 ? 48.838 -25.004 49.142 1.00 15.11 314 TRP B C 1
ATOM 5823 O O . TRP B 1 314 ? 48.701 -24.914 47.927 1.00 14.25 314 TRP B O 1
ATOM 5834 N N . ASN B 1 315 ? 49.930 -25.562 49.675 1.00 14.60 315 ASN B N 1
ATOM 5835 C CA . ASN B 1 315 ? 50.858 -26.333 48.887 1.00 17.11 315 ASN B CA 1
ATOM 5836 C C . ASN B 1 315 ? 50.414 -27.767 48.788 1.00 20.37 315 ASN B C 1
ATOM 5837 O O . ASN B 1 315 ? 49.535 -28.193 49.526 1.00 21.64 315 ASN B O 1
ATOM 5842 N N . SER B 1 316 ? 50.918 -28.453 47.785 1.00 25.59 316 SER B N 1
ATOM 5843 C CA . SER B 1 316 ? 50.337 -29.746 47.382 1.00 29.27 316 SER B CA 1
ATOM 5844 C C . SER B 1 316 ? 51.198 -30.840 47.944 1.00 34.99 316 SER B C 1
ATOM 5845 O O . SER B 1 316 ? 52.323 -30.602 48.385 1.00 25.99 316 SER B O 1
ATOM 5848 N N . ILE B 1 317 ? 50.669 -32.066 47.807 1.00 48.75 317 ILE B N 1
ATOM 5849 C CA . ILE B 1 317 ? 51.462 -33.309 48.003 1.00 54.34 317 ILE B CA 1
ATOM 5850 C C . ILE B 1 317 ? 52.850 -33.178 47.369 1.00 53.66 317 ILE B C 1
ATOM 5851 O O . ILE B 1 317 ? 52.976 -32.734 46.212 1.00 54.82 317 ILE B O 1
ATOM 5856 N N . GLU B 1 318 ? 53.885 -33.520 48.114 1.00 50.72 318 GLU B N 1
ATOM 5857 C CA . GLU B 1 318 ? 55.223 -33.511 47.555 1.00 61.12 318 GLU B CA 1
ATOM 5858 C C . GLU B 1 318 ? 55.265 -34.384 46.298 1.00 62.78 318 GLU B C 1
ATOM 5859 O O . GLU B 1 318 ? 54.821 -35.543 46.325 1.00 69.57 318 GLU B O 1
ATOM 5865 N N . ILE B 1 319 ? 55.747 -33.807 45.198 1.00 58.74 319 ILE B N 1
ATOM 5866 C CA . ILE B 1 319 ? 55.967 -34.546 43.946 1.00 66.73 319 ILE B CA 1
ATOM 5867 C C . ILE B 1 319 ? 57.465 -34.417 43.601 1.00 71.98 319 ILE B C 1
ATOM 5868 O O . ILE B 1 319 ? 58.006 -33.301 43.517 1.00 68.71 319 ILE B O 1
ATOM 5873 N N . HIS B 1 320 ? 58.129 -35.560 43.412 1.00 74.81 320 HIS B N 1
ATOM 5874 C CA . HIS B 1 320 ? 59.585 -35.615 43.164 1.00 75.90 320 HIS B CA 1
ATOM 5875 C C . HIS B 1 320 ? 60.335 -34.571 43.999 1.00 71.28 320 HIS B C 1
ATOM 5876 O O . HIS B 1 320 ? 61.005 -33.686 43.469 1.00 69.04 320 HIS B O 1
ATOM 5883 N N . TYR B 1 321 ? 60.152 -34.668 45.317 1.00 70.77 321 TYR B N 1
ATOM 5884 C CA . TYR B 1 321 ? 60.954 -33.944 46.313 1.00 73.90 321 TYR B CA 1
ATOM 5885 C C . TYR B 1 321 ? 60.645 -32.456 46.495 1.00 64.84 321 TYR B C 1
ATOM 5886 O O . TYR B 1 321 ? 61.302 -31.799 47.308 1.00 68.60 321 TYR B O 1
ATOM 5895 N N . TYR B 1 322 ? 59.672 -31.912 45.772 1.00 52.06 322 TYR B N 1
ATOM 5896 C CA . TYR B 1 322 ? 59.317 -30.493 45.951 1.00 47.27 322 TYR B CA 1
ATOM 5897 C C . TYR B 1 322 ? 57.825 -30.346 46.189 1.00 35.54 322 TYR B C 1
ATOM 5898 O O . TYR B 1 322 ? 57.028 -30.987 45.511 1.00 38.15 322 TYR B O 1
ATOM 5907 N N . ASN B 1 323 ? 57.453 -29.537 47.176 1.00 32.56 323 ASN B N 1
ATOM 5908 C CA . ASN B 1 323 ? 56.027 -29.170 47.371 1.00 32.67 323 ASN B CA 1
ATOM 5909 C C . ASN B 1 323 ? 55.630 -28.232 46.210 1.00 26.37 323 ASN B C 1
ATOM 5910 O O . ASN B 1 323 ? 56.420 -27.365 45.822 1.00 26.27 323 ASN B O 1
ATOM 5915 N N . ARG B 1 324 ? 54.456 -28.464 45.631 1.00 24.83 324 ARG B N 1
ATOM 5916 C CA . ARG B 1 324 ? 53.994 -27.676 44.495 1.00 22.61 324 ARG B CA 1
ATOM 5917 C C . ARG B 1 324 ? 52.813 -26.822 44.973 1.00 18.94 324 ARG B C 1
ATOM 5918 O O . ARG B 1 324 ? 52.526 -26.792 46.137 1.00 17.89 324 ARG B O 1
ATOM 5926 N N . VAL B 1 325 ? 52.150 -26.152 44.042 1.00 17.39 325 VAL B N 1
ATOM 5927 C CA . VAL B 1 325 ? 51.004 -25.320 44.364 1.00 15.60 325 VAL B CA 1
ATOM 5928 C C . VAL B 1 325 ? 49.819 -26.241 44.418 1.00 13.70 325 VAL B C 1
ATOM 5929 O O . VAL B 1 325 ? 49.517 -26.881 43.450 1.00 15.16 325 VAL B O 1
ATOM 5933 N N . GLY B 1 326 ? 49.112 -26.260 45.546 1.00 13.55 326 GLY B N 1
ATOM 5934 C CA . GLY B 1 326 ? 47.938 -27.154 45.644 1.00 13.71 326 GLY B CA 1
ATOM 5935 C C . GLY B 1 326 ? 46.636 -26.545 45.170 1.00 13.40 326 GLY B C 1
ATOM 5936 O O . GLY B 1 326 ? 45.997 -27.061 44.302 1.00 13.14 326 GLY B O 1
ATOM 5937 N N . ARG B 1 327 ? 46.286 -25.430 45.766 1.00 13.41 327 ARG B N 1
ATOM 5938 C CA . ARG B 1 327 ? 45.075 -24.692 45.417 1.00 13.10 327 ARG B CA 1
ATOM 5939 C C . ARG B 1 327 ? 45.136 -23.317 46.019 1.00 12.08 327 ARG B C 1
ATOM 5940 O O . ARG B 1 327 ? 45.899 -23.057 46.942 1.00 11.12 327 ARG B O 1
ATOM 5948 N N . LEU B 1 328 ? 44.283 -22.433 45.524 1.00 11.38 328 LEU B N 1
ATOM 5949 C CA . LEU B 1 328 ? 44.098 -21.128 46.119 1.00 12.95 328 LEU B CA 1
ATOM 5950 C C . LEU B 1 328 ? 42.597 -20.828 46.344 1.00 11.49 328 LEU B C 1
ATOM 5951 O O . LEU B 1 328 ? 41.765 -21.483 45.778 1.00 11.60 328 LEU B O 1
ATOM 5956 N N . LYS B 1 329 ? 42.337 -19.798 47.122 1.00 11.45 329 LYS B N 1
ATOM 5957 C CA . LYS B 1 329 ? 41.002 -19.306 47.363 1.00 12.68 329 LYS B CA 1
ATOM 5958 C C . LYS B 1 329 ? 41.025 -17.781 47.483 1.00 12.47 329 LYS B C 1
ATOM 5959 O O . LYS B 1 329 ? 41.882 -17.229 48.175 1.00 11.95 329 LYS B O 1
ATOM 5965 N N . LEU B 1 330 ? 40.145 -17.098 46.740 1.00 11.18 330 LEU B N 1
ATOM 5966 C CA . LEU B 1 330 ? 40.051 -15.648 46.746 1.00 10.90 330 LEU B CA 1
ATOM 5967 C C . LEU B 1 330 ? 38.813 -15.204 47.475 1.00 12.01 330 LEU B C 1
ATOM 5968 O O . LEU B 1 330 ? 37.774 -15.825 47.283 1.00 12.67 330 LEU B O 1
ATOM 5973 N N . THR B 1 331 ? 38.940 -14.173 48.286 1.00 11.42 331 THR B N 1
ATOM 5974 C CA . THR B 1 331 ? 37.833 -13.509 48.918 1.00 11.73 331 THR B CA 1
ATOM 5975 C C . THR B 1 331 ? 37.771 -12.116 48.339 1.00 12.10 331 THR B C 1
ATOM 5976 O O . THR B 1 331 ? 38.809 -11.433 48.228 1.00 12.29 331 THR B O 1
ATOM 5980 N N . TYR B 1 332 ? 36.555 -11.697 47.971 1.00 11.87 332 TYR B N 1
ATOM 5981 C CA . TYR B 1 332 ? 36.334 -10.448 47.305 1.00 11.08 332 TYR B CA 1
ATOM 5982 C C . TYR B 1 332 ? 35.623 -9.475 48.204 1.00 12.59 332 TYR B C 1
ATOM 5983 O O . TYR B 1 332 ? 35.038 -9.917 49.219 1.00 12.70 332 TYR B O 1
ATOM 5992 N N . GLU B 1 333 ? 35.632 -8.172 47.861 1.00 12.37 333 GLU B N 1
ATOM 5993 C CA . GLU B 1 333 ? 35.065 -7.179 48.717 1.00 13.29 333 GLU B CA 1
ATOM 5994 C C . GLU B 1 333 ? 33.533 -7.327 48.795 1.00 13.20 333 GLU B C 1
ATOM 5995 O O . GLU B 1 333 ? 32.988 -6.847 49.765 1.00 15.82 333 GLU B O 1
ATOM 6001 N N . ASN B 1 334 ? 32.915 -7.924 47.805 1.00 14.04 334 ASN B N 1
ATOM 6002 C CA . ASN B 1 334 ? 31.440 -8.165 47.845 1.00 16.38 334 ASN B CA 1
ATOM 6003 C C . ASN B 1 334 ? 31.045 -9.335 48.766 1.00 17.93 334 ASN B C 1
ATOM 6004 O O . ASN B 1 334 ? 29.857 -9.676 48.854 1.00 17.39 334 ASN B O 1
ATOM 6009 N N . GLY B 1 335 ? 32.056 -9.966 49.366 1.00 16.71 335 GLY B N 1
ATOM 6010 C CA . GLY B 1 335 ? 31.892 -11.177 50.183 1.00 17.00 335 GLY B CA 1
ATOM 6011 C C . GLY B 1 335 ? 32.021 -12.505 49.542 1.00 14.41 335 GLY B C 1
ATOM 6012 O O . GLY B 1 335 ? 32.091 -13.498 50.265 1.00 16.19 335 GLY B O 1
ATOM 6013 N N . GLU B 1 336 ? 32.101 -12.584 48.216 1.00 15.08 336 GLU B N 1
ATOM 6014 C CA . GLU B 1 336 ? 32.220 -13.856 47.538 1.00 15.38 336 GLU B CA 1
ATOM 6015 C C . GLU B 1 336 ? 33.553 -14.480 47.836 1.00 16.63 336 GLU B C 1
ATOM 6016 O O . GLU B 1 336 ? 34.571 -13.781 47.921 1.00 14.52 336 GLU B O 1
ATOM 6022 N N . VAL B 1 337 ? 33.490 -15.791 48.044 1.00 15.87 337 VAL B N 1
ATOM 6023 C CA . VAL B 1 337 ? 34.664 -16.601 48.209 1.00 16.24 337 VAL B CA 1
ATOM 6024 C C . VAL B 1 337 ? 34.748 -17.590 47.070 1.00 16.00 337 VAL B C 1
ATOM 6025 O O . VAL B 1 337 ? 33.826 -18.361 46.781 1.00 15.66 337 VAL B O 1
ATOM 6029 N N . VAL B 1 338 ? 35.852 -17.593 46.316 1.00 12.99 338 VAL B N 1
ATOM 6030 C CA . VAL B 1 338 ? 35.917 -18.382 45.115 1.00 12.56 338 VAL B CA 1
ATOM 6031 C C . VAL B 1 338 ? 37.153 -19.308 45.096 1.00 14.60 338 VAL B C 1
ATOM 6032 O O . VAL B 1 338 ? 38.242 -18.828 45.325 1.00 13.04 338 VAL B O 1
ATOM 6036 N N . GLU B 1 339 ? 36.952 -20.590 44.829 1.00 15.12 339 GLU B N 1
ATOM 6037 C CA . GLU B 1 339 ? 38.014 -21.592 44.843 1.00 17.24 339 GLU B CA 1
ATOM 6038 C C . GLU B 1 339 ? 38.746 -21.613 43.573 1.00 17.40 339 GLU B C 1
ATOM 6039 O O . GLU B 1 339 ? 38.161 -21.514 42.480 1.00 19.30 339 GLU B O 1
ATOM 6045 N N . LEU B 1 340 ? 40.053 -21.787 43.697 1.00 15.00 340 LEU B N 1
ATOM 6046 C CA . LEU B 1 340 ? 40.883 -22.100 42.569 1.00 15.70 340 LEU B CA 1
ATOM 6047 C C . LEU B 1 340 ? 41.538 -23.450 42.797 1.00 15.29 340 LEU B C 1
ATOM 6048 O O . LEU B 1 340 ? 42.639 -23.534 43.345 1.00 14.75 340 LEU B O 1
ATOM 6053 N N . GLY B 1 341 ? 40.901 -24.466 42.255 1.00 15.96 341 GLY B N 1
ATOM 6054 C CA . GLY B 1 341 ? 41.174 -25.854 42.603 1.00 17.65 341 GLY B CA 1
ATOM 6055 C C . GLY B 1 341 ? 40.347 -26.253 43.817 1.00 17.95 341 GLY B C 1
ATOM 6056 O O . GLY B 1 341 ? 39.921 -25.426 44.615 1.00 20.74 341 GLY B O 1
ATOM 6057 N N . LYS B 1 342 ? 40.113 -27.533 43.951 1.00 21.02 342 LYS B N 1
ATOM 6058 C CA . LYS B 1 342 ? 39.349 -28.000 45.092 1.00 23.49 342 LYS B CA 1
ATOM 6059 C C . LYS B 1 342 ? 40.348 -28.597 46.087 1.00 20.54 342 LYS B C 1
ATOM 6060 O O . LYS B 1 342 ? 41.490 -28.838 45.719 1.00 18.32 342 LYS B O 1
ATOM 6066 N N . ALA B 1 343 ? 39.890 -28.706 47.317 1.00 20.10 343 ALA B N 1
ATOM 6067 C CA . ALA B 1 343 ? 40.673 -29.273 48.436 1.00 21.47 343 ALA B CA 1
ATOM 6068 C C . ALA B 1 343 ? 41.027 -30.731 48.185 1.00 22.61 343 ALA B C 1
ATOM 6069 O O . ALA B 1 343 ? 40.311 -31.475 47.553 1.00 22.32 343 ALA B O 1
ATOM 6071 N N . HIS B 1 344 ? 42.164 -31.147 48.702 1.00 23.45 344 HIS B N 1
ATOM 6072 C CA . HIS B 1 344 ? 42.596 -32.505 48.505 1.00 24.84 344 HIS B CA 1
ATOM 6073 C C . HIS B 1 344 ? 43.202 -32.970 49.825 1.00 23.40 344 HIS B C 1
ATOM 6074 O O . HIS B 1 344 ? 43.643 -32.163 50.663 1.00 21.52 344 HIS B O 1
ATOM 6081 N N . LYS B 1 345 ? 43.264 -34.303 49.941 1.00 23.07 345 LYS B N 1
ATOM 6082 C CA . LYS B 1 345 ? 43.738 -34.938 51.164 1.00 21.22 345 LYS B CA 1
ATOM 6083 C C . LYS B 1 345 ? 45.093 -34.445 51.632 1.00 19.29 345 LYS B C 1
ATOM 6084 O O . LYS B 1 345 ? 45.259 -34.158 52.790 1.00 19.71 345 LYS B O 1
ATOM 6090 N N . TYR B 1 346 ? 46.057 -34.340 50.708 1.00 18.95 346 TYR B N 1
ATOM 6091 C CA . TYR B 1 346 ? 47.401 -34.003 51.084 1.00 19.86 346 TYR B CA 1
ATOM 6092 C C . TYR B 1 346 ? 47.807 -32.514 50.932 1.00 20.71 346 TYR B C 1
ATOM 6093 O O . TYR B 1 346 ? 48.994 -32.214 50.957 1.00 20.11 346 TYR B O 1
ATOM 6102 N N . ASP B 1 347 ? 46.810 -31.619 50.849 1.00 20.56 347 ASP B N 1
ATOM 6103 C CA . ASP B 1 347 ? 47.015 -30.150 51.010 1.00 19.25 347 ASP B CA 1
ATOM 6104 C C . ASP B 1 347 ? 47.777 -29.866 52.286 1.00 20.66 347 ASP B C 1
ATOM 6105 O O . ASP B 1 347 ? 47.427 -30.399 53.357 1.00 18.44 347 ASP B O 1
ATOM 6110 N N . GLU B 1 348 ? 48.748 -28.972 52.242 1.00 17.58 348 GLU B N 1
ATOM 6111 C CA . GLU B 1 348 ? 49.478 -28.608 53.438 1.00 18.14 348 GLU B CA 1
ATOM 6112 C C . GLU B 1 348 ? 49.945 -27.175 53.350 1.00 17.31 348 GLU B C 1
ATOM 6113 O O . GLU B 1 348 ? 49.848 -26.564 52.249 1.00 16.36 348 GLU B O 1
ATOM 6119 N N . HIS B 1 349 ? 50.416 -26.648 54.465 1.00 15.75 349 HIS B N 1
ATOM 6120 C CA . HIS B 1 349 ? 51.079 -25.357 54.526 1.00 17.68 349 HIS B CA 1
ATOM 6121 C C . HIS B 1 349 ? 50.120 -24.246 54.071 1.00 16.61 349 HIS B C 1
ATOM 6122 O O . HIS B 1 349 ? 50.406 -23.487 53.155 1.00 16.12 349 HIS B O 1
ATOM 6129 N N . TYR B 1 350 ? 48.960 -24.207 54.705 1.00 14.43 350 TYR B N 1
ATOM 6130 C CA . TYR B 1 350 ? 48.052 -23.071 54.576 1.00 14.07 350 TYR B CA 1
ATOM 6131 C C . TYR B 1 350 ? 48.768 -21.749 54.748 1.00 14.60 350 TYR B C 1
ATOM 6132 O O . TYR B 1 350 ? 49.520 -21.554 55.716 1.00 12.82 350 TYR B O 1
ATOM 6141 N N . GLN B 1 351 ? 48.475 -20.767 53.863 1.00 13.49 351 GLN B N 1
ATOM 6142 C CA . GLN B 1 351 ? 48.864 -19.406 54.128 1.00 15.23 351 GLN B CA 1
ATOM 6143 C C . GLN B 1 351 ? 47.747 -18.483 53.699 1.00 13.48 351 GLN B C 1
ATOM 6144 O O . GLN B 1 351 ? 46.904 -18.895 52.913 1.00 12.69 351 GLN B O 1
ATOM 6150 N N . SER B 1 352 ? 47.782 -17.259 54.204 1.00 14.36 352 SER B N 1
ATOM 6151 C CA . SER B 1 352 ? 46.781 -16.218 53.902 1.00 14.81 352 SER B CA 1
ATOM 6152 C C . SER B 1 352 ? 47.491 -14.885 53.796 1.00 13.53 352 SER B C 1
ATOM 6153 O O . SER B 1 352 ? 48.522 -14.656 54.476 1.00 13.90 352 SER B O 1
ATOM 6156 N N . ILE B 1 353 ? 46.961 -13.941 52.996 1.00 12.62 353 ILE B N 1
ATOM 6157 C CA . ILE B 1 353 ? 47.413 -12.591 53.007 1.00 12.33 353 ILE B CA 1
ATOM 6158 C C . ILE B 1 353 ? 46.189 -11.689 52.730 1.00 12.33 353 ILE B C 1
ATOM 6159 O O . ILE B 1 353 ? 45.347 -12.065 51.944 1.00 11.64 353 ILE B O 1
ATOM 6164 N N . GLU B 1 354 ? 46.079 -10.607 53.475 1.00 13.05 354 GLU B N 1
ATOM 6165 C CA . GLU B 1 354 ? 45.090 -9.564 53.255 1.00 15.91 354 GLU B CA 1
ATOM 6166 C C . GLU B 1 354 ? 45.712 -8.484 52.386 1.00 15.09 354 GLU B C 1
ATOM 6167 O O . GLU B 1 354 ? 46.801 -7.958 52.699 1.00 14.48 354 GLU B O 1
ATOM 6173 N N . LEU B 1 355 ? 44.983 -8.087 51.351 1.00 13.72 355 LEU B N 1
ATOM 6174 C CA . LEU B 1 355 ? 45.530 -7.055 50.406 1.00 14.04 355 LEU B CA 1
ATOM 6175 C C . LEU B 1 355 ? 45.683 -5.680 51.083 1.00 14.06 355 LEU B C 1
ATOM 6176 O O . LEU B 1 355 ? 46.570 -4.906 50.708 1.00 14.23 355 LEU B O 1
ATOM 6181 N N . ASN B 1 356 ? 44.829 -5.366 52.057 1.00 13.12 356 ASN B N 1
ATOM 6182 C CA . ASN B 1 356 ? 44.948 -4.079 52.758 1.00 14.44 356 ASN B CA 1
ATOM 6183 C C . ASN B 1 356 ? 45.025 -2.868 51.794 1.00 14.30 356 ASN B C 1
ATOM 6184 O O . ASN B 1 356 ? 45.843 -1.959 51.971 1.00 14.89 356 ASN B O 1
ATOM 6189 N N . GLY B 1 357 ? 44.223 -2.885 50.749 1.00 14.12 357 GLY B N 1
ATOM 6190 C CA . GLY B 1 357 ? 44.171 -1.770 49.812 1.00 14.30 357 GLY B CA 1
ATOM 6191 C C . GLY B 1 357 ? 45.261 -1.748 48.751 1.00 15.85 357 GLY B C 1
ATOM 6192 O O . GLY B 1 357 ? 45.223 -0.901 47.854 1.00 15.80 357 GLY B O 1
ATOM 6193 N N . ALA B 1 358 ? 46.229 -2.671 48.835 1.00 14.13 358 ALA B N 1
ATOM 6194 C CA . ALA B 1 358 ? 47.252 -2.834 47.782 1.00 13.45 358 ALA B CA 1
ATOM 6195 C C . ALA B 1 358 ? 46.664 -3.556 46.560 1.00 13.98 358 ALA B C 1
ATOM 6196 O O . ALA B 1 358 ? 45.552 -4.057 46.604 1.00 14.86 358 ALA B O 1
ATOM 6198 N N . TYR B 1 359 ? 47.373 -3.542 45.446 1.00 11.87 359 TYR B N 1
ATOM 6199 C CA . TYR B 1 359 ? 46.997 -4.263 44.243 1.00 11.46 359 TYR B CA 1
ATOM 6200 C C . TYR B 1 359 ? 48.148 -5.181 43.845 1.00 11.36 359 TYR B C 1
ATOM 6201 O O . TYR B 1 359 ? 49.302 -5.012 44.251 1.00 10.52 359 TYR B O 1
ATOM 6210 N N . ILE B 1 360 ? 47.810 -6.213 43.101 1.00 10.83 360 ILE B N 1
ATOM 6211 C CA . ILE B 1 360 ? 48.804 -7.128 42.549 1.00 11.19 360 ILE B CA 1
ATOM 6212 C C . ILE B 1 360 ? 49.432 -6.484 41.320 1.00 11.75 360 ILE B C 1
ATOM 6213 O O . ILE B 1 360 ? 48.772 -6.169 40.367 1.00 11.43 360 ILE B O 1
ATOM 6218 N N . LYS B 1 361 ? 50.727 -6.276 41.354 1.00 10.62 361 LYS B N 1
ATOM 6219 C CA . LYS B 1 361 ? 51.429 -5.630 40.250 1.00 11.61 361 LYS B CA 1
ATOM 6220 C C . LYS B 1 361 ? 51.816 -6.593 39.146 1.00 12.50 361 LYS B C 1
ATOM 6221 O O . LYS B 1 361 ? 51.688 -6.271 37.942 1.00 12.08 361 LYS B O 1
ATOM 6227 N N . TYR B 1 362 ? 52.340 -7.768 39.528 1.00 11.06 362 TYR B N 1
ATOM 6228 C CA . TYR B 1 362 ? 52.764 -8.765 38.587 1.00 11.71 362 TYR B CA 1
ATOM 6229 C C . TYR B 1 362 ? 52.927 -10.083 39.354 1.00 10.88 362 TYR B C 1
ATOM 6230 O O . TYR B 1 362 ? 52.951 -10.036 40.614 1.00 10.16 362 TYR B O 1
ATOM 6239 N N . VAL B 1 363 ? 53.023 -11.180 38.636 1.00 11.29 363 VAL B N 1
ATOM 6240 C CA . VAL B 1 363 ? 53.226 -12.495 39.262 1.00 12.51 363 VAL B CA 1
ATOM 6241 C C . VAL B 1 363 ? 54.334 -13.256 38.555 1.00 13.87 363 VAL B C 1
ATOM 6242 O O . VAL B 1 363 ? 54.477 -13.169 37.354 1.00 15.28 363 VAL B O 1
ATOM 6246 N N . ASP B 1 364 ? 55.100 -14.019 39.319 1.00 13.00 364 ASP B N 1
ATOM 6247 C CA . ASP B 1 364 ? 56.124 -14.843 38.772 1.00 14.50 364 ASP B CA 1
ATOM 6248 C C . ASP B 1 364 ? 55.683 -16.293 38.966 1.00 13.92 364 ASP B C 1
ATOM 6249 O O . ASP B 1 364 ? 55.186 -16.646 40.061 1.00 15.18 364 ASP B O 1
ATOM 6254 N N . VAL B 1 365 ? 55.858 -17.105 37.961 1.00 11.66 365 VAL B N 1
ATOM 6255 C CA . VAL B 1 365 ? 55.434 -18.464 37.998 1.00 12.65 365 VAL B CA 1
ATOM 6256 C C . VAL B 1 365 ? 56.528 -19.430 37.500 1.00 14.08 365 VAL B C 1
ATOM 6257 O O . VAL B 1 365 ? 57.071 -19.244 36.446 1.00 12.59 365 VAL B O 1
ATOM 6261 N N . ILE B 1 366 ? 56.701 -20.539 38.222 1.00 14.26 366 ILE B N 1
ATOM 6262 C CA . ILE B 1 366 ? 57.547 -21.651 37.748 1.00 17.27 366 ILE B CA 1
ATOM 6263 C C . ILE B 1 366 ? 56.721 -22.816 37.344 1.00 19.11 366 ILE B C 1
ATOM 6264 O O . ILE B 1 366 ? 56.095 -23.398 38.220 1.00 18.16 366 ILE B O 1
ATOM 6269 N N . ALA B 1 367 ? 56.757 -23.210 36.077 1.00 21.70 367 ALA B N 1
ATOM 6270 C CA . ALA B 1 367 ? 56.089 -24.430 35.576 1.00 23.57 367 ALA B CA 1
ATOM 6271 C C . ALA B 1 367 ? 57.111 -25.552 35.441 1.00 28.75 367 ALA B C 1
ATOM 6272 O O . ALA B 1 367 ? 58.311 -25.294 35.250 1.00 30.60 367 ALA B O 1
ATOM 6274 N N . ASN B 1 368 ? 56.621 -26.786 35.436 1.00 30.51 368 ASN B N 1
ATOM 6275 C CA . ASN B 1 368 ? 57.520 -27.949 35.450 1.00 36.20 368 ASN B CA 1
ATOM 6276 C C . ASN B 1 368 ? 56.758 -29.208 35.129 1.00 37.77 368 ASN B C 1
ATOM 6277 O O . ASN B 1 368 ? 55.540 -29.270 35.348 1.00 38.81 368 ASN B O 1
ATOM 6282 N N . GLY B 1 369 ? 57.466 -30.218 34.630 1.00 43.35 369 GLY B N 1
ATOM 6283 C CA . GLY B 1 369 ? 56.975 -31.590 34.713 1.00 44.01 369 GLY B CA 1
ATOM 6284 C C . GLY B 1 369 ? 56.685 -31.993 36.169 1.00 46.95 369 GLY B C 1
ATOM 6285 O O . GLY B 1 369 ? 57.383 -31.556 37.110 1.00 44.48 369 GLY B O 1
ATOM 6286 N N . PRO B 1 370 ? 55.651 -32.828 36.382 1.00 48.57 370 PRO B N 1
ATOM 6287 C CA . PRO B 1 370 ? 54.747 -33.402 35.393 1.00 46.85 370 PRO B CA 1
ATOM 6288 C C . PRO B 1 370 ? 53.415 -32.624 35.377 1.00 43.72 370 PRO B C 1
ATOM 6289 O O . PRO B 1 370 ? 52.636 -32.710 36.359 1.00 38.27 370 PRO B O 1
ATOM 6293 N N . GLU B 1 371 ? 53.166 -31.844 34.323 1.00 42.42 371 GLU B N 1
ATOM 6294 C CA . GLU B 1 371 ? 51.912 -31.092 34.253 1.00 42.81 371 GLU B CA 1
ATOM 6295 C C . GLU B 1 371 ? 51.711 -30.266 35.587 1.00 43.37 371 GLU B C 1
ATOM 6296 O O . GLU B 1 371 ? 50.638 -30.318 36.210 1.00 43.69 371 GLU B O 1
ATOM 6302 N N . ALA B 1 372 ? 52.737 -29.561 36.080 1.00 35.81 372 ALA B N 1
ATOM 6303 C CA . ALA B 1 372 ? 52.596 -28.873 37.397 1.00 35.24 372 ALA B CA 1
ATOM 6304 C C . ALA B 1 372 ? 53.083 -27.402 37.434 1.00 30.71 372 ALA B C 1
ATOM 6305 O O . ALA B 1 372 ? 53.922 -26.953 36.630 1.00 28.57 372 ALA B O 1
ATOM 6307 N N . ILE B 1 373 ? 52.516 -26.652 38.361 1.00 26.73 373 ILE B N 1
ATOM 6308 C CA . ILE B 1 373 ? 53.025 -25.319 38.632 1.00 23.61 373 ILE B CA 1
ATOM 6309 C C . ILE B 1 373 ? 53.773 -25.500 39.947 1.00 23.83 373 ILE B C 1
ATOM 6310 O O . ILE B 1 373 ? 53.128 -25.849 40.964 1.00 25.83 373 ILE B O 1
ATOM 6315 N N . ASP B 1 374 ? 55.107 -25.320 39.956 1.00 19.97 374 ASP B N 1
ATOM 6316 C CA . ASP B 1 374 ? 55.874 -25.437 41.194 1.00 19.85 374 ASP B CA 1
ATOM 6317 C C . ASP B 1 374 ? 55.719 -24.310 42.184 1.00 17.43 374 ASP B C 1
ATOM 6318 O O . ASP B 1 374 ? 55.771 -24.511 43.362 1.00 15.94 374 ASP B O 1
ATOM 6323 N N . ARG B 1 375 ? 55.650 -23.073 41.690 1.00 15.67 375 ARG B N 1
ATOM 6324 C CA . ARG B 1 375 ? 55.659 -21.921 42.553 1.00 14.74 375 ARG B CA 1
ATOM 6325 C C . ARG B 1 375 ? 54.932 -20.779 41.869 1.00 12.57 375 ARG B C 1
ATOM 6326 O O . ARG B 1 375 ? 55.035 -20.619 40.650 1.00 13.92 375 ARG B O 1
ATOM 6334 N N . ILE B 1 376 ? 54.221 -19.997 42.663 1.00 12.38 376 ILE B N 1
ATOM 6335 C CA . ILE B 1 376 ? 53.663 -18.700 42.234 1.00 11.42 376 ILE B CA 1
ATOM 6336 C C . ILE B 1 376 ? 54.036 -17.653 43.251 1.00 11.82 376 ILE B C 1
ATOM 6337 O O . ILE B 1 376 ? 53.819 -17.861 44.469 1.00 11.74 376 ILE B O 1
ATOM 6342 N N . VAL B 1 377 ? 54.592 -16.506 42.787 1.00 11.23 377 VAL B N 1
ATOM 6343 C CA . VAL B 1 377 ? 54.907 -15.391 43.665 1.00 12.36 377 VAL B CA 1
ATOM 6344 C C . VAL B 1 377 ? 54.080 -14.181 43.266 1.00 12.84 377 VAL B C 1
ATOM 6345 O O . VAL B 1 377 ? 54.158 -13.723 42.088 1.00 12.57 377 VAL B O 1
ATOM 6349 N N . PHE B 1 378 ? 53.241 -13.712 44.166 1.00 11.57 378 PHE B N 1
ATOM 6350 C CA . PHE B 1 378 ? 52.455 -12.539 43.881 1.00 11.57 378 PHE B CA 1
ATOM 6351 C C . PHE B 1 378 ? 53.227 -11.351 44.434 1.00 11.68 378 PHE B C 1
ATOM 6352 O O . PHE B 1 378 ? 53.652 -11.373 45.576 1.00 11.55 378 PHE B O 1
ATOM 6360 N N . HIS B 1 379 ? 53.365 -10.297 43.634 1.00 10.86 379 HIS B N 1
ATOM 6361 C CA . HIS B 1 379 ? 54.020 -9.053 44.066 1.00 12.08 379 HIS B CA 1
ATOM 6362 C C . HIS B 1 379 ? 53.060 -7.897 44.233 1.00 12.16 379 HIS B C 1
ATOM 6363 O O . HIS B 1 379 ? 52.391 -7.499 43.283 1.00 12.65 379 HIS B O 1
ATOM 6370 N N . PHE B 1 380 ? 52.932 -7.380 45.445 1.00 12.22 380 PHE B N 1
ATOM 6371 C CA . PHE B 1 380 ? 51.945 -6.359 45.732 1.00 12.45 380 PHE B CA 1
ATOM 6372 C C . PHE B 1 380 ? 52.546 -4.939 45.649 1.00 12.95 380 PHE B C 1
ATOM 6373 O O . PHE B 1 380 ? 53.770 -4.753 45.856 1.00 12.15 380 PHE B O 1
ATOM 6381 N N . SER B 1 381 ? 51.686 -3.959 45.426 1.00 12.10 381 SER B N 1
ATOM 6382 C CA . SER B 1 381 ? 52.070 -2.581 45.287 1.00 12.35 381 SER B CA 1
ATOM 6383 C C . SER B 1 381 ? 52.624 -1.954 46.577 1.00 13.39 381 SER B C 1
ATOM 6384 O O . SER B 1 381 ? 53.236 -0.913 46.516 1.00 13.54 381 SER B O 1
ATOM 6387 N N . ASP B 1 382 ? 52.403 -2.586 47.741 1.00 13.51 382 ASP B N 1
ATOM 6388 C CA . ASP B 1 382 ? 52.971 -2.117 49.011 1.00 13.72 382 ASP B CA 1
ATOM 6389 C C . ASP B 1 382 ? 54.241 -2.876 49.363 1.00 14.65 382 ASP B C 1
ATOM 6390 O O . ASP B 1 382 ? 54.700 -2.782 50.515 1.00 17.13 382 ASP B O 1
ATOM 6395 N N . ASP B 1 383 ? 54.858 -3.487 48.390 1.00 14.09 383 ASP B N 1
ATOM 6396 C CA . ASP B 1 383 ? 56.152 -4.160 48.540 1.00 17.27 383 ASP B CA 1
ATOM 6397 C C . ASP B 1 383 ? 56.139 -5.557 49.238 1.00 16.12 383 ASP B C 1
ATOM 6398 O O . ASP B 1 383 ? 57.186 -6.206 49.408 1.00 15.01 383 ASP B O 1
ATOM 6403 N N . ARG B 1 384 ? 54.968 -6.024 49.644 1.00 12.98 384 ARG B N 1
ATOM 6404 C CA . ARG B 1 384 ? 54.836 -7.380 50.131 1.00 13.28 384 ARG B CA 1
ATOM 6405 C C . ARG B 1 384 ? 54.836 -8.366 48.990 1.00 12.61 384 ARG B C 1
ATOM 6406 O O . ARG B 1 384 ? 54.513 -8.048 47.836 1.00 13.32 384 ARG B O 1
ATOM 6414 N N . THR B 1 385 ? 55.195 -9.616 49.278 1.00 13.92 385 THR B N 1
ATOM 6415 C CA . THR B 1 385 ? 55.028 -10.699 48.362 1.00 14.13 385 THR B CA 1
ATOM 6416 C C . THR B 1 385 ? 54.238 -11.834 49.072 1.00 14.90 385 THR B C 1
ATOM 6417 O O . THR B 1 385 ? 54.198 -11.895 50.311 1.00 17.60 385 THR B O 1
ATOM 6421 N N . PHE B 1 386 ? 53.604 -12.676 48.265 1.00 13.56 386 PHE B N 1
ATOM 6422 C CA . PHE B 1 386 ? 52.917 -13.916 48.712 1.00 14.86 386 PHE B CA 1
ATOM 6423 C C . PHE B 1 386 ? 53.376 -15.056 47.833 1.00 13.55 386 PHE B C 1
ATOM 6424 O O . PHE B 1 386 ? 53.263 -15.035 46.596 1.00 13.20 386 PHE B O 1
ATOM 6432 N N . VAL B 1 387 ? 53.964 -16.060 48.494 1.00 12.86 387 VAL B N 1
ATOM 6433 C CA . VAL B 1 387 ? 54.641 -17.153 47.805 1.00 14.15 387 VAL B CA 1
ATOM 6434 C C . VAL B 1 387 ? 53.929 -18.451 48.063 1.00 14.58 387 VAL B C 1
ATOM 6435 O O . VAL B 1 387 ? 53.772 -18.851 49.208 1.00 13.70 387 VAL B O 1
ATOM 6439 N N . VAL B 1 388 ? 53.454 -19.077 46.999 1.00 13.10 388 VAL B N 1
ATOM 6440 C CA . VAL B 1 388 ? 52.810 -20.387 47.083 1.00 12.94 388 VAL B CA 1
ATOM 6441 C C . VAL B 1 388 ? 53.697 -21.373 46.394 1.00 14.10 388 VAL B C 1
ATOM 6442 O O . VAL B 1 388 ? 54.138 -21.155 45.268 1.00 13.51 388 VAL B O 1
ATOM 6446 N N . GLY B 1 389 ? 53.874 -22.532 47.032 1.00 15.52 389 GLY B N 1
ATOM 6447 C CA . GLY B 1 389 ? 54.679 -23.565 46.462 1.00 14.93 389 GLY B CA 1
ATOM 6448 C C . GLY B 1 389 ? 56.125 -23.328 46.827 1.00 18.09 389 GLY B C 1
ATOM 6449 O O . GLY B 1 389 ? 56.420 -22.550 47.712 1.00 20.01 389 GLY B O 1
ATOM 6450 N N . GLU B 1 390 ? 57.013 -23.972 46.095 1.00 20.51 390 GLU B N 1
ATOM 6451 C CA . GLU B 1 390 ? 58.471 -23.896 46.387 1.00 26.43 390 GLU B CA 1
ATOM 6452 C C . GLU B 1 390 ? 59.326 -23.680 45.160 1.00 24.91 390 GLU B C 1
ATOM 6453 O O . GLU B 1 390 ? 59.006 -24.157 44.062 1.00 23.31 390 GLU B O 1
ATOM 6459 N N . ASN B 1 391 ? 60.466 -23.010 45.353 1.00 28.43 391 ASN B N 1
ATOM 6460 C CA . ASN B 1 391 ? 61.413 -22.827 44.236 1.00 28.45 391 ASN B CA 1
ATOM 6461 C C . ASN B 1 391 ? 62.182 -24.121 43.922 1.00 32.50 391 ASN B C 1
ATOM 6462 O O . ASN B 1 391 ? 63.113 -24.486 44.644 1.00 34.40 391 ASN B O 1
ATOM 6467 N N . SER B 1 392 ? 61.747 -24.825 42.887 1.00 33.39 392 SER B N 1
ATOM 6468 C CA . SER B 1 392 ? 62.442 -25.989 42.390 1.00 35.55 392 SER B CA 1
ATOM 6469 C C . SER B 1 392 ? 63.714 -25.626 41.578 1.00 37.71 392 SER B C 1
ATOM 6470 O O . SER B 1 392 ? 64.378 -26.514 41.072 1.00 38.35 392 SER B O 1
ATOM 6473 N N . GLY B 1 393 ? 64.017 -24.335 41.420 1.00 36.89 393 GLY B N 1
ATOM 6474 C CA . GLY B 1 393 ? 65.093 -23.887 40.540 1.00 34.80 393 GLY B CA 1
ATOM 6475 C C . GLY B 1 393 ? 64.804 -23.986 39.049 1.00 32.78 393 GLY B C 1
ATOM 6476 O O . GLY B 1 393 ? 65.666 -23.691 38.273 1.00 36.26 393 GLY B O 1
ATOM 6477 N N . LYS B 1 394 ? 63.611 -24.381 38.630 1.00 28.05 394 LYS B N 1
ATOM 6478 C CA . LYS B 1 394 ? 63.241 -24.326 37.217 1.00 26.98 394 LYS B CA 1
ATOM 6479 C C . LYS B 1 394 ? 62.970 -22.847 36.834 1.00 23.80 394 LYS B C 1
ATOM 6480 O O . LYS B 1 394 ? 62.785 -22.001 37.718 1.00 24.12 394 LYS B O 1
ATOM 6486 N N . PRO B 1 395 ? 62.998 -22.514 35.527 1.00 24.29 395 PRO B N 1
ATOM 6487 C CA . PRO B 1 395 ? 62.883 -21.141 35.063 1.00 21.89 395 PRO B CA 1
ATOM 6488 C C . PRO B 1 395 ? 61.519 -20.529 35.476 1.00 19.69 395 PRO B C 1
ATOM 6489 O O . PRO B 1 395 ? 60.500 -21.235 35.487 1.00 20.77 395 PRO B O 1
ATOM 6493 N N . SER B 1 396 ? 61.576 -19.270 35.868 1.00 18.63 396 SER B N 1
ATOM 6494 C CA . SER B 1 396 ? 60.399 -18.495 36.237 1.00 18.36 396 SER B CA 1
ATOM 6495 C C . SER B 1 396 ? 60.011 -17.602 35.102 1.00 18.57 396 SER B C 1
ATOM 6496 O O . SER B 1 396 ? 60.878 -17.080 34.400 1.00 17.90 396 SER B O 1
ATOM 6499 N N . VAL B 1 397 ? 58.692 -17.395 34.918 1.00 14.56 397 VAL B N 1
ATOM 6500 C CA . VAL B 1 397 ? 58.281 -16.389 34.001 1.00 14.95 397 VAL B CA 1
ATOM 6501 C C . VAL B 1 397 ? 57.487 -15.335 34.744 1.00 14.29 397 VAL B C 1
ATOM 6502 O O . VAL B 1 397 ? 56.821 -15.640 35.704 1.00 11.99 397 VAL B O 1
ATOM 6506 N N . ARG B 1 398 ? 57.566 -14.102 34.243 1.00 13.38 398 ARG B N 1
ATOM 6507 C CA . ARG B 1 398 ? 56.866 -12.997 34.869 1.00 12.78 398 ARG B CA 1
ATOM 6508 C C . ARG B 1 398 ? 55.706 -12.601 33.983 1.00 11.68 398 ARG B C 1
ATOM 6509 O O . ARG B 1 398 ? 55.860 -12.318 32.801 1.00 11.05 398 ARG B O 1
ATOM 6517 N N . LEU B 1 399 ? 54.520 -12.594 34.574 1.00 9.71 399 LEU B N 1
ATOM 6518 C CA . LEU B 1 399 ? 53.317 -12.129 33.913 1.00 9.32 399 LEU B CA 1
ATOM 6519 C C . LEU B 1 399 ? 53.053 -10.710 34.349 1.00 8.76 399 LEU B C 1
ATOM 6520 O O . LEU B 1 399 ? 52.761 -10.427 35.530 1.00 9.32 399 LEU B O 1
ATOM 6525 N N . GLN B 1 400 ? 53.066 -9.797 33.367 1.00 8.83 400 GLN B N 1
ATOM 6526 C CA . GLN B 1 400 ? 52.883 -8.383 33.625 1.00 9.39 400 GLN B CA 1
ATOM 6527 C C . GLN B 1 400 ? 52.434 -7.713 32.356 1.00 9.29 400 GLN B C 1
ATOM 6528 O O . GLN B 1 400 ? 52.881 -8.047 31.258 1.00 8.46 400 GLN B O 1
ATOM 6534 N N . LEU B 1 401 ? 51.567 -6.710 32.526 1.00 9.76 401 LEU B N 1
ATOM 6535 C CA . LEU B 1 401 ? 51.188 -5.812 31.440 1.00 9.06 401 LEU B CA 1
ATOM 6536 C C . LEU B 1 401 ? 51.395 -4.404 31.883 1.00 9.64 401 LEU B C 1
ATOM 6537 O O . LEU B 1 401 ? 50.817 -3.979 32.907 1.00 9.45 401 LEU B O 1
ATOM 6542 N N . GLU B 1 402 ? 52.262 -3.658 31.168 1.00 8.58 402 GLU B N 1
ATOM 6543 C CA . GLU B 1 402 ? 52.525 -2.281 31.534 1.00 10.16 402 GLU B CA 1
ATOM 6544 C C . GLU B 1 402 ? 51.239 -1.458 31.737 1.00 8.88 402 GLU B C 1
ATOM 6545 O O . GLU B 1 402 ? 50.342 -1.534 30.918 1.00 8.68 402 GLU B O 1
ATOM 6551 N N . GLY B 1 403 ? 51.201 -0.669 32.790 1.00 8.80 403 GLY B N 1
ATOM 6552 C CA . GLY B 1 403 ? 50.122 0.247 33.048 1.00 9.20 403 GLY B CA 1
ATOM 6553 C C . GLY B 1 403 ? 48.858 -0.437 33.608 1.00 8.92 403 GLY B C 1
ATOM 6554 O O . GLY B 1 403 ? 47.825 0.216 33.750 1.00 8.63 403 GLY B O 1
ATOM 6555 N N . HIS B 1 404 ? 48.946 -1.735 33.851 1.00 8.68 404 HIS B N 1
ATOM 6556 C CA . HIS B 1 404 ? 47.745 -2.527 34.203 1.00 8.18 404 HIS B CA 1
ATOM 6557 C C . HIS B 1 404 ? 48.130 -3.306 35.437 1.00 9.24 404 HIS B C 1
ATOM 6558 O O . HIS B 1 404 ? 49.306 -3.643 35.658 1.00 10.08 404 HIS B O 1
ATOM 6565 N N . PHE B 1 405 ? 47.161 -3.669 36.241 1.00 8.58 405 PHE B N 1
ATOM 6566 C CA . PHE B 1 405 ? 47.400 -4.490 37.414 1.00 8.60 405 PHE B CA 1
ATOM 6567 C C . PHE B 1 405 ? 46.599 -5.790 37.262 1.00 8.71 405 PHE B C 1
ATOM 6568 O O . PHE B 1 405 ? 45.731 -5.892 36.404 1.00 8.14 405 PHE B O 1
ATOM 6576 N N . ILE B 1 406 ? 46.902 -6.778 38.101 1.00 7.94 406 ILE B N 1
ATOM 6577 C CA . ILE B 1 406 ? 46.269 -8.063 38.083 1.00 8.49 406 ILE B CA 1
ATOM 6578 C C . ILE B 1 406 ? 44.979 -8.064 38.907 1.00 8.19 406 ILE B C 1
ATOM 6579 O O . ILE B 1 406 ? 44.986 -7.765 40.093 1.00 7.84 406 ILE B O 1
ATOM 6584 N N . CYS B 1 407 ? 43.875 -8.376 38.210 1.00 9.14 407 CYS B N 1
ATOM 6585 C CA . CYS B 1 407 ? 42.542 -8.295 38.809 1.00 9.27 407 CYS B CA 1
ATOM 6586 C C . CYS B 1 407 ? 41.835 -9.607 38.964 1.00 8.51 407 CYS B C 1
ATOM 6587 O O . CYS B 1 407 ? 40.678 -9.625 39.476 1.00 8.17 407 CYS B O 1
ATOM 6590 N N . GLY B 1 408 ? 42.439 -10.660 38.483 1.00 8.55 408 GLY B N 1
ATOM 6591 C CA . GLY B 1 408 ? 41.874 -11.999 38.537 1.00 9.05 408 GLY B CA 1
ATOM 6592 C C . GLY B 1 408 ? 42.933 -12.980 38.149 1.00 9.68 408 GLY B C 1
ATOM 6593 O O . GLY B 1 408 ? 44.041 -12.609 37.727 1.00 8.56 408 GLY B O 1
ATOM 6594 N N . MET B 1 409 ? 42.578 -14.243 38.293 1.00 9.89 409 MET B N 1
ATOM 6595 C CA . MET B 1 409 ? 43.465 -15.330 37.933 1.00 9.74 409 MET B CA 1
ATOM 6596 C C . MET B 1 409 ? 42.721 -16.617 37.822 1.00 10.47 409 MET B C 1
ATOM 6597 O O . MET B 1 409 ? 41.579 -16.684 38.220 1.00 9.25 409 MET B O 1
ATOM 6602 N N . LEU B 1 410 ? 43.327 -17.602 37.170 1.00 10.60 410 LEU B N 1
ATOM 6603 C CA . LEU B 1 410 ? 42.709 -18.895 36.979 1.00 12.33 410 LEU B CA 1
ATOM 6604 C C . LEU B 1 410 ? 43.689 -20.009 37.248 1.00 13.95 410 LEU B C 1
ATOM 6605 O O . LEU B 1 410 ? 44.842 -19.891 36.849 1.00 12.23 410 LEU B O 1
ATOM 6610 N N . ALA B 1 411 ? 43.219 -21.092 37.870 1.00 15.68 411 ALA B N 1
ATOM 6611 C CA . ALA B 1 411 ? 44.094 -22.291 38.115 1.00 17.72 411 ALA B CA 1
ATOM 6612 C C . ALA B 1 411 ? 43.314 -23.579 37.815 1.00 20.67 411 ALA B C 1
ATOM 6613 O O . ALA B 1 411 ? 42.063 -23.674 37.907 1.00 23.63 411 ALA B O 1
ATOM 6615 N N . ASP B 1 412 ? 43.972 -24.553 37.267 1.00 17.89 412 ASP B N 1
ATOM 6616 C CA . ASP B 1 412 ? 43.229 -25.766 36.983 1.00 20.53 412 ASP B CA 1
ATOM 6617 C C . ASP B 1 412 ? 44.165 -26.813 37.443 1.00 19.04 412 ASP B C 1
ATOM 6618 O O . ASP B 1 412 ? 45.328 -26.793 37.071 1.00 15.53 412 ASP B O 1
ATOM 6623 N N . GLN B 1 413 ? 43.658 -27.733 38.250 1.00 18.09 413 GLN B N 1
ATOM 6624 C CA . GLN B 1 413 ? 44.415 -28.904 38.669 1.00 20.23 413 GLN B CA 1
ATOM 6625 C C . GLN B 1 413 ? 44.398 -30.073 37.677 1.00 24.45 413 GLN B C 1
ATOM 6626 O O . GLN B 1 413 ? 45.148 -31.038 37.900 1.00 27.81 413 GLN B O 1
ATOM 6632 N N . GLU B 1 414 ? 43.528 -30.004 36.667 1.00 27.57 414 GLU B N 1
ATOM 6633 C CA . GLU B 1 414 ? 43.358 -31.080 35.653 1.00 30.96 414 GLU B CA 1
ATOM 6634 C C . GLU B 1 414 ? 43.255 -32.487 36.283 1.00 34.04 414 GLU B C 1
ATOM 6635 O O . GLU B 1 414 ? 44.098 -33.354 36.063 1.00 32.70 414 GLU B O 1
ATOM 6641 N N . GLY B 1 415 ? 42.273 -32.688 37.146 1.00 33.74 415 GLY B N 1
ATOM 6642 C CA . GLY B 1 415 ? 42.116 -33.979 37.808 1.00 33.85 415 GLY B CA 1
ATOM 6643 C C . GLY B 1 415 ? 43.042 -34.301 38.971 1.00 34.51 415 GLY B C 1
ATOM 6644 O O . GLY B 1 415 ? 42.726 -35.237 39.719 1.00 36.66 415 GLY B O 1
ATOM 6645 N N . SER B 1 416 ? 44.130 -33.537 39.180 1.00 30.52 416 SER B N 1
ATOM 6646 C CA . SER B 1 416 ? 45.140 -33.822 40.197 1.00 26.36 416 SER B CA 1
ATOM 6647 C C . SER B 1 416 ? 44.934 -33.088 41.501 1.00 28.55 416 SER B C 1
ATOM 6648 O O . SER B 1 416 ? 43.938 -32.354 41.663 1.00 27.16 416 SER B O 1
ATOM 6651 N N . ASP B 1 417 ? 45.877 -33.270 42.443 1.00 23.69 417 ASP B N 1
ATOM 6652 C CA . ASP B 1 417 ? 45.743 -32.604 43.724 1.00 29.15 417 ASP B CA 1
ATOM 6653 C C . ASP B 1 417 ? 46.683 -31.407 43.759 1.00 24.94 417 ASP B C 1
ATOM 6654 O O . ASP B 1 417 ? 46.810 -30.737 44.828 1.00 24.02 417 ASP B O 1
ATOM 6659 N N . LYS B 1 418 ? 47.162 -31.052 42.552 1.00 23.37 418 LYS B N 1
ATOM 6660 C CA . LYS B 1 418 ? 47.990 -29.881 42.337 1.00 21.22 418 LYS B CA 1
ATOM 6661 C C . LYS B 1 418 ? 47.617 -29.071 41.050 1.00 17.38 418 LYS B C 1
ATOM 6662 O O . LYS B 1 418 ? 47.195 -29.589 40.026 1.00 19.12 418 LYS B O 1
ATOM 6668 N N . VAL B 1 419 ? 47.791 -27.767 41.144 1.00 16.49 419 VAL B N 1
ATOM 6669 C CA . VAL B 1 419 ? 47.555 -26.853 40.047 1.00 15.14 419 VAL B CA 1
ATOM 6670 C C . VAL B 1 419 ? 48.516 -27.159 38.906 1.00 16.29 419 VAL B C 1
ATOM 6671 O O . VAL B 1 419 ? 49.722 -27.262 39.138 1.00 18.27 419 VAL B O 1
ATOM 6675 N N . ALA B 1 420 ? 47.936 -27.284 37.709 1.00 16.33 420 ALA B N 1
ATOM 6676 C CA . ALA B 1 420 ? 48.612 -27.679 36.486 1.00 17.92 420 ALA B CA 1
ATOM 6677 C C . ALA B 1 420 ? 48.762 -26.548 35.433 1.00 16.65 420 ALA B C 1
ATOM 6678 O O . ALA B 1 420 ? 49.688 -26.589 34.594 1.00 16.50 420 ALA B O 1
ATOM 6680 N N . ALA B 1 421 ? 47.926 -25.507 35.540 1.00 13.68 421 ALA B N 1
ATOM 6681 C CA . ALA B 1 421 ? 47.891 -24.421 34.572 1.00 13.22 421 ALA B CA 1
ATOM 6682 C C . ALA B 1 421 ? 47.407 -23.223 35.381 1.00 12.20 421 ALA B C 1
ATOM 6683 O O . ALA B 1 421 ? 46.563 -23.366 36.259 1.00 10.97 421 ALA B O 1
ATOM 6685 N N . PHE B 1 422 ? 47.992 -22.084 35.075 1.00 12.19 422 PHE B N 1
ATOM 6686 C CA . PHE B 1 422 ? 47.718 -20.828 35.799 1.00 11.52 422 PHE B CA 1
ATOM 6687 C C . PHE B 1 422 ? 47.758 -19.668 34.826 1.00 12.00 422 PHE B C 1
ATOM 6688 O O . PHE B 1 422 ? 48.544 -19.666 33.876 1.00 12.12 422 PHE B O 1
ATOM 6696 N N . SER B 1 423 ? 46.880 -18.674 35.009 1.00 10.09 423 SER B N 1
ATOM 6697 C CA . SER B 1 423 ? 46.915 -17.469 34.201 1.00 8.62 423 SER B CA 1
ATOM 6698 C C . SER B 1 423 ? 46.356 -16.352 35.010 1.00 9.27 423 SER B C 1
ATOM 6699 O O . SER B 1 423 ? 45.756 -16.584 36.096 1.00 8.42 423 SER B O 1
ATOM 6702 N N . VAL B 1 424 ? 46.527 -15.114 34.516 1.00 9.36 424 VAL B N 1
ATOM 6703 C CA . VAL B 1 424 ? 46.003 -13.959 35.202 1.00 9.18 424 VAL B CA 1
ATOM 6704 C C . VAL B 1 424 ? 45.266 -13.036 34.229 1.00 8.10 424 VAL B C 1
ATOM 6705 O O . VAL B 1 424 ? 45.321 -13.230 33.019 1.00 8.53 424 VAL B O 1
ATOM 6709 N N . ALA B 1 425 ? 44.495 -12.124 34.813 1.00 7.65 425 ALA B N 1
ATOM 6710 C CA . ALA B 1 425 ? 43.758 -11.073 34.108 1.00 8.04 425 ALA B CA 1
ATOM 6711 C C . ALA B 1 425 ? 44.199 -9.711 34.559 1.00 8.06 425 ALA B C 1
ATOM 6712 O O . ALA B 1 425 ? 44.651 -9.568 35.717 1.00 7.95 425 ALA B O 1
ATOM 6714 N N . TYR B 1 426 ? 44.100 -8.739 33.644 1.00 7.89 426 TYR B N 1
ATOM 6715 C CA . TYR B 1 426 ? 44.592 -7.383 33.834 1.00 8.92 426 TYR B CA 1
ATOM 6716 C C . TYR B 1 426 ? 43.521 -6.330 33.662 1.00 8.43 426 TYR B C 1
ATOM 6717 O O . TYR B 1 426 ? 42.528 -6.522 32.947 1.00 7.77 426 TYR B O 1
ATOM 6726 N N . GLU B 1 427 ? 43.742 -5.209 34.286 1.00 8.51 427 GLU B N 1
ATOM 6727 C CA . GLU B 1 427 ? 42.857 -4.084 34.229 1.00 8.78 427 GLU B CA 1
ATOM 6728 C C . GLU B 1 427 ? 43.723 -2.824 34.297 1.00 9.33 427 GLU B C 1
ATOM 6729 O O . GLU B 1 427 ? 44.745 -2.809 35.007 1.00 10.26 427 GLU B O 1
ATOM 6735 N N . LEU B 1 428 ? 43.294 -1.753 33.635 1.00 8.20 428 LEU B N 1
ATOM 6736 C CA . LEU B 1 428 ? 44.009 -0.498 33.652 1.00 9.39 428 LEU B CA 1
ATOM 6737 C C . LEU B 1 428 ? 44.125 0.063 35.057 1.00 9.37 428 LEU B C 1
ATOM 6738 O O . LEU B 1 428 ? 43.156 0.101 35.857 1.00 10.05 428 LEU B O 1
ATOM 6743 N N . PHE B 1 429 ? 45.317 0.560 35.400 1.00 9.85 429 PHE B N 1
ATOM 6744 C CA . PHE B 1 429 ? 45.497 1.184 36.702 1.00 10.82 429 PHE B CA 1
ATOM 6745 C C . PHE B 1 429 ? 44.495 2.334 36.960 1.00 11.63 429 PHE B C 1
ATOM 6746 O O . PHE B 1 429 ? 44.137 3.075 36.037 1.00 11.64 429 PHE B O 1
ATOM 6754 N N . HIS B 1 430 ? 44.011 2.432 38.196 1.00 9.72 430 HIS B N 1
ATOM 6755 C CA . HIS B 1 430 ? 42.992 3.379 38.615 1.00 10.95 430 HIS B CA 1
ATOM 6756 C C . HIS B 1 430 ? 43.482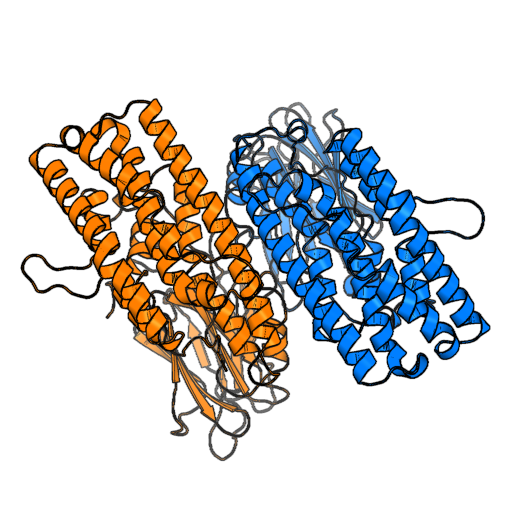 4.264 39.759 1.00 12.12 430 HIS B C 1
ATOM 6757 O O . HIS B 1 430 ? 43.384 3.869 40.915 1.00 11.71 430 HIS B O 1
ATOM 6764 N N . PRO B 1 431 ? 43.903 5.470 39.448 1.00 14.09 431 PRO B N 1
ATOM 6765 C CA . PRO B 1 431 ? 44.239 6.444 40.526 1.00 15.63 431 PRO B CA 1
ATOM 6766 C C . PRO B 1 431 ? 43.116 6.719 41.530 1.00 18.23 431 PRO B C 1
ATOM 6767 O O . PRO B 1 431 ? 43.392 6.890 42.739 1.00 20.57 431 PRO B O 1
ATOM 6771 N N . ASP B 1 432 ? 41.865 6.702 41.092 1.00 19.22 432 ASP B N 1
ATOM 6772 C CA . ASP B 1 432 ? 40.736 6.828 42.020 1.00 19.16 432 ASP B CA 1
ATOM 6773 C C . ASP B 1 432 ? 40.616 5.725 43.054 1.00 21.36 432 ASP B C 1
ATOM 6774 O O . ASP B 1 432 ? 40.119 5.979 44.162 1.00 23.52 432 ASP B O 1
ATOM 6779 N N . GLU B 1 433 ? 41.072 4.517 42.775 1.00 18.39 433 GLU B N 1
ATOM 6780 C CA . GLU B 1 433 ? 41.014 3.450 43.746 1.00 20.41 433 GLU B CA 1
ATOM 6781 C C . GLU B 1 433 ? 42.293 3.301 44.516 1.00 21.87 433 GLU B C 1
ATOM 6782 O O . GLU B 1 433 ? 42.267 2.856 45.675 1.00 22.91 433 GLU B O 1
ATOM 6788 N N . PHE B 1 434 ? 43.432 3.546 43.868 1.00 18.99 434 PHE B N 1
ATOM 6789 C CA . PHE B 1 434 ? 44.686 3.084 44.467 1.00 20.15 434 PHE B CA 1
ATOM 6790 C C . PHE B 1 434 ? 45.620 4.206 44.814 1.00 24.04 434 PHE B C 1
ATOM 6791 O O . PHE B 1 434 ? 46.671 3.972 45.469 1.00 28.69 434 PHE B O 1
ATOM 6799 N N . GLY B 1 435 ? 45.276 5.410 44.421 1.00 23.64 435 GLY B N 1
ATOM 6800 C CA . GLY B 1 435 ? 46.116 6.596 44.608 1.00 26.65 435 GLY B CA 1
ATOM 6801 C C . GLY B 1 435 ? 47.013 6.883 43.402 1.00 31.04 435 GLY B C 1
ATOM 6802 O O . GLY B 1 435 ? 47.183 6.043 42.504 1.00 27.60 435 GLY B O 1
ATOM 6803 N N . THR B 1 436 ? 47.600 8.061 43.355 1.00 35.38 436 THR B N 1
ATOM 6804 C CA . THR B 1 436 ? 48.401 8.413 42.187 1.00 40.98 436 THR B CA 1
ATOM 6805 C C . THR B 1 436 ? 49.767 7.680 42.289 1.00 40.57 436 THR B C 1
ATOM 6806 O O . THR B 1 436 ? 50.206 7.291 43.386 1.00 38.49 436 THR B O 1
ATOM 6810 N N . GLU B 1 437 ? 50.394 7.420 41.143 1.00 34.64 437 GLU B N 1
ATOM 6811 C CA . GLU B 1 437 ? 51.664 6.675 41.112 1.00 39.27 437 GLU B CA 1
ATOM 6812 C C . GLU B 1 437 ? 52.531 7.200 39.969 1.00 37.48 437 GLU B C 1
ATOM 6813 O O . GLU B 1 437 ? 52.010 7.612 38.948 1.00 33.54 437 GLU B O 1
ATOM 6819 N N . LYS B 1 438 ? 53.848 7.241 40.187 1.00 37.34 438 LYS B N 1
ATOM 6820 C CA . LYS B 1 438 ? 54.805 7.737 39.189 1.00 36.21 438 LYS B CA 1
ATOM 6821 C C . LYS B 1 438 ? 54.855 6.765 38.003 1.00 41.82 438 LYS B C 1
ATOM 6822 O O . LYS B 1 438 ? 54.917 5.531 38.203 1.00 39.36 438 LYS B O 1
ATOM 6828 N N . LEU B 1 439 ? 54.840 7.300 36.774 1.00 45.62 439 LEU B N 1
ATOM 6829 C CA . LEU B 1 439 ? 55.081 6.459 35.576 1.00 48.36 439 LEU B CA 1
ATOM 6830 C C . LEU B 1 439 ? 56.393 5.615 35.720 1.00 48.19 439 LEU B C 1
ATOM 6831 O O . LEU B 1 439 ? 57.495 6.135 36.034 1.00 36.75 439 LEU B O 1
ATOM 6836 N N . GLU B 1 440 ? 56.246 4.301 35.521 1.00 48.80 440 GLU B N 1
ATOM 6837 C CA . GLU B 1 440 ? 57.368 3.360 35.571 1.00 53.26 440 GLU B CA 1
ATOM 6838 C C . GLU B 1 440 ? 58.022 3.215 34.185 1.00 60.31 440 GLU B C 1
ATOM 6839 O O . GLU B 1 440 ? 57.352 3.345 33.150 1.00 52.63 440 GLU B O 1
ATOM 6845 N N . HIS B 1 441 ? 59.328 2.958 34.184 1.00 67.53 441 HIS B N 1
ATOM 6846 C CA . HIS B 1 441 ? 60.038 2.520 32.984 1.00 76.26 441 HIS B CA 1
ATOM 6847 C C . HIS B 1 441 ? 60.391 1.076 33.284 1.00 76.10 441 HIS B C 1
ATOM 6848 O O . HIS B 1 441 ? 59.541 0.326 33.774 1.00 72.26 441 HIS B O 1
#

Solvent-accessible surface area: 33718 Å² total; per-residue (Å²): 110,146,102,178,40,81,15,44,103,122,51,44,4,76,4,49,59,107,1,37,0,9,0,89,31,0,0,16,57,0,10,42,2,2,74,85,30,67,227,44,55,27,19,2,44,11,0,36,75,13,0,12,36,74,68,123,136,165,77,155,78,72,21,2,0,46,52,0,38,53,20,0,85,98,8,1,42,112,82,31,10,75,60,6,40,41,35,7,86,50,89,0,89,79,1,80,62,38,0,73,65,0,23,93,27,26,145,100,161,24,45,69,55,0,52,115,47,1,63,12,0,8,68,150,56,0,87,36,9,19,103,46,2,52,123,139,46,70,35,33,7,0,20,1,2,0,11,0,0,0,0,0,0,0,0,0,0,3,0,0,0,4,0,0,0,15,39,29,54,118,87,1,40,14,80,97,63,34,24,111,108,14,17,136,36,3,37,127,14,10,30,66,0,3,13,15,0,22,25,0,16,17,24,0,40,16,19,0,58,67,94,25,84,148,107,46,10,8,32,26,2,1,2,1,20,0,5,1,3,0,1,0,52,3,0,20,13,2,0,26,43,0,12,31,93,111,85,0,32,7,106,13,29,6,5,23,4,0,1,1,10,33,20,45,96,53,5,60,96,4,24,117,22,1,33,13,34,52,47,37,7,22,19,16,1,15,1,9,9,72,42,118,77,6,0,30,13,54,55,0,22,0,30,6,0,53,109,26,135,189,84,12,4,0,0,23,0,43,0,22,3,58,27,53,19,88,27,97,4,20,135,59,48,193,150,27,83,110,119,42,54,19,80,10,119,63,14,41,1,70,30,0,24,1,2,35,35,45,56,94,3,0,0,57,0,12,0,32,1,40,65,128,79,69,11,65,0,7,63,63,25,60,100,106,57,60,92,0,34,1,44,21,11,4,4,4,0,0,19,15,15,13,55,90,34,48,18,0,2,3,0,0,0,0,1,0,6,52,5,25,78,52,49,38,127,293,79,50,6,81,4,58,54,101,2,43,4,19,0,33,29,1,0,15,57,0,9,55,2,2,64,91,42,99,226,50,48,29,20,2,49,22,0,35,70,14,0,9,35,59,83,100,154,108,112,124,108,74,19,10,0,41,59,0,34,62,27,0,96,109,36,19,89,134,74,42,10,88,58,6,39,40,34,7,97,40,93,0,96,94,1,49,48,46,0,72,79,1,25,92,30,21,147,98,156,30,44,68,60,0,53,101,60,1,62,15,0,10,69,147,69,0,89,34,9,16,99,37,2,53,116,143,63,96,54,104,4,28,45,1,4,0,12,0,0,0,0,0,0,0,0,0,0,2,0,0,0,4,0,0,0,3,38,28,86,128,86,1,42,26,76,122,68,28,34,107,113,14,28,122,32,0,38,123,14,7,28,58,0,4,15,9,0,28,7,0,18,18,24,0,41,15,22,0,58,70,95,24,85,146,98,49,10,8,32,13,2,1,2,1,19,0,5,3,4,0,1,0,44,2,0,17,17,2,0,32,54,0,4,39,94,56,83,0,31,6,105,14,29,5,6,26,6,0,1,1,6,30,14,42,100,54,3,61,95,4,24,111,20,1,31,12,38,56,47,34,6,20,13,14,0,16,1,11,12,81,41,116,70,6,0,28,15,52,55,0,24,0,33,7,0,58,98,38,134,190,94,28,5,0,0,21,0,46,0,27,2,58,25,52,14,85,26,94,3,19,134,58,45,173,116,32,79,113,106,46,50,20,77,10,117,66,12,24,2,55,36,0,23,1,2,36,33,51,57,55,1,0,0,54,0,12,0,27,1,36,63,127,79,69,9,55,0,10,58,83,23,64,98,107,57,49,97,0,28,2,57,22,13,4,5,6,0,0,18,13,12,12,42,90,28,27,20,0,0,2,0,0,0,0,2,0,7,16,5,32,80,51,41,34,113,90,196,132,134,233

B-factor: mean 19.66, std 13.28, range [5.46, 103.72]